Protein AF-A0A857DF16-F1 (afdb_monomer_lite)

Sequence (1228 aa):
MKNLKQKALFLIAANVLSGSLILSSCANNYQITNDLSKDKKNNTITNDQIKIGEIKNDIAKVLIDIQTTKKDLVTIKGEVINQQTKVAEAYKLFEPLQAQYNTLDSEKEKLVNDLKALLSKDSATQVETINQKIKNIEYDIQTINFKITQADNDIESNNNLIQRNKRTKTSNTTAIARLQTEINQLKQKIQTKEASTPLNSSEIIANNRRRINTLNTLIRDLQNQLRNLTSSDSNAITNARDNLAKAKQLKAQLESQITNITETITLNQELFTSIATVKTFIKNFINTTFTSNPEVSSLFDTYVLDWFDTSVNNSSIGVVYNESLNNFIEVVRYFILALFNENTRRQPISGAISSSIQRKRIRNALLTLTSNQQAIINQKTEEIRTFWTNLQTQIEPVKAALAKEIEKLKPIDDVIGSNNSNLGDFDSLLNSKLTEARDQLNQANNIIKQNTRVLDNNDQSDKSARIQALQDEIAQKQQELDQLNQSLQTDNELSSLKNDLAFKERQLESYNQQNTNLDQEIADAEQKITQLTTAKQDLTTQRTSLQQQRTELTNSLRNYNPSTDNTEITNLKNRIKLLNDRFDYQEYNDKNNAYKEVKRELVKLEHKQNIIQNSLNNLDNRLSNLKRQLTDIENQTDSSNSPVNKKNKDQKFPVFPNPIEKPKNDNGLGNGNQPGNTNPGGNNQGDNGNTRENSHPENGNQGGSSNMGSSNQGGGENNRGTNPPQPPVIPPFFNQNYTKQNSYPDYISRYNSKFVSAETIYQEIYDRTFSLQLPTRLNDPTLSNDILSNNQGTGWLLDYHRYTNTNKYKLFIATNLHVLGNFSNANSQQVLNELNYVDPTGNTPAGVALGKTEHTPTSFASIPNLSYSQFINQRGGSVKYYGSEQFFTTDRGFSSTYNSTTYTPNVYTSSPQIVFAAVDYISDKAYNQFKPMIDTLWNTYKQQYPDSEAVEGYNKLTNKKIPFYTDFGVIEFDVDLDHADETFRGWINKAVSAVDNYIARTKQSGLPNTLTGSNFMTLDYLSKGRDLSQTNPEYAFGLSNAKNIYIAGYPRNTDGTTLWMQNNPTERNGNTISYFRPPKNVDAFAYSTNDANSKIEVGNISIYTDVWNRPFVDFYGFNYNIRFSSLFFGASGSVAYNDFGEIVGIYNNTSQSTKFGDLLKSATFAPFLQTANISTPIGTIYAYNLIDGTDKNLFPEQTHSFRDNLRLIYKNGFSDGTRTTALFPQGY

Foldseek 3Di:
DVVVVVVVVVVVVVVVVVVVVVVVVVVVLVVVLVVLVPPPPDDDLSPLVNVLSVLVVVLSVLVVVLVVLVVVLVVLVVVLVVLVVVLVVLCVVQVVQVVVCVVLVVVLVVLVVVLCVFVCLPPPPVLVVLVVLLVVLVVLLVVLVVLLVVLVVLLVVLVVLLVVLVVLLVVLVVVLVVLVVVLVVLVVVLVVLCVVPDDDLVVVLVVLVVVLVVLVVVLVVLVVVLVPDDPPDPPSNVVSVVVSVVSVVLSVLSVVLSVLSVVQVVLVVVLVVLVVVLLVVVLVLQCVLCVVPVLLSVLCCVQLVVVLCVQVVPDDDLVSVLLSVVLSLVVVVLLLVLLQDPVSLPDDDDDDDPDPVSNVVSSVSSVPDDPVNSVSSNVCVVVVVVVNVVSVVVCVVVSVVSVVVVVVCVVVVVSVVVVVVSVVVVVVVVVVVVVVLVVVLVVLVVVLVVLVVVCVDDDHPVSVVVNVVSVVVSVVSVVVVVVVVVVVVSVVVSVVSVVVSVVSVVVSVVSVVSSVVSVVSSVVSVVSSVVSVVVSVVSVVVSVVSVVVSVVSVVVSVPDDHDDDNDVSVVSVVVSVVSVVVRPPVVSVVSVVSSVVSVVVSVVSVVVSVVSVVVSVVSVVVSVVSVVVSVVSVVVSVVVPDDDDDDDDDDDDDDDDDDDDDDDDDDDDDDDDDDDDDDDDDDDDDDDDDDDDDDDDDDDDDDDDDDDDDDDDDDDDDDDDDDDPDPPDDPPPPPPPQLQLLDWDPCCVLCPVLFDDLQRLVLLLQLFKWQKKWWKQFPDPVQHRAIHTDQFAMWGFQWKDDFPPALKIKTKIKFFLLSCQRAQFPDDPVLCLVQVSDQLRPMHTPWMKTKHACADQCGPAAAAFPCVVVCQVNQRHFIAIEICDPCLLDPSPNPPHSVRYDYQNQFWPDGKGWLDFQWPQFFPVQVVLCVVVVVVQVVVVCVVCVPALQNVRCVSDPDNDQTAGATMTIMITMGHCVSPDPVVNSSVVSSVVSLLVQQVLLCDPDDQQHDHRASAGQHALQCVLVVVPVVDVSNVRHHNFFQDKKWWTWAAAPVRTTGIDILRHPLLCPQPDLDPDDDGSNSGRQFTGNQKDDCVQVVNWHWDQSHSSHTHIYHQDIKTKGFSAPQHGRSGGIWIAGSSRGTFFTWHFFPPPDHHSRSGGMGIGDGQWDQQWDDHPSHIRGTAGQADRPPCVRGVRGNDHSQRSLCVSQVQHDPSRDQDMSSRNVGD

Secondary structure (DSSP, 8-state):
-HHHHHHHHHHHHHHHHHHHHHHHHHHHHHHHHHHHTT-----SHHHHHHHHHHHHHHHHHHHHHHHHHHHHHHHHHHHHHHHHHHHHHHHHHHHHHHHHHHHHHHHHHHHHHHHHHHHTTSHHHHHHHHHHHHHHHHHHHHHHHHHHHHHHHHHHHHHHHHHHHHHHHHHHHHHHHHHHHHHHHHHHHHHHHHHTS---HHHHHHHHHHHHHHHHHHHHHHHHHHHH--TT-HHHHHHHHHHHHHHHHHHHHHHHHHHHHHHHHHHHHHHHHHHHHHHHHHHHHHHHHTTT-HHHHHHHIIIIIHHHHHHHHT--SHHHHHHHHHHHHHHHHHHHHHHH-TTTTTSPP-SS---HHHHHHHHHHHTT--HHHHHHHHHTHHHHHHHHHHHHHHHHHHHHHHHHHHHHHHHHHHHHHTHHHHHHHHHHHHHHHHHHHHHHHHHHHHHHHHHHHHTTSS--HHHHHHHHHHHHHHHHHHHHHHHHHHHHHHHHHHHHHHHHHHHHHHHHHHHHHHHHHHHHHHHHHHHHHHHHHHHHHHHHHHHHHHHHHHHHHHHHHHT-------SHHHHHHHHHHHHHTTS-HHHHHHHHHHHHHHHHHHHHHHHHHHHHHHHHHHHHHHHHHHHHHHHHHHHHHHTT-PPPPP--------PPP-----------------------------------------------------------------PPPPPP---GGG---HHHHTS--GGGGGGGGGPPPHHHHHHHHHHHEEEEE--EE---TTSTT-EE-----EEEEEEEEEPTTSSEEEEEEEE-TTTTTT----S-HHHHHHTT---TT--EE---EEEEESS--S----B-TT-GGGTTTTTT-BEEEEESSGGGGS-SS-TTTGGGEEE-TTTB-S--EEEEEEES-B-HHHHHTTHHHHHHHHHHHHHH-TT-HHHHHHHH-SS----BEEEEEEEEEEEETTSS-HHHHHHHHHHHHHHHHHHHHHTSTT-TT--TT-SS--S-HHHHHTTTTTTSGGGTT--S-BS-EEEEE--B-TTS-BB-EES-BGGGGSSS--SSSSS-GGG--SB-TT-EE-TTTTT---EE-SSTTS-EESPSS-EEEESS----TT-TT-EEEETTS-EEEEEEEE-TTPPTT-TTS-EEEEESEE-S-EEETTEEE--EESS----TTT-TTB---HHHHHHHHTTT-STTS----SS-TT--

Radius of gyration: 44.24 Å; chains: 1; bounding box: 160×108×109 Å

pLDDT: mean 75.76, std 20.5, range [24.02, 98.81]

Structure (mmCIF, N/CA/C/O backbone):
data_AF-A0A857DF16-F1
#
_entry.id   AF-A0A857DF16-F1
#
loop_
_atom_site.group_PDB
_atom_site.id
_atom_site.type_symbol
_atom_site.label_atom_id
_atom_site.label_alt_id
_atom_site.label_comp_id
_atom_site.label_asym_id
_atom_site.label_entity_id
_atom_site.label_seq_id
_atom_site.pdbx_PDB_ins_code
_atom_site.Cartn_x
_atom_site.Cartn_y
_atom_site.Cartn_z
_atom_site.occupancy
_atom_site.B_iso_or_equiv
_atom_site.auth_seq_id
_atom_site.auth_comp_id
_atom_site.auth_asym_id
_atom_site.auth_atom_id
_atom_site.pdbx_PDB_model_num
ATOM 1 N N . MET A 1 1 ? 41.415 48.915 1.026 1.00 38.22 1 MET A N 1
ATOM 2 C CA . MET A 1 1 ? 41.036 48.194 2.269 1.00 38.22 1 MET A CA 1
ATOM 3 C C . MET A 1 1 ? 40.501 49.086 3.400 1.00 38.22 1 MET A C 1
ATOM 5 O O . MET A 1 1 ? 39.420 48.782 3.885 1.00 38.22 1 MET A O 1
ATOM 9 N N . LYS A 1 2 ? 41.160 50.189 3.811 1.00 32.41 2 LYS A N 1
ATOM 10 C CA . LYS A 1 2 ? 40.648 51.088 4.883 1.00 32.41 2 LYS A CA 1
ATOM 11 C C . LYS A 1 2 ? 39.230 51.644 4.621 1.00 32.41 2 LYS A C 1
ATOM 13 O O . LYS A 1 2 ? 38.386 51.573 5.505 1.00 32.41 2 LYS A O 1
ATOM 18 N N . ASN A 1 3 ? 38.933 52.059 3.384 1.00 37.88 3 ASN A N 1
ATOM 19 C CA . ASN A 1 3 ? 37.604 52.560 2.985 1.00 37.88 3 ASN A CA 1
ATOM 20 C C . ASN A 1 3 ? 36.489 51.487 2.973 1.00 37.88 3 ASN A C 1
ATOM 22 O O . ASN A 1 3 ? 35.320 51.805 3.172 1.00 37.88 3 ASN A O 1
ATOM 26 N N . LEU A 1 4 ? 36.839 50.209 2.777 1.00 43.16 4 LEU A N 1
ATOM 27 C CA . LEU A 1 4 ? 35.891 49.085 2.824 1.00 43.16 4 LEU A CA 1
ATOM 28 C C . LEU A 1 4 ? 35.567 48.682 4.270 1.00 43.16 4 LEU A C 1
ATOM 30 O O . LEU A 1 4 ? 34.411 48.410 4.579 1.00 43.16 4 LEU A O 1
ATOM 34 N N . LYS A 1 5 ? 36.555 48.742 5.177 1.00 47.47 5 LYS A N 1
ATOM 35 C CA . LYS A 1 5 ? 36.329 48.544 6.619 1.00 47.47 5 LYS A CA 1
ATOM 36 C C . LYS A 1 5 ? 35.466 49.655 7.231 1.00 47.47 5 LYS A C 1
ATOM 38 O O . LYS A 1 5 ? 34.604 49.350 8.045 1.00 47.47 5 LYS A O 1
ATOM 43 N N . GLN A 1 6 ? 35.633 50.911 6.805 1.00 45.00 6 GLN A N 1
ATOM 44 C CA . GLN A 1 6 ? 34.793 52.026 7.271 1.00 45.00 6 GLN A CA 1
ATOM 45 C C . GLN A 1 6 ? 33.335 51.913 6.800 1.00 45.00 6 GLN A C 1
ATOM 47 O O . GLN A 1 6 ? 32.428 52.109 7.604 1.00 45.00 6 GLN A O 1
ATOM 52 N N . LYS A 1 7 ? 33.090 51.520 5.540 1.00 48.16 7 LYS A N 1
ATOM 53 C CA . LYS A 1 7 ? 31.724 51.284 5.037 1.00 48.16 7 LYS A CA 1
ATOM 54 C C . LYS A 1 7 ? 31.054 50.065 5.683 1.00 48.16 7 LYS A C 1
ATOM 56 O O . LYS A 1 7 ? 29.864 50.127 5.970 1.00 48.16 7 LYS A O 1
ATOM 61 N N . ALA A 1 8 ? 31.807 49.001 5.973 1.00 44.47 8 ALA A N 1
ATOM 62 C CA . ALA A 1 8 ? 31.290 47.836 6.694 1.00 44.47 8 ALA A CA 1
ATOM 63 C C . ALA A 1 8 ? 30.936 48.164 8.156 1.00 44.47 8 ALA A C 1
ATOM 65 O O . ALA A 1 8 ? 29.876 47.760 8.622 1.00 44.47 8 ALA A O 1
ATOM 66 N N . LEU A 1 9 ? 31.757 48.960 8.860 1.00 40.78 9 LEU A N 1
ATOM 67 C CA . LEU A 1 9 ? 31.427 49.419 10.217 1.00 40.78 9 LEU A CA 1
ATOM 68 C C . LEU A 1 9 ? 30.179 50.315 10.247 1.00 40.78 9 LEU A C 1
ATOM 70 O O . LEU A 1 9 ? 29.370 50.186 11.161 1.00 40.78 9 LEU A O 1
ATOM 74 N N . PHE A 1 10 ? 29.989 51.177 9.242 1.00 39.53 10 PHE A N 1
ATOM 75 C CA . PHE A 1 10 ? 28.805 52.040 9.149 1.00 39.53 10 PHE A CA 1
ATOM 76 C C . PHE A 1 10 ? 27.520 51.236 8.877 1.00 39.53 10 PHE A C 1
ATOM 78 O O . PHE A 1 10 ? 26.473 51.522 9.453 1.00 39.53 10 PHE A O 1
ATOM 85 N N . LEU A 1 11 ? 27.610 50.178 8.059 1.00 38.75 11 LEU A N 1
ATOM 86 C CA . LEU A 1 11 ? 26.493 49.269 7.779 1.00 38.75 11 LEU A CA 1
ATOM 87 C C . LEU A 1 11 ? 26.144 48.382 8.988 1.00 38.75 11 LEU A C 1
ATOM 89 O O . LEU A 1 11 ? 24.978 48.072 9.215 1.00 38.75 11 LEU A O 1
ATOM 93 N N . ILE A 1 12 ? 27.141 47.991 9.788 1.00 42.69 12 ILE A N 1
ATOM 94 C CA . ILE A 1 12 ? 26.934 47.231 11.029 1.00 42.69 12 ILE A CA 1
ATOM 95 C C . ILE A 1 12 ? 26.307 48.129 12.107 1.00 42.69 12 ILE A C 1
ATOM 97 O O . ILE A 1 12 ? 25.353 47.709 12.754 1.00 42.69 12 ILE A O 1
ATOM 101 N N . ALA A 1 13 ? 26.756 49.381 12.245 1.00 36.25 13 ALA A N 1
ATOM 102 C CA . ALA A 1 13 ? 26.178 50.336 13.192 1.00 36.25 13 ALA A CA 1
ATOM 103 C C . ALA A 1 13 ? 24.712 50.689 12.864 1.00 36.25 13 ALA A C 1
ATOM 105 O O . ALA A 1 13 ? 23.877 50.729 13.766 1.00 36.25 13 ALA A O 1
ATOM 106 N N . ALA A 1 14 ? 24.367 50.860 11.581 1.00 38.97 14 ALA A N 1
ATOM 107 C CA . ALA A 1 14 ? 22.991 51.127 11.145 1.00 38.97 14 ALA A CA 1
ATOM 108 C C . ALA A 1 14 ? 22.039 49.925 11.349 1.00 38.97 14 ALA A C 1
ATOM 110 O O . ALA A 1 14 ? 20.861 50.111 11.661 1.00 38.97 14 ALA A O 1
ATOM 111 N N . ASN A 1 15 ? 22.548 48.691 11.235 1.00 40.06 15 ASN A N 1
ATOM 112 C CA . ASN A 1 15 ? 21.770 47.468 11.477 1.00 40.06 15 ASN A CA 1
ATOM 113 C C . ASN A 1 15 ? 21.594 47.153 12.976 1.00 40.06 15 ASN A C 1
ATOM 115 O O . ASN A 1 15 ? 20.564 46.619 13.378 1.00 40.06 15 ASN A O 1
ATOM 119 N N . VAL A 1 16 ? 22.553 47.532 13.827 1.00 38.84 16 VAL A N 1
ATOM 120 C CA . VAL A 1 16 ? 22.420 47.397 15.291 1.00 38.84 16 VAL A CA 1
ATOM 121 C C . VAL A 1 16 ? 21.419 48.417 15.860 1.00 38.84 16 VAL A C 1
ATOM 123 O O . VAL A 1 16 ? 20.649 48.075 16.753 1.00 38.84 16 VAL A O 1
ATOM 126 N N . LEU A 1 17 ? 21.353 49.630 15.294 1.00 35.06 17 LEU A N 1
ATOM 127 C CA . LEU A 1 17 ? 20.377 50.669 15.668 1.00 35.06 17 LEU A CA 1
ATOM 128 C C . LEU A 1 17 ? 18.935 50.374 15.213 1.00 35.06 17 LEU A C 1
ATOM 130 O O . LEU A 1 17 ? 17.990 50.839 15.841 1.00 35.06 17 LEU A O 1
ATOM 134 N N . SER A 1 18 ? 18.745 49.591 14.149 1.00 41.62 18 SER A N 1
ATOM 135 C CA . SER A 1 18 ? 17.413 49.145 13.703 1.00 41.62 18 SER A CA 1
ATOM 136 C C . SER A 1 18 ? 16.937 47.888 14.445 1.00 41.62 18 SER A C 1
ATOM 138 O O . SER A 1 18 ? 15.741 47.750 14.698 1.00 41.62 18 SER A O 1
ATOM 140 N N . GLY A 1 19 ? 17.856 47.023 14.892 1.00 36.09 19 GLY A N 1
ATOM 141 C CA . GLY A 1 19 ? 17.544 45.883 15.762 1.00 36.09 19 GLY A CA 1
ATOM 142 C C . GLY A 1 19 ? 17.086 46.284 17.172 1.00 36.09 19 GLY A C 1
ATOM 143 O O . GLY A 1 19 ? 16.179 45.658 17.720 1.00 36.09 19 GLY A O 1
ATOM 144 N N . SER A 1 20 ? 17.636 47.362 17.745 1.00 37.06 20 SER A N 1
ATOM 145 C CA . SER A 1 20 ? 17.216 47.866 19.062 1.00 37.06 20 SER A CA 1
ATOM 146 C C . SER A 1 20 ? 15.816 48.497 19.052 1.00 37.06 20 SER A C 1
ATOM 148 O O . SER A 1 20 ? 15.067 48.316 20.008 1.00 37.06 20 SER A O 1
ATOM 150 N N . LEU A 1 21 ? 15.409 49.146 17.953 1.00 37.72 21 LEU A N 1
ATOM 151 C CA . LEU A 1 21 ? 14.054 49.696 17.780 1.00 37.72 21 LEU A CA 1
ATOM 152 C C . LEU A 1 21 ? 12.976 48.609 17.599 1.00 37.72 21 LEU A C 1
ATOM 154 O O . LEU A 1 21 ? 11.844 48.786 18.048 1.00 37.72 21 LEU A O 1
ATOM 158 N N . ILE A 1 22 ? 13.323 47.462 17.005 1.00 43.31 22 ILE A N 1
ATOM 159 C CA . ILE A 1 22 ? 12.402 46.323 16.838 1.00 43.31 22 ILE A CA 1
ATOM 160 C C . ILE A 1 22 ? 12.253 45.544 18.154 1.00 43.31 22 ILE A C 1
ATOM 162 O O . ILE A 1 22 ? 11.130 45.201 18.529 1.00 43.31 22 ILE A O 1
ATOM 166 N N . LEU A 1 23 ? 13.340 45.354 18.914 1.00 38.19 23 LEU A N 1
ATOM 167 C CA . LEU A 1 23 ? 13.306 44.699 20.229 1.00 38.19 23 LEU A CA 1
ATOM 168 C C . LEU A 1 23 ? 12.464 45.474 21.259 1.00 38.19 23 LEU A C 1
ATOM 170 O O . LEU A 1 23 ? 11.748 44.852 22.044 1.00 38.19 23 LEU A O 1
ATOM 174 N N . SER A 1 24 ? 12.452 46.811 21.206 1.00 38.66 24 SER A N 1
ATOM 175 C CA . SER A 1 24 ? 11.552 47.631 22.033 1.00 38.66 24 SER A CA 1
ATOM 176 C C . SER A 1 24 ? 10.070 47.500 21.640 1.00 38.66 24 SER A C 1
ATOM 178 O O . SER A 1 24 ? 9.206 47.610 22.507 1.00 38.66 24 SER A O 1
ATOM 180 N N . SER A 1 25 ? 9.752 47.203 20.372 1.00 40.78 25 SER A N 1
ATOM 181 C CA . SER A 1 25 ? 8.367 46.946 19.933 1.00 40.78 25 SER A CA 1
ATOM 182 C C . SER A 1 25 ? 7.875 45.534 20.296 1.00 40.78 25 SER A C 1
ATOM 184 O O . SER A 1 25 ? 6.715 45.358 20.668 1.00 40.78 25 SER A O 1
ATOM 186 N N . CYS A 1 26 ? 8.771 44.538 20.289 1.00 39.84 26 CYS A N 1
ATOM 187 C CA . CYS A 1 26 ? 8.460 43.164 20.692 1.00 39.84 26 CYS A CA 1
ATOM 188 C C . CYS A 1 26 ? 8.270 43.027 22.213 1.00 39.84 26 CYS A C 1
ATOM 190 O O . CYS A 1 26 ? 7.403 42.271 22.649 1.00 39.84 26 CYS A O 1
ATOM 192 N N . ALA A 1 27 ? 9.015 43.794 23.021 1.00 41.12 27 ALA A N 1
ATOM 193 C CA . ALA A 1 27 ? 8.828 43.837 24.474 1.00 41.12 27 ALA A CA 1
ATOM 194 C C . ALA A 1 27 ? 7.448 44.402 24.869 1.00 41.12 27 ALA A C 1
ATOM 196 O O . ALA A 1 27 ? 6.797 43.856 25.757 1.00 41.12 27 ALA A O 1
ATOM 197 N N . ASN A 1 28 ? 6.951 45.417 24.149 1.00 41.59 28 ASN A N 1
ATOM 198 C CA . ASN A 1 28 ? 5.614 45.971 24.382 1.00 41.59 28 ASN A CA 1
ATOM 199 C C . ASN A 1 28 ? 4.483 45.008 23.967 1.00 41.59 28 ASN A C 1
ATOM 201 O O . ASN A 1 28 ? 3.480 44.920 24.672 1.00 41.59 28 ASN A O 1
ATOM 205 N N . ASN A 1 29 ? 4.640 44.227 22.890 1.00 43.91 29 ASN A N 1
ATOM 206 C CA . ASN A 1 29 ? 3.629 43.237 22.481 1.00 43.91 29 ASN A CA 1
ATOM 207 C C . ASN A 1 29 ? 3.581 41.998 23.395 1.00 43.91 29 ASN A C 1
ATOM 209 O O . ASN A 1 29 ? 2.505 41.439 23.625 1.00 43.91 29 ASN A O 1
ATOM 213 N N . TYR A 1 30 ? 4.714 41.592 23.978 1.00 42.78 30 TYR A N 1
ATOM 214 C CA . TYR A 1 30 ? 4.747 40.492 24.950 1.00 42.78 30 TYR A CA 1
ATOM 215 C C . TYR A 1 30 ? 4.031 40.862 26.263 1.00 42.78 30 TYR A C 1
ATOM 217 O O . TYR A 1 30 ? 3.349 40.030 26.861 1.00 42.78 30 TYR A O 1
ATOM 225 N N . GLN A 1 31 ? 4.117 42.132 26.678 1.00 44.72 31 GLN A N 1
ATOM 226 C CA . GLN A 1 31 ? 3.431 42.646 27.868 1.00 44.72 31 GLN A CA 1
ATOM 227 C C . GLN A 1 31 ? 1.905 42.730 27.662 1.00 44.72 31 GLN A C 1
ATOM 229 O O . GLN A 1 31 ? 1.148 42.280 28.519 1.00 44.72 31 GLN A O 1
ATOM 234 N N . ILE A 1 32 ? 1.456 43.164 26.477 1.00 47.94 32 ILE A N 1
ATOM 235 C CA . ILE A 1 32 ? 0.029 43.229 26.101 1.00 47.94 32 ILE A CA 1
ATOM 236 C C . ILE A 1 32 ? -0.621 41.833 26.060 1.00 47.94 32 ILE A C 1
ATOM 238 O O . ILE A 1 32 ? -1.763 41.665 26.484 1.00 47.94 32 ILE A O 1
ATOM 242 N N . THR A 1 33 ? 0.110 40.806 25.613 1.00 46.88 33 THR A N 1
ATOM 243 C CA . THR A 1 33 ? -0.416 39.428 25.535 1.00 46.88 33 THR A CA 1
ATOM 244 C C . THR A 1 33 ? -0.561 38.787 26.926 1.00 46.88 33 THR A C 1
ATOM 246 O O . THR A 1 33 ? -1.530 38.072 27.188 1.00 46.88 33 THR A O 1
ATOM 249 N N . ASN A 1 34 ? 0.352 39.092 27.856 1.00 48.47 34 ASN A N 1
ATOM 250 C CA . ASN A 1 34 ? 0.255 38.630 29.245 1.00 48.47 34 ASN A CA 1
ATOM 251 C C . ASN A 1 34 ? -0.883 39.313 30.017 1.00 48.47 34 ASN A C 1
ATOM 253 O O . ASN A 1 34 ? -1.552 38.648 30.814 1.00 48.47 34 ASN A O 1
ATOM 257 N N . ASP A 1 35 ? -1.146 40.592 29.749 1.00 48.34 35 ASP A N 1
ATOM 258 C CA . ASP A 1 35 ? -2.243 41.328 30.383 1.00 48.34 35 ASP A CA 1
ATOM 259 C C . ASP A 1 35 ? -3.625 40.892 29.853 1.00 48.34 35 ASP A C 1
ATOM 261 O O . ASP A 1 35 ? -4.578 40.813 30.627 1.00 48.34 35 ASP A O 1
ATOM 265 N N . LEU A 1 36 ? -3.726 40.463 28.586 1.00 46.50 36 LEU A N 1
ATOM 266 C CA . LEU A 1 36 ? -4.952 39.886 28.003 1.00 46.50 36 LEU A CA 1
ATOM 267 C C . LEU A 1 36 ? -5.294 38.476 28.528 1.00 46.50 36 LEU A C 1
ATOM 269 O O . LEU A 1 36 ? -6.457 38.076 28.514 1.00 46.50 36 LEU A O 1
ATOM 273 N N . SER A 1 37 ? -4.315 37.720 29.039 1.00 46.44 37 SER A N 1
ATOM 274 C CA . SER A 1 37 ? -4.538 36.358 29.560 1.00 46.44 37 SER A CA 1
ATOM 275 C C . SER A 1 37 ? -5.212 36.306 30.944 1.00 46.44 37 SER A C 1
ATOM 277 O O . SER A 1 37 ? -5.699 35.247 31.357 1.00 46.44 37 SER A O 1
ATOM 279 N N . LYS A 1 38 ? -5.263 37.437 31.667 1.00 48.53 38 LYS A N 1
ATOM 280 C CA . LYS A 1 38 ? -5.794 37.513 33.040 1.00 48.53 38 LYS A CA 1
ATOM 281 C C . LYS A 1 38 ? -7.306 37.752 33.132 1.00 48.53 38 LYS A C 1
ATOM 283 O O . LYS A 1 38 ? -7.877 37.451 34.177 1.00 48.53 38 LYS A O 1
ATOM 288 N N . ASP A 1 39 ? -7.979 38.160 32.055 1.00 47.16 39 ASP A N 1
ATOM 289 C CA . ASP A 1 39 ? -9.431 38.407 32.045 1.00 47.16 39 ASP A CA 1
ATOM 290 C C . ASP A 1 39 ? -10.224 37.273 31.364 1.00 47.16 39 ASP A C 1
ATOM 292 O O . ASP A 1 39 ? -10.756 37.380 30.261 1.00 47.16 39 ASP A O 1
ATOM 296 N N . LYS A 1 40 ? -10.351 36.141 32.068 1.00 45.66 40 LYS A N 1
ATOM 297 C CA . LYS A 1 40 ? -11.067 34.927 31.615 1.00 45.66 40 LYS A CA 1
ATOM 298 C C . LYS A 1 40 ? -12.602 34.977 31.765 1.00 45.66 40 LYS A C 1
ATOM 300 O O . LYS A 1 40 ? -13.219 33.989 32.164 1.00 45.66 40 LYS A O 1
ATOM 305 N N . LYS A 1 41 ? -13.260 36.099 31.445 1.00 46.78 41 LYS A N 1
ATOM 306 C CA . LYS A 1 41 ? -14.741 36.174 31.399 1.00 46.78 41 LYS A CA 1
ATOM 307 C C . LYS A 1 41 ? -15.273 37.082 30.283 1.00 46.78 41 LYS A C 1
ATOM 309 O O . LYS A 1 41 ? -15.802 38.148 30.567 1.00 46.78 41 LYS A O 1
ATOM 314 N N . ASN A 1 42 ? -15.173 36.631 29.032 1.00 40.78 42 ASN A N 1
ATOM 315 C CA . ASN A 1 42 ? -16.156 36.830 27.950 1.00 40.78 42 ASN A CA 1
ATOM 316 C C . ASN A 1 42 ? -15.675 36.047 26.718 1.00 40.78 42 ASN A C 1
ATOM 318 O O . ASN A 1 42 ? -14.539 36.224 26.294 1.00 40.78 42 ASN A O 1
ATOM 322 N N . ASN A 1 43 ? -16.511 35.150 26.192 1.00 57.12 43 ASN A N 1
ATOM 323 C CA . ASN A 1 43 ? -16.141 34.211 25.131 1.00 57.12 43 ASN A CA 1
ATOM 324 C C . ASN A 1 43 ? -16.503 34.743 23.735 1.00 57.12 43 ASN A C 1
ATOM 326 O O . ASN A 1 43 ? -17.522 35.411 23.562 1.00 57.12 43 ASN A O 1
ATOM 330 N N . THR A 1 44 ? -15.649 34.360 22.780 1.00 48.72 44 THR A N 1
ATOM 331 C CA . THR A 1 44 ? -15.723 34.455 21.308 1.00 48.72 44 THR A CA 1
ATOM 332 C C . THR A 1 44 ? -14.878 35.558 20.648 1.00 48.72 44 THR A C 1
ATOM 334 O O . THR A 1 44 ? -14.118 35.221 19.751 1.00 48.72 44 THR A O 1
ATOM 337 N N . ILE A 1 45 ? -14.849 36.810 21.131 1.00 50.78 45 ILE A N 1
ATOM 338 C CA . ILE A 1 45 ? -13.968 37.860 20.539 1.00 50.78 45 ILE A CA 1
ATOM 339 C C . ILE A 1 45 ? -12.475 37.634 20.883 1.00 50.78 45 ILE A C 1
ATOM 341 O O . ILE A 1 45 ? -11.574 38.067 20.169 1.00 50.78 45 ILE A O 1
ATOM 345 N N . THR A 1 46 ? -12.191 36.890 21.951 1.00 58.41 46 THR A N 1
ATOM 346 C CA . THR A 1 46 ? -10.838 36.680 22.485 1.00 58.41 46 THR A CA 1
ATOM 347 C C . THR A 1 46 ? -9.997 35.703 21.660 1.00 58.41 46 THR A C 1
ATOM 349 O O . THR A 1 46 ? -8.781 35.845 21.620 1.00 58.41 46 THR A O 1
ATOM 352 N N . ASN A 1 47 ? -10.604 34.730 20.972 1.00 64.12 47 ASN A N 1
ATOM 353 C CA . ASN A 1 47 ? -9.843 33.669 20.298 1.00 64.12 47 ASN A CA 1
ATOM 354 C C . ASN A 1 47 ? -9.192 34.133 18.989 1.00 64.12 47 ASN A C 1
ATOM 356 O O . ASN A 1 47 ? -8.051 33.761 18.723 1.00 64.12 47 ASN A O 1
ATOM 360 N N . ASP A 1 48 ? -9.867 34.972 18.203 1.00 70.00 48 ASP A N 1
ATOM 361 C CA . ASP A 1 48 ? -9.296 35.482 16.950 1.00 70.00 48 ASP A CA 1
ATOM 362 C C . ASP A 1 48 ? -8.250 36.568 17.219 1.00 70.00 48 ASP A C 1
ATOM 364 O O . ASP A 1 48 ? -7.211 36.596 16.566 1.00 70.00 48 ASP A O 1
ATOM 368 N N . GLN A 1 49 ? -8.431 37.381 18.267 1.00 76.19 49 GLN A N 1
ATOM 369 C CA . GLN A 1 49 ? -7.403 38.321 18.726 1.00 76.19 49 GLN A CA 1
ATOM 370 C C . GLN A 1 49 ? -6.148 37.607 19.252 1.00 76.19 49 GLN A C 1
ATOM 372 O O . GLN A 1 49 ? -5.034 38.050 18.963 1.00 76.19 49 GLN A O 1
ATOM 377 N N . ILE A 1 50 ? -6.308 36.484 19.966 1.00 77.12 50 ILE A N 1
ATOM 378 C CA . ILE A 1 50 ? -5.185 35.632 20.387 1.00 77.12 50 ILE A CA 1
ATOM 379 C C . ILE A 1 50 ? -4.471 35.051 19.159 1.00 77.12 50 ILE A C 1
ATOM 381 O O . ILE A 1 50 ? -3.257 35.206 19.048 1.00 77.12 50 ILE A O 1
ATOM 385 N N . LYS A 1 51 ? -5.206 34.494 18.186 1.00 77.50 51 LYS A N 1
ATOM 386 C CA . LYS A 1 51 ? -4.624 33.957 16.940 1.00 77.50 51 LYS A CA 1
ATOM 387 C C . LYS A 1 51 ? -3.914 35.019 16.097 1.00 77.50 51 LYS A C 1
ATOM 389 O O . LYS A 1 51 ? -2.839 34.760 15.562 1.00 77.50 51 LYS A O 1
ATOM 394 N N . ILE A 1 52 ? -4.472 36.228 15.995 1.00 84.00 52 ILE A N 1
ATOM 395 C CA . ILE A 1 52 ? -3.819 37.371 15.335 1.00 84.00 52 ILE A CA 1
ATOM 396 C C . ILE A 1 52 ? -2.508 37.714 16.052 1.00 84.00 52 ILE A C 1
ATOM 398 O O . ILE A 1 52 ? -1.495 37.960 15.394 1.00 84.00 52 ILE A O 1
ATOM 402 N N . GLY A 1 53 ? -2.505 37.713 17.389 1.00 82.50 53 GLY A N 1
ATOM 403 C CA . GLY A 1 53 ? -1.305 37.928 18.201 1.00 82.50 53 GLY A CA 1
ATOM 404 C C . GLY A 1 53 ? -0.237 36.850 17.986 1.00 82.50 53 GLY A C 1
ATOM 405 O O . GLY A 1 53 ? 0.936 37.173 17.795 1.00 82.50 53 GLY A O 1
ATOM 406 N N . GLU A 1 54 ? -0.638 35.580 17.945 1.00 82.31 54 GLU A N 1
ATOM 407 C CA . GLU A 1 54 ? 0.244 34.436 17.685 1.00 82.31 54 GLU A CA 1
ATOM 408 C C . GLU A 1 54 ? 0.877 34.511 16.289 1.00 82.31 54 GLU A C 1
ATOM 410 O O . GLU A 1 54 ? 2.100 34.442 16.162 1.00 82.31 54 GLU A O 1
ATOM 415 N N . ILE A 1 55 ? 0.081 34.777 15.248 1.00 83.56 55 ILE A N 1
ATOM 416 C CA . ILE A 1 55 ? 0.583 34.899 13.871 1.00 83.56 55 ILE A CA 1
ATOM 417 C C . ILE A 1 55 ? 1.498 36.119 13.716 1.00 83.56 55 ILE A C 1
ATOM 419 O O . ILE A 1 55 ? 2.528 36.032 13.045 1.00 83.56 55 ILE A O 1
ATOM 423 N N . LYS A 1 56 ? 1.188 37.253 14.361 1.00 87.38 56 LYS A N 1
ATOM 424 C CA . LYS A 1 56 ? 2.071 38.435 14.364 1.00 87.38 56 LYS A CA 1
ATOM 425 C C . LYS A 1 56 ? 3.410 38.141 15.048 1.00 87.38 56 LYS A C 1
ATOM 427 O O . LYS A 1 56 ? 4.452 38.564 14.541 1.00 87.38 56 LYS A O 1
ATOM 432 N N . ASN A 1 57 ? 3.405 37.370 16.135 1.00 87.50 57 ASN A N 1
ATOM 433 C CA . ASN A 1 57 ? 4.629 36.916 16.795 1.00 87.50 57 ASN A CA 1
ATOM 434 C C . ASN A 1 57 ? 5.443 35.957 15.914 1.00 87.50 57 ASN A C 1
ATOM 436 O O . ASN A 1 57 ? 6.667 36.081 15.844 1.00 87.50 57 ASN A O 1
ATOM 440 N N . ASP A 1 58 ? 4.793 35.047 15.197 1.00 82.62 58 ASP A N 1
ATOM 441 C CA . ASP A 1 58 ? 5.480 34.126 14.290 1.00 82.62 58 ASP A CA 1
ATOM 442 C C . ASP A 1 58 ? 6.040 34.829 13.049 1.00 82.62 58 ASP A C 1
ATOM 444 O O . ASP A 1 58 ? 7.157 34.528 12.624 1.00 82.62 58 ASP A O 1
ATOM 448 N N . ILE A 1 59 ? 5.340 35.835 12.518 1.00 88.19 59 ILE A N 1
ATOM 449 C CA . ILE A 1 59 ? 5.874 36.727 11.480 1.00 88.19 59 ILE A CA 1
ATOM 450 C C . ILE A 1 59 ? 7.129 37.445 11.989 1.00 88.19 59 ILE A C 1
ATOM 452 O O . ILE A 1 59 ? 8.130 37.499 11.274 1.00 88.19 59 ILE A O 1
ATOM 456 N N . ALA A 1 60 ? 7.109 37.972 13.218 1.00 87.06 60 ALA A N 1
ATOM 457 C CA . ALA A 1 60 ? 8.264 38.650 13.804 1.00 87.06 60 ALA A CA 1
ATOM 458 C C . ALA A 1 60 ? 9.471 37.707 13.963 1.00 87.06 60 ALA A C 1
ATOM 460 O O . ALA A 1 60 ? 10.585 38.086 13.601 1.00 87.06 60 ALA A O 1
ATOM 461 N N . LYS A 1 61 ? 9.255 36.466 14.422 1.00 86.25 61 LYS A N 1
ATOM 462 C CA . LYS A 1 61 ? 10.309 35.438 14.508 1.00 86.25 61 LYS A CA 1
ATOM 463 C C . LYS A 1 61 ? 10.895 35.108 13.134 1.00 86.25 61 LYS A C 1
ATOM 465 O O . LYS A 1 61 ? 12.105 35.187 12.958 1.00 86.25 61 LYS A O 1
ATOM 470 N N . VAL A 1 62 ? 10.049 34.848 12.134 1.00 81.56 62 VAL A N 1
ATOM 471 C CA . VAL A 1 62 ? 10.506 34.548 10.765 1.00 81.56 62 VAL A CA 1
ATOM 472 C C . VAL A 1 62 ? 11.279 35.726 10.160 1.00 81.56 62 VAL A C 1
ATOM 474 O O . VAL A 1 62 ? 12.265 35.521 9.458 1.00 81.56 62 VAL A O 1
ATOM 477 N N . LEU A 1 63 ? 10.893 36.972 10.450 1.00 85.19 63 LEU A N 1
ATOM 478 C CA . LEU A 1 63 ? 11.639 38.154 10.006 1.00 85.19 63 LEU A CA 1
ATOM 479 C C . LEU A 1 63 ? 13.030 38.257 10.654 1.00 85.19 63 LEU A C 1
ATOM 481 O O . LEU A 1 63 ? 13.984 38.633 9.968 1.00 85.19 63 LEU A O 1
ATOM 485 N N . ILE A 1 64 ? 13.162 37.899 11.935 1.00 88.88 64 ILE A N 1
ATOM 486 C CA . ILE A 1 64 ? 14.457 37.817 12.632 1.00 88.88 64 ILE A CA 1
ATOM 487 C C . ILE A 1 64 ? 15.329 36.718 12.008 1.00 88.88 64 ILE A C 1
ATOM 489 O O . ILE A 1 64 ? 16.511 36.950 11.730 1.00 88.88 64 ILE A O 1
ATOM 493 N N . ASP A 1 65 ? 14.745 35.561 11.702 1.00 81.00 65 ASP A N 1
ATOM 494 C CA . ASP A 1 65 ? 15.447 34.448 11.059 1.00 81.00 65 ASP A CA 1
ATOM 495 C C . ASP A 1 65 ? 15.920 34.821 9.646 1.00 81.00 65 ASP A C 1
ATOM 497 O O . ASP A 1 65 ? 17.055 34.528 9.267 1.00 81.00 65 ASP A O 1
ATOM 501 N N . ILE A 1 66 ? 15.102 35.549 8.875 1.00 85.00 66 ILE A N 1
ATOM 502 C CA . ILE A 1 66 ? 15.474 36.079 7.553 1.00 85.00 66 ILE A CA 1
ATOM 503 C C . ILE A 1 66 ? 16.651 37.050 7.663 1.00 85.00 66 ILE A C 1
ATOM 505 O O . ILE A 1 66 ? 17.587 36.981 6.863 1.00 85.00 66 ILE A O 1
ATOM 509 N N . GLN A 1 67 ? 16.629 37.970 8.632 1.00 89.00 67 GLN A N 1
ATOM 510 C CA . GLN A 1 67 ? 17.725 38.922 8.839 1.00 89.00 67 GLN A CA 1
ATOM 511 C C . GLN A 1 67 ? 19.024 38.213 9.234 1.00 89.00 67 GLN A C 1
ATOM 513 O O . GLN A 1 67 ? 20.088 38.534 8.697 1.00 89.00 67 GLN A O 1
ATOM 518 N N . THR A 1 68 ? 18.926 37.218 10.114 1.00 88.12 68 THR A N 1
ATOM 519 C CA . THR A 1 68 ? 20.060 36.401 10.560 1.00 88.12 68 THR A CA 1
ATOM 520 C C . THR A 1 68 ? 20.642 35.607 9.389 1.00 88.12 68 THR A C 1
ATOM 522 O O . THR A 1 68 ? 21.822 35.742 9.073 1.00 88.12 68 THR A O 1
ATOM 525 N N . THR A 1 69 ? 19.792 34.923 8.623 1.00 79.25 69 THR A N 1
ATOM 526 C CA . THR A 1 69 ? 20.191 34.140 7.442 1.00 79.25 69 THR A CA 1
ATOM 527 C C . THR A 1 69 ? 20.816 35.021 6.350 1.00 79.25 69 THR A C 1
ATOM 529 O O . THR A 1 69 ? 21.804 34.640 5.723 1.00 79.25 69 THR A O 1
ATOM 532 N N . LYS A 1 70 ? 20.307 36.245 6.133 1.00 87.75 70 LYS A N 1
ATOM 533 C CA . LYS A 1 70 ? 20.916 37.216 5.201 1.00 87.75 70 LYS A CA 1
ATOM 534 C C . LYS A 1 70 ? 22.308 37.658 5.652 1.00 87.75 70 LYS A C 1
ATOM 536 O O . LYS A 1 70 ? 23.192 37.821 4.810 1.00 87.75 70 LYS A O 1
ATOM 541 N N . LYS A 1 71 ? 22.518 37.852 6.955 1.00 91.69 71 LYS A N 1
ATOM 542 C CA . LYS A 1 71 ? 23.833 38.188 7.520 1.00 91.69 71 LYS A CA 1
ATOM 543 C C . LYS A 1 71 ? 24.826 37.038 7.328 1.00 91.69 71 LYS A C 1
ATOM 545 O O . LYS A 1 71 ? 25.964 37.283 6.918 1.00 91.69 71 LYS A O 1
ATOM 550 N N . ASP A 1 72 ? 24.390 35.804 7.543 1.00 83.25 72 ASP A N 1
ATOM 551 C CA . ASP A 1 72 ? 25.219 34.614 7.335 1.00 83.25 72 ASP A CA 1
ATOM 552 C C . ASP A 1 72 ? 25.569 34.431 5.854 1.00 83.25 72 ASP A C 1
ATOM 554 O O . ASP A 1 72 ? 26.719 34.151 5.514 1.00 83.25 72 ASP A O 1
ATOM 558 N N . LEU A 1 73 ? 24.624 34.723 4.952 1.00 88.94 73 LEU A N 1
ATOM 559 C CA . LEU A 1 73 ? 24.851 34.694 3.506 1.00 88.94 73 LEU A CA 1
ATOM 560 C C . LEU A 1 73 ? 25.897 35.722 3.049 1.00 88.94 73 LEU A C 1
ATOM 562 O O . LEU A 1 73 ? 26.687 35.458 2.142 1.00 88.94 73 LEU A O 1
ATOM 566 N N . VAL A 1 74 ? 25.908 36.914 3.646 1.00 88.38 74 VAL A N 1
ATOM 567 C CA . VAL A 1 74 ? 26.930 37.930 3.352 1.00 88.38 74 VAL A CA 1
ATOM 568 C C . VAL A 1 74 ? 28.296 37.484 3.874 1.00 88.38 74 VAL A C 1
ATOM 570 O O . VAL A 1 74 ? 29.291 37.620 3.162 1.00 88.38 74 VAL A O 1
ATOM 573 N N . THR A 1 75 ? 28.339 36.912 5.079 1.00 89.94 75 THR A N 1
ATOM 574 C CA . THR A 1 75 ? 29.570 36.390 5.689 1.00 89.94 75 THR A CA 1
ATOM 575 C C . THR A 1 75 ? 30.182 35.277 4.835 1.00 89.94 75 THR A C 1
ATOM 577 O O . THR A 1 75 ? 31.336 35.395 4.422 1.00 89.94 75 THR A O 1
ATOM 580 N N . ILE A 1 76 ? 29.396 34.260 4.461 1.00 88.12 76 ILE A N 1
ATOM 581 C CA . ILE A 1 76 ? 29.886 33.122 3.669 1.00 88.12 76 ILE A CA 1
ATOM 582 C C . ILE A 1 76 ? 30.323 33.544 2.260 1.00 88.12 76 ILE A C 1
ATOM 584 O O . ILE A 1 76 ? 31.340 33.066 1.767 1.00 88.12 76 ILE A O 1
ATOM 588 N N . LYS A 1 77 ? 29.634 34.507 1.625 1.00 86.69 77 LYS A N 1
ATOM 589 C CA . LYS A 1 77 ? 30.067 35.073 0.333 1.00 86.69 77 LYS A CA 1
ATOM 590 C C . LYS A 1 77 ? 31.428 35.761 0.445 1.00 86.69 77 LYS A C 1
ATOM 592 O O . LYS A 1 77 ? 32.250 35.642 -0.460 1.00 86.69 77 LYS A O 1
ATOM 597 N N . GLY A 1 78 ? 31.686 36.453 1.556 1.00 88.69 78 GLY A N 1
ATOM 598 C CA . GLY A 1 78 ? 32.999 37.028 1.850 1.00 88.69 78 GLY A CA 1
ATOM 599 C C . GLY A 1 78 ? 34.092 35.963 2.001 1.00 88.69 78 GLY A C 1
ATOM 600 O O . GLY A 1 78 ? 35.193 36.135 1.476 1.00 88.69 78 GLY A O 1
ATOM 601 N N . GLU A 1 79 ? 33.783 34.849 2.666 1.00 89.38 79 GLU A N 1
ATOM 602 C CA . GLU A 1 79 ? 34.700 33.713 2.831 1.00 89.38 79 GLU A CA 1
ATOM 603 C C . GLU A 1 79 ? 34.992 32.998 1.507 1.00 89.38 79 GLU A C 1
ATOM 605 O O . GLU A 1 79 ? 36.157 32.721 1.220 1.00 89.38 79 GLU A O 1
ATOM 610 N N . VAL A 1 80 ? 33.975 32.777 0.668 1.00 85.56 80 VAL A N 1
ATOM 611 C CA . VAL A 1 80 ? 34.126 32.202 -0.680 1.00 85.56 80 VAL A CA 1
ATOM 612 C C . VAL A 1 80 ? 35.068 33.056 -1.526 1.00 85.56 80 VAL A C 1
ATOM 614 O O . VAL A 1 80 ? 36.033 32.532 -2.074 1.00 85.56 80 VAL A O 1
ATOM 617 N N . ILE A 1 81 ? 34.865 34.377 -1.573 1.00 87.19 81 ILE A N 1
ATOM 618 C CA . ILE A 1 81 ? 35.724 35.295 -2.345 1.00 87.19 81 ILE A CA 1
ATOM 619 C C . ILE A 1 81 ? 37.177 35.264 -1.840 1.00 87.19 81 ILE A C 1
ATOM 621 O O . ILE A 1 81 ? 38.129 35.228 -2.627 1.00 87.19 81 ILE A O 1
ATOM 625 N N . ASN A 1 82 ? 37.372 35.255 -0.520 1.00 87.81 82 ASN A N 1
ATOM 626 C CA . ASN A 1 82 ? 38.701 35.140 0.076 1.00 87.81 82 ASN A CA 1
ATOM 627 C C . ASN A 1 82 ? 39.368 33.800 -0.290 1.00 87.81 82 ASN A C 1
ATOM 629 O O . ASN A 1 82 ? 40.543 33.757 -0.649 1.00 87.81 82 ASN A O 1
ATOM 633 N N . GLN A 1 83 ? 38.613 32.701 -0.261 1.00 89.69 83 GLN A N 1
ATOM 634 C CA . GLN A 1 83 ? 39.137 31.379 -0.583 1.00 89.69 83 GLN A CA 1
ATOM 635 C C . GLN A 1 83 ? 39.428 31.219 -2.084 1.00 89.69 83 GLN A C 1
ATOM 637 O O . GLN A 1 83 ? 40.458 30.653 -2.437 1.00 89.69 83 GLN A O 1
ATOM 642 N N . GLN A 1 84 ? 38.604 31.793 -2.967 1.00 84.38 84 GLN A N 1
ATOM 643 C CA . GLN A 1 84 ? 38.876 31.890 -4.410 1.00 84.38 84 GLN A CA 1
ATOM 644 C C . GLN A 1 84 ? 40.191 32.630 -4.688 1.00 84.38 84 GLN A C 1
ATOM 646 O O . GLN A 1 84 ? 40.972 32.211 -5.543 1.00 84.38 84 GLN A O 1
ATOM 651 N N . THR A 1 85 ? 40.481 33.677 -3.912 1.00 88.06 85 THR A N 1
ATOM 652 C CA . THR A 1 85 ? 41.743 34.426 -4.009 1.00 88.06 85 THR A CA 1
ATOM 653 C C . THR A 1 85 ? 42.935 33.549 -3.610 1.00 88.06 85 THR A C 1
ATOM 655 O O . THR A 1 85 ? 43.916 33.476 -4.346 1.00 88.06 85 THR A O 1
ATOM 658 N N . LYS A 1 86 ? 42.822 32.778 -2.519 1.00 86.94 86 LYS A N 1
ATOM 659 C CA . LYS A 1 86 ? 43.854 31.807 -2.108 1.00 86.94 86 LYS A CA 1
ATOM 660 C C . LYS A 1 86 ? 44.053 30.675 -3.117 1.00 86.94 86 LYS A C 1
ATOM 662 O O . LYS A 1 86 ? 45.182 30.232 -3.301 1.00 86.94 86 LYS A O 1
ATOM 667 N N . VAL A 1 87 ? 42.990 30.197 -3.777 1.00 84.12 87 VAL A N 1
ATOM 668 C CA . VAL A 1 87 ? 43.107 29.200 -4.861 1.00 84.12 87 VAL A CA 1
ATOM 669 C C . VAL A 1 87 ? 43.928 29.776 -6.012 1.00 84.12 87 VAL A C 1
ATOM 671 O O . VAL A 1 87 ? 44.824 29.097 -6.510 1.00 84.12 87 VAL A O 1
ATOM 674 N N . ALA A 1 88 ? 43.660 31.023 -6.410 1.00 80.38 88 ALA A N 1
ATOM 675 C CA . ALA A 1 88 ? 44.407 31.690 -7.472 1.00 80.38 88 ALA A CA 1
ATOM 676 C C . ALA A 1 88 ? 45.888 31.897 -7.099 1.00 80.38 88 ALA A C 1
ATOM 678 O O . ALA A 1 88 ? 46.770 31.648 -7.919 1.00 80.38 88 ALA A O 1
ATOM 679 N N . GLU A 1 89 ? 46.180 32.286 -5.856 1.00 84.25 89 GLU A N 1
ATOM 680 C CA . GLU A 1 89 ? 47.552 32.444 -5.352 1.00 84.25 89 GLU A CA 1
ATOM 681 C C . GLU A 1 89 ? 48.303 31.107 -5.255 1.00 84.25 89 GLU A C 1
ATOM 683 O O . GLU A 1 89 ? 49.444 31.007 -5.707 1.00 84.25 89 GLU A O 1
ATOM 688 N N . ALA A 1 90 ? 47.659 30.059 -4.731 1.00 79.69 90 ALA A N 1
ATOM 689 C CA . ALA A 1 90 ? 48.237 28.718 -4.652 1.00 79.69 90 ALA A CA 1
ATOM 690 C C . ALA A 1 90 ? 48.500 28.135 -6.047 1.00 79.69 90 ALA A C 1
ATOM 692 O O . ALA A 1 90 ? 49.543 27.524 -6.276 1.00 79.69 90 ALA A O 1
ATOM 693 N N . TYR A 1 91 ? 47.589 28.370 -6.995 1.00 79.50 91 TYR A N 1
ATOM 694 C CA . TYR A 1 91 ? 47.767 27.945 -8.380 1.00 79.50 91 TYR A CA 1
ATOM 695 C C . TYR A 1 91 ? 48.950 28.653 -9.045 1.00 79.50 91 TYR A C 1
ATOM 697 O O . TYR A 1 91 ? 49.759 27.997 -9.691 1.00 79.50 91 TYR A O 1
ATOM 705 N N . LYS A 1 92 ? 49.123 29.960 -8.815 1.00 83.88 92 LYS A N 1
ATOM 706 C CA . LYS A 1 92 ? 50.244 30.742 -9.362 1.00 83.88 92 LYS A CA 1
ATOM 707 C C . LYS A 1 92 ? 51.619 30.252 -8.883 1.00 83.88 92 LYS A C 1
ATOM 709 O O . LYS A 1 92 ? 52.605 30.405 -9.595 1.00 83.88 92 LYS A O 1
ATOM 714 N N . LEU A 1 93 ? 51.690 29.673 -7.683 1.00 78.25 93 LEU A N 1
ATOM 715 C CA . LEU A 1 93 ? 52.909 29.055 -7.143 1.00 78.25 93 LEU A CA 1
ATOM 716 C C . LEU A 1 93 ? 53.121 27.622 -7.649 1.00 78.25 93 LEU A C 1
ATOM 718 O O . LEU A 1 93 ? 54.254 27.162 -7.739 1.00 78.25 93 LEU A O 1
ATOM 722 N N . PHE A 1 94 ? 52.039 26.916 -7.963 1.00 81.50 94 PHE A N 1
ATOM 723 C CA . PHE A 1 94 ? 52.064 25.533 -8.425 1.00 81.50 94 PHE A CA 1
ATOM 724 C C . PHE A 1 94 ? 52.327 25.406 -9.934 1.00 81.50 94 PHE A C 1
ATOM 726 O O . PHE A 1 94 ? 53.047 24.508 -10.364 1.00 81.50 94 PHE A O 1
ATOM 733 N N . GLU A 1 95 ? 51.776 26.315 -10.736 1.00 80.06 95 GLU A N 1
ATOM 734 C CA . GLU A 1 95 ? 51.830 26.292 -12.202 1.00 80.06 95 GLU A CA 1
ATOM 735 C C . GLU A 1 95 ? 53.263 26.195 -12.775 1.00 80.06 95 GLU A C 1
ATOM 737 O O . GLU A 1 95 ? 53.488 25.333 -13.630 1.00 80.06 95 GLU A O 1
ATOM 742 N N . PRO A 1 96 ? 54.270 26.956 -12.293 1.00 76.94 96 PRO A N 1
ATOM 743 C CA . PRO A 1 96 ? 55.641 26.839 -12.796 1.00 76.94 96 PRO A CA 1
ATOM 744 C C . PRO A 1 96 ? 56.282 25.482 -12.475 1.00 76.94 96 PRO A C 1
ATOM 746 O O . PRO A 1 96 ? 57.004 24.930 -13.304 1.00 76.94 96 PRO A O 1
ATOM 749 N N . LEU A 1 97 ? 55.989 24.918 -11.297 1.00 75.44 97 LEU A N 1
ATOM 750 C CA . LEU A 1 97 ? 56.500 23.613 -10.865 1.00 75.44 97 LEU A CA 1
ATOM 751 C C . LEU A 1 97 ? 55.839 22.470 -11.638 1.00 75.44 97 LEU A C 1
ATOM 753 O O . LEU A 1 97 ? 56.510 21.511 -11.998 1.00 75.44 97 LEU A O 1
ATOM 757 N N . GLN A 1 98 ? 54.546 22.586 -11.951 1.00 77.06 98 GLN A N 1
ATOM 758 C CA . GLN A 1 98 ? 53.842 21.652 -12.831 1.00 77.06 98 GLN A CA 1
ATOM 759 C C . GLN A 1 98 ? 54.423 21.681 -14.249 1.00 77.06 98 GLN A C 1
ATOM 761 O O . GLN A 1 98 ? 54.624 20.627 -14.846 1.00 77.06 98 GLN A O 1
ATOM 766 N N . ALA A 1 99 ? 54.729 22.864 -14.785 1.00 74.50 99 ALA A N 1
ATOM 767 C CA . ALA A 1 99 ? 55.351 22.991 -16.101 1.00 74.50 99 ALA A CA 1
ATOM 768 C C . ALA A 1 99 ? 56.772 22.394 -16.131 1.00 74.50 99 ALA A C 1
ATOM 770 O O . ALA A 1 99 ? 57.122 21.676 -17.071 1.00 74.50 99 ALA A O 1
ATOM 771 N N . GLN A 1 100 ? 57.573 22.633 -15.086 1.00 74.56 100 GLN A N 1
ATOM 772 C CA . GLN A 1 100 ? 58.899 22.024 -14.937 1.00 74.56 100 GLN A CA 1
ATOM 773 C C . GLN A 1 100 ? 58.818 20.505 -14.767 1.00 74.56 100 GLN A C 1
ATOM 775 O O . GLN A 1 100 ? 59.544 19.789 -15.455 1.00 74.56 100 GLN A O 1
ATOM 780 N N . TYR A 1 101 ? 57.901 20.014 -13.928 1.00 75.56 101 TYR A N 1
ATOM 781 C CA . TYR A 1 101 ? 57.644 18.588 -13.747 1.00 75.56 101 TYR A CA 1
ATOM 782 C C . TYR A 1 101 ? 57.286 17.925 -15.074 1.00 75.56 101 TYR A C 1
ATOM 784 O O . TYR A 1 101 ? 57.939 16.969 -15.462 1.00 75.56 101 TYR A O 1
ATOM 792 N N . ASN A 1 102 ? 56.324 18.476 -15.817 1.00 71.81 102 ASN A N 1
ATOM 793 C CA . ASN A 1 102 ? 55.892 17.918 -17.098 1.00 71.81 102 ASN A CA 1
ATOM 794 C C . ASN A 1 102 ? 57.031 17.899 -18.138 1.00 71.81 102 ASN A C 1
ATOM 796 O O . ASN A 1 102 ? 57.119 16.976 -18.943 1.00 71.81 102 ASN A O 1
ATOM 800 N N . THR A 1 103 ? 57.920 18.898 -18.115 1.00 76.31 103 THR A N 1
ATOM 801 C CA . THR A 1 103 ? 59.089 18.956 -19.010 1.00 76.31 103 THR A CA 1
ATOM 802 C C . THR A 1 103 ? 60.116 17.877 -18.652 1.00 76.31 103 THR A C 1
ATOM 804 O O . THR A 1 103 ? 60.598 17.159 -19.527 1.00 76.31 103 THR A O 1
ATOM 807 N N . LEU A 1 104 ? 60.415 17.722 -17.360 1.00 68.88 104 LEU A N 1
ATOM 808 C CA . LEU A 1 104 ? 61.340 16.711 -16.840 1.00 68.88 104 LEU A CA 1
ATOM 809 C C . LEU A 1 104 ? 60.793 15.290 -16.962 1.00 68.88 104 LEU A C 1
ATOM 811 O O . LEU A 1 104 ? 61.554 14.369 -17.250 1.00 68.88 104 LEU A O 1
ATOM 815 N N . ASP A 1 105 ? 59.492 15.108 -16.764 1.00 71.31 105 ASP A N 1
ATOM 816 C CA . ASP A 1 105 ? 58.809 13.830 -16.924 1.00 71.31 105 ASP A CA 1
ATOM 817 C C . ASP A 1 105 ? 58.796 13.424 -18.399 1.00 71.31 105 ASP A C 1
ATOM 819 O O . ASP A 1 105 ? 59.122 12.287 -18.708 1.00 71.31 105 ASP A O 1
ATOM 823 N N . SER A 1 106 ? 58.595 14.371 -19.322 1.00 70.44 106 SER A N 1
ATOM 824 C CA . SER A 1 106 ? 58.733 14.124 -20.762 1.00 70.44 106 SER A CA 1
ATOM 825 C C . SER A 1 106 ? 60.175 13.769 -21.171 1.00 70.44 106 SER A C 1
ATOM 827 O O . SER A 1 106 ? 60.384 12.834 -21.947 1.00 70.44 106 SER A O 1
ATOM 829 N N . GLU A 1 107 ? 61.199 14.437 -20.620 1.00 73.44 107 GLU A N 1
ATOM 830 C CA . GLU A 1 107 ? 62.610 14.075 -20.855 1.00 73.44 107 GLU A CA 1
ATOM 831 C C . GLU A 1 107 ? 62.985 12.717 -20.248 1.00 73.44 107 GLU A C 1
ATOM 833 O O . GLU A 1 107 ? 63.722 11.934 -20.856 1.00 73.44 107 GLU A O 1
ATOM 838 N N . LYS A 1 108 ? 62.471 12.416 -19.053 1.00 69.00 108 LYS A N 1
ATOM 839 C CA . LYS A 1 108 ? 62.664 11.135 -18.373 1.00 69.00 108 LYS A CA 1
ATOM 840 C C . LYS A 1 108 ? 61.956 10.018 -19.118 1.00 69.00 108 LYS A C 1
ATOM 842 O O . LYS A 1 108 ? 62.551 8.965 -19.314 1.00 69.00 108 LYS A O 1
ATOM 847 N N . GLU A 1 109 ? 60.728 10.242 -19.558 1.00 68.06 109 GLU A N 1
ATOM 848 C CA . GLU A 1 109 ? 59.958 9.310 -20.368 1.00 68.06 109 GLU A CA 1
ATOM 849 C C . GLU A 1 109 ? 60.681 9.043 -21.689 1.00 68.06 109 GLU A C 1
ATOM 851 O O . GLU A 1 109 ? 60.846 7.884 -22.059 1.00 68.06 109 GLU A O 1
ATOM 856 N N . LYS A 1 110 ? 61.236 10.076 -22.335 1.00 72.75 110 LYS A N 1
ATOM 857 C CA . LYS A 1 110 ? 62.080 9.922 -23.525 1.00 72.75 110 LYS A CA 1
ATOM 858 C C . LYS A 1 110 ? 63.315 9.055 -23.251 1.00 72.75 110 LYS A C 1
ATOM 860 O O . LYS A 1 110 ? 63.521 8.073 -23.952 1.00 72.75 110 LYS A O 1
ATOM 865 N N . LEU A 1 111 ? 64.080 9.325 -22.192 1.00 64.00 111 LEU A N 1
ATOM 866 C CA . LEU A 1 111 ? 65.278 8.541 -21.845 1.00 64.00 111 LEU A CA 1
ATOM 867 C C . LEU A 1 111 ? 64.970 7.119 -21.354 1.00 64.00 111 LEU A C 1
ATOM 869 O O . LEU A 1 111 ? 65.746 6.197 -21.598 1.00 64.00 111 LEU A O 1
ATOM 873 N N . VAL A 1 112 ? 63.845 6.921 -20.663 1.00 60.50 112 VAL A N 1
ATOM 874 C CA . VAL A 1 112 ? 63.337 5.600 -20.266 1.00 60.50 112 VAL A CA 1
ATOM 875 C C . VAL A 1 112 ? 62.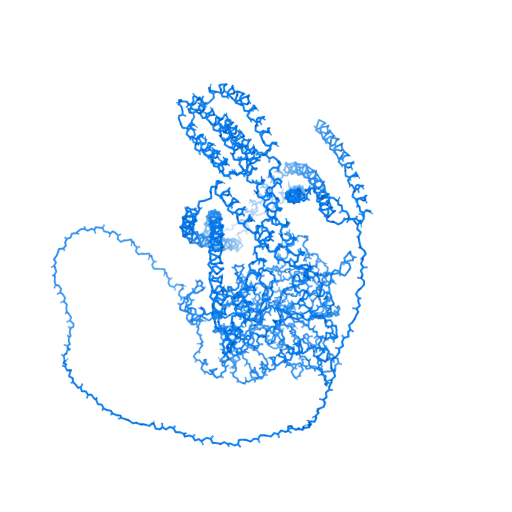864 4.829 -21.492 1.00 60.50 112 VAL A C 1
ATOM 877 O O . VAL A 1 112 ? 63.087 3.623 -21.556 1.00 60.50 112 VAL A O 1
ATOM 880 N N . ASN A 1 113 ? 62.254 5.496 -22.469 1.00 61.84 113 ASN A N 1
ATOM 881 C CA . ASN A 1 113 ? 61.869 4.894 -23.740 1.00 61.84 113 ASN A CA 1
ATOM 882 C C . ASN A 1 113 ? 63.100 4.546 -24.588 1.00 61.84 113 ASN A C 1
ATOM 884 O O . ASN A 1 113 ? 63.138 3.443 -25.125 1.00 61.84 113 ASN A O 1
ATOM 888 N N . ASP A 1 114 ? 64.139 5.385 -24.604 1.00 63.47 114 ASP A N 1
ATOM 889 C CA . ASP A 1 114 ? 65.427 5.095 -25.252 1.00 63.47 114 ASP A CA 1
ATOM 890 C C . ASP A 1 114 ? 66.145 3.909 -24.566 1.00 63.47 114 ASP A C 1
ATOM 892 O O . ASP A 1 114 ? 66.638 2.991 -25.225 1.00 63.47 114 ASP A O 1
ATOM 896 N N . LEU A 1 115 ? 66.135 3.850 -23.225 1.00 57.25 115 LEU A N 1
ATOM 897 C CA . LEU A 1 115 ? 66.696 2.733 -22.452 1.00 57.25 115 LEU A CA 1
ATOM 898 C C . LEU A 1 115 ? 65.889 1.436 -22.642 1.00 57.25 115 LEU A C 1
ATOM 900 O O . LEU A 1 115 ? 66.478 0.361 -22.746 1.00 57.25 115 LEU A O 1
ATOM 904 N N . LYS A 1 116 ? 64.553 1.519 -22.701 1.00 56.47 116 LYS A N 1
ATOM 905 C CA . LYS A 1 116 ? 63.661 0.385 -23.003 1.00 56.47 116 LYS A CA 1
ATOM 906 C C . LYS A 1 116 ? 63.839 -0.100 -24.439 1.00 56.47 116 LYS A C 1
ATOM 908 O O . LYS A 1 116 ? 63.828 -1.306 -24.653 1.00 56.47 116 LYS A O 1
ATOM 913 N N . ALA A 1 117 ? 64.044 0.800 -25.398 1.00 58.62 117 ALA A N 1
ATOM 914 C CA . ALA A 1 117 ? 64.335 0.452 -26.785 1.00 58.62 117 ALA A CA 1
ATOM 915 C C . ALA A 1 117 ? 65.664 -0.312 -26.908 1.00 58.62 117 ALA A C 1
ATOM 917 O O . ALA A 1 117 ? 65.741 -1.295 -27.638 1.00 58.62 117 ALA A O 1
ATOM 918 N N . LEU A 1 118 ? 66.682 0.039 -26.123 1.00 53.47 118 LEU A N 1
ATOM 919 C CA . LEU A 1 118 ? 67.952 -0.690 -26.112 1.00 53.47 118 LEU A CA 1
ATOM 920 C C . LEU A 1 118 ? 67.918 -2.002 -25.305 1.00 53.47 118 LEU A C 1
ATOM 922 O O . LEU A 1 118 ? 68.454 -3.008 -25.763 1.00 53.47 118 LEU A O 1
ATOM 926 N N . LEU A 1 119 ? 67.241 -2.036 -24.149 1.00 48.44 119 LEU A N 1
ATOM 927 C CA . LEU A 1 119 ? 67.025 -3.264 -23.357 1.00 48.44 119 LEU A CA 1
ATOM 928 C C . LEU A 1 119 ? 66.122 -4.284 -24.066 1.00 48.44 119 LEU A C 1
ATOM 930 O O . LEU A 1 119 ? 66.147 -5.464 -23.735 1.00 48.44 119 LEU A O 1
ATOM 934 N N . SER A 1 120 ? 65.342 -3.844 -25.053 1.00 47.78 120 SER A N 1
ATOM 935 C CA . SER A 1 120 ? 64.465 -4.706 -25.845 1.00 47.78 120 SER A CA 1
ATOM 936 C C . SER A 1 120 ? 65.156 -5.528 -26.935 1.00 47.78 120 SER A C 1
ATOM 938 O O . SER A 1 120 ? 64.486 -6.257 -27.658 1.00 47.78 120 SER A O 1
ATOM 940 N N . LYS A 1 121 ? 66.494 -5.519 -26.995 1.00 49.19 121 LYS A N 1
ATOM 941 C CA . LYS A 1 121 ? 67.253 -6.600 -27.650 1.00 49.19 121 LYS A CA 1
ATOM 942 C C . LYS A 1 121 ? 67.218 -7.924 -26.867 1.00 49.19 121 LYS A C 1
ATOM 944 O O . LYS A 1 121 ? 67.986 -8.824 -27.185 1.00 49.19 121 LYS A O 1
ATOM 949 N N . ASP A 1 122 ? 66.295 -8.070 -25.913 1.00 52.91 122 ASP A N 1
ATOM 950 C CA . ASP A 1 122 ? 65.689 -9.361 -25.604 1.00 52.91 122 ASP A CA 1
ATOM 951 C C . ASP A 1 122 ? 64.190 -9.352 -25.963 1.00 52.91 122 ASP A C 1
ATOM 953 O O . ASP A 1 122 ? 63.370 -8.611 -25.406 1.00 52.91 122 ASP A O 1
ATOM 957 N N . SER A 1 123 ? 63.860 -10.160 -26.967 1.00 55.47 123 SER A N 1
ATOM 958 C CA . SER A 1 123 ? 62.656 -10.065 -27.807 1.00 55.47 123 SER A CA 1
ATOM 959 C C . SER A 1 123 ? 61.313 -10.312 -27.093 1.00 55.47 123 SER A C 1
ATOM 961 O O . SER A 1 123 ? 60.260 -9.963 -27.627 1.00 55.47 123 SER A O 1
ATOM 963 N N . ALA A 1 124 ? 61.315 -10.855 -25.870 1.00 55.56 124 ALA A N 1
ATOM 964 C CA . ALA A 1 124 ? 60.096 -11.252 -25.158 1.00 55.56 124 ALA A CA 1
ATOM 965 C C . ALA A 1 124 ? 59.360 -10.089 -24.455 1.00 55.56 124 ALA A C 1
ATOM 967 O O . ALA A 1 124 ? 58.131 -10.070 -24.390 1.00 55.56 124 ALA A O 1
ATOM 968 N N . THR A 1 125 ? 60.081 -9.076 -23.960 1.00 60.38 125 THR A N 1
ATOM 969 C CA . THR A 1 125 ? 59.484 -8.025 -23.103 1.00 60.38 125 THR A CA 1
ATOM 970 C C . THR A 1 125 ? 58.745 -6.944 -23.908 1.00 60.38 125 THR A C 1
ATOM 972 O O . THR A 1 125 ? 57.767 -6.353 -23.437 1.00 60.38 125 THR A O 1
ATOM 975 N N . GLN A 1 126 ? 59.177 -6.683 -25.147 1.00 61.06 126 GLN A N 1
ATOM 976 C CA . GLN A 1 126 ? 58.541 -5.697 -26.029 1.00 61.06 126 GLN A CA 1
ATOM 977 C C . GLN A 1 126 ? 57.216 -6.207 -26.605 1.00 61.06 126 GLN A C 1
ATOM 979 O O . GLN A 1 126 ? 56.240 -5.457 -26.644 1.00 61.06 126 GLN A O 1
ATOM 984 N N . VAL A 1 127 ? 57.163 -7.494 -26.960 1.00 69.38 127 VAL A N 1
ATOM 985 C CA . VAL A 1 127 ? 55.930 -8.181 -27.365 1.00 69.38 127 VAL A CA 1
ATOM 986 C C . VAL A 1 127 ? 54.904 -8.147 -26.230 1.00 69.38 127 VAL A C 1
ATOM 988 O O . VAL A 1 127 ? 53.767 -7.737 -26.455 1.00 69.38 127 VAL A O 1
ATOM 991 N N . GLU A 1 128 ? 55.311 -8.461 -24.995 1.00 74.81 128 GLU A N 1
ATOM 992 C CA . GLU A 1 128 ? 54.398 -8.440 -23.844 1.00 74.81 128 GLU A CA 1
ATOM 993 C C . GLU A 1 128 ? 53.881 -7.028 -23.525 1.00 74.81 128 GLU A C 1
ATOM 995 O O . GLU A 1 128 ? 52.701 -6.834 -23.237 1.00 74.81 128 GLU A O 1
ATOM 1000 N N . THR A 1 129 ? 54.726 -6.004 -23.668 1.00 76.12 129 THR A N 1
ATOM 1001 C CA . THR A 1 129 ? 54.312 -4.608 -23.454 1.00 76.12 129 THR A CA 1
ATOM 1002 C C . THR A 1 129 ? 53.311 -4.132 -24.513 1.00 76.12 129 THR A C 1
ATOM 1004 O O . THR A 1 129 ? 52.341 -3.448 -24.177 1.00 76.12 129 THR A O 1
ATOM 1007 N N . ILE A 1 130 ? 53.519 -4.481 -25.790 1.00 76.56 130 ILE A N 1
ATOM 1008 C CA . ILE A 1 130 ? 52.569 -4.156 -26.867 1.00 76.56 130 ILE A CA 1
ATOM 1009 C C . ILE A 1 130 ? 51.248 -4.907 -26.643 1.00 76.56 130 ILE A C 1
ATOM 1011 O O . ILE A 1 130 ? 50.182 -4.295 -26.729 1.00 76.56 130 ILE A O 1
ATOM 1015 N N . ASN A 1 131 ? 51.304 -6.184 -26.251 1.00 77.56 131 ASN A N 1
ATOM 1016 C CA . ASN A 1 131 ? 50.122 -6.982 -25.918 1.00 77.56 131 ASN A CA 1
ATOM 1017 C C . ASN A 1 131 ? 49.327 -6.394 -24.742 1.00 77.56 131 ASN A C 1
ATOM 1019 O O . ASN A 1 131 ? 48.099 -6.318 -24.808 1.00 77.56 131 ASN A O 1
ATOM 1023 N N . GLN A 1 132 ? 49.994 -5.922 -23.685 1.00 83.25 132 GLN A N 1
ATOM 1024 C CA . GLN A 1 132 ? 49.310 -5.308 -22.546 1.00 83.25 132 GLN A CA 1
ATOM 1025 C C . GLN A 1 132 ? 48.640 -3.973 -22.915 1.00 83.25 132 GLN A C 1
ATOM 1027 O O . GLN A 1 132 ? 47.532 -3.694 -22.457 1.00 83.25 132 GLN A O 1
ATOM 1032 N N . LYS A 1 133 ? 49.262 -3.160 -23.783 1.00 84.75 133 LYS A N 1
ATOM 1033 C CA . LYS A 1 133 ? 48.639 -1.929 -24.304 1.00 84.75 133 LYS A CA 1
ATOM 1034 C C . LYS A 1 133 ? 47.405 -2.228 -25.156 1.00 84.75 133 LYS A C 1
ATOM 1036 O O . LYS A 1 133 ? 46.396 -1.544 -25.006 1.00 84.75 133 LYS A O 1
ATOM 1041 N N . ILE A 1 134 ? 47.459 -3.267 -25.994 1.00 84.06 134 ILE A N 1
ATOM 1042 C CA . ILE A 1 134 ? 46.302 -3.732 -26.773 1.00 84.06 134 ILE A CA 1
ATOM 1043 C C . ILE A 1 134 ? 45.160 -4.157 -25.837 1.00 84.06 134 ILE A C 1
ATOM 1045 O O . ILE A 1 134 ? 44.037 -3.698 -26.031 1.00 84.06 134 ILE A O 1
ATOM 1049 N N . LYS A 1 135 ? 45.441 -4.935 -24.779 1.00 84.31 135 LYS A N 1
ATOM 1050 C CA . LYS A 1 135 ? 44.430 -5.349 -23.783 1.00 84.31 135 LYS A CA 1
ATOM 1051 C C . LYS A 1 135 ? 43.769 -4.166 -23.069 1.00 84.31 135 LYS A C 1
ATOM 1053 O O . LYS A 1 135 ? 42.552 -4.156 -22.908 1.00 84.31 135 LYS A O 1
ATOM 1058 N N . ASN A 1 136 ? 44.544 -3.161 -22.658 1.00 86.06 136 ASN A N 1
ATOM 1059 C CA . ASN A 1 136 ? 43.994 -1.971 -21.998 1.00 86.06 136 ASN A CA 1
ATOM 1060 C C . ASN A 1 136 ? 43.083 -1.170 -22.949 1.00 86.06 136 ASN A C 1
ATOM 1062 O O . ASN A 1 136 ? 41.984 -0.784 -22.564 1.00 86.06 136 ASN A O 1
ATOM 1066 N N . ILE A 1 137 ? 43.493 -0.994 -24.211 1.00 86.31 137 ILE A N 1
ATOM 1067 C CA . ILE A 1 137 ? 42.666 -0.331 -25.233 1.00 86.31 137 ILE A CA 1
ATOM 1068 C C . ILE A 1 137 ? 41.379 -1.125 -25.508 1.00 86.31 137 ILE A C 1
ATOM 1070 O O . ILE A 1 137 ? 40.314 -0.537 -25.691 1.00 86.31 137 ILE A O 1
ATOM 1074 N N . GLU A 1 138 ? 41.441 -2.459 -25.519 1.00 83.25 138 GLU A N 1
ATOM 1075 C CA . GLU A 1 138 ? 40.255 -3.312 -25.663 1.00 83.25 138 GLU A CA 1
ATOM 1076 C C . GLU A 1 138 ? 39.276 -3.146 -24.493 1.00 83.25 138 GLU A C 1
ATOM 1078 O O . GLU A 1 138 ? 38.068 -3.048 -24.724 1.00 83.25 138 GLU A O 1
ATOM 1083 N N . TYR A 1 139 ? 39.780 -3.035 -23.261 1.00 86.19 139 TYR A N 1
ATOM 1084 C CA . TYR A 1 139 ? 38.969 -2.745 -22.076 1.00 86.19 139 TYR A CA 1
ATOM 1085 C C . TYR A 1 139 ? 38.295 -1.361 -22.147 1.00 86.19 139 TYR A C 1
ATOM 1087 O O . TYR A 1 139 ? 37.097 -1.228 -21.871 1.00 86.19 139 TYR A O 1
ATOM 1095 N N . ASP A 1 140 ? 39.022 -0.333 -22.588 1.00 84.69 140 ASP A N 1
ATOM 1096 C CA . ASP A 1 140 ? 38.471 1.016 -22.758 1.00 84.69 140 ASP A CA 1
ATOM 1097 C C . ASP A 1 140 ? 37.397 1.056 -23.858 1.00 84.69 140 ASP A C 1
ATOM 1099 O O . ASP A 1 140 ? 36.334 1.658 -23.676 1.00 84.69 140 ASP A O 1
ATOM 1103 N N . ILE A 1 141 ? 37.609 0.342 -24.971 1.00 88.44 141 ILE A N 1
ATOM 1104 C CA . ILE A 1 141 ? 36.606 0.176 -26.035 1.00 88.44 141 ILE A CA 1
ATOM 1105 C C . ILE A 1 141 ? 35.344 -0.520 -25.498 1.00 88.44 141 ILE A C 1
ATOM 1107 O O . ILE A 1 141 ? 34.234 -0.087 -25.817 1.00 88.44 141 ILE A O 1
ATOM 1111 N N . GLN A 1 142 ? 35.479 -1.571 -24.680 1.00 81.94 142 GLN A N 1
ATOM 1112 C CA . GLN A 1 142 ? 34.335 -2.251 -24.054 1.00 81.94 142 GLN A CA 1
ATOM 1113 C C . GLN A 1 142 ? 33.559 -1.312 -23.122 1.00 81.94 142 GLN A C 1
ATOM 1115 O O . GLN A 1 142 ? 32.332 -1.229 -23.212 1.00 81.94 142 GLN A O 1
ATOM 1120 N N . THR A 1 143 ? 34.267 -0.542 -22.295 1.00 82.56 143 THR A N 1
ATOM 1121 C CA . THR A 1 143 ? 33.668 0.451 -21.391 1.00 82.56 143 THR A CA 1
ATOM 1122 C C . THR A 1 143 ? 32.918 1.543 -22.162 1.00 82.56 143 THR A C 1
ATOM 1124 O O . THR A 1 143 ? 31.808 1.927 -21.788 1.00 82.56 143 THR A O 1
ATOM 1127 N N . ILE A 1 144 ? 33.483 2.037 -23.267 1.00 87.56 144 ILE A N 1
ATOM 1128 C CA . ILE A 1 144 ? 32.825 3.029 -24.128 1.00 87.56 144 ILE A CA 1
ATOM 1129 C C . ILE A 1 144 ? 31.594 2.434 -24.823 1.00 87.56 144 ILE A C 1
ATOM 1131 O O . ILE A 1 144 ? 30.555 3.089 -24.872 1.00 87.56 144 ILE A O 1
ATOM 1135 N N . ASN A 1 145 ? 31.659 1.190 -25.309 1.00 86.56 145 ASN A N 1
ATOM 1136 C CA . ASN A 1 145 ? 30.502 0.516 -25.907 1.00 86.56 145 ASN A CA 1
ATOM 1137 C C . ASN A 1 145 ? 29.350 0.345 -24.904 1.00 86.56 145 ASN A C 1
ATOM 1139 O O . ASN A 1 145 ? 28.191 0.544 -25.272 1.00 86.56 145 ASN A O 1
ATOM 1143 N N . PHE A 1 146 ? 29.654 0.042 -23.638 1.00 82.94 146 PHE A N 1
ATOM 1144 C CA . PHE A 1 146 ? 28.652 0.010 -22.572 1.00 82.94 146 PHE A CA 1
ATOM 1145 C C . PHE A 1 146 ? 27.977 1.379 -22.392 1.00 82.94 146 PHE A C 1
ATOM 1147 O O . PHE A 1 146 ? 26.751 1.467 -22.401 1.00 82.94 146 PHE A O 1
ATOM 1154 N N . LYS A 1 147 ? 28.760 2.466 -22.327 1.00 85.25 147 LYS A N 1
ATOM 1155 C CA . LYS A 1 147 ? 28.227 3.837 -22.206 1.00 85.25 147 LYS A CA 1
ATOM 1156 C C . LYS A 1 147 ? 27.391 4.268 -23.416 1.00 85.25 147 LYS A C 1
ATOM 1158 O O . LYS A 1 147 ? 26.375 4.931 -23.239 1.00 85.25 147 LYS A O 1
ATOM 1163 N N . ILE A 1 148 ? 27.787 3.883 -24.632 1.00 91.75 148 ILE A N 1
ATOM 1164 C CA . ILE A 1 148 ? 26.995 4.124 -25.851 1.00 91.75 148 ILE A CA 1
ATOM 1165 C C . ILE A 1 148 ? 25.658 3.379 -25.772 1.00 91.75 148 ILE A C 1
ATOM 1167 O O . ILE A 1 148 ? 24.620 3.974 -26.042 1.00 91.75 148 ILE A O 1
ATOM 1171 N N . THR A 1 149 ? 25.676 2.114 -25.344 1.00 85.94 149 THR A N 1
ATOM 1172 C CA . THR A 1 149 ? 24.460 1.300 -25.173 1.00 85.94 149 THR A CA 1
ATOM 1173 C C . THR A 1 149 ? 23.520 1.917 -24.136 1.00 85.94 149 THR A C 1
ATOM 1175 O O . THR A 1 149 ? 22.316 1.995 -24.353 1.00 85.94 149 THR A O 1
ATOM 1178 N N . GLN A 1 150 ? 24.067 2.413 -23.024 1.00 78.69 150 GLN A N 1
ATOM 1179 C CA . GLN A 1 150 ? 23.290 3.116 -22.006 1.00 78.69 150 GLN A CA 1
ATOM 1180 C C . GLN A 1 150 ? 22.655 4.401 -22.560 1.00 78.69 150 GLN A C 1
ATOM 1182 O O . GLN A 1 150 ? 21.460 4.614 -22.372 1.00 78.69 150 GLN A O 1
ATOM 1187 N N . ALA A 1 151 ? 23.421 5.218 -23.291 1.00 85.12 151 ALA A N 1
ATOM 1188 C CA . ALA A 1 151 ? 22.897 6.425 -23.927 1.00 85.12 151 ALA A CA 1
ATOM 1189 C C . ALA A 1 151 ? 21.782 6.111 -24.941 1.00 85.12 151 ALA A C 1
ATOM 1191 O O . ALA A 1 151 ? 20.808 6.856 -25.015 1.00 85.12 151 ALA A O 1
ATOM 1192 N N . ASP A 1 152 ? 21.887 5.004 -25.684 1.00 89.12 152 ASP A N 1
ATOM 1193 C CA . ASP A 1 152 ? 20.842 4.549 -26.608 1.00 89.12 152 ASP A CA 1
ATOM 1194 C C . ASP A 1 152 ? 19.552 4.150 -25.890 1.00 89.12 152 ASP A C 1
ATOM 1196 O O . ASP A 1 152 ? 18.473 4.609 -26.272 1.00 89.12 152 ASP A O 1
ATOM 1200 N N . ASN A 1 153 ? 19.661 3.384 -24.803 1.00 82.81 153 ASN A N 1
ATOM 1201 C CA . ASN A 1 153 ? 18.510 3.019 -23.977 1.00 82.81 153 ASN A CA 1
ATOM 1202 C C . ASN A 1 153 ? 17.829 4.262 -23.375 1.00 82.81 153 ASN A C 1
ATOM 1204 O O . ASN A 1 153 ? 16.599 4.356 -23.354 1.00 82.81 153 ASN A O 1
ATOM 1208 N N . ASP A 1 154 ? 18.612 5.245 -22.923 1.00 79.31 154 ASP A N 1
ATOM 1209 C CA . ASP A 1 154 ? 18.086 6.492 -22.363 1.00 79.31 154 ASP A CA 1
ATOM 1210 C C . ASP A 1 154 ? 17.403 7.359 -23.434 1.00 79.31 154 ASP A C 1
ATOM 1212 O O . ASP A 1 154 ? 16.344 7.943 -23.177 1.00 79.31 154 ASP A O 1
ATOM 1216 N N . ILE A 1 155 ? 17.961 7.429 -24.648 1.00 92.62 155 ILE A N 1
ATOM 1217 C CA . ILE A 1 155 ? 17.337 8.113 -25.792 1.00 92.62 155 ILE A CA 1
ATOM 1218 C C . ILE A 1 155 ? 16.010 7.439 -26.156 1.00 92.62 155 ILE A C 1
ATOM 1220 O O . ILE A 1 155 ? 15.005 8.125 -26.354 1.00 92.62 155 ILE A O 1
ATOM 1224 N N . GLU A 1 156 ? 15.969 6.108 -26.223 1.00 89.75 156 GLU A N 1
ATOM 1225 C CA . GLU A 1 156 ? 14.744 5.355 -26.504 1.00 89.75 156 GLU A CA 1
ATOM 1226 C C . GLU A 1 156 ? 13.678 5.581 -25.420 1.00 89.75 156 GLU A C 1
ATOM 1228 O O . GLU A 1 156 ? 12.515 5.856 -25.727 1.00 89.75 156 GLU A O 1
ATOM 1233 N N . SER A 1 157 ? 14.074 5.550 -24.146 1.00 80.06 157 SER A N 1
ATOM 1234 C CA . SER A 1 157 ? 13.189 5.817 -23.010 1.00 80.06 157 SER A CA 1
ATOM 1235 C C . SER A 1 157 ? 12.563 7.218 -23.078 1.00 80.06 157 SER A C 1
ATOM 1237 O O . SER A 1 157 ? 11.341 7.363 -22.966 1.00 80.06 157 SER A O 1
ATOM 1239 N N . ASN A 1 158 ? 13.366 8.252 -23.356 1.00 87.25 158 ASN A N 1
ATOM 1240 C CA . ASN A 1 158 ? 12.870 9.625 -23.502 1.00 87.25 158 ASN A CA 1
ATOM 1241 C C . ASN A 1 158 ? 11.983 9.797 -24.749 1.00 87.25 158 ASN A C 1
ATOM 1243 O O . ASN A 1 158 ? 10.967 10.489 -24.688 1.00 87.25 158 ASN A O 1
ATOM 1247 N N . ASN A 1 159 ? 12.285 9.116 -25.859 1.00 92.00 159 ASN A N 1
ATOM 1248 C CA . ASN A 1 159 ? 11.407 9.099 -27.035 1.00 92.00 159 ASN A CA 1
ATOM 1249 C C . ASN A 1 159 ? 10.039 8.481 -26.713 1.00 92.00 159 ASN A C 1
ATOM 1251 O O . ASN A 1 159 ? 8.997 9.021 -27.094 1.00 92.00 159 ASN A O 1
ATOM 1255 N N . ASN A 1 160 ? 10.025 7.377 -25.965 1.00 83.19 160 ASN A N 1
ATOM 1256 C CA . ASN A 1 160 ? 8.793 6.739 -25.510 1.00 83.19 160 ASN A CA 1
ATOM 1257 C C . ASN A 1 160 ? 7.982 7.650 -24.572 1.00 83.19 160 ASN A C 1
ATOM 1259 O O . ASN A 1 160 ? 6.750 7.680 -24.664 1.00 83.19 160 ASN A O 1
ATOM 1263 N N . LEU A 1 161 ? 8.652 8.422 -23.707 1.00 80.12 161 LEU A N 1
ATOM 1264 C CA . LEU A 1 161 ? 8.020 9.437 -22.860 1.00 80.12 161 LEU A CA 1
ATOM 1265 C C . LEU A 1 161 ? 7.367 10.546 -23.699 1.00 80.12 161 LEU A C 1
ATOM 1267 O O . LEU A 1 161 ? 6.182 10.825 -23.515 1.00 80.12 161 LEU A O 1
ATOM 1271 N N . ILE A 1 162 ? 8.082 11.101 -24.683 1.00 90.06 162 ILE A N 1
ATOM 1272 C CA . ILE A 1 162 ? 7.551 12.126 -25.598 1.00 90.06 162 ILE A CA 1
ATOM 1273 C C . ILE A 1 162 ? 6.304 11.616 -26.328 1.00 90.06 162 ILE A C 1
ATOM 1275 O O . ILE A 1 162 ? 5.287 12.309 -26.379 1.00 90.06 162 ILE A O 1
ATOM 1279 N N . GLN A 1 163 ? 6.344 10.398 -26.877 1.00 89.75 163 GLN A N 1
ATOM 1280 C CA . GLN A 1 163 ? 5.202 9.827 -27.599 1.00 89.75 163 GLN A CA 1
ATOM 1281 C C . GLN A 1 163 ? 3.989 9.614 -26.690 1.00 89.75 163 GLN A C 1
ATOM 1283 O O . GLN A 1 163 ? 2.855 9.891 -27.089 1.00 89.75 163 GLN A O 1
ATOM 1288 N N . ARG A 1 164 ? 4.212 9.156 -25.454 1.00 85.06 164 ARG A N 1
ATOM 1289 C CA . ARG A 1 164 ? 3.152 9.012 -24.452 1.00 85.06 164 ARG A CA 1
ATOM 1290 C C . ARG A 1 164 ? 2.527 10.364 -24.116 1.00 85.06 164 ARG A C 1
ATOM 1292 O O . ARG A 1 164 ? 1.307 10.493 -24.195 1.00 85.06 164 ARG A O 1
ATOM 1299 N N . ASN A 1 165 ? 3.348 11.368 -23.821 1.00 83.44 165 ASN A N 1
ATOM 1300 C CA . ASN A 1 165 ? 2.881 12.702 -23.451 1.00 83.44 165 ASN A CA 1
ATOM 1301 C C . ASN A 1 165 ? 2.138 13.386 -24.606 1.00 83.44 165 ASN A C 1
ATOM 1303 O O . ASN A 1 165 ? 1.080 13.974 -24.380 1.00 83.44 165 ASN A O 1
ATOM 1307 N N . LYS A 1 166 ? 2.593 13.214 -25.858 1.00 91.56 166 LYS A N 1
ATOM 1308 C CA . LYS A 1 166 ? 1.874 13.685 -27.056 1.00 91.56 166 LYS A CA 1
ATOM 1309 C C . LYS A 1 166 ? 0.481 13.053 -27.176 1.00 91.56 166 LYS A C 1
ATOM 1311 O O . LYS A 1 166 ? -0.488 13.775 -27.399 1.00 91.56 166 LYS A O 1
ATOM 1316 N N . ARG A 1 167 ? 0.341 11.739 -26.950 1.00 85.00 167 ARG A N 1
ATOM 1317 C CA . ARG A 1 167 ? -0.974 11.060 -26.958 1.00 85.00 167 ARG A CA 1
ATOM 1318 C C . ARG A 1 167 ? -1.896 11.567 -25.849 1.00 85.00 167 ARG A C 1
ATOM 1320 O O . ARG A 1 167 ? -3.067 11.842 -26.115 1.00 85.00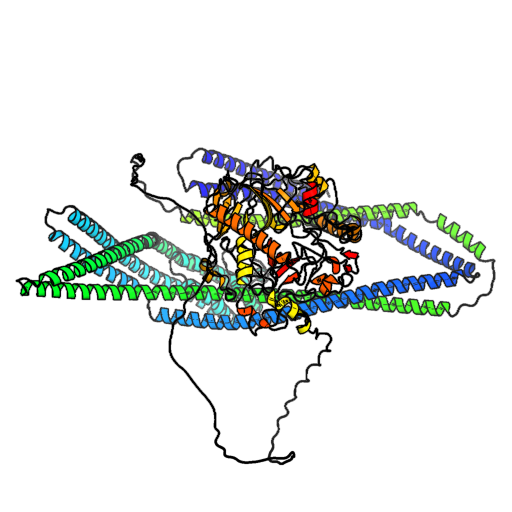 167 ARG A O 1
ATOM 1327 N N . THR A 1 168 ? -1.378 11.727 -24.630 1.00 77.25 168 THR A N 1
ATOM 1328 C CA . THR A 1 168 ? -2.143 12.286 -23.502 1.00 77.25 168 THR A CA 1
ATOM 1329 C C . THR A 1 168 ? -2.619 13.702 -23.818 1.00 77.25 168 THR A C 1
ATOM 1331 O O . THR A 1 168 ? -3.799 14.004 -23.643 1.00 77.25 168 THR A O 1
ATOM 1334 N N . LYS A 1 169 ? -1.746 14.544 -24.385 1.00 90.44 169 LYS A N 1
ATOM 1335 C CA . LYS A 1 169 ? -2.093 15.903 -24.810 1.00 90.44 169 LYS A CA 1
ATOM 1336 C C . LYS A 1 169 ? -3.207 15.911 -25.862 1.00 90.44 169 LYS A C 1
ATOM 1338 O O . LYS A 1 169 ? -4.143 16.705 -25.759 1.00 90.44 169 LYS A O 1
ATOM 1343 N N . THR A 1 170 ? -3.166 15.016 -26.852 1.00 87.44 170 THR A N 1
ATOM 1344 C CA . THR A 1 170 ? -4.244 14.873 -27.850 1.00 87.44 170 THR A CA 1
ATOM 1345 C C . THR A 1 170 ? -5.575 14.475 -27.203 1.00 87.44 170 THR A C 1
ATOM 1347 O O . THR A 1 170 ? -6.615 15.060 -27.518 1.00 87.44 170 THR A O 1
ATOM 1350 N N . SER A 1 171 ? -5.552 13.529 -26.259 1.00 81.06 171 SER A N 1
ATOM 1351 C CA . SER A 1 171 ? -6.746 13.124 -25.505 1.00 81.06 171 SER A CA 1
ATOM 1352 C C . SER A 1 171 ? -7.332 14.291 -24.704 1.00 81.06 171 SER A C 1
ATOM 1354 O O . SER A 1 171 ? -8.528 14.566 -24.792 1.00 81.06 171 SER A O 1
ATOM 1356 N N . ASN A 1 172 ? -6.488 15.032 -23.983 1.00 84.38 172 ASN A N 1
ATOM 1357 C CA . ASN A 1 172 ? -6.895 16.216 -23.227 1.00 84.38 172 ASN A CA 1
ATOM 1358 C C . ASN A 1 172 ? -7.459 17.312 -24.135 1.00 84.38 172 ASN A C 1
ATOM 1360 O O . ASN A 1 172 ? -8.479 17.908 -23.813 1.00 84.38 172 ASN A O 1
ATOM 1364 N N . THR A 1 173 ? -6.848 17.542 -25.299 1.00 86.94 173 THR A N 1
ATOM 1365 C CA . THR A 1 173 ? -7.343 18.510 -26.295 1.00 86.94 173 THR A CA 1
ATOM 1366 C C . THR A 1 173 ? -8.752 18.146 -26.774 1.00 86.94 173 THR A C 1
ATOM 1368 O O . THR A 1 173 ? -9.615 19.013 -26.896 1.00 86.94 173 THR A O 1
ATOM 1371 N N . THR A 1 174 ? -9.021 16.853 -26.968 1.00 87.06 174 THR A N 1
ATOM 1372 C CA . THR A 1 174 ? -10.359 16.358 -27.330 1.00 87.06 174 THR A CA 1
ATOM 1373 C C . THR A 1 174 ? -11.364 16.568 -26.190 1.00 87.06 174 THR A C 1
ATOM 1375 O O . THR A 1 174 ? -12.489 17.011 -26.424 1.00 87.06 174 THR A O 1
ATOM 1378 N N . ALA A 1 175 ? -10.958 16.302 -24.943 1.00 76.44 175 ALA A N 1
ATOM 1379 C CA . ALA A 1 175 ? -11.790 16.535 -23.761 1.00 76.44 175 ALA A CA 1
ATOM 1380 C C . ALA A 1 175 ? -12.109 18.026 -23.555 1.00 76.44 175 ALA A C 1
ATOM 1382 O O . ALA A 1 175 ? -13.253 18.371 -23.267 1.00 76.44 175 ALA A O 1
ATOM 1383 N N . ILE A 1 176 ? -11.128 18.908 -23.771 1.00 86.44 176 ILE A N 1
ATOM 1384 C CA . ILE A 1 176 ? -11.284 20.368 -23.740 1.00 86.44 176 ILE A CA 1
ATOM 1385 C C . ILE A 1 176 ? -12.343 20.820 -24.750 1.00 86.44 176 ILE A C 1
ATOM 1387 O O . ILE A 1 176 ? -13.274 21.525 -24.368 1.00 86.44 176 ILE A O 1
ATOM 1391 N N . ALA A 1 177 ? -12.259 20.369 -26.007 1.00 88.31 177 ALA A N 1
ATOM 1392 C CA . ALA A 1 177 ? -13.229 20.733 -27.044 1.00 88.31 177 ALA A CA 1
ATOM 1393 C C . ALA A 1 177 ? -14.663 20.287 -26.691 1.00 88.31 177 ALA A C 1
ATOM 1395 O O . ALA A 1 177 ? -15.633 21.031 -26.878 1.00 88.31 177 ALA A O 1
ATOM 1396 N N . ARG A 1 178 ? -14.806 19.085 -26.116 1.00 88.00 178 ARG A N 1
ATOM 1397 C CA . ARG A 1 178 ? -16.095 18.588 -25.622 1.00 88.00 178 ARG A CA 1
ATOM 1398 C C . ARG A 1 178 ? -16.623 19.431 -24.458 1.00 88.00 178 ARG A C 1
ATOM 1400 O O . ARG A 1 178 ? -17.778 19.846 -24.497 1.00 88.00 178 ARG A O 1
ATOM 1407 N N . LEU A 1 179 ? -15.792 19.719 -23.456 1.00 82.19 179 LEU A N 1
ATOM 1408 C CA . LEU A 1 179 ? -16.178 20.535 -22.299 1.00 82.19 179 LEU A CA 1
ATOM 1409 C C . LEU A 1 179 ? -16.580 21.952 -22.704 1.00 82.19 179 LEU A C 1
ATOM 1411 O O . LEU A 1 179 ? -17.565 22.468 -22.191 1.00 82.19 179 LEU A O 1
ATOM 1415 N N . GLN A 1 180 ? -15.874 22.564 -23.654 1.00 90.12 180 GLN A N 1
ATOM 1416 C CA . GLN A 1 180 ? -16.248 23.869 -24.205 1.00 90.12 180 GLN A CA 1
ATOM 1417 C C . GLN A 1 180 ? -17.644 23.835 -24.840 1.00 90.12 180 GLN A C 1
ATOM 1419 O O . GLN A 1 180 ? -18.434 24.756 -24.643 1.00 90.12 180 GLN A O 1
ATOM 1424 N N . THR A 1 181 ? -17.980 22.751 -25.542 1.00 91.38 181 THR A N 1
ATOM 1425 C CA . THR A 1 181 ? -19.322 22.555 -26.108 1.00 91.38 181 THR A CA 1
ATOM 1426 C C . THR A 1 181 ? -20.381 22.422 -25.008 1.00 91.38 181 THR A C 1
ATOM 1428 O O . THR A 1 181 ? -21.404 23.101 -25.063 1.00 91.38 181 THR A O 1
ATOM 1431 N N . GLU A 1 182 ? -20.126 21.601 -23.983 1.00 86.06 182 GLU A N 1
ATOM 1432 C CA . GLU A 1 182 ? -21.033 21.411 -22.837 1.00 86.06 182 GLU A CA 1
ATOM 1433 C C . GLU A 1 182 ? -21.250 22.720 -22.051 1.00 86.06 182 GLU A C 1
ATOM 1435 O O . GLU A 1 182 ? -22.384 23.074 -21.732 1.00 86.06 182 GLU A O 1
ATOM 1440 N N . ILE A 1 183 ? -20.184 23.489 -21.806 1.00 91.31 183 ILE A N 1
ATOM 1441 C CA . ILE A 1 183 ? -20.236 24.808 -21.154 1.00 91.31 183 ILE A CA 1
ATOM 1442 C C . ILE A 1 183 ? -21.096 25.782 -21.961 1.00 91.31 183 ILE A C 1
ATOM 1444 O O . ILE A 1 183 ? -21.946 26.463 -21.390 1.00 91.31 183 ILE A O 1
ATOM 1448 N N . ASN A 1 184 ? -20.922 25.836 -23.284 1.00 90.69 184 ASN A N 1
ATOM 1449 C CA . ASN A 1 184 ? -21.717 26.718 -24.138 1.00 90.69 184 ASN A CA 1
ATOM 1450 C C . ASN A 1 184 ? -23.208 26.345 -24.108 1.00 90.69 184 ASN A C 1
ATOM 1452 O O . ASN A 1 184 ? -24.060 27.229 -24.022 1.00 90.69 184 ASN A O 1
ATOM 1456 N N . GLN A 1 185 ? -23.532 25.048 -24.097 1.00 90.00 185 GLN A N 1
ATOM 1457 C CA . GLN A 1 185 ? -24.911 24.573 -23.953 1.00 90.00 185 GLN A CA 1
ATOM 1458 C C . GLN A 1 185 ? -25.510 24.935 -22.587 1.00 90.00 185 GLN A C 1
ATOM 1460 O O . GLN A 1 185 ? -26.665 25.355 -22.516 1.00 90.00 185 GLN A O 1
ATOM 1465 N N . LEU A 1 186 ? -24.743 24.801 -21.499 1.00 87.12 186 LEU A N 1
ATOM 1466 C CA . LEU A 1 186 ? -25.181 25.198 -20.157 1.00 87.12 186 LEU A CA 1
ATOM 1467 C C . LEU A 1 186 ? -25.415 26.707 -20.062 1.00 87.12 186 LEU A C 1
ATOM 1469 O O . LEU A 1 186 ? -26.457 27.121 -19.561 1.00 87.12 186 LEU A O 1
ATOM 1473 N N . LYS A 1 187 ? -24.508 27.526 -20.611 1.00 89.69 187 LYS A N 1
ATOM 1474 C CA . LYS A 1 187 ? -24.679 28.985 -20.687 1.00 89.69 187 LYS A CA 1
ATOM 1475 C C . LYS A 1 187 ? -25.946 29.363 -21.447 1.00 89.69 187 LYS A C 1
ATOM 1477 O O . LYS A 1 187 ? -26.712 30.187 -20.962 1.00 89.69 187 LYS A O 1
ATOM 1482 N N . GLN A 1 188 ? -26.224 28.707 -22.574 1.00 87.06 188 GLN A N 1
ATOM 1483 C CA . GLN A 1 188 ? -27.453 28.934 -23.337 1.00 87.06 188 GLN A CA 1
ATOM 1484 C C . GLN A 1 188 ? -28.716 28.529 -22.554 1.00 87.06 188 GLN A C 1
ATOM 1486 O O . GLN A 1 188 ? -29.714 29.251 -22.583 1.00 87.06 188 GLN A O 1
ATOM 1491 N N . LYS A 1 189 ? -28.689 27.403 -21.825 1.00 83.56 189 LYS A N 1
ATOM 1492 C CA . LYS A 1 189 ? -29.808 26.966 -20.967 1.00 83.56 189 LYS A CA 1
ATOM 1493 C C . LYS A 1 189 ? -30.061 27.934 -19.815 1.00 83.56 189 LYS A C 1
ATOM 1495 O O . LYS A 1 189 ? -31.214 28.282 -19.575 1.00 83.56 189 LYS A O 1
ATOM 1500 N N . ILE A 1 190 ? -28.999 28.380 -19.143 1.00 82.94 190 ILE A N 1
ATOM 1501 C CA . ILE A 1 190 ? -29.065 29.389 -18.079 1.00 82.94 190 ILE A CA 1
ATOM 1502 C C . ILE A 1 190 ? -29.649 30.681 -18.646 1.00 82.94 190 ILE A C 1
ATOM 1504 O O . ILE A 1 190 ? -30.654 31.149 -18.133 1.00 82.94 190 ILE A O 1
ATOM 1508 N N . GLN A 1 191 ? -29.125 31.176 -19.770 1.00 81.44 191 GLN A N 1
ATOM 1509 C CA . GLN A 1 191 ? -29.623 32.385 -20.426 1.00 81.44 191 GLN A CA 1
ATOM 1510 C C . GLN A 1 191 ? -31.098 32.266 -20.838 1.00 81.44 191 GLN A C 1
ATOM 1512 O O . GLN A 1 191 ? -31.851 33.220 -20.693 1.00 81.44 191 GLN A O 1
ATOM 1517 N N . THR A 1 192 ? -31.539 31.099 -21.319 1.00 77.75 192 THR A N 1
ATOM 1518 C CA . THR A 1 192 ? -32.946 30.864 -21.690 1.00 77.75 192 THR A CA 1
ATOM 1519 C C . THR A 1 192 ? -33.860 30.862 -20.461 1.00 77.75 192 THR A C 1
ATOM 1521 O O . THR A 1 192 ? -34.938 31.447 -20.505 1.00 77.75 192 THR A O 1
ATOM 1524 N N . LYS A 1 193 ? -33.425 30.245 -19.352 1.00 75.69 193 LYS A N 1
ATOM 1525 C CA . LYS A 1 193 ? -34.166 30.212 -18.076 1.00 75.69 193 LYS A CA 1
ATOM 1526 C C . LYS A 1 193 ? -34.177 31.572 -17.368 1.00 75.69 193 LYS A C 1
ATOM 1528 O O . LYS A 1 193 ? -35.187 31.950 -16.776 1.00 75.69 193 LYS A O 1
ATOM 1533 N N . GLU A 1 194 ? -33.089 32.329 -17.470 1.00 66.94 194 GLU A N 1
ATOM 1534 C CA . GLU A 1 194 ? -33.005 33.714 -16.999 1.00 66.94 194 GLU A CA 1
ATOM 1535 C C . GLU A 1 194 ? -33.864 34.645 -17.871 1.00 66.94 194 GLU A C 1
ATOM 1537 O O . GLU A 1 194 ? -34.560 35.504 -17.343 1.00 66.94 194 GLU A O 1
ATOM 1542 N N . ALA A 1 195 ? -33.926 34.433 -19.190 1.00 59.25 195 ALA A N 1
ATOM 1543 C CA . ALA A 1 195 ? -34.793 35.200 -20.089 1.00 59.25 195 ALA A CA 1
ATOM 1544 C C . ALA A 1 195 ? -36.294 34.905 -19.899 1.00 59.25 195 ALA A C 1
ATOM 1546 O O . ALA A 1 195 ? -37.121 35.772 -20.177 1.00 59.25 195 ALA A O 1
ATOM 1547 N N . SER A 1 196 ? -36.664 33.715 -19.408 1.00 51.72 196 SER A N 1
ATOM 1548 C CA . SER A 1 196 ? -38.052 33.368 -19.060 1.00 51.72 196 SER A CA 1
ATOM 1549 C C . SER A 1 196 ? -38.495 33.848 -17.669 1.00 51.72 196 SER A C 1
ATOM 1551 O O . SER A 1 196 ? -39.648 33.635 -17.303 1.00 51.72 196 SER A O 1
ATOM 1553 N N . THR A 1 197 ? -37.608 34.494 -16.903 1.00 51.44 197 THR A N 1
ATOM 1554 C CA . THR A 1 197 ? -37.876 34.976 -15.538 1.00 51.44 197 THR A CA 1
ATOM 1555 C C . THR A 1 197 ? -37.257 36.372 -15.374 1.00 51.44 197 THR A C 1
ATOM 1557 O O . THR A 1 197 ? -36.102 36.481 -14.963 1.00 51.44 197 THR A O 1
ATOM 1560 N N . PRO A 1 198 ? -37.942 37.469 -15.749 1.00 40.25 198 PRO A N 1
ATOM 1561 C CA . PRO A 1 198 ? -37.299 38.777 -15.752 1.00 40.25 198 PRO A CA 1
ATOM 1562 C C . PRO A 1 198 ? -37.106 39.279 -14.313 1.00 40.25 198 PRO A C 1
ATOM 1564 O O . PRO A 1 198 ? -38.049 39.614 -13.620 1.00 40.25 198 PRO A O 1
ATOM 1567 N N . LEU A 1 199 ? -35.866 39.367 -13.834 1.00 47.19 199 LEU A N 1
ATOM 1568 C CA . LEU A 1 199 ? -35.542 40.077 -12.594 1.00 47.19 199 LEU A CA 1
ATOM 1569 C C . LEU A 1 199 ? -35.116 41.499 -12.951 1.00 47.19 199 LEU A C 1
ATOM 1571 O O . LEU A 1 199 ? -33.938 41.768 -13.173 1.00 47.19 199 LEU A O 1
ATOM 1575 N N . ASN A 1 200 ? -36.075 42.425 -13.005 1.00 49.69 200 ASN A N 1
ATOM 1576 C CA . ASN A 1 200 ? -35.764 43.848 -12.893 1.00 49.69 200 ASN A CA 1
ATOM 1577 C C . ASN A 1 200 ? -36.164 44.352 -11.492 1.00 49.69 200 ASN A C 1
ATOM 1579 O O . ASN A 1 200 ? -37.027 43.788 -10.819 1.00 49.69 200 ASN A O 1
ATOM 1583 N N . SER A 1 201 ? -35.529 45.421 -11.023 1.00 52.47 201 SER A N 1
ATOM 1584 C CA . SER A 1 201 ? -35.772 46.022 -9.706 1.00 52.47 201 SER A CA 1
ATOM 1585 C C . SER A 1 201 ? -37.218 46.517 -9.502 1.00 52.47 201 SER A C 1
ATOM 1587 O O . SER A 1 201 ? -37.722 46.499 -8.377 1.00 52.47 201 SER A O 1
ATOM 1589 N N . SER A 1 202 ? -37.937 46.850 -10.578 1.00 50.12 202 SER A N 1
ATOM 1590 C CA . SER A 1 202 ? -39.394 47.075 -10.554 1.00 50.12 202 SER A CA 1
ATOM 1591 C C . SER A 1 202 ? -40.188 45.814 -10.199 1.00 50.12 202 SER A C 1
ATOM 1593 O O . SER A 1 202 ? -41.249 45.934 -9.593 1.00 50.12 202 SER A O 1
ATOM 1595 N N . GLU A 1 203 ? -39.686 44.615 -10.494 1.00 53.47 203 GLU A N 1
ATOM 1596 C CA . GLU A 1 203 ? -40.336 43.356 -10.133 1.00 53.47 203 GLU A CA 1
ATOM 1597 C C . GLU A 1 203 ? -40.038 42.924 -8.692 1.00 53.47 203 GLU A C 1
ATOM 1599 O O . GLU A 1 203 ? -40.927 42.381 -8.043 1.00 53.47 203 GLU A O 1
ATOM 1604 N N . ILE A 1 204 ? -38.874 43.276 -8.126 1.00 55.00 204 ILE A N 1
ATOM 1605 C CA . ILE A 1 204 ? -38.616 43.172 -6.672 1.00 55.00 204 ILE A CA 1
ATOM 1606 C C . ILE A 1 204 ? -39.564 44.100 -5.907 1.00 55.00 204 ILE A C 1
ATOM 1608 O O . ILE A 1 204 ? -40.206 43.677 -4.944 1.00 55.00 204 ILE A O 1
ATOM 1612 N N . ILE A 1 205 ? -39.727 45.343 -6.374 1.00 60.41 205 ILE A N 1
ATOM 1613 C CA . ILE A 1 205 ? -40.722 46.270 -5.823 1.00 60.41 205 ILE A CA 1
ATOM 1614 C C . ILE A 1 205 ? -42.134 45.698 -6.006 1.00 60.41 205 ILE A C 1
ATOM 1616 O O . ILE A 1 205 ? -42.918 45.714 -5.060 1.00 60.41 205 ILE A O 1
ATOM 1620 N N . ALA A 1 206 ? -42.472 45.140 -7.173 1.00 61.31 206 ALA A N 1
ATOM 1621 C CA . ALA A 1 206 ? -43.780 44.529 -7.412 1.00 61.31 206 ALA A CA 1
ATOM 1622 C C . ALA A 1 206 ? -44.016 43.276 -6.553 1.00 61.31 206 ALA A C 1
ATOM 1624 O O . ALA A 1 206 ? -45.140 43.040 -6.119 1.00 61.31 206 ALA A O 1
ATOM 1625 N N . ASN A 1 207 ? -42.986 42.476 -6.281 1.00 58.25 207 ASN A N 1
ATOM 1626 C CA . ASN A 1 207 ? -43.052 41.290 -5.432 1.00 58.25 207 ASN A CA 1
ATOM 1627 C C . ASN A 1 207 ? -43.205 41.692 -3.959 1.00 58.25 207 ASN A C 1
ATOM 1629 O O . ASN A 1 207 ? -44.122 41.224 -3.293 1.00 58.25 207 ASN A O 1
ATOM 1633 N N . ASN A 1 208 ? -42.429 42.664 -3.474 1.00 63.28 208 ASN A N 1
ATOM 1634 C CA . ASN A 1 208 ? -42.613 43.211 -2.128 1.00 63.28 208 ASN A CA 1
ATOM 1635 C C . ASN A 1 208 ? -43.982 43.895 -1.974 1.00 63.28 208 ASN A C 1
ATOM 1637 O O . ASN A 1 208 ? -44.634 43.715 -0.948 1.00 63.28 208 ASN A O 1
ATOM 1641 N N . ARG A 1 209 ? -44.495 44.583 -3.006 1.00 71.69 209 ARG A N 1
ATOM 1642 C CA . ARG A 1 209 ? -45.878 45.099 -3.025 1.00 71.69 209 ARG A CA 1
ATOM 1643 C C . ARG A 1 209 ? -46.912 43.973 -2.988 1.00 71.69 209 ARG A C 1
ATOM 1645 O O . ARG A 1 209 ? -47.879 44.075 -2.238 1.00 71.69 209 ARG A O 1
ATOM 1652 N N . ARG A 1 210 ? -46.709 42.885 -3.741 1.00 70.00 210 ARG A N 1
ATOM 1653 C CA . ARG A 1 210 ? -47.556 41.679 -3.677 1.00 70.00 210 ARG A CA 1
ATOM 1654 C C . ARG A 1 210 ? -47.545 41.078 -2.266 1.00 70.00 210 ARG A C 1
ATOM 1656 O O . ARG A 1 210 ? -48.615 40.859 -1.711 1.00 70.00 210 ARG A O 1
ATOM 1663 N N . ARG A 1 211 ? -46.374 40.929 -1.638 1.00 66.88 211 ARG A N 1
ATOM 1664 C CA . ARG A 1 211 ? -46.212 40.451 -0.250 1.00 66.88 211 ARG A CA 1
ATOM 1665 C C . ARG A 1 211 ? -46.894 41.364 0.770 1.00 66.88 211 ARG A C 1
ATOM 1667 O O . ARG A 1 211 ? -47.580 40.870 1.659 1.00 66.88 211 ARG A O 1
ATOM 1674 N N . ILE A 1 212 ? -46.786 42.685 0.616 1.00 70.44 212 ILE A N 1
ATOM 1675 C CA . ILE A 1 212 ? -47.512 43.662 1.445 1.00 70.44 212 ILE A CA 1
ATOM 1676 C C . ILE A 1 212 ? -49.025 43.512 1.272 1.00 70.44 212 ILE A C 1
ATOM 1678 O O . ILE A 1 212 ? -49.756 43.556 2.260 1.00 70.44 212 ILE A O 1
ATOM 1682 N N . ASN A 1 213 ? -49.517 43.295 0.051 1.00 70.94 213 ASN A N 1
ATOM 1683 C CA . ASN A 1 213 ? -50.941 43.057 -0.196 1.00 70.94 213 ASN A CA 1
ATOM 1684 C C . ASN A 1 213 ? -51.427 41.748 0.452 1.00 70.94 213 ASN A C 1
ATOM 1686 O O . ASN A 1 213 ? -52.497 41.731 1.068 1.00 70.94 213 ASN A O 1
ATOM 1690 N N . THR A 1 214 ? -50.621 40.685 0.400 1.00 70.62 214 THR A N 1
ATOM 1691 C CA . THR A 1 214 ? -50.890 39.428 1.113 1.00 70.62 214 THR A CA 1
ATOM 1692 C C . THR A 1 214 ? -50.910 39.641 2.629 1.00 70.62 214 THR A C 1
ATOM 1694 O O . THR A 1 214 ? -51.860 39.228 3.291 1.00 70.62 214 THR A O 1
ATOM 1697 N N . LEU A 1 215 ? -49.935 40.367 3.190 1.00 68.31 215 LEU A N 1
ATOM 1698 C CA . LEU A 1 215 ? -49.903 40.700 4.618 1.00 68.31 215 LEU A CA 1
ATOM 1699 C C . LEU A 1 215 ? -51.078 41.587 5.038 1.00 68.31 215 LEU A C 1
ATOM 1701 O O . LEU A 1 215 ? -51.632 41.380 6.110 1.00 68.31 215 LEU A O 1
ATOM 1705 N N . ASN A 1 216 ? -51.504 42.540 4.208 1.00 70.12 216 ASN A N 1
ATOM 1706 C CA . ASN A 1 216 ? -52.696 43.352 4.469 1.00 70.12 216 ASN A CA 1
ATOM 1707 C C . ASN A 1 216 ? -53.958 42.489 4.575 1.00 70.12 216 ASN A C 1
ATOM 1709 O O . ASN A 1 216 ? -54.809 42.748 5.426 1.00 70.12 216 ASN A O 1
ATOM 1713 N N . THR A 1 217 ? -54.067 41.468 3.726 1.00 75.31 217 THR A N 1
ATOM 1714 C CA . THR A 1 217 ? -55.172 40.503 3.765 1.00 75.31 217 THR A CA 1
ATOM 1715 C C . THR A 1 217 ? -55.099 39.670 5.045 1.00 75.31 217 THR A C 1
ATOM 1717 O O . THR A 1 217 ? -56.048 39.677 5.822 1.00 75.31 217 THR A O 1
ATOM 1720 N N . LEU A 1 218 ? -53.927 39.108 5.365 1.00 68.19 218 LEU A N 1
ATOM 1721 C CA . LEU A 1 218 ? -53.702 38.344 6.597 1.00 68.19 218 LEU A CA 1
ATOM 1722 C C . LEU A 1 218 ? -53.974 39.161 7.873 1.00 68.19 218 LEU A C 1
ATOM 1724 O O . LEU A 1 218 ? -54.597 38.671 8.809 1.00 68.19 218 LEU A O 1
ATOM 1728 N N . ILE A 1 219 ? -53.533 40.420 7.921 1.00 76.25 219 ILE A N 1
ATOM 1729 C CA . ILE A 1 219 ? -53.788 41.342 9.036 1.00 76.25 219 ILE A CA 1
ATOM 1730 C C . ILE A 1 219 ? -55.293 41.554 9.211 1.00 76.25 219 ILE A C 1
ATOM 1732 O O . ILE A 1 219 ? -55.782 41.519 10.341 1.00 76.25 219 ILE A O 1
ATOM 1736 N N . ARG A 1 220 ? -56.031 41.756 8.112 1.00 78.44 220 ARG A N 1
ATOM 1737 C CA . ARG A 1 220 ? -57.489 41.924 8.140 1.00 78.44 220 ARG A CA 1
ATOM 1738 C C . ARG A 1 220 ? -58.178 40.665 8.667 1.00 78.44 220 ARG A C 1
ATOM 1740 O O . ARG A 1 220 ? -59.060 40.774 9.517 1.00 78.44 220 ARG A O 1
ATOM 1747 N N . ASP A 1 221 ? -57.743 39.493 8.221 1.00 71.12 221 ASP A N 1
ATOM 1748 C CA . ASP A 1 221 ? -58.319 38.210 8.627 1.00 71.12 221 ASP A CA 1
ATOM 1749 C C . ASP A 1 221 ? -58.040 37.907 10.101 1.00 71.12 221 ASP A C 1
ATOM 1751 O O . ASP A 1 221 ? -58.962 37.579 10.845 1.00 71.12 221 ASP A O 1
ATOM 1755 N N . LEU A 1 222 ? -56.811 38.138 10.572 1.00 68.94 222 LEU A N 1
ATOM 1756 C CA . LEU A 1 222 ? -56.451 38.018 11.989 1.00 68.94 222 LEU A CA 1
ATOM 1757 C C . LEU A 1 222 ? -57.229 39.015 12.865 1.00 68.94 222 LEU A C 1
ATOM 1759 O O . LEU A 1 222 ? -57.644 38.677 13.972 1.00 68.94 222 LEU A O 1
ATOM 1763 N N . GLN A 1 223 ? -57.489 40.235 12.379 1.00 75.06 223 GLN A N 1
ATOM 1764 C CA . GLN A 1 223 ? -58.346 41.206 13.075 1.00 75.06 223 GLN A CA 1
ATOM 1765 C C . GLN A 1 223 ? -59.811 40.762 13.137 1.00 75.06 223 GLN A C 1
ATOM 1767 O O . GLN A 1 223 ? -60.488 41.028 14.130 1.00 75.06 223 GLN A O 1
ATOM 1772 N N . ASN A 1 224 ? -60.316 40.105 12.094 1.00 72.56 224 ASN A N 1
ATOM 1773 C CA . ASN A 1 224 ? -61.666 39.545 12.078 1.00 72.56 224 ASN A CA 1
ATOM 1774 C C . ASN A 1 224 ? -61.778 38.336 13.012 1.00 72.56 224 ASN A C 1
ATOM 1776 O O . ASN A 1 224 ? -62.711 38.281 13.809 1.00 72.56 224 ASN A O 1
ATOM 1780 N N . GLN A 1 225 ? -60.795 37.430 12.994 1.00 69.88 225 GLN A N 1
ATOM 1781 C CA . GLN A 1 225 ? -60.704 36.318 13.944 1.00 69.88 225 GLN A CA 1
ATOM 1782 C C . GLN A 1 225 ? -60.697 36.830 15.386 1.00 69.88 225 GLN A C 1
ATOM 1784 O O . GLN A 1 225 ? -61.491 36.374 16.201 1.00 69.88 225 GLN A O 1
ATOM 1789 N N . LEU A 1 226 ? -59.887 37.850 15.687 1.00 76.81 226 LEU A N 1
ATOM 1790 C CA . LEU A 1 226 ? -59.822 38.427 17.029 1.00 76.81 226 LEU A CA 1
ATOM 1791 C C . LEU A 1 226 ? -61.145 39.074 17.475 1.00 76.81 226 LEU A C 1
ATOM 1793 O O . LEU A 1 226 ? -61.450 39.061 18.663 1.00 76.81 226 LEU A O 1
ATOM 1797 N N . ARG A 1 227 ? -61.934 39.630 16.543 1.00 75.06 227 ARG A N 1
ATOM 1798 C CA . ARG A 1 227 ? -63.272 40.178 16.833 1.00 75.06 227 ARG A CA 1
ATOM 1799 C C . ARG A 1 227 ? -64.318 39.097 17.108 1.00 75.06 227 ARG A C 1
ATOM 1801 O O . ARG A 1 227 ? -65.249 39.355 17.861 1.00 75.06 227 ARG A O 1
ATOM 1808 N N . ASN A 1 228 ? -64.159 37.922 16.507 1.00 68.25 228 ASN A N 1
ATOM 1809 C CA . ASN A 1 228 ? -65.121 36.825 16.601 1.00 68.25 228 ASN A CA 1
ATOM 1810 C C . ASN A 1 228 ? -64.825 35.854 17.759 1.00 68.25 228 ASN A C 1
ATOM 1812 O O . ASN A 1 228 ? -65.684 35.048 18.108 1.00 68.25 228 ASN A O 1
ATOM 1816 N N . LEU A 1 229 ? -63.637 35.925 18.368 1.00 73.12 229 LEU A N 1
ATOM 1817 C CA . LEU A 1 229 ? -63.291 35.153 19.563 1.00 73.12 229 LEU A CA 1
ATOM 1818 C C . LEU A 1 229 ? -63.964 35.758 20.810 1.00 73.12 229 LEU A C 1
ATOM 1820 O O . LEU A 1 229 ? -63.710 36.906 21.175 1.00 73.12 229 LEU A O 1
ATOM 1824 N N . THR A 1 230 ? -64.816 34.982 21.486 1.00 58.09 230 THR A N 1
ATOM 1825 C CA . THR A 1 230 ? -65.443 35.367 22.762 1.00 58.09 230 THR A CA 1
ATOM 1826 C C . THR A 1 230 ? -64.466 35.219 23.933 1.00 58.09 230 THR A C 1
ATOM 1828 O O . THR A 1 230 ? -63.529 34.425 23.880 1.00 58.09 230 THR A O 1
ATOM 1831 N N . SER A 1 231 ? -64.692 35.958 25.025 1.00 55.81 231 SER A N 1
ATOM 1832 C CA . SER A 1 231 ? -63.772 36.124 26.171 1.00 55.81 231 SER A CA 1
ATOM 1833 C C . SER A 1 231 ? -63.389 34.853 26.953 1.00 55.81 231 SER A C 1
ATOM 1835 O O . SER A 1 231 ? -62.623 34.948 27.909 1.00 55.81 231 SER A O 1
ATOM 1837 N N . SER A 1 232 ? -63.890 33.677 26.577 1.00 46.41 232 SER A N 1
ATOM 1838 C CA . SER A 1 232 ? -63.650 32.408 27.267 1.00 46.41 232 SER A CA 1
ATOM 1839 C C . SER A 1 232 ? -62.372 31.670 26.842 1.00 46.41 232 SER A C 1
ATOM 1841 O O . SER A 1 232 ? -61.959 30.776 27.573 1.00 46.41 232 SER A O 1
ATOM 1843 N N . ASP A 1 233 ? -61.726 32.021 25.719 1.00 65.19 233 ASP A N 1
ATOM 1844 C CA . ASP A 1 233 ? -60.505 31.335 25.250 1.00 65.19 233 ASP A CA 1
ATOM 1845 C C . ASP A 1 233 ? -59.290 32.276 25.159 1.00 65.19 233 ASP A C 1
ATOM 1847 O O . ASP A 1 233 ? -58.913 32.807 24.109 1.00 65.19 233 ASP A O 1
ATOM 1851 N N . SER A 1 234 ? -58.681 32.505 26.323 1.00 63.50 234 SER A N 1
ATOM 1852 C CA . SER A 1 234 ? -57.563 33.438 26.513 1.00 63.50 234 SER A CA 1
ATOM 1853 C C . SER A 1 234 ? -56.327 33.089 25.669 1.00 63.50 234 SER A C 1
ATOM 1855 O O . SER A 1 234 ? -55.602 33.984 25.222 1.00 63.50 234 SER A O 1
ATOM 1857 N N . ASN A 1 235 ? -56.091 31.801 25.401 1.00 69.00 235 ASN A N 1
ATOM 1858 C CA . ASN A 1 235 ? -54.907 31.350 24.669 1.00 69.00 235 ASN A CA 1
ATOM 1859 C C . ASN A 1 235 ? -55.053 31.595 23.162 1.00 69.00 235 ASN A C 1
ATOM 1861 O O . ASN A 1 235 ? -54.126 32.112 22.536 1.00 69.00 235 ASN A O 1
ATOM 1865 N N . ALA A 1 236 ? -56.231 31.322 22.591 1.00 69.06 236 ALA A N 1
ATOM 1866 C CA . ALA A 1 236 ? -56.522 31.638 21.193 1.00 69.06 236 ALA A CA 1
ATOM 1867 C C . ALA A 1 236 ? -56.451 33.154 20.924 1.00 69.06 236 ALA A C 1
ATOM 1869 O O . ALA A 1 236 ? -55.875 33.589 19.924 1.00 69.06 236 ALA A O 1
ATOM 1870 N N . ILE A 1 237 ? -56.962 33.968 21.856 1.00 70.75 237 ILE A N 1
ATOM 1871 C CA . ILE A 1 237 ? -56.898 35.437 21.783 1.00 70.75 237 ILE A CA 1
ATOM 1872 C C . ILE A 1 237 ? -55.448 35.934 21.836 1.00 70.75 237 ILE A C 1
ATOM 1874 O O . ILE A 1 237 ? -55.082 36.837 21.080 1.00 70.75 237 ILE A O 1
ATOM 1878 N N . THR A 1 238 ? -54.619 35.354 22.707 1.00 75.75 238 THR A N 1
ATOM 1879 C CA . THR A 1 238 ? -53.202 35.730 22.841 1.00 75.75 238 THR A CA 1
ATOM 1880 C C . THR A 1 238 ? -52.427 35.392 21.568 1.00 75.75 238 THR A C 1
ATOM 1882 O O . THR A 1 238 ? -51.800 36.274 20.983 1.00 75.75 238 THR A O 1
ATOM 1885 N N . ASN A 1 239 ? -52.583 34.175 21.044 1.00 70.12 239 ASN A N 1
ATOM 1886 C CA . ASN A 1 239 ? -51.911 33.752 19.814 1.00 70.12 239 ASN A CA 1
ATOM 1887 C C . ASN A 1 239 ? -52.341 34.584 18.594 1.00 70.12 239 ASN A C 1
ATOM 1889 O O . ASN A 1 239 ? -51.507 34.972 17.772 1.00 70.12 239 ASN A O 1
ATOM 1893 N N . ALA A 1 240 ? -53.634 34.907 18.474 1.00 71.62 240 ALA A N 1
ATOM 1894 C CA . ALA A 1 240 ? -54.133 35.760 17.398 1.00 71.62 240 ALA A CA 1
ATOM 1895 C C . ALA A 1 240 ? -53.575 37.194 17.488 1.00 71.62 240 ALA A C 1
ATOM 1897 O O . ALA A 1 240 ? -53.243 37.786 16.459 1.00 71.62 240 ALA A O 1
ATOM 1898 N N . ARG A 1 241 ? -53.414 37.747 18.702 1.00 77.31 241 ARG A N 1
ATOM 1899 C CA . ARG A 1 241 ? -52.793 39.068 18.920 1.00 77.31 241 ARG A CA 1
ATOM 1900 C C . ARG A 1 241 ? -51.314 39.077 18.566 1.00 77.31 241 ARG A C 1
ATOM 1902 O O . ARG A 1 241 ? -50.882 39.998 17.874 1.00 77.31 241 ARG A O 1
ATOM 1909 N N . ASP A 1 242 ? -50.570 38.059 18.980 1.00 75.44 242 ASP A N 1
ATOM 1910 C CA . ASP A 1 242 ? -49.133 37.969 18.716 1.00 75.44 242 ASP A CA 1
ATOM 1911 C C . ASP A 1 242 ? -48.853 37.814 17.218 1.00 75.44 242 ASP A C 1
ATOM 1913 O O . ASP A 1 242 ? -48.000 38.507 16.659 1.00 75.44 242 ASP A O 1
ATOM 1917 N N . ASN A 1 243 ? -49.638 36.982 16.530 1.00 67.75 243 ASN A N 1
ATOM 1918 C CA . ASN A 1 243 ? -49.547 36.827 15.079 1.00 67.75 243 ASN A CA 1
ATOM 1919 C C . ASN A 1 243 ? -49.937 38.114 14.335 1.00 67.75 243 ASN A C 1
ATOM 1921 O O . ASN A 1 243 ? -49.273 38.496 13.370 1.00 67.75 243 ASN A O 1
ATOM 1925 N N . LEU A 1 244 ? -50.970 38.826 14.801 1.00 80.81 244 LEU A N 1
ATOM 1926 C CA . LEU A 1 244 ? -51.373 40.113 14.232 1.00 80.81 244 LEU A CA 1
ATOM 1927 C C . LEU A 1 244 ? -50.287 41.185 14.412 1.00 80.81 244 LEU A C 1
ATOM 1929 O O . LEU A 1 244 ? -50.046 41.977 13.498 1.00 80.81 244 LEU A O 1
ATOM 1933 N N . ALA A 1 245 ? -49.633 41.218 15.575 1.00 75.88 245 ALA A N 1
ATOM 1934 C CA . ALA A 1 245 ? -48.541 42.142 15.861 1.00 75.88 245 ALA A CA 1
ATOM 1935 C C . ALA A 1 245 ? -47.329 41.872 14.956 1.00 75.88 245 ALA A C 1
ATOM 1937 O O . ALA A 1 245 ? -46.838 42.798 14.308 1.00 75.88 245 ALA A O 1
ATOM 1938 N N . LYS A 1 246 ? -46.921 40.602 14.823 1.00 72.44 246 LYS A N 1
ATOM 1939 C CA . LYS A 1 246 ? -45.827 40.189 13.928 1.00 72.44 246 LYS A CA 1
ATOM 1940 C C . LYS A 1 246 ? -46.118 40.524 12.464 1.00 72.44 246 LYS A C 1
ATOM 1942 O O . LYS A 1 246 ? -45.270 41.106 11.792 1.00 72.44 246 LYS A O 1
ATOM 1947 N N . ALA A 1 247 ? -47.332 40.248 11.978 1.00 69.44 247 ALA A N 1
ATOM 1948 C CA . ALA A 1 247 ? -47.714 40.552 10.598 1.00 69.44 247 ALA A CA 1
ATOM 1949 C C . ALA A 1 247 ? -47.681 42.066 10.298 1.00 69.44 247 ALA A C 1
ATOM 1951 O O . ALA A 1 247 ? -47.211 42.479 9.236 1.00 69.44 247 ALA A O 1
ATOM 1952 N N . LYS A 1 248 ? -48.130 42.910 11.242 1.00 77.31 248 LYS A N 1
ATOM 1953 C CA . LYS A 1 248 ? -48.057 44.379 11.121 1.00 77.31 248 LYS A CA 1
ATOM 1954 C C . LYS A 1 248 ? -46.623 44.898 11.118 1.00 77.31 248 LYS A C 1
ATOM 1956 O O . LYS A 1 248 ? -46.308 45.778 10.319 1.00 77.31 248 LYS A O 1
ATOM 1961 N N . GLN A 1 249 ? -45.771 44.355 11.984 1.00 78.25 249 GLN A N 1
ATOM 1962 C CA . GLN A 1 249 ? -44.355 44.710 12.038 1.00 78.25 249 GLN A CA 1
ATOM 1963 C C . GLN A 1 249 ? -43.653 44.372 10.717 1.00 78.25 249 GLN A C 1
ATOM 1965 O O . GLN A 1 249 ? -42.981 45.230 10.147 1.00 78.25 249 GLN A O 1
ATOM 1970 N N . LEU A 1 250 ? -43.888 43.170 10.187 1.00 68.81 250 LEU A N 1
ATOM 1971 C CA . LEU A 1 250 ? -43.281 42.722 8.936 1.00 68.81 250 LEU A CA 1
ATOM 1972 C C . LEU A 1 250 ? -43.742 43.556 7.733 1.00 68.81 250 LEU A C 1
ATOM 1974 O O . LEU A 1 250 ? -42.943 43.906 6.867 1.00 68.81 250 LEU A O 1
ATOM 1978 N N . LYS A 1 251 ? -45.023 43.945 7.701 1.00 81.81 251 LYS A N 1
ATOM 1979 C CA . LYS A 1 251 ? -45.548 44.852 6.675 1.00 81.81 251 LYS A CA 1
ATOM 1980 C C . LYS A 1 251 ? -44.816 46.201 6.686 1.00 81.81 251 LYS A C 1
ATOM 1982 O O . LYS A 1 251 ? -44.376 46.652 5.633 1.00 81.81 251 LYS A O 1
ATOM 1987 N N . ALA A 1 252 ? -44.673 46.824 7.858 1.00 73.94 252 ALA A N 1
ATOM 1988 C CA . ALA A 1 252 ? -44.001 48.118 7.987 1.00 73.94 252 ALA A CA 1
ATOM 1989 C C . ALA A 1 252 ? -42.522 48.045 7.560 1.00 73.94 252 ALA A C 1
ATOM 1991 O O . ALA A 1 252 ? -42.013 48.963 6.918 1.00 73.94 252 ALA A O 1
ATOM 1992 N N . GLN A 1 253 ? -41.849 46.927 7.854 1.00 71.31 253 GLN A N 1
ATOM 1993 C CA . GLN A 1 253 ? -40.481 46.671 7.398 1.00 71.31 253 GLN A CA 1
ATOM 1994 C C . GLN A 1 253 ? -40.401 46.560 5.866 1.00 71.31 253 GLN A C 1
ATOM 1996 O O . GLN A 1 253 ? -39.558 47.217 5.257 1.00 71.31 253 GLN A O 1
ATOM 2001 N N . LEU A 1 254 ? -41.306 45.809 5.226 1.00 67.19 254 LEU A N 1
ATOM 2002 C CA . LEU A 1 254 ? -41.355 45.687 3.762 1.00 67.19 254 LEU A CA 1
ATOM 2003 C C . LEU A 1 254 ? -41.686 47.021 3.066 1.00 67.19 254 LEU A C 1
ATOM 2005 O O . LEU A 1 254 ? -41.125 47.320 2.013 1.00 67.19 254 LEU A O 1
ATOM 2009 N N . GLU A 1 255 ? -42.575 47.841 3.638 1.00 73.19 255 GLU A N 1
ATOM 2010 C CA . GLU A 1 255 ? -42.892 49.180 3.113 1.00 73.19 255 GLU A CA 1
ATOM 2011 C C . GLU A 1 255 ? -41.668 50.106 3.171 1.00 73.19 255 GLU A C 1
ATOM 2013 O O . GLU A 1 255 ? -41.349 50.764 2.180 1.00 73.19 255 GLU A O 1
ATOM 2018 N N . SER A 1 256 ? -40.922 50.091 4.281 1.00 73.50 256 SER A N 1
ATOM 2019 C CA . SER A 1 256 ? -39.667 50.841 4.409 1.00 73.50 256 SER A CA 1
ATOM 2020 C C . SER A 1 256 ? -38.597 50.361 3.423 1.00 73.50 256 SER A C 1
ATOM 2022 O O . SER A 1 256 ? -37.881 51.181 2.852 1.00 73.50 256 SER A O 1
ATOM 2024 N N . GLN A 1 257 ? -38.507 49.052 3.171 1.00 64.56 257 GLN A N 1
ATOM 2025 C CA . GLN A 1 257 ? -37.572 48.497 2.190 1.00 64.56 257 GLN A CA 1
ATOM 2026 C C . GLN A 1 257 ? -37.891 48.951 0.763 1.00 64.56 257 GLN A C 1
ATOM 2028 O O . GLN A 1 257 ? -36.973 49.271 0.014 1.00 64.56 257 GLN A O 1
ATOM 2033 N N . ILE A 1 258 ? -39.170 49.009 0.371 1.00 70.38 258 ILE A N 1
ATOM 2034 C CA . ILE A 1 258 ? -39.560 49.500 -0.961 1.00 70.38 258 ILE A CA 1
ATOM 2035 C C . ILE A 1 258 ? -39.113 50.948 -1.160 1.00 70.38 258 ILE A C 1
ATOM 2037 O O . ILE A 1 258 ? -38.589 51.272 -2.228 1.00 70.38 258 ILE A O 1
ATOM 2041 N N . THR A 1 259 ? -39.297 51.802 -0.153 1.00 72.69 259 THR A N 1
ATOM 2042 C CA . THR A 1 259 ? -38.854 53.200 -0.209 1.00 72.69 259 THR A CA 1
ATOM 2043 C C . THR A 1 259 ? -37.336 53.281 -0.384 1.00 72.69 259 THR A C 1
ATOM 2045 O O . THR A 1 259 ? -36.875 53.883 -1.352 1.00 72.69 259 THR A O 1
ATOM 2048 N N . ASN A 1 260 ? -36.566 52.563 0.441 1.00 67.12 260 ASN A N 1
ATOM 2049 C CA . ASN A 1 260 ? -35.098 52.571 0.377 1.00 67.12 260 ASN A CA 1
ATOM 2050 C C . ASN A 1 260 ? -34.559 52.023 -0.959 1.00 67.12 260 ASN A C 1
ATOM 2052 O O . ASN A 1 260 ? -33.607 52.562 -1.524 1.00 67.12 260 ASN A O 1
ATOM 2056 N N . ILE A 1 261 ? -35.181 50.969 -1.500 1.00 62.66 261 ILE A N 1
ATOM 2057 C CA . ILE A 1 261 ? -34.824 50.408 -2.812 1.00 62.66 261 ILE A CA 1
ATOM 2058 C C . ILE A 1 261 ? -35.121 51.423 -3.925 1.00 62.66 261 ILE A C 1
ATOM 2060 O O . ILE A 1 261 ? -34.308 51.594 -4.830 1.00 62.66 261 ILE A O 1
ATOM 2064 N N . THR A 1 262 ? -36.252 52.130 -3.854 1.00 67.62 262 THR A N 1
ATOM 2065 C CA . THR A 1 262 ? -36.638 53.142 -4.855 1.00 67.62 262 THR A CA 1
ATOM 2066 C C . THR A 1 262 ? -35.679 54.340 -4.854 1.00 67.62 262 THR A C 1
ATOM 2068 O O . THR A 1 262 ? -35.270 54.808 -5.920 1.00 67.62 262 THR A O 1
ATOM 2071 N N . GLU A 1 263 ? -35.257 54.798 -3.675 1.00 65.75 263 GLU A N 1
ATOM 2072 C CA . GLU A 1 263 ? -34.254 55.861 -3.529 1.00 65.75 263 GLU A CA 1
ATOM 2073 C C . GLU A 1 263 ? -32.874 55.414 -4.039 1.00 65.75 263 GLU A C 1
ATOM 2075 O O . GLU A 1 263 ? -32.225 56.143 -4.789 1.00 65.75 263 GLU A O 1
ATOM 2080 N N . THR A 1 264 ? -32.468 54.174 -3.748 1.00 61.00 264 THR A N 1
ATOM 2081 C CA . THR A 1 264 ? -31.199 53.593 -4.231 1.00 61.00 264 THR A CA 1
ATOM 2082 C C . THR A 1 264 ? -31.157 53.471 -5.755 1.00 61.00 264 THR A C 1
ATOM 2084 O O . THR A 1 264 ? -30.133 53.753 -6.374 1.00 61.00 264 THR A O 1
ATOM 2087 N N . ILE A 1 265 ? -32.268 53.079 -6.387 1.00 61.56 265 ILE A N 1
ATOM 2088 C CA . ILE A 1 265 ? -32.370 53.008 -7.854 1.00 61.56 265 ILE A CA 1
ATOM 2089 C C . ILE A 1 265 ? -32.171 54.392 -8.476 1.00 61.56 265 ILE A C 1
ATOM 2091 O O . ILE A 1 265 ? -31.448 54.515 -9.464 1.00 61.56 265 ILE A O 1
ATOM 2095 N N . THR A 1 266 ? -32.778 55.421 -7.884 1.00 65.62 266 THR A N 1
ATOM 2096 C CA . THR A 1 266 ? -32.669 56.806 -8.364 1.00 65.62 266 THR A CA 1
ATOM 2097 C C . THR A 1 266 ? -31.221 57.302 -8.263 1.00 65.62 266 THR A C 1
ATOM 2099 O O . THR A 1 266 ? -30.668 57.798 -9.243 1.00 65.62 266 THR A O 1
ATOM 2102 N N . LEU A 1 267 ? -30.555 57.055 -7.130 1.00 61.12 267 LEU A N 1
ATOM 2103 C CA . LEU A 1 267 ? -29.143 57.407 -6.920 1.00 61.12 267 LEU A CA 1
ATOM 2104 C C . LEU A 1 267 ? -28.189 56.650 -7.859 1.00 61.12 267 LEU A C 1
ATOM 2106 O O . LEU A 1 267 ? -27.250 57.234 -8.402 1.00 61.12 267 LEU A O 1
ATOM 2110 N N . ASN A 1 268 ? -28.444 55.364 -8.117 1.00 59.25 268 ASN A N 1
ATOM 2111 C CA . ASN A 1 268 ? -27.642 54.585 -9.061 1.00 59.25 268 ASN A CA 1
ATOM 2112 C C . ASN A 1 268 ? -27.774 55.117 -10.499 1.00 59.25 268 ASN A C 1
ATOM 2114 O O . ASN A 1 268 ? -26.784 55.152 -11.227 1.00 59.25 268 ASN A O 1
ATOM 2118 N N . GLN A 1 269 ? -28.958 55.579 -10.916 1.00 63.44 269 GLN A N 1
ATOM 2119 C CA . GLN A 1 269 ? -29.156 56.175 -12.246 1.00 63.44 269 GLN A CA 1
ATOM 2120 C C . GLN A 1 269 ? -28.370 57.487 -12.427 1.00 63.44 269 GLN A C 1
ATOM 2122 O O . GLN A 1 269 ? -27.755 57.705 -13.479 1.00 63.44 269 GLN A O 1
ATOM 2127 N N . GLU A 1 270 ? -28.322 58.336 -11.400 1.00 63.69 270 GLU A N 1
ATOM 2128 C CA . GLU A 1 270 ? -27.507 59.561 -11.400 1.00 63.69 270 GLU A CA 1
ATOM 2129 C C . GLU A 1 270 ? -26.000 59.247 -11.446 1.00 63.69 270 GLU A C 1
ATOM 2131 O O . GLU A 1 270 ? -25.231 59.885 -12.179 1.00 63.69 270 GLU A O 1
ATOM 2136 N N . LEU A 1 271 ? -25.578 58.196 -10.737 1.00 62.25 271 LEU A N 1
ATOM 2137 C CA . LEU A 1 271 ? -24.202 57.712 -10.748 1.00 62.25 271 LEU A CA 1
ATOM 2138 C C . LEU A 1 271 ? -23.777 57.179 -12.128 1.00 62.25 271 LEU A C 1
ATOM 2140 O O . LEU A 1 271 ? -22.726 57.570 -12.644 1.00 62.25 271 LEU A O 1
ATOM 2144 N N . PHE A 1 272 ? -24.596 56.343 -12.769 1.00 62.41 272 PHE A N 1
ATOM 2145 C CA . PHE A 1 272 ? -24.306 55.839 -14.117 1.00 62.41 272 PHE A CA 1
ATOM 2146 C C . PHE A 1 272 ? -24.189 56.965 -15.147 1.00 62.41 272 PHE A C 1
ATOM 2148 O O . PHE A 1 272 ? -23.316 56.919 -16.016 1.00 62.41 272 PHE A O 1
ATOM 2155 N N . THR A 1 273 ? -25.005 58.012 -15.013 1.00 69.38 273 THR A N 1
ATOM 2156 C CA . THR A 1 273 ? -24.929 59.206 -15.868 1.00 69.38 273 THR A CA 1
ATOM 2157 C C . THR A 1 273 ? -23.587 59.934 -15.692 1.00 69.38 273 THR A C 1
ATOM 2159 O O . THR A 1 273 ? -22.945 60.337 -16.669 1.00 69.38 273 THR A O 1
ATOM 2162 N N . SER A 1 274 ? -23.099 60.032 -14.453 1.00 64.56 274 SER A N 1
ATOM 2163 C CA . SER A 1 274 ? -21.799 60.640 -14.135 1.00 64.56 274 SER A CA 1
ATOM 2164 C C . SER A 1 274 ? -20.619 59.806 -14.659 1.00 64.56 274 SER A C 1
ATOM 2166 O O . SER A 1 274 ? -19.683 60.351 -15.248 1.00 64.56 274 SER A O 1
ATOM 2168 N N . ILE A 1 275 ? -20.684 58.475 -14.537 1.00 64.81 275 ILE A N 1
ATOM 2169 C CA . ILE A 1 275 ? -19.664 57.551 -15.063 1.00 64.81 275 ILE A CA 1
ATOM 2170 C C . ILE A 1 275 ? -19.613 57.595 -16.598 1.00 64.81 275 ILE A C 1
ATOM 2172 O O . ILE A 1 275 ? -18.527 57.673 -17.180 1.00 64.81 275 ILE A O 1
ATOM 2176 N N . ALA A 1 276 ? -20.769 57.612 -17.269 1.00 69.62 276 ALA A N 1
ATOM 2177 C CA . ALA A 1 276 ? -20.849 57.730 -18.726 1.00 69.62 276 ALA A CA 1
ATOM 2178 C C . ALA A 1 276 ? -20.225 59.042 -19.239 1.00 69.62 276 ALA A C 1
ATOM 2180 O O . ALA A 1 276 ? -19.576 59.059 -20.291 1.00 69.62 276 ALA A O 1
ATOM 2181 N N . THR A 1 277 ? -20.352 60.126 -18.468 1.00 72.44 277 THR A N 1
ATOM 2182 C CA . THR A 1 277 ? -19.735 61.424 -18.777 1.00 72.44 277 THR A CA 1
ATOM 2183 C C . THR A 1 277 ? -18.205 61.346 -18.720 1.00 72.44 277 THR A C 1
ATOM 2185 O O . THR A 1 277 ? -17.536 61.747 -19.674 1.00 72.44 277 THR A O 1
ATOM 2188 N N . VAL A 1 278 ? -17.634 60.748 -17.665 1.00 67.94 278 VAL A N 1
ATOM 2189 C CA . VAL A 1 278 ? -16.174 60.549 -17.530 1.00 67.94 278 VAL A CA 1
ATOM 2190 C C . VAL A 1 278 ? -15.629 59.636 -18.631 1.00 67.94 278 VAL A C 1
ATOM 2192 O O . VAL A 1 278 ? -14.597 59.936 -19.236 1.00 67.94 278 VAL A O 1
ATOM 2195 N N . LYS A 1 279 ? -16.348 58.555 -18.954 1.00 72.69 279 LYS A N 1
ATOM 2196 C CA . LYS A 1 279 ? -15.993 57.646 -20.052 1.00 72.69 279 LYS A CA 1
ATOM 2197 C C . LYS A 1 279 ? -15.941 58.378 -21.394 1.00 72.69 279 LYS A C 1
ATOM 2199 O O . LYS A 1 279 ? -14.978 58.225 -22.145 1.00 72.69 279 LYS A O 1
ATOM 2204 N N . THR A 1 280 ? -16.953 59.196 -21.682 1.00 78.25 280 THR A N 1
ATOM 2205 C CA . THR A 1 280 ? -17.031 59.981 -22.923 1.00 78.25 280 THR A CA 1
ATOM 2206 C C . THR A 1 280 ? -15.895 60.998 -23.007 1.00 78.25 280 THR A C 1
ATOM 2208 O O . THR A 1 280 ? -15.262 61.123 -24.054 1.00 78.25 280 THR A O 1
ATOM 2211 N N . PHE A 1 281 ? -15.574 61.671 -21.899 1.00 76.12 281 PHE A N 1
ATOM 2212 C CA . PHE A 1 281 ? -14.453 62.607 -21.830 1.00 76.12 281 PHE A CA 1
ATOM 2213 C C . PHE A 1 281 ? -13.109 61.932 -22.159 1.00 76.12 281 PHE A C 1
ATOM 2215 O O . PHE A 1 281 ? -12.380 62.402 -23.035 1.00 76.12 281 PHE A O 1
ATOM 2222 N N . ILE A 1 282 ? -12.808 60.795 -21.522 1.00 71.31 282 ILE A N 1
ATOM 2223 C CA . ILE A 1 282 ? -11.555 60.053 -21.741 1.00 71.31 282 ILE A CA 1
ATOM 2224 C C . ILE A 1 282 ? -11.479 59.520 -23.177 1.00 71.31 282 ILE A C 1
ATOM 2226 O O . ILE A 1 282 ? -10.440 59.648 -23.826 1.00 71.31 282 ILE A O 1
ATOM 2230 N N . LYS A 1 283 ? -12.583 58.976 -23.703 1.00 77.06 283 LYS A N 1
ATOM 2231 C CA . LYS A 1 283 ? -12.646 58.476 -25.080 1.00 77.06 283 LYS A CA 1
ATOM 2232 C C . LYS A 1 283 ? -12.399 59.587 -26.103 1.00 77.06 283 LYS A C 1
ATOM 2234 O O . LYS A 1 283 ? -11.590 59.418 -27.014 1.00 77.06 283 LYS A O 1
ATOM 2239 N N . ASN A 1 284 ? -13.048 60.739 -25.934 1.00 79.31 284 ASN A N 1
ATOM 2240 C CA . ASN A 1 284 ? -12.868 61.884 -26.825 1.00 79.31 284 ASN A CA 1
ATOM 2241 C C . ASN A 1 284 ? -11.429 62.399 -26.799 1.00 79.31 284 ASN A C 1
ATOM 2243 O O . ASN A 1 284 ? -10.878 62.717 -27.853 1.00 79.31 284 ASN A O 1
ATOM 2247 N N . PHE A 1 285 ? -10.799 62.428 -25.623 1.00 77.00 285 PHE A N 1
ATOM 2248 C CA . PHE A 1 285 ? -9.395 62.799 -25.519 1.00 77.00 285 PHE A CA 1
ATOM 2249 C C . PHE A 1 285 ? -8.486 61.833 -26.287 1.00 77.00 285 PHE A C 1
ATOM 2251 O O . PHE A 1 285 ? -7.742 62.272 -27.160 1.00 77.00 285 PHE A O 1
ATOM 2258 N N . ILE A 1 286 ? -8.575 60.523 -26.023 1.00 73.31 286 ILE A N 1
ATOM 2259 C CA . ILE A 1 286 ? -7.722 59.521 -26.683 1.00 73.31 286 ILE A CA 1
ATOM 2260 C C . ILE A 1 286 ? -7.893 59.578 -28.206 1.00 73.31 286 ILE A C 1
ATOM 2262 O O . ILE A 1 286 ? -6.904 59.575 -28.941 1.00 73.31 286 ILE A O 1
ATOM 2266 N N . ASN A 1 287 ? -9.128 59.731 -28.685 1.00 76.44 287 ASN A N 1
ATOM 2267 C CA . ASN A 1 287 ? -9.413 59.848 -30.114 1.00 76.44 287 ASN A CA 1
ATOM 2268 C C . ASN A 1 287 ? -8.848 61.130 -30.740 1.00 76.44 287 ASN A C 1
ATOM 2270 O O . ASN A 1 287 ? -8.406 61.094 -31.887 1.00 76.44 287 ASN A O 1
ATOM 2274 N N . THR A 1 288 ? -8.825 62.243 -30.002 1.00 75.69 288 THR A N 1
ATOM 2275 C CA . THR A 1 288 ? -8.285 63.531 -30.478 1.00 75.69 288 THR A CA 1
ATOM 2276 C C . THR A 1 288 ? -6.753 63.565 -30.429 1.00 75.69 288 THR A C 1
ATOM 2278 O O . THR A 1 288 ? -6.102 64.127 -31.303 1.00 75.69 288 THR A O 1
ATOM 2281 N N . THR A 1 289 ? -6.139 62.945 -29.422 1.00 71.75 289 THR A N 1
ATOM 2282 C CA . THR A 1 289 ? -4.678 62.951 -29.248 1.00 71.75 289 THR A CA 1
ATOM 2283 C C . THR A 1 289 ? -3.977 61.963 -30.171 1.00 71.75 289 THR A C 1
ATOM 2285 O O . THR A 1 289 ? -2.876 62.238 -30.647 1.00 71.75 289 THR A O 1
ATOM 2288 N N . PHE A 1 290 ? -4.626 60.838 -30.473 1.00 73.00 290 PHE A N 1
ATOM 2289 C CA . PHE A 1 290 ? -4.101 59.804 -31.363 1.00 73.00 290 PHE A CA 1
ATOM 2290 C C . PHE A 1 290 ? -4.862 59.728 -32.692 1.00 73.00 290 PHE A C 1
ATOM 2292 O O . PHE A 1 290 ? -4.897 58.673 -33.318 1.00 73.00 290 PHE A O 1
ATOM 2299 N N . THR A 1 291 ? -5.449 60.834 -33.169 1.00 75.25 291 THR A N 1
ATOM 2300 C CA . THR A 1 291 ? -6.219 60.849 -34.431 1.00 75.25 291 THR A CA 1
ATOM 2301 C C . THR A 1 291 ? -5.389 60.396 -35.636 1.00 75.25 291 THR A C 1
ATOM 2303 O O . THR A 1 291 ? -5.912 59.778 -36.556 1.00 75.25 291 THR A O 1
ATOM 2306 N N . SER A 1 292 ? -4.076 60.645 -35.623 1.00 66.12 292 SER A N 1
ATOM 2307 C CA . SER A 1 292 ? -3.138 60.176 -36.651 1.00 66.12 292 SER A CA 1
ATOM 2308 C C . SER A 1 292 ? -2.689 58.717 -36.476 1.00 66.12 292 SER A C 1
ATOM 2310 O O . SER A 1 292 ? -1.888 58.234 -37.273 1.00 66.12 292 SER A O 1
ATOM 2312 N N . ASN A 1 293 ? -3.171 58.009 -35.447 1.00 69.75 293 ASN A N 1
ATOM 2313 C CA . ASN A 1 293 ? -2.769 56.641 -35.120 1.00 69.75 293 ASN A CA 1
ATOM 2314 C C . ASN A 1 293 ? -3.957 55.811 -34.573 1.00 69.75 293 ASN A C 1
ATOM 2316 O O . ASN A 1 293 ? -4.031 55.521 -33.373 1.00 69.75 293 ASN A O 1
ATOM 2320 N N . PRO A 1 294 ? -4.906 55.430 -35.450 1.00 75.31 294 PRO A N 1
ATOM 2321 C CA . PRO A 1 294 ? -6.167 54.794 -35.059 1.00 75.31 294 PRO A CA 1
ATOM 2322 C C . PRO A 1 294 ? -5.983 53.445 -34.349 1.00 75.31 294 PRO A C 1
ATOM 2324 O O . PRO A 1 294 ? -6.841 53.040 -33.570 1.00 75.31 294 PRO A O 1
ATOM 2327 N N . GLU A 1 295 ? -4.847 52.772 -34.547 1.00 73.62 295 GLU A N 1
ATOM 2328 C CA . GLU A 1 295 ? -4.519 51.514 -33.868 1.00 73.62 295 GLU A CA 1
ATOM 2329 C C . GLU A 1 295 ? -4.368 51.693 -32.349 1.00 73.62 295 GLU A C 1
ATOM 2331 O O . GLU A 1 295 ? -4.845 50.861 -31.583 1.00 73.62 295 GLU A O 1
ATOM 2336 N N . VAL A 1 296 ? -3.779 52.804 -31.885 1.00 72.31 296 VAL A N 1
ATOM 2337 C CA . VAL A 1 296 ? -3.616 53.081 -30.443 1.00 72.31 296 VAL A CA 1
ATOM 2338 C C . VAL A 1 296 ? -4.968 53.359 -29.784 1.00 72.31 296 VAL A C 1
ATOM 2340 O O . VAL A 1 296 ? -5.237 52.857 -28.692 1.00 72.31 296 VAL A O 1
ATOM 2343 N N . SER A 1 297 ? -5.838 54.107 -30.468 1.00 76.31 297 SER A N 1
ATOM 2344 C CA . SER A 1 297 ? -7.224 54.337 -30.038 1.00 76.31 297 SER A CA 1
ATOM 2345 C C . SER A 1 297 ? -8.014 53.020 -29.991 1.00 76.31 297 SER A C 1
ATOM 2347 O O . SER A 1 297 ? -8.629 52.709 -28.972 1.00 76.31 297 SER A O 1
ATOM 2349 N N . SER A 1 298 ? -7.894 52.174 -31.021 1.00 77.62 298 SER A N 1
ATOM 2350 C CA . SER A 1 298 ? -8.541 50.857 -31.051 1.00 77.62 298 SER A CA 1
ATOM 2351 C C . SER A 1 298 ? -8.066 49.944 -29.918 1.00 77.62 298 SER A C 1
ATOM 2353 O O . SER A 1 298 ? -8.878 49.213 -29.349 1.00 77.62 298 SER A O 1
ATOM 2355 N N . LEU A 1 299 ? -6.775 49.968 -29.570 1.00 75.38 299 LEU A N 1
ATOM 2356 C CA . LEU A 1 299 ? -6.236 49.202 -28.443 1.00 75.38 299 LEU A CA 1
ATOM 2357 C C . LEU A 1 299 ? -6.779 49.705 -27.102 1.00 75.38 299 LEU A C 1
ATOM 2359 O O . LEU A 1 299 ? -7.113 48.896 -26.237 1.00 75.38 299 LEU A O 1
ATOM 2363 N N . PHE A 1 300 ? -6.892 51.022 -26.928 1.00 80.81 300 PHE A N 1
ATOM 2364 C CA . PHE A 1 300 ? -7.478 51.603 -25.724 1.00 80.81 300 PHE A CA 1
ATOM 2365 C C . PHE A 1 300 ? -8.957 51.220 -25.576 1.00 80.81 300 PHE A C 1
ATOM 2367 O O . PHE A 1 300 ? -9.366 50.743 -24.517 1.00 80.81 300 PHE A O 1
ATOM 2374 N N . ASP A 1 301 ? -9.738 51.336 -26.650 1.00 78.81 301 ASP A N 1
ATOM 2375 C CA . ASP A 1 301 ? -11.145 50.931 -26.668 1.00 78.81 301 ASP A CA 1
ATOM 2376 C C . ASP A 1 301 ? -11.298 49.433 -26.336 1.00 78.81 301 ASP A C 1
ATOM 2378 O O . ASP A 1 301 ? -12.078 49.068 -25.458 1.00 78.81 301 ASP A O 1
ATOM 2382 N N . THR A 1 302 ? -10.498 48.574 -26.977 1.00 77.50 302 THR A N 1
ATOM 2383 C CA . THR A 1 302 ? -10.605 47.107 -26.853 1.00 77.50 302 THR A CA 1
ATOM 2384 C C . THR A 1 302 ? -10.174 46.580 -25.489 1.00 77.50 302 THR A C 1
ATOM 2386 O O . THR A 1 302 ? -10.715 45.586 -25.022 1.00 77.50 302 THR A O 1
ATOM 2389 N N . TYR A 1 303 ? -9.160 47.180 -24.863 1.00 73.88 303 TYR A N 1
ATOM 2390 C CA . TYR A 1 303 ? -8.557 46.596 -23.661 1.00 73.88 303 TYR A CA 1
ATOM 2391 C C . TYR A 1 303 ? -8.808 47.398 -22.392 1.00 73.88 303 TYR A C 1
ATOM 2393 O O . TYR A 1 303 ? -8.813 46.812 -21.314 1.00 73.88 303 TYR A O 1
ATOM 2401 N N . VAL A 1 304 ? -9.007 48.712 -22.496 1.00 76.62 304 VAL A N 1
ATOM 2402 C CA . VAL A 1 304 ? -9.183 49.585 -21.330 1.00 76.62 304 VAL A CA 1
ATOM 2403 C C . VAL A 1 304 ? -10.653 49.951 -21.143 1.00 76.62 304 VAL A C 1
ATOM 2405 O O . VAL A 1 304 ? -11.165 49.800 -20.035 1.00 76.62 304 VAL A O 1
ATOM 2408 N N . LEU A 1 305 ? -11.359 50.367 -22.203 1.00 78.50 305 LEU A N 1
ATOM 2409 C CA . LEU A 1 305 ? -12.788 50.691 -22.094 1.00 78.50 305 LEU A CA 1
ATOM 2410 C C . LEU A 1 305 ? -13.676 49.449 -21.981 1.00 78.50 305 LEU A C 1
ATOM 2412 O O . LEU A 1 305 ? -14.572 49.451 -21.145 1.00 78.50 305 LEU A O 1
ATOM 2416 N N . ASP A 1 306 ? -13.410 48.386 -22.745 1.00 76.50 306 ASP A N 1
ATOM 2417 C CA . ASP A 1 306 ? -14.157 47.120 -22.631 1.00 76.50 306 ASP A CA 1
ATOM 2418 C C . ASP A 1 306 ? -14.016 46.488 -21.237 1.00 76.50 306 ASP A C 1
ATOM 2420 O O . ASP A 1 306 ? -14.989 46.030 -20.635 1.00 76.50 306 ASP A O 1
ATOM 2424 N N . TRP A 1 307 ? -12.805 46.536 -20.668 1.00 78.75 307 TRP A N 1
ATOM 2425 C CA . TRP A 1 307 ? -12.577 46.108 -19.290 1.00 78.75 307 TRP A CA 1
ATOM 2426 C C . TRP A 1 307 ? -13.366 46.968 -18.303 1.00 78.75 307 TRP A C 1
ATOM 2428 O O . TRP A 1 307 ? -14.006 46.420 -17.409 1.00 78.75 307 TRP A O 1
ATOM 2438 N N . PHE A 1 308 ? -13.362 48.293 -18.478 1.00 75.12 308 PHE A N 1
ATOM 2439 C CA . PHE A 1 308 ? -14.123 49.190 -17.613 1.00 75.12 308 PHE A CA 1
ATOM 2440 C C . PHE A 1 308 ? -15.621 48.918 -17.685 1.00 75.12 308 PHE A C 1
ATOM 2442 O O . PHE A 1 308 ? -16.256 48.783 -16.645 1.00 75.12 308 PHE A O 1
ATOM 2449 N N . ASP A 1 309 ? -16.168 48.761 -18.889 1.00 71.75 309 ASP A N 1
ATOM 2450 C CA . ASP A 1 309 ? -17.575 48.425 -19.092 1.00 71.75 309 ASP A CA 1
ATOM 2451 C C . ASP A 1 309 ? -17.917 47.091 -18.442 1.00 71.75 309 ASP A C 1
ATOM 2453 O O . ASP A 1 309 ? -18.913 46.980 -17.735 1.00 71.75 309 ASP A O 1
ATOM 2457 N N . THR A 1 310 ? -17.055 46.091 -18.603 1.00 69.88 310 THR A N 1
ATOM 2458 C CA . THR A 1 310 ? -17.235 44.782 -17.974 1.00 69.88 310 THR A CA 1
ATOM 2459 C C . THR A 1 310 ? -17.192 44.883 -16.447 1.00 69.88 310 THR A C 1
ATOM 2461 O O . THR A 1 310 ? -18.030 44.299 -15.766 1.00 69.88 310 THR A O 1
ATOM 2464 N N . SER A 1 311 ? -16.255 45.643 -15.879 1.00 64.81 311 SER A N 1
ATOM 2465 C CA . SER A 1 311 ? -16.129 45.817 -14.427 1.00 64.81 311 SER A CA 1
ATOM 2466 C C . SER A 1 311 ? -17.282 46.624 -13.824 1.00 64.81 311 SER A C 1
ATOM 2468 O O . SER A 1 311 ? -17.811 46.243 -12.782 1.00 64.81 311 SER A O 1
ATOM 2470 N N . VAL A 1 312 ? -17.718 47.696 -14.487 1.00 65.19 312 VAL A N 1
ATOM 2471 C CA . VAL A 1 312 ? -18.825 48.562 -14.047 1.00 65.19 312 VAL A CA 1
ATOM 2472 C C . VAL A 1 312 ? -20.176 47.853 -14.195 1.00 65.19 312 VAL A C 1
ATOM 2474 O O . VAL A 1 312 ? -21.006 47.953 -13.294 1.00 65.19 312 VAL A O 1
ATOM 2477 N N . ASN A 1 313 ? -20.389 47.090 -15.273 1.00 60.94 313 ASN A N 1
ATOM 2478 C CA . ASN A 1 313 ? -21.642 46.358 -15.504 1.00 60.94 313 ASN A CA 1
ATOM 2479 C C . ASN A 1 313 ? -21.786 45.110 -14.620 1.00 60.94 313 ASN A C 1
ATOM 2481 O O . ASN A 1 313 ? -22.906 44.698 -14.333 1.00 60.94 313 ASN A O 1
ATOM 2485 N N . ASN A 1 314 ? -20.676 44.521 -14.165 1.00 58.56 314 ASN A N 1
ATOM 2486 C CA . ASN A 1 314 ? -20.692 43.368 -13.255 1.00 58.56 314 ASN A CA 1
ATOM 2487 C C . ASN A 1 314 ? -20.761 43.760 -11.769 1.00 58.56 314 ASN A C 1
ATOM 2489 O O . ASN A 1 314 ? -20.832 42.887 -10.906 1.00 58.56 314 ASN A O 1
ATOM 2493 N N . SER A 1 315 ? -20.723 45.055 -11.458 1.00 56.19 315 SER A N 1
ATOM 2494 C CA . SER A 1 315 ? -20.786 45.569 -10.092 1.00 56.19 315 SER A CA 1
ATOM 2495 C C . SER A 1 315 ? -22.229 45.928 -9.747 1.00 56.19 315 SER A C 1
ATOM 2497 O O . SER A 1 315 ? -22.843 46.703 -10.464 1.00 56.19 315 SER A O 1
ATOM 2499 N N . SER A 1 316 ? -22.793 45.378 -8.669 1.00 47.53 316 SER A N 1
ATOM 2500 C CA . SER A 1 316 ? -24.210 45.581 -8.319 1.00 47.53 316 SER A CA 1
ATOM 2501 C C . SER A 1 316 ? -24.461 46.596 -7.192 1.00 47.53 316 SER A C 1
ATOM 2503 O O . SER A 1 316 ? -25.620 46.839 -6.864 1.00 47.53 316 SER A O 1
ATOM 2505 N N . ILE A 1 317 ? -23.418 47.177 -6.568 1.00 55.97 317 ILE A N 1
ATOM 2506 C CA . ILE A 1 317 ? -23.545 48.025 -5.360 1.00 55.97 317 ILE A CA 1
ATOM 2507 C C . ILE A 1 317 ? -22.489 49.154 -5.335 1.00 55.97 317 ILE A C 1
ATOM 2509 O O . ILE A 1 317 ? -21.345 48.961 -5.751 1.00 55.97 317 ILE A O 1
ATOM 2513 N N . GLY A 1 318 ? -22.871 50.324 -4.801 1.00 54.00 318 GLY A N 1
ATOM 2514 C CA . GLY A 1 318 ? -22.113 51.589 -4.723 1.00 54.00 318 GLY A CA 1
ATOM 2515 C C . GLY A 1 318 ? -20.635 51.501 -4.309 1.00 54.00 318 GLY A C 1
ATOM 2516 O O . GLY A 1 318 ? -19.800 52.211 -4.869 1.00 54.00 318 GLY A O 1
ATOM 2517 N N . VAL A 1 319 ? -20.283 50.611 -3.374 1.00 53.06 319 VAL A N 1
ATOM 2518 C CA . VAL A 1 319 ? -18.901 50.458 -2.869 1.00 53.06 319 VAL A CA 1
ATOM 2519 C C . VAL A 1 319 ? -17.958 49.922 -3.954 1.00 53.06 319 VAL A C 1
ATOM 2521 O O . VAL A 1 319 ? -16.830 50.401 -4.094 1.00 53.06 319 VAL A O 1
ATOM 2524 N N . VAL A 1 320 ? -18.448 49.011 -4.800 1.00 57.66 320 VAL A N 1
ATOM 2525 C CA . VAL A 1 320 ? -17.663 48.400 -5.884 1.00 57.66 320 VAL A CA 1
ATOM 2526 C C . VAL A 1 320 ? -17.414 49.399 -7.023 1.00 57.66 320 VAL A C 1
ATOM 2528 O O . VAL A 1 320 ? -16.402 49.306 -7.719 1.00 57.66 320 VAL A O 1
ATOM 2531 N N . TYR A 1 321 ? -18.267 50.420 -7.183 1.00 61.75 321 TYR A N 1
ATOM 2532 C CA . TYR A 1 321 ? -18.065 51.465 -8.192 1.00 61.75 321 TYR A CA 1
ATOM 2533 C C . TYR A 1 321 ? -16.885 52.380 -7.879 1.00 61.75 321 TYR A C 1
ATOM 2535 O O . TYR A 1 321 ? -16.150 52.743 -8.796 1.00 61.75 321 TYR A O 1
ATOM 2543 N N . ASN A 1 322 ? -16.660 52.730 -6.610 1.00 62.97 322 ASN A N 1
ATOM 2544 C CA . ASN A 1 322 ? -15.521 53.570 -6.233 1.00 62.97 322 ASN A CA 1
ATOM 2545 C C . ASN A 1 322 ? -14.193 52.834 -6.448 1.00 62.97 322 ASN A C 1
ATOM 2547 O O . ASN A 1 322 ? -13.243 53.385 -7.005 1.00 62.97 322 ASN A O 1
ATOM 2551 N N . GLU A 1 323 ? -14.141 51.557 -6.073 1.00 65.50 323 GLU A N 1
ATOM 2552 C CA . GLU A 1 323 ? -12.961 50.727 -6.304 1.00 65.50 323 GLU A CA 1
ATOM 2553 C C . GLU A 1 323 ? -12.736 50.472 -7.801 1.00 65.50 323 GLU A C 1
ATOM 2555 O O . GLU A 1 323 ? -11.618 50.619 -8.291 1.00 65.50 323 GLU A O 1
ATOM 2560 N N . SER A 1 324 ? -13.800 50.208 -8.565 1.00 65.94 324 SER A N 1
ATOM 2561 C CA . SER A 1 324 ? -13.725 50.037 -10.022 1.00 65.94 324 SER A CA 1
ATOM 2562 C C . SER A 1 324 ? -13.288 51.313 -10.741 1.00 65.94 324 SER A C 1
ATOM 2564 O O . SER A 1 324 ? -12.488 51.238 -11.672 1.00 65.94 324 SER A O 1
ATOM 2566 N N . LEU A 1 325 ? -13.745 52.489 -10.298 1.00 69.44 325 LEU A N 1
ATOM 2567 C CA . LEU A 1 325 ? -13.321 53.773 -10.856 1.00 69.44 325 LEU A CA 1
ATOM 2568 C C . LEU A 1 325 ? -11.849 54.063 -10.535 1.00 69.44 325 LEU A C 1
ATOM 2570 O O . LEU A 1 325 ? -11.103 54.471 -11.422 1.00 69.44 325 LEU A O 1
ATOM 2574 N N . ASN A 1 326 ? -11.398 53.804 -9.306 1.00 70.81 326 ASN A N 1
ATOM 2575 C CA . ASN A 1 326 ? -9.988 53.969 -8.941 1.00 70.81 326 ASN A CA 1
ATOM 2576 C C . ASN A 1 326 ? -9.088 52.982 -9.695 1.00 70.81 326 ASN A C 1
ATOM 2578 O O . ASN A 1 326 ? -8.047 53.376 -10.225 1.00 70.81 326 ASN A O 1
ATOM 2582 N N . ASN A 1 327 ? -9.524 51.731 -9.838 1.00 70.94 327 ASN A N 1
ATOM 2583 C CA . ASN A 1 327 ? -8.822 50.732 -10.634 1.00 70.94 327 ASN A CA 1
ATOM 2584 C C . ASN A 1 327 ? -8.787 51.120 -12.115 1.00 70.94 327 ASN A C 1
ATOM 2586 O O . ASN A 1 327 ? -7.757 50.957 -12.761 1.00 70.94 327 ASN A O 1
ATOM 2590 N N . PHE A 1 328 ? -9.861 51.697 -12.653 1.00 75.25 328 PHE A N 1
ATOM 2591 C CA . PHE A 1 328 ? -9.883 52.210 -14.018 1.00 75.25 328 PHE A CA 1
ATOM 2592 C C . PHE A 1 328 ? -8.904 53.349 -14.241 1.00 75.25 328 PHE A C 1
ATOM 2594 O O . PHE A 1 328 ? -8.153 53.317 -15.213 1.00 75.25 328 PHE A O 1
ATOM 2601 N N . ILE A 1 329 ? -8.847 54.310 -13.321 1.00 72.88 329 ILE A N 1
ATOM 2602 C CA . ILE A 1 329 ? -7.870 55.399 -13.383 1.00 72.88 329 ILE A CA 1
ATOM 2603 C C . ILE A 1 329 ? -6.447 54.832 -13.392 1.00 72.88 329 ILE A C 1
ATOM 2605 O O . ILE A 1 329 ? -5.622 55.267 -14.196 1.00 72.88 329 ILE A O 1
ATOM 2609 N N . GLU A 1 330 ? -6.160 53.829 -12.563 1.00 73.06 330 GLU A N 1
ATOM 2610 C CA . GLU A 1 330 ? -4.844 53.184 -12.523 1.00 73.06 330 GLU A CA 1
ATOM 2611 C C . GLU A 1 330 ? -4.551 52.329 -13.770 1.00 73.06 330 GLU A C 1
ATOM 2613 O O . GLU A 1 330 ? -3.413 52.306 -14.243 1.00 73.06 330 GLU A O 1
ATOM 2618 N N . VAL A 1 331 ? -5.553 51.691 -14.381 1.00 71.25 331 VAL A N 1
ATOM 2619 C CA . VAL A 1 331 ? -5.398 50.981 -15.665 1.00 71.25 331 VAL A CA 1
ATOM 2620 C C . VAL A 1 331 ? -5.128 51.965 -16.807 1.00 71.25 331 VAL A C 1
ATOM 2622 O O . VAL A 1 331 ? -4.213 51.736 -17.599 1.00 71.25 331 VAL A O 1
ATOM 2625 N N . VAL A 1 332 ? -5.852 53.088 -16.869 1.00 75.44 332 VAL A N 1
ATOM 2626 C CA . VAL A 1 332 ? -5.606 54.171 -17.838 1.00 75.44 332 VAL A CA 1
ATOM 2627 C C . VAL A 1 332 ? -4.203 54.743 -17.638 1.00 75.44 332 VAL A C 1
ATOM 2629 O O . VAL A 1 332 ? -3.448 54.887 -18.600 1.00 75.44 332 VAL A O 1
ATOM 2632 N N . ARG A 1 333 ? -3.803 54.990 -16.385 1.00 76.31 333 ARG A N 1
ATOM 2633 C CA . ARG A 1 333 ? -2.450 55.435 -16.033 1.00 76.31 333 ARG A CA 1
ATOM 2634 C C . ARG A 1 333 ? -1.394 54.450 -16.512 1.00 76.31 333 ARG A C 1
ATOM 2636 O O . ARG A 1 333 ? -0.402 54.861 -17.108 1.00 76.31 333 ARG A O 1
ATOM 2643 N N . TYR A 1 334 ? -1.597 53.158 -16.269 1.00 72.50 334 TYR A N 1
ATOM 2644 C CA . TYR A 1 334 ? -0.664 52.118 -16.684 1.00 72.50 334 TYR A CA 1
ATOM 2645 C C . TYR A 1 334 ? -0.551 52.033 -18.204 1.00 72.50 334 TYR A C 1
ATOM 2647 O O . TYR A 1 334 ? 0.562 51.968 -18.722 1.00 72.50 334 TYR A O 1
ATOM 2655 N N . PHE A 1 335 ? -1.676 52.082 -18.920 1.00 77.44 335 PHE A N 1
ATOM 2656 C CA . PHE A 1 335 ? -1.692 52.101 -20.380 1.00 77.44 335 PHE A CA 1
ATOM 2657 C C . PHE A 1 335 ? -0.878 53.284 -20.923 1.00 77.44 335 PHE A C 1
ATOM 2659 O O . PHE A 1 335 ? 0.003 53.095 -21.761 1.00 77.44 335 PHE A O 1
ATOM 2666 N N . ILE A 1 336 ? -1.088 54.480 -20.365 1.00 72.62 336 ILE A N 1
ATOM 2667 C CA . ILE A 1 336 ? -0.338 55.688 -20.724 1.00 72.62 336 ILE A CA 1
ATOM 2668 C C . ILE A 1 336 ? 1.159 55.518 -20.408 1.00 72.62 336 ILE A C 1
ATOM 2670 O O . ILE A 1 336 ? 2.001 55.752 -21.270 1.00 72.62 336 ILE A O 1
ATOM 2674 N N . LEU A 1 337 ? 1.525 55.049 -19.212 1.00 69.00 337 LEU A N 1
ATOM 2675 C CA . LEU A 1 337 ? 2.930 54.846 -18.824 1.00 69.00 337 LEU A CA 1
ATOM 2676 C C . LEU A 1 337 ? 3.640 53.765 -19.659 1.00 69.00 337 LEU A C 1
ATOM 2678 O O . LEU A 1 337 ? 4.842 53.868 -19.919 1.00 69.00 337 LEU A O 1
ATOM 2682 N N . ALA A 1 338 ? 2.914 52.734 -20.094 1.00 67.19 338 ALA A N 1
ATOM 2683 C CA . ALA A 1 338 ? 3.438 51.658 -20.930 1.00 67.19 338 ALA A CA 1
ATOM 2684 C C . ALA A 1 338 ? 3.696 52.096 -22.385 1.00 67.19 338 ALA A C 1
ATOM 2686 O O . ALA A 1 338 ? 4.550 51.501 -23.055 1.00 67.19 338 ALA A O 1
ATOM 2687 N N . LEU A 1 339 ? 3.019 53.152 -22.857 1.00 67.94 339 LEU A N 1
ATOM 2688 C CA . LEU A 1 339 ? 3.299 53.780 -24.152 1.00 67.94 339 LEU A CA 1
ATOM 2689 C C . LEU A 1 339 ? 4.657 54.508 -24.158 1.00 67.94 339 LEU A C 1
ATOM 2691 O O . LEU A 1 339 ? 5.358 54.458 -25.168 1.00 67.94 339 LEU A O 1
ATOM 2695 N N . PHE A 1 340 ? 5.071 55.122 -23.042 1.00 62.41 340 PHE A N 1
ATOM 2696 C CA . PHE A 1 340 ? 6.247 56.009 -23.009 1.00 62.41 340 PHE A CA 1
ATOM 2697 C C . PHE A 1 340 ? 7.591 55.360 -22.694 1.00 62.41 340 PHE A C 1
ATOM 2699 O O . PHE A 1 340 ? 8.626 55.928 -23.033 1.00 62.41 340 PHE A O 1
ATOM 2706 N N . ASN A 1 341 ? 7.621 54.231 -21.987 1.00 61.84 341 ASN A N 1
ATOM 2707 C CA . ASN A 1 341 ? 8.877 53.756 -21.408 1.00 61.84 341 ASN A CA 1
ATOM 2708 C C . ASN A 1 341 ? 9.015 52.227 -21.500 1.00 61.84 341 ASN A C 1
ATOM 2710 O O . ASN A 1 341 ? 8.263 51.464 -20.890 1.00 61.84 341 ASN A O 1
ATOM 2714 N N . GLU A 1 342 ? 10.013 51.778 -22.271 1.00 55.25 342 GLU A N 1
ATOM 2715 C CA . GLU A 1 342 ? 10.340 50.358 -22.461 1.00 55.25 342 GLU A CA 1
ATOM 2716 C C . GLU A 1 342 ? 10.690 49.650 -21.147 1.00 55.25 342 GLU A C 1
ATOM 2718 O O . GLU A 1 342 ? 10.395 48.463 -20.988 1.00 55.25 342 GLU A O 1
ATOM 2723 N N . ASN A 1 343 ? 11.258 50.360 -20.168 1.00 51.69 343 ASN A N 1
ATOM 2724 C CA . ASN A 1 343 ? 11.622 49.762 -18.885 1.00 51.69 343 ASN A CA 1
ATOM 2725 C C . ASN A 1 343 ? 10.395 49.499 -18.000 1.00 51.69 343 ASN A C 1
ATOM 2727 O O . ASN A 1 343 ? 10.358 48.490 -17.294 1.00 51.69 343 ASN A O 1
ATOM 2731 N N . THR A 1 344 ? 9.336 50.309 -18.096 1.00 54.81 344 THR A N 1
ATOM 2732 C CA . THR A 1 344 ? 8.045 50.024 -17.437 1.00 54.81 344 THR A CA 1
ATOM 2733 C C . THR A 1 344 ? 7.317 48.836 -18.066 1.00 54.81 344 THR A C 1
ATOM 2735 O O . THR A 1 344 ? 6.529 48.184 -17.382 1.00 54.81 344 THR A O 1
ATOM 2738 N N . ARG A 1 345 ? 7.630 48.457 -19.320 1.00 56.19 345 ARG A N 1
ATOM 2739 C CA . ARG A 1 345 ? 7.148 47.187 -19.903 1.00 56.19 345 ARG A CA 1
ATOM 2740 C C . ARG A 1 345 ? 7.747 45.965 -19.192 1.00 56.19 345 ARG A C 1
ATOM 2742 O O . ARG A 1 345 ? 7.150 44.890 -19.250 1.00 56.19 345 ARG A O 1
ATOM 2749 N N . ARG A 1 346 ? 8.889 46.120 -18.504 1.00 47.06 346 ARG A N 1
ATOM 2750 C CA . ARG A 1 346 ? 9.660 45.028 -17.876 1.00 47.06 346 ARG A CA 1
ATOM 2751 C C . ARG A 1 346 ? 9.612 44.993 -16.343 1.00 47.06 346 ARG A C 1
ATOM 2753 O O . ARG A 1 346 ? 9.920 43.953 -15.772 1.00 47.06 346 ARG A O 1
ATOM 2760 N N . GLN A 1 347 ? 9.203 46.069 -15.673 1.00 46.09 347 GLN A N 1
ATOM 2761 C CA . GLN A 1 347 ? 9.112 46.116 -14.206 1.00 46.09 347 GLN A CA 1
ATOM 2762 C C . GLN A 1 347 ? 7.785 45.507 -13.687 1.00 46.09 347 GLN A C 1
ATOM 2764 O O . GLN A 1 347 ? 6.725 45.778 -14.263 1.00 46.09 347 GLN A O 1
ATOM 2769 N N . PRO A 1 348 ? 7.796 44.698 -12.609 1.00 46.12 348 PRO A N 1
ATOM 2770 C CA . PRO A 1 348 ? 6.589 44.309 -11.888 1.00 46.12 348 PRO A CA 1
ATOM 2771 C C . PRO A 1 348 ? 6.149 45.453 -10.967 1.00 46.12 348 PRO A C 1
ATOM 2773 O O . PRO A 1 348 ? 6.921 45.915 -10.133 1.00 46.12 348 PRO A O 1
ATOM 2776 N N . ILE A 1 349 ? 4.904 45.906 -11.107 1.00 46.47 349 ILE A N 1
ATOM 2777 C CA . ILE A 1 349 ? 4.314 46.909 -10.213 1.00 46.47 349 ILE A CA 1
ATOM 2778 C C . ILE A 1 349 ? 3.522 46.170 -9.133 1.00 46.47 349 ILE A C 1
ATOM 2780 O O . ILE A 1 349 ? 2.645 45.364 -9.450 1.00 46.47 349 ILE A O 1
ATOM 2784 N N . SER A 1 350 ? 3.829 46.435 -7.864 1.00 46.22 350 SER A N 1
ATOM 2785 C CA . SER A 1 350 ? 3.054 45.952 -6.720 1.00 46.22 350 SER A CA 1
ATOM 2786 C C . SER A 1 350 ? 1.906 46.920 -6.424 1.00 46.22 350 SER A C 1
ATOM 2788 O O . SER A 1 350 ? 2.158 48.043 -5.990 1.00 46.22 350 SER A O 1
ATOM 2790 N N . GLY A 1 351 ? 0.663 46.483 -6.642 1.00 48.94 351 GLY A N 1
ATOM 2791 C CA . GLY A 1 351 ? -0.542 47.198 -6.208 1.00 48.94 351 GLY A CA 1
ATOM 2792 C C . GLY A 1 351 ? -1.743 47.069 -7.158 1.00 48.94 351 GLY A C 1
ATOM 2793 O O . GLY A 1 351 ? -1.623 47.304 -8.356 1.00 48.94 351 GLY A O 1
ATOM 2794 N N . ALA A 1 352 ? -2.886 46.688 -6.584 1.00 47.50 352 ALA A N 1
ATOM 2795 C CA . ALA A 1 352 ? -4.284 46.842 -7.026 1.00 47.50 352 ALA A CA 1
ATOM 2796 C C . ALA A 1 352 ? -4.813 46.243 -8.352 1.00 47.50 352 ALA A C 1
ATOM 2798 O O . ALA A 1 352 ? -6.019 46.049 -8.451 1.00 47.50 352 ALA A O 1
ATOM 2799 N N . ILE A 1 353 ? -4.008 45.847 -9.345 1.00 46.69 353 ILE A N 1
ATOM 2800 C CA . ILE A 1 353 ? -4.565 45.137 -10.525 1.00 46.69 353 ILE A CA 1
ATOM 2801 C C . ILE A 1 353 ? -4.437 43.621 -10.299 1.00 46.69 353 ILE A C 1
ATOM 2803 O O . ILE A 1 353 ? -3.349 43.058 -10.424 1.00 46.69 353 ILE A O 1
ATOM 2807 N N . SER A 1 354 ? -5.512 42.923 -9.926 1.00 44.84 354 SER A N 1
ATOM 2808 C CA . SER A 1 354 ? -5.434 41.505 -9.522 1.00 44.84 354 SER A CA 1
ATOM 2809 C C . SER A 1 354 ? -5.289 40.511 -10.686 1.00 44.84 354 SER A C 1
ATOM 2811 O O . SER A 1 354 ? -4.770 39.417 -10.476 1.00 44.84 354 SER A O 1
ATOM 2813 N N . SER A 1 355 ? -5.614 40.860 -11.940 1.00 52.16 355 SER A N 1
ATOM 2814 C CA . SER A 1 355 ? -5.455 39.910 -13.056 1.00 52.16 355 SER A CA 1
ATOM 2815 C C . SER A 1 355 ? -4.109 40.080 -13.785 1.00 52.16 355 SER A C 1
ATOM 2817 O O . SER A 1 355 ? -3.842 41.037 -14.514 1.00 52.16 355 SER A O 1
ATOM 2819 N N . SER A 1 356 ? -3.198 39.120 -13.599 1.00 56.50 356 SER A N 1
ATOM 2820 C CA . SER A 1 356 ? -1.952 38.974 -14.382 1.00 56.50 356 SER A CA 1
ATOM 2821 C C . SER A 1 356 ? -2.202 38.890 -15.899 1.00 56.50 356 SER A C 1
ATOM 2823 O O . SER A 1 356 ? -1.341 39.267 -16.696 1.00 56.50 356 SER A O 1
ATOM 2825 N N . ILE A 1 357 ? -3.404 38.458 -16.289 1.00 59.38 357 ILE A N 1
ATOM 2826 C CA . ILE A 1 357 ? -3.823 38.197 -17.667 1.00 59.38 357 ILE A CA 1
ATOM 2827 C C . ILE A 1 357 ? -4.009 39.495 -18.468 1.00 59.38 357 ILE A C 1
ATOM 2829 O O . ILE A 1 357 ? -3.475 39.602 -19.571 1.00 59.38 357 ILE A O 1
ATOM 2833 N N . GLN A 1 358 ? -4.696 40.506 -17.926 1.00 60.31 358 GLN A N 1
ATOM 2834 C CA . GLN A 1 358 ? -4.940 41.775 -18.632 1.00 60.31 358 GLN A CA 1
ATOM 2835 C C . GLN A 1 358 ? -3.644 42.559 -18.872 1.00 60.31 358 GLN A C 1
ATOM 2837 O O . GLN A 1 358 ? -3.381 43.012 -19.985 1.00 60.31 358 GLN A O 1
ATOM 2842 N N . ARG A 1 359 ? -2.755 42.599 -17.870 1.00 62.97 359 ARG A N 1
ATOM 2843 C CA . ARG A 1 359 ? -1.411 43.188 -18.006 1.00 62.97 359 ARG A CA 1
ATOM 2844 C C . ARG A 1 359 ? -0.600 42.530 -19.114 1.00 62.97 359 ARG A C 1
ATOM 2846 O O . ARG A 1 359 ? 0.068 43.220 -19.878 1.00 62.97 359 ARG A O 1
ATOM 2853 N N . LYS A 1 360 ? -0.665 41.198 -19.210 1.00 66.12 360 LYS A N 1
ATOM 2854 C CA . LYS A 1 360 ? 0.027 40.432 -20.252 1.00 66.12 360 LYS A CA 1
ATOM 2855 C C . LYS A 1 360 ? -0.557 40.730 -21.637 1.00 66.12 360 LYS A C 1
ATOM 2857 O O . LYS A 1 360 ? 0.210 40.860 -22.582 1.00 66.12 360 LYS A O 1
ATOM 2862 N N . ARG A 1 361 ? -1.878 40.917 -21.749 1.00 64.44 361 ARG A N 1
ATOM 2863 C CA . ARG A 1 361 ? -2.553 41.294 -23.004 1.00 64.44 361 ARG A CA 1
ATOM 2864 C C . ARG A 1 361 ? -2.188 42.708 -23.466 1.00 64.44 361 ARG A C 1
ATOM 2866 O O . ARG A 1 361 ? -1.723 42.843 -24.592 1.00 64.44 361 ARG A O 1
ATOM 2873 N N . ILE A 1 362 ? -2.283 43.718 -22.593 1.00 61.84 362 ILE A N 1
ATOM 2874 C CA . ILE A 1 362 ? -1.880 45.104 -22.914 1.00 61.84 362 ILE A CA 1
ATOM 2875 C C . ILE A 1 362 ? -0.388 45.157 -23.266 1.00 61.84 362 ILE A C 1
ATOM 2877 O O . ILE A 1 362 ? -0.010 45.751 -24.270 1.00 61.84 362 ILE A O 1
ATOM 2881 N N . ARG A 1 363 ? 0.471 44.470 -22.498 1.00 66.50 363 ARG A N 1
ATOM 2882 C CA . ARG A 1 363 ? 1.910 44.376 -22.792 1.00 66.50 363 ARG A CA 1
ATOM 2883 C C . ARG A 1 363 ? 2.170 43.762 -24.167 1.00 66.50 363 ARG A C 1
ATOM 2885 O O . ARG A 1 363 ? 2.946 44.322 -24.929 1.00 66.50 363 ARG A O 1
ATOM 2892 N N . ASN A 1 364 ? 1.541 42.632 -24.478 1.00 65.81 364 ASN A N 1
ATOM 2893 C CA . ASN A 1 364 ? 1.750 41.943 -25.749 1.00 65.81 364 ASN A CA 1
ATOM 2894 C C . ASN A 1 364 ? 1.242 42.767 -26.937 1.00 65.81 364 ASN A C 1
ATOM 2896 O O . ASN A 1 364 ? 1.908 42.796 -27.963 1.00 65.81 364 ASN A O 1
ATOM 2900 N N . ALA A 1 365 ? 0.126 43.480 -26.781 1.00 64.56 365 ALA A N 1
ATOM 2901 C CA . ALA A 1 365 ? -0.394 44.376 -27.809 1.00 64.56 365 ALA A CA 1
ATOM 2902 C C . ALA A 1 365 ? 0.480 45.630 -28.006 1.00 64.56 365 ALA A C 1
ATOM 2904 O O . ALA A 1 365 ? 0.667 46.091 -29.122 1.00 64.56 365 ALA A O 1
ATOM 2905 N N . LEU A 1 366 ? 1.085 46.176 -26.947 1.00 64.12 366 LEU A N 1
ATOM 2906 C CA . LEU A 1 366 ? 2.004 47.317 -27.071 1.00 64.12 366 LEU A CA 1
ATOM 2907 C C . LEU A 1 366 ? 3.379 46.926 -27.640 1.00 64.12 366 LEU A C 1
ATOM 2909 O O . LEU A 1 366 ? 4.094 47.779 -28.164 1.00 64.12 366 LEU A O 1
ATOM 2913 N N . LEU A 1 367 ? 3.756 45.644 -27.559 1.00 66.31 367 LEU A N 1
ATOM 2914 C CA . LEU A 1 367 ? 4.970 45.106 -28.184 1.00 66.31 367 LEU A CA 1
ATOM 2915 C C . LEU A 1 367 ? 4.857 44.981 -29.713 1.00 66.31 367 LEU A C 1
ATOM 2917 O O . LEU A 1 367 ? 5.885 44.808 -30.360 1.00 66.31 367 LEU A O 1
ATOM 2921 N N . THR A 1 368 ? 3.654 45.092 -30.291 1.00 64.38 368 THR A N 1
ATOM 2922 C CA . THR A 1 368 ? 3.455 45.060 -31.751 1.00 64.38 368 THR A CA 1
ATOM 2923 C C . THR A 1 368 ? 3.511 46.440 -32.410 1.00 64.38 368 THR A C 1
ATOM 2925 O O . THR A 1 368 ? 3.418 46.521 -33.631 1.00 64.38 368 THR A O 1
ATOM 2928 N N . LEU A 1 369 ? 3.675 47.524 -31.639 1.00 68.62 369 LEU A N 1
ATOM 2929 C CA . LEU A 1 369 ? 3.826 48.873 -32.191 1.00 68.62 369 LEU A CA 1
ATOM 2930 C C . LEU A 1 369 ? 5.195 49.033 -32.871 1.00 68.62 369 LEU A C 1
ATOM 2932 O O . LEU A 1 369 ? 6.239 48.718 -32.298 1.00 68.62 369 LEU A O 1
ATOM 2936 N N . THR A 1 370 ? 5.190 49.547 -34.097 1.00 69.62 370 THR A N 1
ATOM 2937 C CA . THR A 1 370 ? 6.389 49.761 -34.917 1.00 69.62 370 THR A CA 1
ATOM 2938 C C . THR A 1 370 ? 7.230 50.943 -34.420 1.00 69.62 370 THR A C 1
ATOM 2940 O O . THR A 1 370 ? 6.740 51.864 -33.761 1.00 69.62 370 THR A O 1
ATOM 2943 N N . SER A 1 371 ? 8.515 50.973 -34.784 1.00 65.38 371 SER A N 1
ATOM 2944 C CA . SER A 1 371 ? 9.460 52.021 -34.367 1.00 65.38 371 SER A CA 1
ATOM 2945 C C . SER A 1 371 ? 9.025 53.444 -34.766 1.00 65.38 371 SER A C 1
ATOM 2947 O O . SER A 1 371 ? 9.277 54.390 -34.020 1.00 65.38 371 SER A O 1
ATOM 2949 N N . ASN A 1 372 ? 8.304 53.603 -35.885 1.00 64.12 372 ASN A N 1
ATOM 2950 C CA . ASN A 1 372 ? 7.739 54.894 -36.309 1.00 64.12 372 ASN A CA 1
ATOM 2951 C C . ASN A 1 372 ? 6.588 55.361 -35.404 1.00 64.12 372 ASN A C 1
ATOM 2953 O O . ASN A 1 372 ? 6.460 56.553 -35.131 1.00 64.12 372 ASN A O 1
ATOM 2957 N N . GLN A 1 373 ? 5.777 54.436 -34.888 1.00 66.69 373 GLN A N 1
ATOM 2958 C CA . GLN A 1 373 ? 4.690 54.761 -33.959 1.00 66.69 373 GLN A CA 1
ATOM 2959 C C . GLN A 1 373 ? 5.253 55.190 -32.594 1.00 66.69 373 GLN A C 1
ATOM 2961 O O . GLN A 1 373 ? 4.733 56.121 -31.979 1.00 66.69 373 GLN A O 1
ATOM 2966 N N . GLN A 1 374 ? 6.376 54.601 -32.167 1.00 66.56 374 GLN A N 1
ATOM 2967 C CA . GLN A 1 374 ? 7.075 54.991 -30.938 1.00 66.56 374 GLN A CA 1
ATOM 2968 C C . GLN A 1 374 ? 7.666 56.413 -31.013 1.00 66.56 374 GLN A C 1
ATOM 2970 O O . GLN A 1 374 ? 7.641 57.143 -30.022 1.00 66.56 374 GLN A O 1
ATOM 2975 N N . ALA A 1 375 ? 8.146 56.847 -32.184 1.00 66.12 375 ALA A N 1
ATOM 2976 C CA . ALA A 1 375 ? 8.666 58.203 -32.381 1.00 66.12 375 ALA A CA 1
ATOM 2977 C C . ALA A 1 375 ? 7.572 59.283 -32.251 1.00 66.12 375 ALA A C 1
ATOM 2979 O O . ALA A 1 375 ? 7.794 60.317 -31.619 1.00 66.12 375 ALA A O 1
ATOM 2980 N N . ILE A 1 376 ? 6.371 59.017 -32.776 1.00 65.56 376 ILE A N 1
ATOM 2981 C CA . ILE A 1 376 ? 5.209 59.917 -32.670 1.00 65.56 376 ILE A CA 1
ATOM 2982 C C . ILE A 1 376 ? 4.716 60.010 -31.218 1.00 65.56 376 ILE A C 1
ATOM 2984 O O . ILE A 1 376 ? 4.412 61.103 -30.739 1.00 65.56 376 ILE A O 1
ATOM 2988 N N . ILE A 1 377 ? 4.697 58.885 -30.492 1.00 63.81 377 ILE A N 1
ATOM 2989 C CA . ILE A 1 377 ? 4.358 58.856 -29.058 1.00 63.81 377 ILE A CA 1
ATOM 2990 C C . ILE A 1 377 ? 5.324 59.746 -28.266 1.00 63.81 377 ILE A C 1
ATOM 2992 O O . ILE A 1 377 ? 4.885 60.568 -27.464 1.00 63.81 377 ILE A O 1
ATOM 2996 N N . ASN A 1 378 ? 6.626 59.661 -28.552 1.00 68.75 378 ASN A N 1
ATOM 2997 C CA . ASN A 1 378 ? 7.630 60.491 -27.891 1.00 68.75 378 ASN A CA 1
ATOM 2998 C C . ASN A 1 378 ? 7.449 61.991 -28.203 1.00 68.75 378 ASN A C 1
ATOM 3000 O O . ASN A 1 378 ? 7.628 62.822 -27.311 1.00 68.75 378 ASN A O 1
ATOM 3004 N N . GLN A 1 379 ? 7.031 62.351 -29.423 1.00 73.12 379 GLN A N 1
ATOM 3005 C CA . GLN A 1 379 ? 6.757 63.741 -29.816 1.00 73.12 379 GLN A CA 1
ATOM 3006 C C . GLN A 1 379 ? 5.527 64.339 -29.102 1.00 73.12 379 GLN A C 1
ATOM 3008 O O . GLN A 1 379 ? 5.478 65.543 -28.864 1.00 73.12 379 GLN A O 1
ATOM 3013 N N . LYS A 1 380 ? 4.553 63.504 -28.718 1.00 71.25 380 LYS A N 1
ATOM 3014 C CA . LYS A 1 380 ? 3.292 63.905 -28.064 1.00 71.25 380 LYS A CA 1
ATOM 3015 C C . LYS A 1 380 ? 3.322 63.841 -26.531 1.00 71.25 380 LYS A C 1
ATOM 3017 O O . LYS A 1 380 ? 2.305 64.078 -25.880 1.00 71.25 380 LYS A O 1
ATOM 3022 N N . THR A 1 381 ? 4.487 63.563 -25.944 1.00 72.88 381 THR A N 1
ATOM 3023 C CA . THR A 1 381 ? 4.666 63.366 -24.495 1.00 72.88 381 THR A CA 1
ATOM 3024 C C . THR A 1 381 ? 4.135 64.523 -23.650 1.00 72.88 381 THR A C 1
ATOM 3026 O O . THR A 1 381 ? 3.497 64.280 -22.625 1.00 72.88 381 THR A O 1
ATOM 3029 N N . GLU A 1 382 ? 4.351 65.772 -24.071 1.00 70.06 382 GLU A N 1
ATOM 3030 C CA . GLU A 1 382 ? 3.924 66.925 -23.272 1.00 70.06 382 GLU A CA 1
ATOM 3031 C C . GLU A 1 382 ? 2.404 67.131 -23.317 1.00 70.06 382 GLU A C 1
ATOM 3033 O O . GLU A 1 382 ? 1.796 67.361 -22.277 1.00 70.06 382 GLU A O 1
ATOM 3038 N N . GLU A 1 383 ? 1.762 66.923 -24.474 1.00 70.62 383 GLU A N 1
ATOM 3039 C CA . GLU A 1 383 ? 0.294 66.973 -24.608 1.00 70.62 383 GLU A CA 1
ATOM 3040 C C . GLU A 1 383 ? -0.386 65.915 -23.723 1.00 70.62 383 GLU A C 1
ATOM 3042 O O . GLU A 1 383 ? -1.393 66.183 -23.066 1.00 70.62 383 GLU A O 1
ATOM 3047 N N . ILE A 1 384 ? 0.204 64.721 -23.645 1.00 67.62 384 ILE A N 1
ATOM 3048 C CA . ILE A 1 38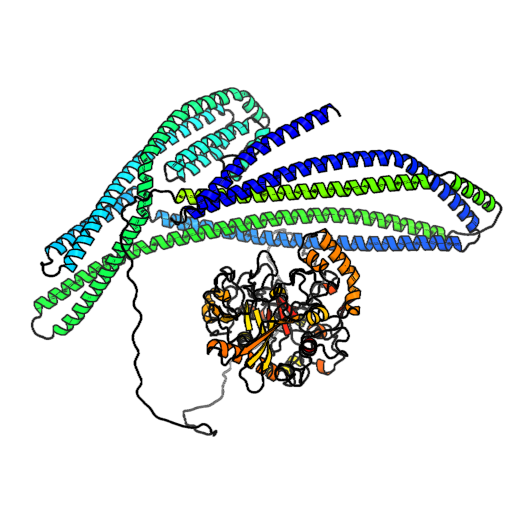4 ? -0.309 63.619 -22.825 1.00 67.62 384 ILE A CA 1
ATOM 3049 C C . ILE A 1 384 ? -0.063 63.873 -21.328 1.00 67.62 384 ILE A C 1
ATOM 3051 O O . ILE A 1 384 ? -0.912 63.530 -20.502 1.00 67.62 384 ILE A O 1
ATOM 3055 N N . ARG A 1 385 ? 1.049 64.526 -20.956 1.00 70.06 385 ARG A N 1
ATOM 3056 C CA . ARG A 1 385 ? 1.291 64.955 -19.570 1.00 70.06 385 ARG A CA 1
ATOM 3057 C C . ARG A 1 385 ? 0.293 66.032 -19.144 1.00 70.06 385 ARG A C 1
ATOM 3059 O O . ARG A 1 385 ? -0.298 65.908 -18.074 1.00 70.06 385 ARG A O 1
ATOM 3066 N N . THR A 1 386 ? 0.066 67.048 -19.979 1.00 72.31 386 THR A N 1
ATOM 3067 C CA . THR A 1 386 ? -0.941 68.090 -19.725 1.00 72.31 386 THR A CA 1
ATOM 3068 C C . THR A 1 386 ? -2.334 67.486 -19.582 1.00 72.31 386 THR A C 1
ATOM 3070 O O . THR A 1 386 ? -3.075 67.857 -18.673 1.00 72.31 386 THR A O 1
ATOM 3073 N N . PHE A 1 387 ? -2.682 66.505 -20.414 1.00 72.81 387 PHE A N 1
ATOM 3074 C CA . PHE A 1 387 ? -3.936 65.780 -20.261 1.00 72.81 387 PHE A CA 1
ATOM 3075 C C . PHE A 1 387 ? -4.045 65.018 -18.954 1.00 72.81 387 PHE A C 1
ATOM 3077 O O . PHE A 1 387 ? -5.086 65.102 -18.316 1.00 72.81 387 PHE A O 1
ATOM 3084 N N . TRP A 1 388 ? -3.007 64.286 -18.547 1.00 73.19 388 TRP A N 1
ATOM 3085 C CA . TRP A 1 388 ? -3.051 63.539 -17.294 1.00 73.19 388 TRP A CA 1
ATOM 3086 C C . TRP A 1 388 ? -3.340 64.468 -16.112 1.00 73.19 388 TRP A C 1
ATOM 3088 O O . TRP A 1 388 ? -4.216 64.181 -15.298 1.00 73.19 388 TRP A O 1
ATOM 3098 N N . THR A 1 389 ? -2.678 65.625 -16.075 1.00 72.75 389 THR A N 1
ATOM 3099 C CA . THR A 1 389 ? -2.942 66.659 -15.071 1.00 72.75 389 THR A CA 1
ATOM 3100 C C . THR A 1 389 ? -4.388 67.162 -15.147 1.00 72.75 389 THR A C 1
ATOM 3102 O O . THR A 1 389 ? -5.067 67.218 -14.125 1.00 72.75 389 THR A O 1
ATOM 3105 N N . ASN A 1 390 ? -4.903 67.450 -16.347 1.00 68.75 390 ASN A N 1
ATOM 3106 C CA . ASN A 1 390 ? -6.287 67.903 -16.530 1.00 68.75 390 ASN A CA 1
ATOM 3107 C C . ASN A 1 390 ? -7.321 66.831 -16.152 1.00 68.75 390 ASN A C 1
ATOM 3109 O O . ASN A 1 390 ? -8.339 67.153 -15.545 1.00 68.75 390 ASN A O 1
ATOM 3113 N N . LEU A 1 391 ? -7.063 65.562 -16.470 1.00 69.19 391 LEU A N 1
ATOM 3114 C CA . LEU A 1 391 ? -7.905 64.429 -16.099 1.00 69.19 391 LEU A CA 1
ATOM 3115 C C . LEU A 1 391 ? -7.952 64.277 -14.578 1.00 69.19 391 LEU A C 1
ATOM 3117 O O . LEU A 1 391 ? -9.032 64.108 -14.021 1.00 69.19 391 LEU A O 1
ATOM 3121 N N . GLN A 1 392 ? -6.806 64.401 -13.899 1.00 68.31 392 GLN A N 1
ATOM 3122 C CA . GLN A 1 392 ? -6.759 64.415 -12.439 1.00 68.31 392 GLN A CA 1
ATOM 3123 C C . GLN A 1 392 ? -7.587 65.573 -11.872 1.00 68.31 392 GLN A C 1
ATOM 3125 O O . GLN A 1 392 ? -8.406 65.358 -10.989 1.00 68.31 392 GLN A O 1
ATOM 3130 N N . THR A 1 393 ? -7.469 66.786 -12.415 1.00 71.75 393 THR A N 1
ATOM 3131 C CA . THR A 1 393 ? -8.275 67.924 -11.945 1.00 71.75 393 THR A CA 1
ATOM 3132 C C . THR A 1 393 ? -9.777 67.738 -12.192 1.00 71.75 393 THR A C 1
ATOM 3134 O O . THR A 1 393 ? -10.580 68.127 -11.349 1.00 71.75 393 THR A O 1
ATOM 3137 N N . GLN A 1 394 ? -10.180 67.128 -13.311 1.00 66.38 394 GLN A N 1
ATOM 3138 C CA . GLN A 1 394 ? -11.595 66.923 -13.645 1.00 66.38 394 GLN A CA 1
ATOM 3139 C C . GLN A 1 394 ? -12.240 65.727 -12.935 1.00 66.38 394 GLN A C 1
ATOM 3141 O O . GLN A 1 394 ? -13.459 65.712 -12.767 1.00 66.38 394 GLN A O 1
ATOM 3146 N N . ILE A 1 395 ? -11.456 64.736 -12.500 1.00 64.75 395 ILE A N 1
ATOM 3147 C CA . ILE A 1 395 ? -11.992 63.533 -11.850 1.00 64.75 395 ILE A CA 1
ATOM 3148 C C . ILE A 1 395 ? -12.194 63.707 -10.342 1.00 64.75 395 ILE A C 1
ATOM 3150 O O . ILE A 1 395 ? -13.056 63.048 -9.767 1.00 64.75 395 ILE A O 1
ATOM 3154 N N . GLU A 1 396 ? -11.455 64.612 -9.695 1.00 71.00 396 GLU A N 1
ATOM 3155 C CA . GLU A 1 396 ? -11.596 64.866 -8.255 1.00 71.00 396 GLU A CA 1
ATOM 3156 C C . GLU A 1 396 ? -12.996 65.376 -7.845 1.00 71.00 396 GLU A C 1
ATOM 3158 O O . GLU A 1 396 ? -13.540 64.855 -6.870 1.00 71.00 396 GLU A O 1
ATOM 3163 N N . PRO A 1 397 ? -13.671 66.281 -8.589 1.00 63.31 397 PRO A N 1
ATOM 3164 C CA . PRO A 1 397 ? -15.070 66.628 -8.321 1.00 63.31 397 PRO A CA 1
ATOM 3165 C C . PRO A 1 397 ? -16.022 65.426 -8.407 1.00 63.31 397 PRO A C 1
ATOM 3167 O O . PRO A 1 397 ? -16.954 65.324 -7.611 1.00 63.31 397 PRO A O 1
ATOM 3170 N N . VAL A 1 398 ? -15.774 64.495 -9.336 1.00 62.47 398 VAL A N 1
ATOM 3171 C CA . VAL A 1 398 ? -16.585 63.277 -9.507 1.00 62.47 398 VAL A CA 1
ATOM 3172 C C . VAL A 1 398 ? -16.353 62.308 -8.351 1.00 62.47 398 VAL A C 1
ATOM 3174 O O . VAL A 1 398 ? -17.316 61.768 -7.816 1.00 62.47 398 VAL A O 1
ATOM 3177 N N . LYS A 1 399 ? -15.105 62.138 -7.898 1.00 63.88 399 LYS A N 1
ATOM 3178 C CA . LYS A 1 399 ? -14.790 61.354 -6.693 1.00 63.88 399 LYS A CA 1
ATOM 3179 C C . LYS A 1 399 ? -15.423 61.951 -5.439 1.00 63.88 399 LYS A C 1
ATOM 3181 O O . LYS A 1 399 ? -15.954 61.209 -4.619 1.00 63.88 399 LYS A O 1
ATOM 3186 N N . ALA A 1 400 ? -15.403 63.276 -5.301 1.00 66.94 400 ALA A N 1
ATOM 3187 C CA . ALA A 1 400 ? -16.023 63.964 -4.173 1.00 66.94 400 ALA A CA 1
ATOM 3188 C C . ALA A 1 400 ? -17.556 63.813 -4.176 1.00 66.94 400 ALA A C 1
ATOM 3190 O O . ALA A 1 400 ? -18.149 63.557 -3.128 1.00 66.94 400 ALA A O 1
ATOM 3191 N N . ALA A 1 401 ? -18.198 63.912 -5.346 1.00 60.88 401 ALA A N 1
ATOM 3192 C CA . ALA A 1 401 ? -19.629 63.650 -5.497 1.00 60.88 401 ALA A CA 1
ATOM 3193 C C . ALA A 1 401 ? -19.971 62.179 -5.198 1.00 60.88 401 ALA A C 1
ATOM 3195 O O . ALA A 1 401 ? -20.905 61.906 -4.448 1.00 60.88 401 ALA A O 1
ATOM 3196 N N . LEU A 1 402 ? -19.163 61.241 -5.701 1.00 58.25 402 LEU A N 1
ATOM 3197 C CA . LEU A 1 402 ? -19.322 59.807 -5.466 1.00 58.25 402 LEU A CA 1
ATOM 3198 C C . LEU A 1 402 ? -19.201 59.446 -3.983 1.00 58.25 402 LEU A C 1
ATOM 3200 O O . LEU A 1 402 ? -20.032 58.712 -3.462 1.00 58.25 402 LEU A O 1
ATOM 3204 N N . ALA A 1 403 ? -18.199 59.989 -3.290 1.00 63.38 403 ALA A N 1
ATOM 3205 C CA . ALA A 1 403 ? -18.014 59.772 -1.859 1.00 63.38 403 ALA A CA 1
ATOM 3206 C C . ALA A 1 403 ? -19.218 60.285 -1.053 1.00 63.38 403 ALA A C 1
ATOM 3208 O O . ALA A 1 403 ? -19.694 59.599 -0.152 1.00 63.38 403 ALA A O 1
ATOM 3209 N N . LYS A 1 404 ? -19.762 61.451 -1.428 1.00 63.88 404 LYS A N 1
ATOM 3210 C CA . LYS A 1 404 ? -20.947 62.029 -0.785 1.00 63.88 404 LYS A CA 1
ATOM 3211 C C . LYS A 1 404 ? -22.207 61.183 -0.996 1.00 63.88 404 LYS A C 1
ATOM 3213 O O . LYS A 1 404 ? -23.012 61.088 -0.076 1.00 63.88 404 LYS A O 1
ATOM 3218 N N . GLU A 1 405 ? -22.384 60.571 -2.167 1.00 58.62 405 GLU A N 1
ATOM 3219 C CA . GLU A 1 405 ? -23.520 59.672 -2.423 1.00 58.62 405 GLU A CA 1
ATOM 3220 C C . GLU A 1 405 ? -23.338 58.285 -1.791 1.00 58.62 405 GLU A C 1
ATOM 3222 O O . GLU A 1 405 ? -24.297 57.724 -1.266 1.00 58.62 405 GLU A O 1
ATOM 3227 N N . ILE A 1 406 ? -22.111 57.758 -1.727 1.00 58.69 406 ILE A N 1
ATOM 3228 C CA . ILE A 1 406 ? -21.801 56.528 -0.977 1.00 58.69 406 ILE A CA 1
ATOM 3229 C C . ILE A 1 406 ? -22.129 56.702 0.513 1.00 58.69 406 ILE A C 1
ATOM 3231 O O . ILE A 1 406 ? -22.692 55.795 1.125 1.00 58.69 406 ILE A O 1
ATOM 3235 N N . GLU A 1 407 ? -21.862 57.878 1.086 1.00 62.66 407 GLU A N 1
ATOM 3236 C CA . GLU A 1 407 ? -22.236 58.203 2.469 1.00 62.66 407 GLU A CA 1
ATOM 3237 C C . GLU A 1 407 ? -23.761 58.122 2.691 1.00 62.66 407 GLU A C 1
ATOM 3239 O O . GLU A 1 407 ? -24.205 57.684 3.752 1.00 62.66 407 GLU A O 1
ATOM 3244 N N . LYS A 1 408 ? -24.575 58.478 1.682 1.00 58.06 408 LYS A N 1
ATOM 3245 C CA . LYS A 1 408 ? -26.045 58.366 1.744 1.00 58.06 408 LYS A CA 1
ATOM 3246 C C . LYS A 1 408 ? -26.557 56.937 1.566 1.00 58.06 408 LYS A C 1
ATOM 3248 O O . LYS A 1 408 ? -27.630 56.623 2.069 1.00 58.06 408 LYS A O 1
ATOM 3253 N N . LEU A 1 409 ? -25.810 56.080 0.869 1.00 53.81 409 LEU A N 1
ATOM 3254 C CA . LEU A 1 409 ? -26.156 54.668 0.653 1.00 53.81 409 LEU A CA 1
ATOM 3255 C C . LEU A 1 409 ? -25.743 53.763 1.825 1.00 53.81 409 LEU A C 1
ATOM 3257 O O . LEU A 1 409 ? -26.285 52.673 1.984 1.00 53.81 409 LEU A O 1
ATOM 3261 N N . LYS A 1 410 ? -24.825 54.221 2.681 1.00 56.97 410 LYS A N 1
ATOM 3262 C CA . LYS A 1 410 ? -24.299 53.467 3.829 1.00 56.97 410 LYS A CA 1
ATOM 3263 C C . LYS A 1 410 ? -25.369 52.941 4.809 1.00 56.97 410 LYS A C 1
ATOM 3265 O O . LYS A 1 410 ? -25.251 51.792 5.218 1.00 56.97 410 LYS A O 1
ATOM 3270 N N . PRO A 1 411 ? -26.447 53.684 5.142 1.00 53.59 411 PRO A N 1
ATOM 3271 C CA . PRO A 1 411 ? -27.527 53.163 5.988 1.00 53.59 411 PRO A CA 1
ATOM 3272 C C . PRO A 1 411 ? -28.358 52.051 5.324 1.00 53.59 411 PRO A C 1
ATOM 3274 O O . PRO A 1 411 ? -29.090 51.345 6.009 1.00 53.59 411 PRO A O 1
ATOM 3277 N N . ILE A 1 412 ? -28.291 51.907 3.995 1.00 51.34 412 ILE A N 1
ATOM 3278 C CA . ILE A 1 412 ? -29.104 50.957 3.222 1.00 51.34 412 ILE A CA 1
ATOM 3279 C C . ILE A 1 412 ? -28.440 49.572 3.174 1.00 51.34 412 ILE A C 1
ATOM 3281 O O . ILE A 1 412 ? -29.153 48.569 3.211 1.00 51.34 412 ILE A O 1
ATOM 3285 N N . ASP A 1 413 ? -27.106 49.494 3.188 1.00 46.34 413 ASP A N 1
ATOM 3286 C CA . ASP A 1 413 ? -26.369 48.219 3.278 1.00 46.34 413 ASP A CA 1
ATOM 3287 C C . ASP A 1 413 ? -26.642 47.496 4.612 1.00 46.34 413 ASP A C 1
ATOM 3289 O O . ASP A 1 413 ? -26.872 46.284 4.630 1.00 46.34 413 ASP A O 1
ATOM 3293 N N . ASP A 1 414 ? -26.762 48.247 5.712 1.00 47.81 414 ASP A N 1
ATOM 3294 C CA . ASP A 1 414 ? -27.167 47.710 7.021 1.00 47.81 414 ASP A CA 1
ATOM 3295 C C . ASP A 1 414 ? -28.612 47.167 7.001 1.00 47.81 414 ASP A C 1
ATOM 3297 O O . ASP A 1 414 ? -28.934 46.170 7.656 1.00 47.81 414 ASP A O 1
ATOM 3301 N N . VAL A 1 415 ? -29.493 47.774 6.195 1.00 49.03 415 VAL A N 1
ATOM 3302 C CA . VAL A 1 415 ? -30.876 47.306 6.007 1.00 49.03 415 VAL A CA 1
ATOM 3303 C C . VAL A 1 415 ? -30.915 46.046 5.138 1.00 49.03 415 VAL A C 1
ATOM 3305 O O . VAL A 1 415 ? -31.665 45.123 5.455 1.00 49.03 415 VAL A O 1
ATOM 3308 N N . ILE A 1 416 ? -30.087 45.940 4.094 1.00 49.62 416 ILE A N 1
ATOM 3309 C CA . ILE A 1 416 ? -30.018 44.746 3.233 1.00 49.62 416 ILE A CA 1
ATOM 3310 C C . ILE A 1 416 ? -29.420 43.545 3.985 1.00 49.62 416 ILE A C 1
ATOM 3312 O O . ILE A 1 416 ? -29.937 42.436 3.850 1.00 49.62 416 ILE A O 1
ATOM 3316 N N . GLY A 1 417 ? -28.427 43.751 4.857 1.00 45.50 417 GLY A N 1
ATOM 3317 C CA . GLY A 1 417 ? -27.900 42.704 5.745 1.00 45.50 417 GLY A CA 1
ATOM 3318 C C . GLY A 1 417 ? -28.947 42.138 6.715 1.00 45.50 417 GLY A C 1
ATOM 3319 O O . GLY A 1 417 ? -28.973 40.935 6.977 1.00 45.50 417 GLY A O 1
ATOM 3320 N N . SER A 1 418 ? -29.889 42.974 7.169 1.00 44.47 418 SER A N 1
ATOM 3321 C CA . SER A 1 418 ? -31.028 42.547 7.996 1.00 44.47 418 SER A CA 1
ATOM 3322 C C . SER A 1 418 ? -32.139 41.810 7.217 1.00 44.47 418 SER A C 1
ATOM 3324 O O . SER A 1 418 ? -33.042 41.223 7.817 1.00 44.47 418 SER A O 1
ATOM 3326 N N . ASN A 1 419 ? -32.090 41.792 5.876 1.00 45.94 419 ASN A N 1
ATOM 3327 C CA . ASN A 1 419 ? -33.138 41.187 5.044 1.00 45.94 419 ASN A CA 1
ATOM 3328 C C . ASN A 1 419 ? -33.067 39.658 4.977 1.00 45.94 419 ASN A C 1
ATOM 3330 O O . ASN A 1 419 ? -34.113 39.028 4.830 1.00 45.94 419 ASN A O 1
ATOM 3334 N N . ASN A 1 420 ? -31.890 39.044 5.134 1.00 44.41 420 ASN A N 1
ATOM 3335 C CA . ASN A 1 420 ? -31.775 37.579 5.113 1.00 44.41 420 ASN A CA 1
ATOM 3336 C C . ASN A 1 420 ? -32.338 36.919 6.383 1.00 44.41 420 ASN A C 1
ATOM 3338 O O . ASN A 1 420 ? -32.876 35.818 6.300 1.00 44.41 420 ASN A O 1
ATOM 3342 N N . SER A 1 421 ? -32.304 37.597 7.536 1.00 43.56 421 SER A N 1
ATOM 3343 C CA . SER A 1 421 ? -32.978 37.112 8.749 1.00 43.56 421 SER A CA 1
ATOM 3344 C C . SER A 1 421 ? -34.498 37.295 8.674 1.00 43.56 421 SER A C 1
ATOM 3346 O O . SER A 1 421 ? -35.238 36.393 9.049 1.00 43.56 421 SER A O 1
ATOM 3348 N N . ASN A 1 422 ? -34.977 38.407 8.101 1.00 46.75 422 ASN A N 1
ATOM 3349 C CA . ASN A 1 422 ? -36.416 38.675 7.963 1.00 46.75 422 ASN A CA 1
ATOM 3350 C C . ASN A 1 422 ? -37.092 37.810 6.876 1.00 46.75 422 ASN A C 1
ATOM 3352 O O . ASN A 1 422 ? -38.280 37.511 6.986 1.00 46.75 422 ASN A O 1
ATOM 3356 N N . LEU A 1 423 ? -36.353 37.386 5.840 1.00 48.72 423 LEU A N 1
ATOM 3357 C CA . LEU A 1 423 ? -36.800 36.365 4.879 1.00 48.72 423 LEU A CA 1
ATOM 3358 C C . LEU A 1 423 ? -36.937 34.998 5.550 1.00 48.72 423 LEU A C 1
ATOM 3360 O O . LEU A 1 423 ? -37.944 34.337 5.337 1.00 48.72 423 LEU A O 1
ATOM 3364 N N . GLY A 1 424 ? -35.995 34.627 6.425 1.00 51.81 424 GLY A N 1
ATOM 3365 C CA . GLY A 1 424 ? -36.106 33.427 7.256 1.00 51.81 424 GLY A CA 1
ATOM 3366 C C . GLY A 1 424 ? -37.321 33.462 8.188 1.00 51.81 424 GLY A C 1
ATOM 3367 O O . GLY A 1 424 ? -38.003 32.452 8.337 1.00 51.81 424 GLY A O 1
ATOM 3368 N N . ASP A 1 425 ? -37.654 34.627 8.750 1.00 51.56 425 ASP A N 1
ATOM 3369 C CA . ASP A 1 425 ? -38.853 34.803 9.577 1.00 51.56 425 ASP A CA 1
ATOM 3370 C C . ASP A 1 425 ? -40.151 34.792 8.753 1.00 51.56 425 ASP A C 1
ATOM 3372 O O . ASP A 1 425 ? -41.158 34.252 9.214 1.00 51.56 425 ASP A O 1
ATOM 3376 N N . PHE A 1 426 ? -40.145 35.328 7.525 1.00 49.88 426 PHE A N 1
ATOM 3377 C CA . PHE A 1 426 ? -41.278 35.208 6.602 1.00 49.88 426 PHE A CA 1
ATOM 3378 C C . PHE A 1 426 ? -41.458 33.769 6.119 1.00 49.88 426 PHE A C 1
ATOM 3380 O O . PHE A 1 426 ? -42.580 33.281 6.156 1.00 49.88 426 PHE A O 1
ATOM 3387 N N . ASP A 1 427 ? -40.387 33.069 5.742 1.00 51.31 427 ASP A N 1
ATOM 3388 C CA . ASP A 1 427 ? -40.422 31.662 5.331 1.00 51.31 427 ASP A CA 1
ATOM 3389 C C . ASP A 1 427 ? -40.806 30.757 6.504 1.00 51.31 427 ASP A C 1
ATOM 3391 O O . ASP A 1 427 ? -41.561 29.808 6.329 1.00 51.31 427 ASP A O 1
ATOM 3395 N N . SER A 1 428 ? -40.368 31.071 7.725 1.00 53.91 428 SER A N 1
ATOM 3396 C CA . SER A 1 428 ? -40.787 30.382 8.951 1.00 53.91 428 SER A CA 1
ATOM 3397 C C . SER A 1 428 ? -42.265 30.630 9.262 1.00 53.91 428 SER A C 1
ATOM 3399 O O . SER A 1 428 ? -43.003 29.686 9.545 1.00 53.91 428 SER A O 1
ATOM 3401 N N . LEU A 1 429 ? -42.746 31.872 9.134 1.00 58.50 429 LEU A N 1
ATOM 3402 C CA . LEU A 1 429 ? -44.162 32.207 9.300 1.00 58.50 429 LEU A CA 1
ATOM 3403 C C . LEU A 1 429 ? -45.026 31.579 8.197 1.00 58.50 429 LEU A C 1
ATOM 3405 O O . LEU A 1 429 ? -46.117 31.092 8.486 1.00 58.50 429 LEU A O 1
ATOM 3409 N N . LEU A 1 430 ? -44.537 31.553 6.956 1.00 54.47 430 LEU A N 1
ATOM 3410 C CA . LEU A 1 430 ? -45.207 30.958 5.805 1.00 54.47 430 LEU A CA 1
ATOM 3411 C C . LEU A 1 430 ? -45.252 29.438 5.945 1.00 54.47 430 LEU A C 1
ATOM 3413 O O . LEU A 1 430 ? -46.325 28.876 5.794 1.00 54.47 430 LEU A O 1
ATOM 3417 N N . ASN A 1 431 ? -44.152 28.783 6.325 1.00 54.53 431 ASN A N 1
ATOM 3418 C CA . ASN A 1 431 ? -44.098 27.343 6.594 1.00 54.53 431 ASN A CA 1
ATOM 3419 C C . ASN A 1 431 ? -44.937 26.952 7.817 1.00 54.53 431 ASN A C 1
ATOM 3421 O O . ASN A 1 431 ? -45.602 25.916 7.801 1.00 54.53 431 ASN A O 1
ATOM 3425 N N . SER A 1 432 ? -44.964 27.791 8.854 1.00 59.84 432 SER A N 1
ATOM 3426 C CA . SER A 1 432 ? -45.838 27.619 10.016 1.00 59.84 432 SER A CA 1
ATOM 3427 C C . SER A 1 432 ? -47.309 27.712 9.610 1.00 59.84 432 SER A C 1
ATOM 3429 O O . SER A 1 432 ? -48.080 26.804 9.904 1.00 59.84 432 SER A O 1
ATOM 3431 N N . LYS A 1 433 ? -47.693 28.724 8.820 1.00 58.00 433 LYS A N 1
ATOM 3432 C CA . LYS A 1 433 ? -49.053 28.851 8.275 1.00 58.00 433 LYS A CA 1
ATOM 3433 C C . LYS A 1 433 ? -49.397 27.769 7.254 1.00 58.00 433 LYS A C 1
ATOM 3435 O O . LYS A 1 433 ? -50.546 27.353 7.208 1.00 58.00 433 LYS A O 1
ATOM 3440 N N . LEU A 1 434 ? -48.430 27.275 6.480 1.00 53.03 434 LEU A N 1
ATOM 3441 C CA . LEU A 1 434 ? -48.590 26.141 5.565 1.00 53.03 434 LEU A CA 1
ATOM 3442 C C . LEU A 1 434 ? -48.901 24.862 6.344 1.00 53.03 434 LEU A C 1
ATOM 3444 O O . LEU A 1 434 ? -49.739 24.065 5.933 1.00 53.03 434 LEU A O 1
ATOM 3448 N N . THR A 1 435 ? -48.225 24.682 7.477 1.00 60.38 435 THR A N 1
ATOM 3449 C CA . THR A 1 435 ? -48.433 23.555 8.389 1.00 60.38 435 THR A CA 1
ATOM 3450 C C . THR A 1 435 ? -49.786 23.679 9.079 1.00 60.38 435 THR A C 1
ATOM 3452 O O . THR A 1 435 ? -50.583 22.753 9.017 1.00 60.38 435 THR A O 1
ATOM 3455 N N . GLU A 1 436 ? -50.112 24.857 9.612 1.00 60.75 436 GLU A N 1
ATOM 3456 C CA . GLU A 1 436 ? -51.393 25.131 10.268 1.00 60.75 436 GLU A CA 1
ATOM 3457 C C . GLU A 1 436 ? -52.574 24.998 9.288 1.00 60.75 436 GLU A C 1
ATOM 3459 O O . GLU A 1 436 ? -53.599 24.418 9.632 1.00 60.75 436 GLU A O 1
ATOM 3464 N N . ALA A 1 437 ? -52.417 25.446 8.037 1.00 52.12 437 ALA A N 1
ATOM 3465 C CA . ALA A 1 437 ? -53.407 25.258 6.980 1.00 52.12 437 ALA A CA 1
ATOM 3466 C C . ALA A 1 437 ? -53.554 23.782 6.585 1.00 52.12 437 ALA A C 1
ATOM 3468 O O . ALA A 1 437 ? -54.677 23.323 6.404 1.00 52.12 437 ALA A O 1
ATOM 3469 N N . ARG A 1 438 ? -52.456 23.012 6.496 1.00 54.00 438 ARG A N 1
ATOM 3470 C CA . ARG A 1 438 ? -52.509 21.552 6.278 1.00 54.00 438 ARG A CA 1
ATOM 3471 C C . ARG A 1 438 ? -53.212 20.838 7.429 1.00 54.00 438 ARG A C 1
ATOM 3473 O O . ARG A 1 438 ? -54.020 19.947 7.185 1.00 54.00 438 ARG A O 1
ATOM 3480 N N . ASP A 1 439 ? -52.962 21.253 8.664 1.00 61.47 439 ASP A N 1
ATOM 3481 C CA . ASP A 1 439 ? -53.587 20.675 9.852 1.00 61.47 439 ASP A CA 1
ATOM 3482 C C . ASP A 1 439 ? -55.078 21.020 9.933 1.00 61.47 439 ASP A C 1
ATOM 3484 O O . ASP A 1 439 ? -55.897 20.146 10.223 1.00 61.47 439 ASP A O 1
ATOM 3488 N N . GLN A 1 440 ? -55.457 22.254 9.590 1.00 60.56 440 GLN A N 1
ATOM 3489 C CA . GLN A 1 440 ? -56.854 22.671 9.460 1.00 60.56 440 GLN A CA 1
ATOM 3490 C C . GLN A 1 440 ? -57.564 21.937 8.318 1.00 60.56 440 GLN A C 1
ATOM 3492 O O . GLN A 1 440 ? -58.688 21.480 8.507 1.00 60.56 440 GLN A O 1
ATOM 3497 N N . LEU A 1 441 ? -56.903 21.740 7.171 1.00 55.84 441 LEU A N 1
ATOM 3498 C CA . LEU A 1 441 ? -57.419 20.939 6.056 1.00 55.84 441 LEU A CA 1
ATOM 3499 C C . LEU A 1 441 ? -57.661 19.488 6.494 1.00 55.84 441 LEU A C 1
ATOM 3501 O O . LEU A 1 441 ? -58.702 18.901 6.200 1.00 55.84 441 LEU A O 1
ATOM 3505 N N . ASN A 1 442 ? -56.724 18.912 7.248 1.00 60.88 442 ASN A N 1
ATOM 3506 C CA . ASN A 1 442 ? -56.838 17.564 7.797 1.00 60.88 442 ASN A CA 1
ATOM 3507 C C . ASN A 1 442 ? -57.972 17.464 8.829 1.00 60.88 442 ASN A C 1
ATOM 3509 O O . ASN A 1 442 ? -58.738 16.499 8.808 1.00 60.88 442 ASN A O 1
ATOM 3513 N N . GLN A 1 443 ? -58.136 18.465 9.698 1.00 63.41 443 GLN A N 1
ATOM 3514 C CA . GLN A 1 443 ? -59.249 18.531 10.647 1.00 63.41 443 GLN A CA 1
ATOM 3515 C C . GLN A 1 443 ? -60.599 18.708 9.948 1.00 63.41 443 GLN A C 1
ATOM 3517 O O . GLN A 1 443 ? -61.533 17.979 10.269 1.00 63.41 443 GLN A O 1
ATOM 3522 N N . ALA A 1 444 ? -60.706 19.600 8.962 1.00 54.38 444 ALA A N 1
ATOM 3523 C CA . ALA A 1 444 ? -61.919 19.795 8.173 1.00 54.38 444 ALA A CA 1
ATOM 3524 C C . ALA A 1 444 ? -62.305 18.512 7.420 1.00 54.38 444 ALA A C 1
ATOM 3526 O O . ALA A 1 444 ? -63.454 18.082 7.493 1.00 54.38 444 ALA A O 1
ATOM 3527 N N . ASN A 1 445 ? -61.337 17.825 6.804 1.00 57.06 445 ASN A N 1
ATOM 3528 C CA . ASN A 1 445 ? -61.550 16.518 6.173 1.00 57.06 445 ASN A CA 1
ATOM 3529 C C . ASN A 1 445 ? -62.031 15.450 7.171 1.00 57.06 445 ASN A C 1
ATOM 3531 O O . ASN A 1 445 ? -62.878 14.616 6.838 1.00 57.06 445 ASN A O 1
ATOM 3535 N N . ASN A 1 446 ? -61.534 15.481 8.409 1.00 62.47 446 ASN A N 1
ATOM 3536 C CA . ASN A 1 446 ? -61.984 14.584 9.473 1.00 62.47 446 ASN A CA 1
ATOM 3537 C C . ASN A 1 446 ? -63.397 14.929 9.975 1.00 62.47 446 ASN A C 1
ATOM 3539 O O . ASN A 1 446 ? -64.194 14.017 10.195 1.00 62.47 446 ASN A O 1
ATOM 3543 N N . ILE A 1 447 ? -63.738 16.216 10.093 1.00 60.88 447 ILE A N 1
ATOM 3544 C CA . ILE A 1 447 ? -65.082 16.690 10.462 1.00 60.88 447 ILE A CA 1
ATOM 3545 C C . ILE A 1 447 ? -66.090 16.355 9.362 1.00 60.88 447 ILE A C 1
ATOM 3547 O O . ILE A 1 447 ? -67.182 15.889 9.674 1.00 60.88 447 ILE A O 1
ATOM 3551 N N . ILE A 1 448 ? -65.731 16.510 8.083 1.00 59.44 448 ILE A N 1
ATOM 3552 C CA . ILE A 1 448 ? -66.561 16.058 6.958 1.00 59.44 448 ILE A CA 1
ATOM 3553 C C . ILE A 1 448 ? -66.778 14.547 7.072 1.00 59.44 448 ILE A C 1
ATOM 3555 O O . ILE A 1 448 ? -67.921 14.110 7.092 1.00 59.44 448 ILE A O 1
ATOM 3559 N N . LYS A 1 449 ? -65.727 13.738 7.275 1.00 61.09 449 LYS A N 1
ATOM 3560 C CA . LYS A 1 449 ? -65.874 12.283 7.491 1.00 61.09 449 LYS A CA 1
ATOM 3561 C C . LYS A 1 449 ? -66.777 11.926 8.678 1.00 61.09 449 LYS A C 1
ATOM 3563 O O . LYS A 1 449 ? -67.494 10.930 8.604 1.00 61.09 449 LYS A O 1
ATOM 3568 N N . GLN A 1 450 ? -66.743 12.696 9.765 1.00 59.12 450 GLN A N 1
ATOM 3569 C CA . GLN A 1 450 ? -67.610 12.489 10.929 1.00 59.12 450 GLN A CA 1
ATOM 3570 C C . GLN A 1 450 ? -69.056 12.922 10.658 1.00 59.12 450 GLN A C 1
ATOM 3572 O O . GLN A 1 450 ? -69.977 12.171 10.962 1.00 59.12 450 GLN A O 1
ATOM 3577 N N . ASN A 1 451 ? -69.276 14.073 10.025 1.00 57.72 451 ASN A N 1
ATOM 3578 C CA . ASN A 1 451 ? -70.612 14.580 9.714 1.00 57.72 451 ASN A CA 1
ATOM 3579 C C . ASN A 1 451 ? -71.301 13.775 8.605 1.00 57.72 451 ASN A C 1
ATOM 3581 O O . ASN A 1 451 ? -72.502 13.533 8.700 1.00 57.72 451 ASN A O 1
ATOM 3585 N N . THR A 1 452 ? -70.553 13.259 7.625 1.00 57.44 452 THR A N 1
ATOM 3586 C CA . THR A 1 452 ? -71.066 12.309 6.624 1.00 57.44 452 THR A CA 1
ATOM 3587 C C . THR A 1 452 ? -71.549 11.005 7.269 1.00 57.44 452 THR A C 1
ATOM 3589 O O . THR A 1 452 ? -72.467 10.388 6.748 1.00 57.44 452 THR A O 1
ATOM 3592 N N . ARG A 1 453 ? -71.018 10.614 8.441 1.00 56.41 453 ARG A N 1
ATOM 3593 C CA . ARG A 1 453 ? -71.539 9.484 9.240 1.00 56.41 453 ARG A CA 1
ATOM 3594 C C . ARG A 1 453 ? -72.770 9.835 10.090 1.00 56.41 453 ARG A C 1
ATOM 3596 O O . ARG A 1 453 ? -73.469 8.931 10.526 1.00 56.41 453 ARG A O 1
ATOM 3603 N N . VAL A 1 454 ? -73.031 11.118 10.356 1.00 54.72 454 VAL A N 1
ATOM 3604 C CA . VAL A 1 454 ? -74.165 11.599 11.179 1.00 54.72 454 VAL A CA 1
ATOM 3605 C C . VAL A 1 454 ? -75.379 11.991 10.319 1.00 54.72 454 VAL A C 1
ATOM 3607 O O . VAL A 1 454 ? -76.495 12.078 10.828 1.00 54.72 454 VAL A O 1
ATOM 3610 N N . LEU A 1 455 ? -75.196 12.182 9.008 1.00 49.91 455 LEU A N 1
ATOM 3611 C CA . LEU A 1 455 ? -76.261 12.507 8.048 1.00 49.91 455 LEU A CA 1
ATOM 3612 C C . LEU A 1 455 ? -77.328 11.410 7.852 1.00 49.91 455 LEU A C 1
ATOM 3614 O O . LEU A 1 455 ? -78.350 11.688 7.222 1.00 49.91 455 LEU A O 1
ATOM 3618 N N . ASP A 1 456 ? -77.147 10.230 8.451 1.00 54.03 456 ASP A N 1
ATOM 3619 C CA . ASP A 1 456 ? -78.163 9.169 8.508 1.00 54.03 456 ASP A CA 1
ATOM 3620 C C . ASP A 1 456 ? -79.291 9.443 9.522 1.00 54.03 456 ASP A C 1
ATOM 3622 O O . ASP A 1 456 ? -80.283 8.722 9.526 1.00 54.03 456 ASP A O 1
ATOM 3626 N N . ASN A 1 457 ? -79.203 10.491 10.356 1.00 53.69 457 ASN A N 1
ATOM 3627 C CA . ASN A 1 457 ? -80.261 10.825 11.317 1.00 53.69 457 ASN A CA 1
ATOM 3628 C C . ASN A 1 457 ? -80.628 12.325 11.301 1.00 53.69 457 ASN A C 1
ATOM 3630 O O . ASN A 1 457 ? -79.900 13.174 11.818 1.00 53.69 457 ASN A O 1
ATOM 3634 N N . ASN A 1 458 ? -81.784 12.605 10.681 1.00 52.50 458 ASN A N 1
ATOM 3635 C CA . ASN A 1 458 ? -82.667 13.779 10.784 1.00 52.50 458 ASN A CA 1
ATOM 3636 C C . ASN A 1 458 ? -82.012 15.131 11.132 1.00 52.50 458 ASN A C 1
ATOM 3638 O O . ASN A 1 458 ? -82.055 15.554 12.282 1.00 52.50 458 ASN A O 1
ATOM 3642 N N . ASP A 1 459 ? -81.418 15.791 10.130 1.00 58.41 459 ASP A N 1
ATOM 3643 C CA . ASP A 1 459 ? -81.692 17.189 9.716 1.00 58.41 459 ASP A CA 1
ATOM 3644 C C . ASP A 1 459 ? -80.716 17.529 8.566 1.00 58.41 459 ASP A C 1
ATOM 3646 O O . ASP A 1 459 ? -79.517 17.717 8.803 1.00 58.41 459 ASP A O 1
ATOM 3650 N N . GLN A 1 460 ? -81.172 17.438 7.307 1.00 56.91 460 GLN A N 1
ATOM 3651 C CA . GLN A 1 460 ? -80.280 17.288 6.140 1.00 56.91 460 GLN A CA 1
ATOM 3652 C C . GLN A 1 460 ? -79.933 18.588 5.393 1.00 56.91 460 GLN A C 1
ATOM 3654 O O . GLN A 1 460 ? -78.851 18.647 4.808 1.00 56.91 460 GLN A O 1
ATOM 3659 N N . SER A 1 461 ? -80.759 19.645 5.403 1.00 56.59 461 SER A N 1
ATOM 3660 C CA . SER A 1 461 ? -80.490 20.803 4.522 1.00 56.59 461 SER A CA 1
ATOM 3661 C C . SER A 1 461 ? -79.329 21.678 5.006 1.00 56.59 461 SER A C 1
ATOM 3663 O O . SER A 1 461 ? -78.459 22.033 4.210 1.00 56.59 461 SER A O 1
ATOM 3665 N N . ASP A 1 462 ? -79.250 21.964 6.308 1.00 56.12 462 ASP A N 1
ATOM 3666 C CA . ASP A 1 462 ? -78.194 22.823 6.868 1.00 56.12 462 ASP A CA 1
ATOM 3667 C C . ASP A 1 462 ? -76.826 22.131 6.900 1.00 56.12 462 ASP A C 1
ATOM 3669 O O . ASP A 1 462 ? -75.783 22.761 6.705 1.00 56.12 462 ASP A O 1
ATOM 3673 N N . LYS A 1 463 ? -76.810 20.807 7.088 1.00 58.78 463 LYS A N 1
ATOM 3674 C CA . LYS A 1 463 ? -75.574 20.014 7.116 1.00 58.78 463 LYS A CA 1
ATOM 3675 C C . LYS A 1 463 ? -74.979 19.833 5.718 1.00 58.78 463 LYS A C 1
ATOM 3677 O O . LYS A 1 463 ? -73.762 19.943 5.580 1.00 58.78 463 LYS A O 1
ATOM 3682 N N . SER A 1 464 ? -75.802 19.638 4.683 1.00 57.38 464 SER A N 1
ATOM 3683 C CA . SER A 1 464 ? -75.321 19.589 3.293 1.00 57.38 464 SER A CA 1
ATOM 3684 C C . SER A 1 464 ? -74.770 20.933 2.819 1.00 57.38 464 SER A C 1
ATOM 3686 O O . SER A 1 464 ? -73.702 20.959 2.211 1.00 57.38 464 SER A O 1
ATOM 3688 N N . ALA A 1 465 ? -75.420 22.053 3.158 1.00 61.00 465 ALA A N 1
ATOM 3689 C CA . ALA A 1 465 ? -74.897 23.384 2.839 1.00 61.00 465 ALA A CA 1
ATOM 3690 C C . ALA A 1 465 ? -73.548 23.656 3.534 1.00 61.00 465 ALA A C 1
ATOM 3692 O O . ALA A 1 465 ? -72.627 24.202 2.928 1.00 61.00 465 ALA A O 1
ATOM 3693 N N . ARG A 1 466 ? -73.396 23.210 4.789 1.00 60.34 466 ARG A N 1
ATOM 3694 C CA . ARG A 1 466 ? -72.140 23.325 5.545 1.00 60.34 466 ARG A CA 1
ATOM 3695 C C . ARG A 1 466 ? -71.019 22.454 4.972 1.00 60.34 466 ARG A C 1
ATOM 3697 O O . ARG A 1 466 ? -69.871 22.886 4.960 1.00 60.34 466 ARG A O 1
ATOM 3704 N N . ILE A 1 467 ? -71.334 21.246 4.505 1.00 61.12 467 ILE A N 1
ATOM 3705 C CA . ILE A 1 467 ? -70.356 20.359 3.857 1.00 61.12 467 ILE A CA 1
ATOM 3706 C C . ILE A 1 467 ? -69.904 20.946 2.521 1.00 61.12 467 ILE A C 1
ATOM 3708 O O . ILE A 1 467 ? -68.704 20.965 2.266 1.00 61.12 467 ILE A O 1
ATOM 3712 N N . GLN A 1 468 ? -70.827 21.484 1.718 1.00 66.62 468 GLN A N 1
ATOM 3713 C CA . GLN A 1 468 ? -70.479 22.121 0.448 1.00 66.62 468 GLN A CA 1
ATOM 3714 C C . GLN A 1 468 ? -69.584 23.351 0.663 1.00 66.62 468 GLN A C 1
ATOM 3716 O O . GLN A 1 468 ? -68.547 23.467 0.022 1.00 66.62 468 GLN A O 1
ATOM 3721 N N . ALA A 1 469 ? -69.909 24.208 1.637 1.00 64.25 469 ALA A N 1
ATOM 3722 C CA . ALA A 1 469 ? -69.078 25.367 1.969 1.00 64.25 469 ALA A CA 1
ATOM 3723 C C . ALA A 1 469 ? -67.654 24.971 2.412 1.00 64.25 469 ALA A C 1
ATOM 3725 O O . ALA A 1 469 ? -66.685 25.613 2.014 1.00 64.25 469 ALA A O 1
ATOM 3726 N N . LEU A 1 470 ? -67.513 23.889 3.190 1.00 58.53 470 LEU A N 1
ATOM 3727 C CA . LEU A 1 470 ? -66.201 23.367 3.593 1.00 58.53 470 LEU A CA 1
ATOM 3728 C C . LEU A 1 470 ? -65.432 22.742 2.419 1.00 58.53 470 LEU A C 1
ATOM 3730 O O . LEU A 1 470 ? -64.209 22.840 2.371 1.00 58.53 470 LEU A O 1
ATOM 3734 N N . GLN A 1 471 ? -66.122 22.106 1.470 1.00 62.19 471 GLN A N 1
ATOM 3735 C CA . GLN A 1 471 ? -65.500 21.557 0.261 1.00 62.19 471 GLN A CA 1
ATOM 3736 C C . GLN A 1 471 ? -64.984 22.662 -0.666 1.00 62.19 471 GLN A C 1
ATOM 3738 O O . GLN A 1 471 ? -63.873 22.547 -1.185 1.00 62.19 471 GLN A O 1
ATOM 3743 N N . ASP A 1 472 ? -65.743 23.746 -0.816 1.00 64.75 472 ASP A N 1
ATOM 3744 C CA . ASP A 1 472 ? -65.341 24.898 -1.623 1.00 64.75 472 ASP A CA 1
ATOM 3745 C C . ASP A 1 472 ? -64.133 25.623 -0.989 1.00 64.75 472 ASP A C 1
ATOM 3747 O O . ASP A 1 472 ? -63.182 25.984 -1.687 1.00 64.75 472 ASP A O 1
ATOM 3751 N N . GLU A 1 473 ? -64.101 25.748 0.345 1.00 61.22 473 GLU A N 1
ATOM 3752 C CA . GLU A 1 473 ? -62.966 26.313 1.093 1.00 61.22 473 GLU A CA 1
ATOM 3753 C C . GLU A 1 473 ? -61.692 25.452 0.962 1.00 61.22 473 GLU A C 1
ATOM 3755 O O . GLU A 1 473 ? -60.595 25.978 0.754 1.00 61.22 473 GLU A O 1
ATOM 3760 N N . ILE A 1 474 ? -61.830 24.121 1.001 1.00 60.69 474 ILE A N 1
ATOM 3761 C CA . ILE A 1 474 ? -60.732 23.165 0.772 1.00 60.69 474 ILE A CA 1
ATOM 3762 C C . ILE A 1 474 ? -60.173 23.298 -0.650 1.00 60.69 474 ILE A C 1
ATOM 3764 O O . ILE A 1 474 ? -58.953 23.339 -0.827 1.00 60.69 474 ILE A O 1
ATOM 3768 N N . ALA A 1 475 ? -61.040 23.392 -1.661 1.00 63.12 475 ALA A N 1
ATOM 3769 C CA . ALA A 1 475 ? -60.621 23.521 -3.054 1.00 63.12 475 ALA A CA 1
ATOM 3770 C C . ALA A 1 475 ? -59.837 24.822 -3.292 1.00 63.12 475 ALA A C 1
ATOM 3772 O O . ALA A 1 475 ? -58.788 24.809 -3.941 1.00 63.12 475 ALA A O 1
ATOM 3773 N N . GLN A 1 476 ? -60.292 25.929 -2.699 1.00 68.06 476 GLN A N 1
ATOM 3774 C CA . GLN A 1 476 ? -59.603 27.213 -2.788 1.00 68.06 476 GLN A CA 1
ATOM 3775 C C . GLN A 1 476 ? -58.224 27.173 -2.105 1.00 68.06 476 GLN A C 1
ATOM 3777 O O . GLN A 1 476 ? -57.238 27.650 -2.670 1.00 68.06 476 GLN A O 1
ATOM 3782 N N . LYS A 1 477 ? -58.119 26.541 -0.927 1.00 58.41 477 LYS A N 1
ATOM 3783 C CA . LYS A 1 477 ? -56.844 26.389 -0.201 1.00 58.41 477 LYS A CA 1
ATOM 3784 C C . LYS A 1 477 ? -55.849 25.475 -0.917 1.00 58.41 477 LYS A C 1
ATOM 3786 O O . LYS A 1 477 ? -54.647 25.731 -0.865 1.00 58.41 477 LYS A O 1
ATOM 3791 N N . GLN A 1 478 ? -56.329 24.448 -1.617 1.00 58.66 478 GLN A N 1
ATOM 3792 C CA . GLN A 1 478 ? -55.476 23.569 -2.418 1.00 58.66 478 GLN A CA 1
ATOM 3793 C C . GLN A 1 478 ? -54.901 24.296 -3.643 1.00 58.66 478 GLN A C 1
ATOM 3795 O O . GLN A 1 478 ? -53.714 24.164 -3.934 1.00 58.66 478 GLN A O 1
ATOM 3800 N N . GLN A 1 479 ? -55.699 25.133 -4.312 1.00 65.44 479 GLN A N 1
ATOM 3801 C CA . GLN A 1 479 ? -55.231 25.924 -5.453 1.00 65.44 479 GLN A CA 1
ATOM 3802 C C . GLN A 1 479 ? -54.154 26.952 -5.053 1.00 65.44 479 GLN A C 1
ATOM 3804 O O . GLN A 1 479 ? -53.179 27.139 -5.782 1.00 65.44 479 GLN A O 1
ATOM 3809 N N . GLU A 1 480 ? -54.294 27.586 -3.883 1.00 57.88 480 GLU A N 1
ATOM 3810 C CA . GLU A 1 480 ? -53.273 28.484 -3.314 1.00 57.88 480 GLU A CA 1
ATOM 3811 C C . GLU A 1 480 ? -51.959 27.738 -3.000 1.00 57.88 480 GLU A C 1
ATOM 3813 O O . GLU A 1 480 ? -50.869 28.266 -3.236 1.00 57.88 480 GLU A O 1
ATOM 3818 N N . LEU A 1 481 ? -52.047 26.494 -2.513 1.00 56.94 481 LEU A N 1
ATOM 3819 C CA . LEU A 1 481 ? -50.891 25.647 -2.199 1.00 56.94 481 LEU A CA 1
ATOM 3820 C C . LEU A 1 481 ? -50.122 25.214 -3.459 1.00 56.94 481 LEU A C 1
ATOM 3822 O O . LEU A 1 481 ? -48.888 25.227 -3.470 1.00 56.94 481 LEU A O 1
ATOM 3826 N N . ASP A 1 482 ? -50.838 24.860 -4.524 1.00 56.44 482 ASP A N 1
ATOM 3827 C CA . ASP A 1 482 ? -50.234 24.387 -5.772 1.00 56.44 482 ASP A CA 1
ATOM 3828 C C . ASP A 1 482 ? -49.489 25.514 -6.507 1.00 56.44 482 ASP A C 1
ATOM 3830 O O . ASP A 1 482 ? -48.379 25.307 -7.006 1.00 56.44 482 ASP A O 1
ATOM 3834 N N . GLN A 1 483 ? -50.029 26.738 -6.486 1.00 58.53 483 GLN A N 1
ATOM 3835 C CA . GLN A 1 483 ? -49.352 27.923 -7.031 1.00 58.53 483 GLN A CA 1
ATOM 3836 C C . GLN A 1 483 ? -48.062 28.264 -6.267 1.00 58.53 483 GLN A C 1
ATOM 3838 O O . GLN A 1 483 ? -47.068 28.669 -6.874 1.00 58.53 483 GLN A O 1
ATOM 3843 N N . LEU A 1 484 ? -48.048 28.064 -4.944 1.00 52.75 484 LEU A N 1
ATOM 3844 C CA . LEU A 1 484 ? -46.878 28.325 -4.105 1.00 52.75 484 LEU A CA 1
ATOM 3845 C C . LEU A 1 484 ? -45.751 27.300 -4.345 1.00 52.75 484 LEU A C 1
ATOM 3847 O O . LEU A 1 484 ? -44.582 27.677 -4.438 1.00 52.75 484 LEU A O 1
ATOM 3851 N N . ASN A 1 485 ? -46.095 26.020 -4.521 1.00 50.94 485 ASN A N 1
ATOM 3852 C CA . ASN A 1 485 ? -45.127 24.955 -4.815 1.00 50.94 485 ASN A CA 1
ATOM 3853 C C . ASN A 1 485 ? -44.456 25.126 -6.189 1.00 50.94 485 ASN A C 1
ATOM 3855 O O . ASN A 1 485 ? -43.262 24.859 -6.333 1.00 50.94 485 ASN A O 1
ATOM 3859 N N . GLN A 1 486 ? -45.194 25.613 -7.190 1.00 51.62 486 GLN A N 1
ATOM 3860 C CA . GLN A 1 486 ? -44.675 25.809 -8.547 1.00 51.62 486 GLN A CA 1
ATOM 3861 C C . GLN A 1 486 ? -43.602 26.917 -8.616 1.00 51.62 486 GLN A C 1
ATOM 3863 O O . GLN A 1 486 ? -42.654 26.821 -9.399 1.00 51.62 486 GLN A O 1
ATOM 3868 N N . SER A 1 487 ? -43.695 27.935 -7.751 1.00 51.31 487 SER A N 1
ATOM 3869 C CA . SER A 1 487 ? -42.689 29.004 -7.651 1.00 51.31 487 SER A CA 1
ATOM 3870 C C . SER A 1 487 ? -41.368 28.518 -7.036 1.00 51.31 487 SER A C 1
ATOM 3872 O O . SER A 1 487 ? -40.305 28.907 -7.508 1.00 51.31 487 SER A O 1
ATOM 3874 N N . LEU A 1 488 ? -41.414 27.637 -6.029 1.00 54.09 488 LEU A N 1
ATOM 3875 C CA . LEU A 1 488 ? -40.228 27.089 -5.345 1.00 54.09 488 LEU A CA 1
ATOM 3876 C C . LEU A 1 488 ? -39.403 26.125 -6.219 1.00 54.09 488 LEU A C 1
ATOM 3878 O O . LEU A 1 488 ? -38.202 25.953 -6.009 1.00 54.09 488 LEU A O 1
ATOM 3882 N N . GLN A 1 489 ? -40.028 25.482 -7.206 1.00 56.03 489 GLN A N 1
ATOM 3883 C CA . GLN A 1 489 ? -39.372 24.478 -8.047 1.00 56.03 489 GLN A CA 1
ATOM 3884 C C . GLN A 1 489 ? -38.441 25.097 -9.109 1.00 56.03 489 GLN A C 1
ATOM 3886 O O . GLN A 1 489 ? -37.431 24.496 -9.470 1.00 56.03 489 GLN A O 1
ATOM 3891 N N . THR A 1 490 ? -38.730 26.321 -9.558 1.00 57.72 490 THR A N 1
ATOM 3892 C CA . THR A 1 490 ? -37.983 26.993 -10.640 1.00 57.72 490 THR A CA 1
ATOM 3893 C C . THR A 1 490 ? -36.622 27.536 -10.170 1.00 57.72 490 THR A C 1
ATOM 3895 O O . THR A 1 490 ? -35.636 27.449 -10.906 1.00 57.72 490 THR A O 1
ATOM 3898 N N . ASP A 1 491 ? -36.525 28.003 -8.921 1.00 58.16 491 ASP A N 1
ATOM 3899 C CA . ASP A 1 491 ? -35.283 28.555 -8.349 1.00 58.16 491 ASP A CA 1
ATOM 3900 C C . ASP A 1 491 ? -34.228 27.471 -8.061 1.00 58.16 491 ASP A C 1
ATOM 3902 O O . ASP A 1 491 ? -33.025 27.672 -8.265 1.00 58.16 491 ASP A O 1
ATOM 3906 N N . ASN A 1 492 ? -34.678 26.276 -7.668 1.00 65.06 492 ASN A N 1
ATOM 3907 C CA . ASN A 1 492 ? -33.801 25.130 -7.420 1.00 65.06 492 ASN A CA 1
ATOM 3908 C C . ASN A 1 492 ? -33.148 24.602 -8.712 1.00 65.06 492 ASN A C 1
ATOM 3910 O O . ASN A 1 492 ? -31.970 24.231 -8.704 1.00 65.06 492 ASN A O 1
ATOM 3914 N N . GLU A 1 493 ? -33.868 24.620 -9.839 1.00 72.69 493 GLU A N 1
ATOM 3915 C CA . GLU A 1 493 ? -33.319 24.230 -11.146 1.00 72.69 493 GLU A CA 1
ATOM 3916 C C . GLU A 1 493 ? -32.230 25.197 -11.630 1.00 72.69 493 GLU A C 1
ATOM 3918 O O . GLU A 1 493 ? -31.184 24.761 -12.118 1.00 72.69 493 GLU A O 1
ATOM 3923 N N . LEU A 1 494 ? -32.436 26.510 -11.472 1.00 75.00 494 LEU A N 1
ATOM 3924 C CA . LEU A 1 494 ? -31.463 27.517 -11.904 1.00 75.00 494 LEU A CA 1
ATOM 3925 C C . LEU A 1 494 ? -30.171 27.457 -11.073 1.00 75.00 494 LEU A C 1
ATOM 3927 O O . LEU A 1 494 ? -29.074 27.543 -11.630 1.00 75.00 494 LEU A O 1
ATOM 3931 N N . SER A 1 495 ? -30.290 27.251 -9.757 1.00 72.94 495 SER A N 1
ATOM 3932 C CA . SER A 1 495 ? -29.142 27.055 -8.862 1.00 72.94 495 SER A CA 1
ATOM 3933 C C . SER A 1 495 ? -28.334 25.803 -9.235 1.00 72.94 495 SER A C 1
ATOM 3935 O O . SER A 1 495 ? -27.105 25.851 -9.339 1.00 72.94 495 SER A O 1
ATOM 3937 N N . SER A 1 496 ? -29.016 24.695 -9.546 1.00 72.56 496 SER A N 1
ATOM 3938 C CA . SER A 1 496 ? -28.374 23.457 -10.007 1.00 72.56 496 SER A CA 1
ATOM 3939 C C . SER A 1 496 ? -27.587 23.653 -11.313 1.00 72.56 496 SER A C 1
ATOM 3941 O O . SER A 1 496 ? -26.422 23.257 -11.391 1.00 72.56 496 SER A O 1
ATOM 3943 N N . LEU A 1 497 ? -28.167 24.342 -12.306 1.00 81.31 497 LEU A N 1
ATOM 3944 C CA . LEU A 1 497 ? -27.501 24.625 -13.585 1.00 81.31 497 LEU A CA 1
ATOM 3945 C C . LEU A 1 497 ? -26.253 25.510 -13.426 1.00 81.31 497 LEU A C 1
ATOM 3947 O O . LEU A 1 497 ? -25.238 25.258 -14.078 1.00 81.31 497 LEU A O 1
ATOM 3951 N N . LYS A 1 498 ? -26.296 26.522 -12.547 1.00 78.75 498 LYS A N 1
ATOM 3952 C CA . LYS A 1 498 ? -25.140 27.395 -12.262 1.00 78.75 498 LYS A CA 1
ATOM 3953 C C . LYS A 1 498 ? -24.001 26.638 -11.574 1.00 78.75 498 LYS A C 1
ATOM 3955 O O . LYS A 1 498 ? -22.835 26.850 -11.908 1.00 78.75 498 LYS A O 1
ATOM 3960 N N . ASN A 1 499 ? -24.330 25.716 -10.671 1.00 75.38 499 ASN A N 1
ATOM 3961 C CA . ASN A 1 499 ? -23.338 24.866 -10.014 1.00 75.38 499 ASN A CA 1
ATOM 3962 C C . ASN A 1 499 ? -22.670 23.887 -10.992 1.00 75.38 499 ASN A C 1
ATOM 3964 O O . ASN A 1 499 ? -21.448 23.723 -10.942 1.00 75.38 499 ASN A O 1
ATOM 3968 N N . ASP A 1 500 ? -23.434 23.284 -11.911 1.00 79.69 500 ASP A N 1
ATOM 3969 C CA . ASP A 1 500 ? -22.876 22.411 -12.953 1.00 79.69 500 ASP A CA 1
ATOM 3970 C C . ASP A 1 500 ? -21.967 23.199 -13.914 1.00 79.69 500 ASP A C 1
ATOM 3972 O O . ASP A 1 500 ? -20.853 22.766 -14.216 1.00 79.69 500 ASP A O 1
ATOM 3976 N N . LEU A 1 501 ? -22.359 24.422 -14.299 1.00 89.44 501 LEU A N 1
ATOM 3977 C CA . LEU A 1 501 ? -21.512 25.316 -15.097 1.00 89.44 501 LEU A CA 1
ATOM 3978 C C . LEU A 1 501 ? -20.167 25.604 -14.403 1.00 89.44 501 LEU A C 1
ATOM 3980 O O . LEU A 1 501 ? -19.110 25.396 -15.002 1.00 89.44 501 LEU A O 1
ATOM 3984 N N . ALA A 1 502 ? -20.191 26.011 -13.129 1.00 76.12 502 ALA A N 1
ATOM 3985 C CA . ALA A 1 502 ? -18.979 26.302 -12.359 1.00 76.12 502 ALA A CA 1
ATOM 3986 C C . ALA A 1 502 ? -18.086 25.061 -12.161 1.00 76.12 502 ALA A C 1
ATOM 3988 O O . ALA A 1 502 ? -16.858 25.154 -12.066 1.00 76.12 502 ALA A O 1
ATOM 3989 N N . PHE A 1 503 ? -18.680 23.869 -12.085 1.00 82.12 503 PHE A N 1
ATOM 3990 C CA . PHE A 1 503 ? -17.935 22.616 -12.040 1.00 82.12 503 PHE A CA 1
ATOM 3991 C C . PHE A 1 503 ? -17.232 22.322 -13.373 1.00 82.12 503 PHE A C 1
ATOM 3993 O O . PHE A 1 503 ? -16.033 22.033 -13.385 1.00 82.12 503 PHE A O 1
ATOM 4000 N N . LYS A 1 504 ? -17.940 22.453 -14.499 1.00 85.19 504 LYS A N 1
ATOM 4001 C CA . LYS A 1 504 ? -17.392 22.211 -15.842 1.00 85.19 504 LYS A CA 1
ATOM 4002 C C . LYS A 1 504 ? -16.306 23.218 -16.226 1.00 85.19 504 LYS A C 1
ATOM 4004 O O . LYS A 1 504 ? -15.295 22.818 -16.800 1.00 85.19 504 LYS A O 1
ATOM 4009 N N . GLU A 1 505 ? -16.451 24.489 -15.853 1.00 83.25 505 GLU A N 1
ATOM 4010 C CA . GLU A 1 505 ? -15.415 25.512 -16.070 1.00 83.25 505 GLU A CA 1
ATOM 4011 C C . GLU A 1 505 ? -14.128 25.204 -15.283 1.00 83.25 505 GLU A C 1
ATOM 4013 O O . GLU A 1 505 ? -13.029 25.328 -15.826 1.00 83.25 505 GLU A O 1
ATOM 4018 N N . ARG A 1 506 ? -14.235 24.683 -14.051 1.00 82.12 506 ARG A N 1
ATOM 4019 C CA . ARG A 1 506 ? -13.068 24.194 -13.291 1.00 82.12 506 ARG A CA 1
ATOM 4020 C C . ARG A 1 506 ? -12.413 22.967 -13.932 1.00 82.12 506 ARG A C 1
ATOM 4022 O O . ARG A 1 506 ? -11.186 22.864 -13.930 1.00 82.12 506 ARG A O 1
ATOM 4029 N N . GLN A 1 507 ? -13.199 22.046 -14.497 1.00 77.00 507 GLN A N 1
ATOM 4030 C CA . GLN A 1 507 ? -12.654 20.905 -15.247 1.00 77.00 507 GLN A CA 1
ATOM 4031 C C . GLN A 1 507 ? -11.887 21.358 -16.496 1.00 77.00 507 GLN A C 1
ATOM 4033 O O . GLN A 1 507 ? -10.805 20.837 -16.769 1.00 77.00 507 GLN A O 1
ATOM 4038 N N . LEU A 1 508 ? -12.418 22.343 -17.226 1.00 88.00 508 LEU A N 1
ATOM 4039 C CA . LEU A 1 508 ? -11.764 22.929 -18.395 1.00 88.00 508 LEU A CA 1
ATOM 4040 C C . LEU A 1 508 ? -10.405 23.550 -18.026 1.00 88.00 508 LEU A C 1
ATOM 4042 O O . LEU A 1 508 ? -9.407 23.268 -18.690 1.00 88.00 508 LEU A O 1
ATOM 4046 N N . GLU A 1 509 ? -10.350 24.332 -16.945 1.00 81.69 509 GLU A N 1
ATOM 4047 C CA . GLU A 1 509 ? -9.103 24.937 -16.456 1.00 81.69 509 GLU A CA 1
ATOM 4048 C C . GLU A 1 509 ? -8.066 23.873 -16.062 1.00 81.69 509 GLU A C 1
ATOM 4050 O O . GLU A 1 509 ? -6.894 23.962 -16.432 1.00 81.69 509 GLU A O 1
ATOM 4055 N N . SER A 1 510 ? -8.505 22.802 -15.393 1.00 81.94 510 SER A N 1
ATOM 4056 C CA . SER A 1 510 ? -7.629 21.691 -15.011 1.00 81.94 510 SER A CA 1
ATOM 4057 C C . SER A 1 510 ? -6.981 21.006 -16.222 1.00 81.94 510 SER A C 1
ATOM 4059 O O . SER A 1 510 ? -5.768 20.786 -16.223 1.00 81.94 510 SER A O 1
ATOM 4061 N N . TYR A 1 511 ? -7.747 20.714 -17.280 1.00 77.31 511 TYR A N 1
ATOM 4062 C CA . TYR A 1 511 ? -7.197 20.104 -18.497 1.00 77.31 511 TYR A CA 1
ATOM 4063 C C . TYR A 1 511 ? -6.245 21.040 -19.258 1.00 77.31 511 TYR A C 1
ATOM 4065 O O . TYR A 1 511 ? -5.237 20.575 -19.800 1.00 77.31 511 TYR A O 1
ATOM 4073 N N . ASN A 1 512 ? -6.510 22.350 -19.269 1.00 81.50 512 ASN A N 1
ATOM 4074 C CA . ASN A 1 512 ? -5.601 23.338 -19.860 1.00 81.50 512 ASN A CA 1
ATOM 4075 C C . ASN A 1 512 ? -4.255 23.392 -19.118 1.00 81.50 512 ASN A C 1
ATOM 4077 O O . ASN A 1 512 ? -3.193 23.399 -19.752 1.00 81.50 512 ASN A O 1
ATOM 4081 N N . GLN A 1 513 ? -4.281 23.360 -17.782 1.00 82.06 513 GLN A N 1
ATOM 4082 C CA . GLN A 1 513 ? -3.061 23.317 -16.976 1.00 82.06 513 GLN A CA 1
ATOM 4083 C C . GLN A 1 513 ? -2.277 22.017 -17.206 1.00 82.06 513 GLN A C 1
ATOM 4085 O O . GLN A 1 513 ? -1.059 22.056 -17.372 1.00 82.06 513 GLN A O 1
ATOM 4090 N N . GLN A 1 514 ? -2.960 20.870 -17.284 1.00 78.81 514 GLN A N 1
ATOM 4091 C CA . GLN A 1 514 ? -2.314 19.591 -17.600 1.00 78.81 514 GLN A CA 1
ATOM 4092 C C . GLN A 1 514 ? -1.616 19.617 -18.964 1.00 78.81 514 GLN A C 1
ATOM 4094 O O . GLN A 1 514 ? -0.486 19.151 -19.074 1.00 78.81 514 GLN A O 1
ATOM 4099 N N . ASN A 1 515 ? -2.243 20.195 -19.994 1.00 90.38 515 ASN A N 1
ATOM 4100 C CA . ASN A 1 515 ? -1.609 20.342 -21.307 1.00 90.38 515 ASN A CA 1
ATOM 4101 C C . ASN A 1 515 ? -0.366 21.236 -21.270 1.00 90.38 515 ASN A C 1
ATOM 4103 O O . ASN A 1 515 ? 0.614 20.923 -21.939 1.00 90.38 515 ASN A O 1
ATOM 4107 N N . THR A 1 516 ? -0.387 22.300 -20.465 1.00 87.00 516 THR A N 1
ATOM 4108 C CA . THR A 1 516 ? 0.782 23.173 -20.269 1.00 87.00 516 THR A CA 1
ATOM 4109 C C . THR A 1 516 ? 1.941 22.414 -19.619 1.00 87.00 516 THR A C 1
ATOM 4111 O O . THR A 1 516 ? 3.082 22.536 -20.057 1.00 87.00 516 THR A O 1
ATOM 4114 N N . ASN A 1 517 ? 1.655 21.582 -18.614 1.00 81.06 517 ASN A N 1
ATOM 4115 C CA . ASN A 1 517 ? 2.677 20.762 -17.961 1.00 81.06 517 ASN A CA 1
ATOM 4116 C C . ASN A 1 517 ? 3.251 19.705 -18.920 1.00 81.06 517 ASN A C 1
ATOM 4118 O O . ASN A 1 517 ? 4.465 19.543 -18.994 1.00 81.06 517 ASN A O 1
ATOM 4122 N N . LEU A 1 518 ? 2.394 19.038 -19.705 1.00 82.25 518 LEU A N 1
ATOM 4123 C CA . LEU A 1 518 ? 2.824 18.065 -20.717 1.00 82.25 518 LEU A CA 1
ATOM 4124 C C . LEU A 1 518 ? 3.733 18.697 -21.778 1.00 82.25 518 LEU A C 1
ATOM 4126 O O . LEU A 1 518 ? 4.660 18.040 -22.244 1.00 82.25 518 LEU A O 1
ATOM 4130 N N . ASP A 1 519 ? 3.488 19.955 -22.149 1.00 87.88 519 ASP A N 1
ATOM 4131 C CA . ASP A 1 519 ? 4.348 20.687 -23.083 1.00 87.88 519 ASP A CA 1
ATOM 4132 C C . ASP A 1 519 ? 5.740 20.949 -22.514 1.00 87.88 519 ASP A C 1
ATOM 4134 O O . ASP A 1 519 ? 6.729 20.770 -23.226 1.00 87.88 519 ASP A O 1
ATOM 4138 N N . GLN A 1 520 ? 5.828 21.300 -21.230 1.00 87.25 520 GLN A N 1
ATOM 4139 C CA . GLN A 1 520 ? 7.116 21.453 -20.559 1.00 87.25 520 GLN A CA 1
ATOM 4140 C C . GLN A 1 520 ? 7.863 20.115 -20.477 1.00 87.25 520 GLN A C 1
ATOM 4142 O O . GLN A 1 520 ? 9.033 20.047 -20.839 1.00 87.25 520 GLN A O 1
ATOM 4147 N N . GLU A 1 521 ? 7.184 19.033 -20.083 1.00 80.12 521 GLU A N 1
ATOM 4148 C CA . GLU A 1 521 ? 7.796 17.700 -19.998 1.00 80.12 521 GLU A CA 1
ATOM 4149 C C . GLU A 1 521 ? 8.301 17.194 -21.359 1.00 80.12 521 GLU A C 1
ATOM 4151 O O . GLU A 1 521 ? 9.355 16.563 -21.437 1.00 80.12 521 GLU A O 1
ATOM 4156 N N . ILE A 1 522 ? 7.563 17.468 -22.443 1.00 89.19 522 ILE A N 1
ATOM 4157 C CA . ILE A 1 522 ? 8.008 17.148 -23.806 1.00 89.19 522 ILE A CA 1
ATOM 4158 C C . ILE A 1 522 ? 9.270 17.947 -24.148 1.00 89.19 522 ILE A C 1
ATOM 4160 O O . ILE A 1 522 ? 10.231 17.355 -24.637 1.00 89.19 522 ILE A O 1
ATOM 4164 N N . ALA A 1 523 ? 9.290 19.254 -23.870 1.00 89.38 523 ALA A N 1
ATOM 4165 C CA . ALA A 1 523 ? 10.444 20.108 -24.148 1.00 89.38 523 ALA A CA 1
ATOM 4166 C C . ALA A 1 523 ? 11.698 19.664 -23.371 1.00 89.38 523 ALA A C 1
ATOM 4168 O O . ALA A 1 523 ? 12.786 19.582 -23.945 1.00 89.38 523 ALA A O 1
ATOM 4169 N N . ASP A 1 524 ? 11.542 19.309 -22.095 1.00 87.62 524 ASP A N 1
ATOM 4170 C CA . ASP A 1 524 ? 12.638 18.832 -21.246 1.00 87.62 524 ASP A CA 1
ATOM 4171 C C . ASP A 1 524 ? 13.197 17.488 -21.751 1.00 87.62 524 ASP A C 1
ATOM 4173 O O . ASP A 1 524 ? 14.416 17.297 -21.829 1.00 87.62 524 ASP A O 1
ATOM 4177 N N . ALA A 1 525 ? 12.321 16.563 -22.162 1.00 82.12 525 ALA A N 1
ATOM 4178 C CA . ALA A 1 525 ? 12.727 15.286 -22.748 1.00 82.12 525 ALA A CA 1
ATOM 4179 C C . ALA A 1 525 ? 13.437 15.469 -24.106 1.00 82.12 525 ALA A C 1
ATOM 4181 O O . ALA A 1 525 ? 14.456 14.821 -24.362 1.00 82.12 525 ALA A O 1
ATOM 4182 N N . GLU A 1 526 ? 12.960 16.382 -24.960 1.00 94.50 526 GLU A N 1
ATOM 4183 C CA . GLU A 1 526 ? 13.604 16.733 -26.237 1.00 94.50 526 GLU A CA 1
ATOM 4184 C C . GLU A 1 526 ? 15.001 17.351 -26.011 1.00 94.50 526 GLU A C 1
ATOM 4186 O O . GLU A 1 526 ? 15.975 16.990 -26.690 1.00 94.50 526 GLU A O 1
ATOM 4191 N N . GLN A 1 527 ? 15.151 18.208 -24.995 1.00 93.88 527 GLN A N 1
ATOM 4192 C CA . GLN A 1 527 ? 16.452 18.737 -24.582 1.00 93.88 527 GLN A CA 1
ATOM 4193 C C . GLN A 1 527 ? 17.386 17.620 -24.089 1.00 93.88 527 GLN A C 1
ATOM 4195 O O . GLN A 1 527 ? 18.569 17.595 -24.447 1.00 93.88 527 GLN A O 1
ATOM 4200 N N . LYS A 1 528 ? 16.872 16.666 -23.302 1.00 91.44 528 LYS A N 1
ATOM 4201 C CA . LYS A 1 528 ? 17.669 15.549 -22.779 1.00 91.44 528 LYS A CA 1
ATOM 4202 C C . LYS A 1 528 ? 18.165 14.619 -23.884 1.00 91.44 528 LYS A C 1
ATOM 4204 O O . LYS A 1 528 ? 19.336 14.236 -23.868 1.00 91.44 528 LYS A O 1
ATOM 4209 N N . ILE A 1 529 ? 17.321 14.310 -24.870 1.00 94.19 529 ILE A N 1
ATOM 4210 C CA . ILE A 1 529 ? 17.711 13.532 -26.058 1.00 94.19 529 ILE A CA 1
ATOM 4211 C C . ILE A 1 529 ? 18.841 14.232 -26.813 1.00 94.19 529 ILE A C 1
ATOM 4213 O O . ILE A 1 529 ? 19.808 13.579 -27.204 1.00 94.19 529 ILE A O 1
ATOM 4217 N N . THR A 1 530 ? 18.759 15.554 -26.974 1.00 94.12 530 THR A N 1
ATOM 4218 C CA . THR A 1 530 ? 19.805 16.341 -27.643 1.00 94.12 530 THR A CA 1
ATOM 4219 C C . THR A 1 530 ? 21.149 16.195 -26.922 1.00 94.12 530 THR A C 1
ATOM 4221 O O . THR A 1 530 ? 22.158 15.889 -27.553 1.00 94.12 530 THR A O 1
ATOM 4224 N N . GLN A 1 531 ? 21.168 16.322 -25.589 1.00 91.38 531 GLN A N 1
ATOM 4225 C CA . GLN A 1 531 ? 22.384 16.149 -24.780 1.00 91.38 531 GLN A CA 1
ATOM 4226 C C . GLN A 1 531 ? 22.971 14.734 -24.887 1.00 91.38 531 GLN A C 1
ATOM 4228 O O . GLN A 1 531 ? 24.180 14.577 -25.058 1.00 91.38 531 GLN A O 1
ATOM 4233 N N . LEU A 1 532 ? 22.122 13.705 -24.800 1.00 93.38 532 LEU A N 1
ATOM 4234 C CA . LEU A 1 532 ? 22.541 12.303 -24.900 1.00 93.38 532 LEU A CA 1
ATOM 4235 C C . LEU A 1 532 ? 23.077 11.965 -26.295 1.00 93.38 532 LEU A C 1
ATOM 4237 O O . LEU A 1 532 ? 24.064 11.243 -26.413 1.00 93.38 532 LEU A O 1
ATOM 4241 N N . THR A 1 533 ? 22.473 12.530 -27.343 1.00 94.50 533 THR A N 1
ATOM 4242 C CA . THR A 1 533 ? 22.919 12.348 -28.731 1.00 94.50 533 THR A CA 1
ATOM 4243 C C . THR A 1 533 ? 24.314 12.938 -28.936 1.00 94.50 533 THR A C 1
ATOM 4245 O O . THR A 1 533 ? 25.180 12.270 -29.502 1.00 94.50 533 THR A O 1
ATOM 4248 N N . THR A 1 534 ? 24.574 14.140 -28.409 1.00 93.69 534 THR A N 1
ATOM 4249 C CA . THR A 1 534 ? 25.913 14.751 -28.429 1.00 93.69 534 THR A CA 1
ATOM 4250 C C . THR A 1 534 ? 26.928 13.895 -27.669 1.00 93.69 534 THR A C 1
ATOM 4252 O O . THR A 1 534 ? 27.971 13.548 -28.218 1.00 93.69 534 THR A O 1
ATOM 4255 N N . ALA A 1 535 ? 26.601 13.462 -26.447 1.00 88.94 535 ALA A N 1
ATOM 4256 C CA . ALA A 1 535 ? 27.492 12.615 -25.651 1.00 88.94 535 ALA A CA 1
ATOM 4257 C C . ALA A 1 535 ? 27.800 11.271 -26.340 1.00 88.94 535 ALA A C 1
ATOM 4259 O O . ALA A 1 535 ? 28.941 10.805 -26.329 1.00 88.94 535 ALA A O 1
ATOM 4260 N N . LYS A 1 536 ? 26.804 10.654 -26.988 1.00 95.88 536 LYS A N 1
ATOM 4261 C CA . LYS A 1 536 ? 26.985 9.436 -27.788 1.00 95.88 536 LYS A CA 1
ATOM 4262 C C . LYS A 1 536 ? 27.925 9.668 -28.976 1.00 95.88 536 LYS A C 1
ATOM 4264 O O . LYS A 1 536 ? 28.751 8.799 -29.271 1.00 95.88 536 LYS A O 1
ATOM 4269 N N . GLN A 1 537 ? 27.825 10.812 -29.652 1.00 95.06 537 GLN A N 1
ATOM 4270 C CA . GLN A 1 537 ? 28.709 11.162 -30.766 1.00 95.06 537 GLN A CA 1
ATOM 4271 C C . GLN A 1 537 ? 30.167 11.322 -30.303 1.00 95.06 537 GLN A C 1
ATOM 4273 O O . GLN A 1 537 ? 31.082 10.793 -30.946 1.00 95.06 537 GLN A O 1
ATOM 4278 N N . ASP A 1 538 ? 30.384 11.966 -29.156 1.00 92.56 538 ASP A N 1
ATOM 4279 C CA . ASP A 1 538 ? 31.714 12.126 -28.559 1.00 92.56 538 ASP A CA 1
ATOM 4280 C C . ASP A 1 538 ? 32.322 10.769 -28.181 1.00 92.56 538 ASP A C 1
ATOM 4282 O O . ASP A 1 538 ? 33.463 10.465 -28.538 1.00 92.56 538 ASP A O 1
ATOM 4286 N N . LEU A 1 539 ? 31.538 9.901 -27.533 1.00 93.38 539 LEU A N 1
ATOM 4287 C CA . LEU A 1 539 ? 31.948 8.534 -27.193 1.00 93.38 539 LEU A CA 1
ATOM 4288 C C . LEU A 1 539 ? 32.264 7.698 -28.440 1.00 93.38 539 LEU A C 1
ATOM 4290 O O . LEU A 1 539 ? 33.237 6.944 -28.457 1.00 93.38 539 LEU A O 1
ATOM 4294 N N . THR A 1 540 ? 31.480 7.851 -29.509 1.00 93.19 540 THR A N 1
ATOM 4295 C CA . THR A 1 540 ? 31.724 7.162 -30.784 1.00 93.19 540 THR A CA 1
ATOM 4296 C C . THR A 1 540 ? 33.043 7.615 -31.409 1.00 93.19 540 THR A C 1
ATOM 4298 O O . THR A 1 540 ? 33.813 6.783 -31.890 1.00 93.19 540 THR A O 1
ATOM 4301 N N . THR A 1 541 ? 33.350 8.911 -31.338 1.00 93.94 541 THR A N 1
ATOM 4302 C CA . THR A 1 541 ? 34.622 9.476 -31.812 1.00 93.94 541 THR A CA 1
ATOM 4303 C C . THR A 1 541 ? 35.807 8.944 -31.001 1.00 93.94 541 THR A C 1
ATOM 4305 O O . THR A 1 541 ? 36.806 8.510 -31.578 1.00 93.94 541 THR A O 1
ATOM 4308 N N . GLN A 1 542 ? 35.677 8.889 -29.669 1.00 92.69 542 GLN A N 1
ATOM 4309 C CA . GLN A 1 542 ? 36.695 8.305 -28.786 1.00 92.69 542 GLN A CA 1
ATOM 4310 C C . GLN A 1 542 ? 36.945 6.827 -29.106 1.00 92.69 542 GLN A C 1
ATOM 4312 O O . GLN A 1 542 ? 38.096 6.408 -29.232 1.00 92.69 542 GLN A O 1
ATOM 4317 N N . ARG A 1 543 ? 35.878 6.044 -29.314 1.00 95.50 543 ARG A N 1
ATOM 4318 C CA . ARG A 1 543 ? 35.982 4.633 -29.706 1.00 95.50 543 ARG A CA 1
ATOM 4319 C C . ARG A 1 543 ? 36.761 4.458 -31.009 1.00 95.50 543 ARG A C 1
ATOM 4321 O O . ARG A 1 543 ? 37.625 3.590 -31.076 1.00 95.50 543 ARG A O 1
ATOM 4328 N N . THR A 1 544 ? 36.471 5.266 -32.030 1.00 93.12 544 THR A N 1
ATOM 4329 C CA . THR A 1 544 ? 37.163 5.201 -33.330 1.00 93.12 544 THR A CA 1
ATOM 4330 C C . THR A 1 544 ? 38.656 5.505 -33.187 1.00 93.12 544 THR A C 1
ATOM 4332 O O . THR A 1 544 ? 39.479 4.775 -33.736 1.00 93.12 544 THR A O 1
ATOM 4335 N N . SER A 1 545 ? 39.020 6.518 -32.392 1.00 91.12 545 SER A N 1
ATOM 4336 C CA . SER A 1 545 ? 40.426 6.838 -32.095 1.00 91.12 545 SER A CA 1
ATOM 4337 C C . SER A 1 545 ? 41.151 5.666 -31.422 1.00 91.12 545 SER A C 1
ATOM 4339 O O . SER A 1 545 ? 42.238 5.272 -31.845 1.00 91.12 545 SER A O 1
ATOM 4341 N N . LEU A 1 546 ? 40.520 5.026 -30.433 1.00 90.88 546 LEU A N 1
ATOM 4342 C CA . LEU A 1 546 ? 41.078 3.845 -29.765 1.00 90.88 546 LEU A CA 1
ATOM 4343 C C . LEU A 1 546 ? 41.207 2.636 -30.706 1.00 90.88 546 LEU A C 1
ATOM 4345 O O . LEU A 1 546 ? 42.196 1.906 -30.650 1.00 90.88 546 LEU A O 1
ATOM 4349 N N . GLN A 1 547 ? 40.249 2.429 -31.613 1.00 89.69 547 GLN A N 1
ATOM 4350 C CA . GLN A 1 547 ? 40.327 1.374 -32.632 1.00 89.69 547 GLN A CA 1
ATOM 4351 C C . GLN A 1 547 ? 41.483 1.600 -33.615 1.00 89.69 547 GLN A C 1
ATOM 4353 O O . GLN A 1 547 ? 42.155 0.640 -34.009 1.00 89.69 547 GLN A O 1
ATOM 4358 N N . GLN A 1 548 ? 41.749 2.855 -33.977 1.00 90.81 548 GLN A N 1
ATOM 4359 C CA . GLN A 1 548 ? 42.900 3.217 -34.795 1.00 90.81 548 GLN A CA 1
ATOM 4360 C C . GLN A 1 548 ? 44.215 2.933 -34.052 1.00 90.81 548 GLN A C 1
ATOM 4362 O O . GLN A 1 548 ? 45.064 2.219 -34.587 1.00 90.81 548 GLN A O 1
ATOM 4367 N N . GLN A 1 549 ? 44.337 3.361 -32.790 1.00 89.75 549 GLN A N 1
ATOM 4368 C CA . GLN A 1 549 ? 45.514 3.080 -31.953 1.00 89.75 549 GLN A CA 1
ATOM 4369 C C . GLN A 1 549 ? 45.774 1.574 -31.794 1.00 89.75 549 GLN A C 1
ATOM 4371 O O . GLN A 1 549 ? 46.912 1.114 -31.897 1.00 89.75 549 GLN A O 1
ATOM 4376 N N . ARG A 1 550 ? 44.718 0.771 -31.604 1.00 90.06 550 ARG A N 1
ATOM 4377 C CA . ARG A 1 550 ? 44.818 -0.697 -31.563 1.00 90.06 550 ARG A CA 1
ATOM 4378 C C . ARG A 1 550 ? 45.367 -1.268 -32.872 1.00 90.06 550 ARG A C 1
ATOM 4380 O O . ARG A 1 550 ? 46.200 -2.174 -32.845 1.00 90.06 550 ARG A O 1
ATOM 4387 N N . THR A 1 551 ? 44.903 -0.756 -34.010 1.00 87.75 551 THR A N 1
ATOM 4388 C CA . THR A 1 551 ? 45.336 -1.202 -35.344 1.00 87.75 551 THR A CA 1
ATOM 4389 C C . THR A 1 551 ? 46.807 -0.870 -35.586 1.00 87.75 551 THR A C 1
ATOM 4391 O O . THR A 1 551 ? 47.563 -1.727 -36.043 1.00 87.75 551 THR A O 1
ATOM 4394 N N . GLU A 1 552 ? 47.235 0.336 -35.214 1.00 86.50 552 GLU A N 1
ATOM 4395 C CA . GLU A 1 552 ? 48.632 0.773 -35.291 1.00 86.50 552 GLU A CA 1
ATOM 4396 C C . GLU A 1 552 ? 49.542 -0.118 -34.433 1.00 86.50 552 GLU A C 1
ATOM 4398 O O . GLU A 1 552 ? 50.518 -0.661 -34.949 1.00 86.50 552 GLU A O 1
ATOM 4403 N N . LEU A 1 553 ? 49.167 -0.385 -33.174 1.00 84.56 553 LEU A N 1
ATOM 4404 C CA . LEU A 1 553 ? 49.913 -1.288 -32.284 1.00 84.56 553 LEU A CA 1
ATOM 4405 C C . LEU A 1 553 ? 49.986 -2.725 -32.818 1.00 84.56 553 LEU A C 1
ATOM 4407 O O . LEU A 1 553 ? 51.032 -3.369 -32.729 1.00 84.56 553 LEU A O 1
ATOM 4411 N N . THR A 1 554 ? 48.900 -3.222 -33.414 1.00 80.56 554 THR A N 1
ATOM 4412 C CA . THR A 1 554 ? 48.854 -4.562 -34.022 1.00 80.56 554 THR A CA 1
ATOM 4413 C C . THR A 1 554 ? 49.781 -4.658 -35.240 1.00 80.56 554 THR A C 1
ATOM 4415 O O . THR A 1 554 ? 50.459 -5.668 -35.431 1.00 80.56 554 THR A O 1
ATOM 4418 N N . ASN A 1 555 ? 49.858 -3.602 -36.055 1.00 80.38 555 ASN A N 1
ATOM 4419 C CA . ASN A 1 555 ? 50.772 -3.534 -37.196 1.00 80.38 555 ASN A CA 1
ATOM 4420 C C . ASN A 1 555 ? 52.237 -3.406 -36.752 1.00 80.38 555 ASN A C 1
ATOM 4422 O O . ASN A 1 555 ? 53.107 -4.044 -37.343 1.00 80.38 555 ASN A O 1
ATOM 4426 N N . SER A 1 556 ? 52.513 -2.648 -35.685 1.00 78.31 556 SER A N 1
ATOM 4427 C CA . SER A 1 556 ? 53.846 -2.575 -35.072 1.00 78.31 556 SER A CA 1
ATOM 4428 C C . SER A 1 556 ? 54.316 -3.933 -34.550 1.00 78.31 556 SER A C 1
ATOM 4430 O O . SER A 1 556 ? 55.481 -4.277 -34.731 1.00 78.31 556 SER A O 1
ATOM 4432 N N . LEU A 1 557 ? 53.413 -4.733 -33.973 1.00 76.81 557 LEU A N 1
ATOM 4433 C CA . LEU A 1 557 ? 53.719 -6.094 -33.525 1.00 76.81 557 LEU A CA 1
ATOM 4434 C C . LEU A 1 557 ? 54.088 -7.029 -34.692 1.00 76.81 557 LEU A C 1
ATOM 4436 O O . LEU A 1 557 ? 54.931 -7.908 -34.536 1.00 76.81 557 LEU A O 1
ATOM 4440 N N . ARG A 1 558 ? 53.484 -6.832 -35.871 1.00 76.25 558 ARG A N 1
ATOM 4441 C CA . ARG A 1 558 ? 53.682 -7.684 -37.058 1.00 76.25 558 ARG A CA 1
ATOM 4442 C C . ARG A 1 558 ? 55.032 -7.465 -37.765 1.00 76.25 558 ARG A C 1
ATOM 4444 O O . ARG A 1 558 ? 55.502 -8.376 -38.436 1.00 76.25 558 ARG A O 1
ATOM 4451 N N . ASN A 1 559 ? 55.656 -6.294 -37.617 1.00 70.12 559 ASN A N 1
ATOM 4452 C CA . ASN A 1 559 ? 56.832 -5.874 -38.401 1.00 70.12 559 ASN A CA 1
ATOM 4453 C C . ASN A 1 559 ? 58.181 -5.973 -37.648 1.00 70.12 559 ASN A C 1
ATOM 4455 O O . ASN A 1 559 ? 59.164 -5.359 -38.062 1.00 70.12 559 ASN A O 1
ATOM 4459 N N . TYR A 1 560 ? 58.249 -6.704 -36.533 1.00 55.88 560 TYR A N 1
ATOM 4460 C CA . TYR A 1 560 ? 59.410 -6.711 -35.632 1.00 55.88 560 TYR A CA 1
ATOM 4461 C C . TYR A 1 560 ? 60.450 -7.817 -35.963 1.00 55.88 560 TYR A C 1
ATOM 4463 O O . TYR A 1 560 ? 60.077 -8.984 -36.044 1.00 55.88 560 TYR A O 1
ATOM 4471 N N . ASN A 1 561 ? 61.749 -7.479 -36.127 1.00 48.94 561 ASN A N 1
ATOM 4472 C CA . ASN A 1 561 ? 62.874 -8.417 -36.389 1.00 48.94 561 ASN A CA 1
ATOM 4473 C C . ASN A 1 561 ? 64.183 -7.961 -35.668 1.00 48.94 561 ASN A C 1
ATOM 4475 O O . ASN A 1 561 ? 64.523 -6.782 -35.805 1.00 48.94 561 ASN A O 1
ATOM 4479 N N . PRO A 1 562 ? 64.934 -8.808 -34.915 1.00 49.03 562 PRO A N 1
ATOM 4480 C CA . PRO A 1 562 ? 65.982 -8.328 -33.998 1.00 49.03 562 PRO A CA 1
ATOM 4481 C C . PRO A 1 562 ? 67.434 -8.513 -34.506 1.00 49.03 562 PRO A C 1
ATOM 4483 O O . PRO A 1 562 ? 67.782 -9.546 -35.072 1.00 49.03 562 PRO A O 1
ATOM 4486 N N . SER A 1 563 ? 68.329 -7.557 -34.217 1.00 44.81 563 SER A N 1
ATOM 4487 C CA . SER A 1 563 ? 69.798 -7.756 -34.206 1.00 44.81 563 SER A CA 1
ATOM 4488 C C . SER A 1 563 ? 70.471 -6.859 -33.157 1.00 44.81 563 SER A C 1
ATOM 4490 O O . SER A 1 563 ? 69.968 -5.780 -32.873 1.00 44.81 563 SER A O 1
ATOM 4492 N N . THR A 1 564 ? 71.572 -7.312 -32.542 1.00 48.53 564 THR A N 1
ATOM 4493 C CA . THR A 1 564 ? 72.172 -6.875 -31.253 1.00 48.53 564 THR A CA 1
ATOM 4494 C C . THR A 1 564 ? 73.249 -5.777 -31.321 1.00 48.53 564 THR A C 1
ATOM 4496 O O . THR A 1 564 ? 73.950 -5.713 -32.315 1.00 48.53 564 THR A O 1
ATOM 4499 N N . ASP A 1 565 ? 73.372 -4.931 -30.274 1.00 42.84 565 ASP A N 1
ATOM 4500 C CA . ASP A 1 565 ? 74.648 -4.346 -29.789 1.00 42.84 565 ASP A CA 1
ATOM 4501 C C . ASP A 1 565 ? 74.468 -3.565 -28.461 1.00 42.84 565 ASP A C 1
ATOM 4503 O O . ASP A 1 565 ? 73.441 -2.913 -28.275 1.00 42.84 565 ASP A O 1
ATOM 4507 N N . ASN A 1 566 ? 75.422 -3.675 -27.522 1.00 54.59 566 ASN A N 1
ATOM 4508 C CA . ASN A 1 566 ? 75.178 -3.590 -26.061 1.00 54.59 566 ASN A CA 1
ATOM 4509 C C . ASN A 1 566 ? 75.919 -2.452 -25.305 1.00 54.59 566 ASN A C 1
ATOM 4511 O O . ASN A 1 566 ? 75.996 -2.459 -24.077 1.00 54.59 566 ASN A O 1
ATOM 4515 N N . THR A 1 567 ? 76.466 -1.450 -25.999 1.00 54.59 567 THR A N 1
ATOM 4516 C CA . THR A 1 567 ? 77.311 -0.403 -25.367 1.00 54.59 567 THR A CA 1
ATOM 4517 C C . THR A 1 567 ? 76.518 0.836 -24.906 1.00 54.59 567 THR A C 1
ATOM 4519 O O . THR A 1 567 ? 76.948 1.582 -24.027 1.00 54.59 567 THR A O 1
ATOM 4522 N N . GLU A 1 568 ? 75.311 1.044 -25.433 1.00 55.34 568 GLU A N 1
ATOM 4523 C CA . GLU A 1 568 ? 74.519 2.272 -25.245 1.00 55.34 568 GLU A CA 1
ATOM 4524 C C . GLU A 1 568 ? 73.628 2.246 -23.978 1.00 55.34 568 GLU A C 1
ATOM 4526 O O . GLU A 1 568 ? 73.336 3.285 -23.376 1.00 55.34 568 GLU A O 1
ATOM 4531 N N . ILE A 1 569 ? 73.303 1.045 -23.476 1.00 56.72 569 ILE A N 1
ATOM 4532 C CA . ILE A 1 569 ? 72.504 0.812 -22.253 1.00 56.72 569 ILE A CA 1
ATOM 4533 C C . ILE A 1 569 ? 73.195 1.375 -21.005 1.00 56.72 569 ILE A C 1
ATOM 4535 O O . ILE A 1 569 ? 72.543 1.936 -20.118 1.00 56.72 569 ILE A O 1
ATOM 4539 N N . THR A 1 570 ? 74.521 1.253 -20.932 1.00 62.34 570 THR A N 1
ATOM 4540 C CA . THR A 1 570 ? 75.307 1.697 -19.773 1.00 62.34 570 THR A CA 1
ATOM 4541 C C . THR A 1 570 ? 75.333 3.226 -19.656 1.00 62.34 570 THR A C 1
ATOM 4543 O O . THR A 1 570 ? 75.251 3.760 -18.550 1.00 62.34 570 THR A O 1
ATOM 4546 N N . ASN A 1 571 ? 75.334 3.953 -20.779 1.00 63.00 571 ASN A N 1
ATOM 4547 C CA . ASN A 1 571 ? 75.327 5.421 -20.786 1.00 63.00 571 ASN A CA 1
ATOM 4548 C C . ASN A 1 571 ? 73.954 6.025 -20.433 1.00 63.00 571 ASN A C 1
ATOM 4550 O O . ASN A 1 571 ? 73.887 7.051 -19.751 1.00 63.00 571 ASN A O 1
ATOM 4554 N N . LEU A 1 572 ? 72.852 5.381 -20.834 1.00 61.19 572 LEU A N 1
ATOM 4555 C CA . LEU A 1 572 ? 71.492 5.855 -20.540 1.00 61.19 572 LEU A CA 1
ATOM 4556 C C . LEU A 1 572 ? 71.101 5.675 -19.066 1.00 61.19 572 LEU A C 1
ATOM 4558 O O . LEU A 1 572 ? 70.494 6.574 -18.479 1.00 61.19 572 LEU A O 1
ATOM 4562 N N . LYS A 1 573 ? 71.526 4.575 -18.427 1.00 62.91 573 LYS A N 1
ATOM 4563 C CA . LYS A 1 573 ? 71.312 4.356 -16.982 1.00 62.91 573 LYS A CA 1
ATOM 4564 C C . LYS A 1 573 ? 71.953 5.458 -16.125 1.00 62.91 573 LYS A C 1
ATOM 4566 O O . LYS A 1 573 ? 71.344 5.906 -15.155 1.00 62.91 573 LYS A O 1
ATOM 4571 N N . ASN A 1 574 ? 73.126 5.961 -16.521 1.00 67.12 574 ASN A N 1
ATOM 4572 C CA . ASN A 1 574 ? 73.810 7.048 -15.812 1.00 67.12 574 ASN A CA 1
ATOM 4573 C C . ASN A 1 574 ? 73.127 8.421 -16.003 1.00 67.12 574 ASN A C 1
ATOM 4575 O O . ASN A 1 574 ? 73.080 9.209 -15.058 1.00 67.12 574 ASN A O 1
ATOM 4579 N N . ARG A 1 575 ? 72.524 8.702 -17.171 1.00 64.19 575 ARG A N 1
ATOM 4580 C CA . ARG A 1 575 ? 71.770 9.954 -17.426 1.00 64.19 575 ARG A CA 1
ATOM 4581 C C . ARG A 1 575 ? 70.416 10.009 -16.716 1.00 64.19 575 ARG A C 1
ATOM 4583 O O . ARG A 1 575 ? 70.048 11.079 -16.241 1.00 64.19 575 ARG A O 1
ATOM 4590 N N . ILE A 1 576 ? 69.712 8.880 -16.587 1.00 65.94 576 ILE A N 1
ATOM 4591 C CA . ILE A 1 576 ? 68.444 8.800 -15.833 1.00 65.94 576 ILE A CA 1
ATOM 4592 C C . ILE A 1 576 ? 68.679 9.052 -14.336 1.00 65.94 576 ILE A C 1
ATOM 4594 O O . ILE A 1 576 ? 67.887 9.746 -13.699 1.00 65.94 576 ILE A O 1
ATOM 4598 N N . LYS A 1 577 ? 69.797 8.559 -13.781 1.00 69.25 577 LYS A N 1
ATOM 4599 C CA . LYS A 1 577 ? 70.185 8.825 -12.386 1.00 69.25 577 LYS A CA 1
ATOM 4600 C C . LYS A 1 577 ? 70.395 10.329 -12.131 1.00 69.25 577 LYS A C 1
ATOM 4602 O O . LYS A 1 577 ? 69.777 10.878 -11.232 1.00 69.25 577 LYS A O 1
ATOM 4607 N N . LEU A 1 578 ? 71.134 11.009 -13.011 1.00 64.62 578 LEU A N 1
ATOM 4608 C CA . LEU A 1 578 ? 71.383 12.464 -12.975 1.00 64.62 578 LEU A CA 1
ATOM 4609 C C . LEU A 1 578 ? 70.143 13.354 -13.220 1.00 64.62 578 LEU A C 1
ATOM 4611 O O . LEU A 1 578 ? 70.209 14.565 -13.011 1.00 64.62 578 LEU A O 1
ATOM 4615 N N . LEU A 1 579 ? 69.039 12.806 -13.737 1.00 62.09 579 LEU A N 1
ATOM 4616 C CA . LEU A 1 579 ? 67.769 13.525 -13.927 1.00 62.09 579 LEU A CA 1
ATOM 4617 C C . LEU A 1 579 ? 66.853 13.427 -12.707 1.00 62.09 579 LEU A C 1
ATOM 4619 O O . LEU A 1 579 ? 66.166 14.394 -12.395 1.00 62.09 579 LEU A O 1
ATOM 4623 N N . ASN A 1 580 ? 66.881 12.300 -11.992 1.00 58.22 580 ASN A N 1
ATOM 4624 C CA . ASN A 1 580 ? 66.141 12.161 -10.737 1.00 58.22 580 ASN A CA 1
ATOM 4625 C C . ASN A 1 580 ? 66.696 13.084 -9.637 1.00 58.22 580 ASN A C 1
ATOM 4627 O O . ASN A 1 580 ? 65.920 13.556 -8.816 1.00 58.22 580 ASN A O 1
ATOM 4631 N N . ASP A 1 581 ? 67.992 13.410 -9.677 1.00 60.53 581 ASP A N 1
ATOM 4632 C CA . ASP A 1 581 ? 68.637 14.308 -8.706 1.00 60.53 581 ASP A CA 1
ATOM 4633 C C . ASP A 1 581 ? 68.401 15.812 -9.001 1.00 60.53 581 ASP A C 1
ATOM 4635 O O . ASP A 1 581 ? 68.836 16.666 -8.233 1.00 60.53 581 ASP A O 1
ATOM 4639 N N . ARG A 1 582 ? 67.737 16.165 -10.119 1.00 64.25 582 ARG A N 1
ATOM 4640 C CA . ARG A 1 582 ? 67.575 17.557 -10.598 1.00 64.25 582 ARG A CA 1
ATOM 4641 C C . ARG A 1 582 ? 66.212 18.201 -10.325 1.00 64.25 582 ARG A C 1
ATOM 4643 O O . ARG A 1 582 ? 66.074 19.396 -10.573 1.00 64.25 582 ARG A O 1
ATOM 4650 N N . PHE A 1 583 ? 65.223 17.449 -9.841 1.00 67.44 583 PHE A N 1
ATOM 4651 C CA . PHE A 1 583 ? 63.876 17.961 -9.570 1.00 67.44 583 PHE A CA 1
ATOM 4652 C C . PHE A 1 583 ? 63.505 17.748 -8.106 1.00 67.44 583 PHE A C 1
ATOM 4654 O O . PHE A 1 583 ? 63.535 16.616 -7.622 1.00 67.44 583 PHE A O 1
ATOM 4661 N N . ASP A 1 584 ? 63.132 18.820 -7.409 1.00 74.19 584 ASP A N 1
ATOM 4662 C CA . ASP A 1 584 ? 62.648 18.732 -6.034 1.00 74.19 584 ASP A CA 1
ATOM 4663 C C . ASP A 1 584 ? 61.192 18.234 -6.025 1.00 74.19 584 ASP A C 1
ATOM 4665 O O . ASP A 1 584 ? 60.216 18.987 -5.978 1.00 74.19 584 ASP A O 1
ATOM 4669 N N . TYR A 1 585 ? 61.051 16.911 -6.127 1.00 70.88 585 TYR A N 1
ATOM 4670 C CA . TYR A 1 585 ? 59.763 16.219 -6.072 1.00 70.88 585 TYR A CA 1
ATOM 4671 C C . TYR A 1 585 ? 59.008 16.486 -4.767 1.00 70.88 585 TYR A C 1
ATOM 4673 O O . TYR A 1 585 ? 57.777 16.391 -4.748 1.00 70.88 585 TYR A O 1
ATOM 4681 N N . GLN A 1 586 ? 59.724 16.806 -3.688 1.00 77.25 586 GLN A N 1
ATOM 4682 C CA . GLN A 1 586 ? 59.113 17.119 -2.408 1.00 77.25 586 GLN A CA 1
ATOM 4683 C C . GLN A 1 586 ? 58.420 18.483 -2.488 1.00 77.25 586 GLN A C 1
ATOM 4685 O O . GLN A 1 586 ? 57.230 18.574 -2.184 1.00 77.25 586 GLN A O 1
ATOM 4690 N N . GLU A 1 587 ? 59.099 19.503 -3.022 1.00 81.56 587 GLU A N 1
ATOM 4691 C CA . GLU A 1 587 ? 58.509 20.831 -3.215 1.00 81.56 587 GLU A CA 1
ATOM 4692 C C . GLU A 1 587 ? 57.286 20.796 -4.152 1.00 81.56 587 GLU A C 1
ATOM 4694 O O . GLU A 1 587 ? 56.246 21.382 -3.836 1.00 81.56 587 GLU A O 1
ATOM 4699 N N . TYR A 1 588 ? 57.346 20.056 -5.268 1.00 80.38 588 TYR A N 1
ATOM 4700 C CA . TYR A 1 588 ? 56.194 19.894 -6.169 1.00 80.38 588 TYR A CA 1
ATOM 4701 C C . TYR A 1 588 ? 54.980 19.276 -5.458 1.00 80.38 588 TYR A C 1
ATOM 4703 O O . TYR A 1 588 ? 53.862 19.796 -5.556 1.00 80.38 588 TYR A O 1
ATOM 4711 N N . ASN A 1 589 ? 55.189 18.182 -4.722 1.00 76.00 589 ASN A N 1
ATOM 4712 C CA . ASN A 1 589 ? 54.109 17.486 -4.026 1.00 76.00 589 ASN A CA 1
ATOM 4713 C C . ASN A 1 589 ? 53.502 18.348 -2.915 1.00 76.00 589 ASN A C 1
ATOM 4715 O O . ASN A 1 589 ? 52.276 18.409 -2.795 1.00 76.00 589 ASN A O 1
ATOM 4719 N N . ASP A 1 590 ? 54.328 19.071 -2.161 1.00 79.31 590 ASP A N 1
ATOM 4720 C CA . ASP A 1 590 ? 53.870 19.944 -1.083 1.00 79.31 590 ASP A CA 1
ATOM 4721 C C . ASP A 1 590 ? 53.016 21.104 -1.624 1.00 79.31 590 ASP A C 1
ATOM 4723 O O . ASP A 1 590 ? 51.941 21.396 -1.089 1.00 79.31 590 ASP A O 1
ATOM 4727 N N . LYS A 1 591 ? 53.413 21.719 -2.748 1.00 83.19 591 LYS A N 1
ATOM 4728 C CA . LYS A 1 591 ? 52.640 22.797 -3.393 1.00 83.19 591 LYS A CA 1
ATOM 4729 C C . LYS A 1 591 ? 51.366 22.286 -4.079 1.00 83.19 591 LYS A C 1
ATOM 4731 O O . LYS A 1 591 ? 50.331 22.949 -3.993 1.00 83.19 591 LYS A O 1
ATOM 4736 N N . ASN A 1 592 ? 51.396 21.098 -4.689 1.00 79.94 592 ASN A N 1
ATOM 4737 C CA . ASN A 1 592 ? 50.211 20.444 -5.263 1.00 79.94 592 ASN A CA 1
ATOM 4738 C C . ASN A 1 592 ? 49.170 20.122 -4.182 1.00 79.94 592 ASN A C 1
ATOM 4740 O O . ASN A 1 592 ? 47.976 20.387 -4.335 1.00 79.94 592 ASN A O 1
ATOM 4744 N N . ASN A 1 593 ? 49.631 19.572 -3.058 1.00 78.81 593 ASN A N 1
ATOM 4745 C CA . ASN A 1 593 ? 48.775 19.245 -1.928 1.00 78.81 593 ASN A CA 1
ATOM 4746 C C . ASN A 1 593 ? 48.187 20.512 -1.299 1.00 78.81 593 ASN A C 1
ATOM 4748 O O . ASN A 1 593 ? 46.982 20.546 -1.046 1.00 78.81 593 ASN A O 1
ATOM 4752 N N . ALA A 1 594 ? 48.981 21.580 -1.156 1.00 78.25 594 ALA A N 1
ATOM 4753 C CA . ALA A 1 594 ? 48.492 22.882 -0.706 1.00 78.25 594 ALA A CA 1
ATOM 4754 C C . ALA A 1 594 ? 47.408 23.454 -1.642 1.00 78.25 594 ALA A C 1
ATOM 4756 O O . ALA A 1 594 ? 46.353 23.878 -1.172 1.00 78.25 594 ALA A O 1
ATOM 4757 N N . TYR A 1 595 ? 47.602 23.399 -2.965 1.00 85.00 595 TYR A N 1
ATOM 4758 C CA . TYR A 1 595 ? 46.584 23.812 -3.939 1.00 85.00 595 TYR A CA 1
ATOM 4759 C C . TYR A 1 595 ? 45.293 22.980 -3.823 1.00 85.00 595 TYR A C 1
ATOM 4761 O O . TYR A 1 595 ? 44.190 23.535 -3.765 1.00 85.00 595 TYR A O 1
ATOM 4769 N N . LYS A 1 596 ? 45.411 21.648 -3.736 1.00 77.81 596 LYS A N 1
ATOM 4770 C CA . LYS A 1 596 ? 44.264 20.733 -3.593 1.00 77.81 596 LYS A CA 1
ATOM 4771 C C . LYS A 1 596 ? 43.493 20.952 -2.294 1.00 77.81 596 LYS A C 1
ATOM 4773 O O . LYS A 1 596 ? 42.271 20.817 -2.299 1.00 77.81 596 LYS A O 1
ATOM 4778 N N . GLU A 1 597 ? 44.179 21.258 -1.198 1.00 84.38 597 GLU A N 1
ATOM 4779 C CA . GLU A 1 597 ? 43.551 21.539 0.097 1.00 84.38 597 GLU A CA 1
ATOM 4780 C C . GLU A 1 597 ? 42.754 22.850 0.044 1.00 84.38 597 GLU A C 1
ATOM 4782 O O . GLU A 1 597 ? 41.563 22.872 0.350 1.00 84.38 597 GLU A O 1
ATOM 4787 N N . VAL A 1 598 ? 43.361 23.924 -0.471 1.00 80.25 598 VAL A N 1
ATOM 4788 C CA . VAL A 1 598 ? 42.708 25.236 -0.613 1.00 80.25 598 VAL A CA 1
ATOM 4789 C C . VAL A 1 598 ? 41.484 25.154 -1.540 1.00 80.25 598 VAL A C 1
ATOM 4791 O O . VAL A 1 598 ? 40.459 25.781 -1.258 1.00 80.25 598 VAL A O 1
ATOM 4794 N N . LYS A 1 599 ? 41.550 24.336 -2.600 1.00 79.50 599 LYS A N 1
ATOM 4795 C CA . LYS A 1 599 ? 40.429 24.076 -3.518 1.00 79.50 599 LYS A CA 1
ATOM 4796 C C . LYS A 1 599 ? 39.307 23.255 -2.874 1.00 79.50 599 LYS A C 1
ATOM 4798 O O . LYS A 1 599 ? 38.138 23.542 -3.119 1.00 79.50 599 LYS A O 1
ATOM 4803 N N . ARG A 1 600 ? 39.634 22.265 -2.035 1.00 80.31 600 ARG A N 1
ATOM 4804 C CA . ARG A 1 600 ? 38.632 21.497 -1.273 1.00 80.31 600 ARG A CA 1
ATOM 4805 C C . ARG A 1 600 ? 37.866 22.385 -0.294 1.00 80.31 600 ARG A C 1
ATOM 4807 O O . ARG A 1 600 ? 36.646 22.274 -0.210 1.00 80.31 600 ARG A O 1
ATOM 4814 N N . GLU A 1 601 ? 38.553 23.300 0.383 1.00 84.06 601 GLU A N 1
ATOM 4815 C CA . GLU A 1 601 ? 37.907 24.267 1.278 1.00 84.06 601 GLU A CA 1
ATOM 4816 C C . GLU A 1 601 ? 36.992 25.249 0.530 1.00 84.06 601 GLU A C 1
ATOM 4818 O O . GLU A 1 601 ? 35.909 25.564 1.020 1.00 84.06 601 GLU A O 1
ATOM 4823 N N . LEU A 1 602 ? 37.352 25.668 -0.690 1.00 84.12 602 LEU A N 1
ATOM 4824 C CA . LEU A 1 602 ? 36.473 26.503 -1.517 1.00 84.12 602 LEU A CA 1
ATOM 4825 C C . LEU A 1 602 ? 35.138 25.805 -1.820 1.00 84.12 602 LEU A C 1
ATOM 4827 O O . LEU A 1 602 ? 34.078 26.390 -1.611 1.00 84.12 602 LEU A O 1
ATOM 4831 N N . VAL A 1 603 ? 35.185 24.536 -2.236 1.00 78.50 603 VAL A N 1
ATOM 4832 C CA . VAL A 1 603 ? 33.980 23.750 -2.551 1.00 78.50 603 VAL A CA 1
ATOM 4833 C C . VAL A 1 603 ? 33.066 23.608 -1.326 1.00 78.50 603 VAL A C 1
ATOM 4835 O O . VAL A 1 603 ? 31.845 23.716 -1.448 1.00 78.50 603 VAL A O 1
ATOM 4838 N N . LYS A 1 604 ? 33.633 23.426 -0.124 1.00 82.94 604 LYS A N 1
ATOM 4839 C CA . LYS A 1 604 ? 32.854 23.382 1.128 1.00 82.94 604 LYS A CA 1
ATOM 4840 C C . LYS A 1 604 ? 32.133 24.706 1.403 1.00 82.94 604 LYS A C 1
ATOM 4842 O O . LYS A 1 604 ? 30.982 24.692 1.839 1.00 82.94 604 LYS A O 1
ATOM 4847 N N . LEU A 1 605 ? 32.791 25.841 1.162 1.00 82.69 605 LEU A N 1
ATOM 4848 C CA . LEU A 1 605 ? 32.208 27.169 1.377 1.00 82.69 605 LEU A CA 1
ATOM 4849 C C . LEU A 1 605 ? 31.119 27.498 0.342 1.00 82.69 605 LEU A C 1
ATOM 4851 O O . LEU A 1 605 ? 30.067 28.012 0.717 1.00 82.69 605 LEU A O 1
ATOM 4855 N N . GLU A 1 606 ? 31.315 27.138 -0.929 1.00 76.56 606 GLU A N 1
ATOM 4856 C CA . GLU A 1 606 ? 30.299 27.289 -1.985 1.00 76.56 606 GLU A CA 1
ATOM 4857 C C . GLU A 1 606 ? 29.051 26.439 -1.695 1.00 76.56 606 GLU A C 1
ATOM 4859 O O . GLU A 1 606 ? 27.918 26.893 -1.868 1.00 76.56 606 GLU A O 1
ATOM 4864 N N . HIS A 1 607 ? 29.239 25.229 -1.162 1.00 75.06 607 HIS A N 1
ATOM 4865 C CA . HIS A 1 607 ? 28.133 24.387 -0.715 1.00 75.06 607 HIS A CA 1
ATOM 4866 C C . HIS A 1 607 ? 27.361 25.012 0.461 1.00 75.06 607 HIS A C 1
ATOM 4868 O O . HIS A 1 607 ? 26.133 25.105 0.408 1.00 75.06 607 HIS A O 1
ATOM 4874 N N . LYS A 1 608 ? 28.062 25.526 1.485 1.00 81.50 608 LYS A N 1
ATOM 4875 C CA . LYS A 1 608 ? 27.438 26.263 2.602 1.00 81.50 608 LYS A CA 1
ATOM 4876 C C . LYS A 1 608 ? 26.659 27.490 2.122 1.00 81.50 608 LYS A C 1
ATOM 4878 O O . LYS A 1 608 ? 25.557 27.739 2.607 1.00 81.50 608 LYS A O 1
ATOM 4883 N N . GLN A 1 609 ? 27.190 28.229 1.147 1.00 87.44 609 GLN A N 1
ATOM 4884 C CA . GLN A 1 609 ? 26.498 29.367 0.542 1.00 87.44 609 GLN A CA 1
ATOM 4885 C C . GLN A 1 609 ? 25.161 28.951 -0.092 1.00 87.44 609 GLN A C 1
ATOM 4887 O O . GLN A 1 609 ? 24.160 29.642 0.100 1.00 87.44 609 GLN A O 1
ATOM 4892 N N . ASN A 1 610 ? 25.125 27.824 -0.809 1.00 78.44 610 ASN A N 1
ATOM 4893 C CA . ASN A 1 610 ? 23.899 27.314 -1.430 1.00 78.44 610 ASN A CA 1
ATOM 4894 C C . ASN A 1 610 ? 22.856 26.868 -0.395 1.00 78.44 610 ASN A C 1
ATOM 4896 O O . ASN A 1 610 ? 21.674 27.164 -0.564 1.00 78.44 610 ASN A O 1
ATOM 4900 N N . ILE A 1 611 ? 23.278 26.225 0.700 1.00 80.25 611 ILE A N 1
ATOM 4901 C CA . ILE A 1 611 ? 22.379 25.852 1.807 1.00 80.25 611 ILE A CA 1
ATOM 4902 C C . ILE A 1 611 ? 21.726 27.100 2.407 1.00 80.25 611 ILE A C 1
ATOM 4904 O O . ILE A 1 611 ? 20.502 27.173 2.494 1.00 80.25 611 ILE A O 1
ATOM 4908 N N . ILE A 1 612 ? 22.526 28.112 2.754 1.00 80.50 612 ILE A N 1
ATOM 4909 C CA . ILE A 1 612 ? 22.023 29.358 3.352 1.00 80.50 612 ILE A CA 1
ATOM 4910 C C . ILE A 1 612 ? 21.063 30.077 2.387 1.00 80.50 612 ILE A C 1
ATOM 4912 O O . ILE A 1 612 ? 20.035 30.609 2.810 1.00 80.50 612 ILE A O 1
ATOM 4916 N N . GLN A 1 613 ? 21.349 30.058 1.081 1.00 82.81 613 GLN A N 1
ATOM 4917 C CA . GLN A 1 613 ? 20.471 30.638 0.061 1.00 82.81 613 GLN A CA 1
ATOM 4918 C C . GLN A 1 613 ? 19.119 29.908 -0.039 1.00 82.81 613 GLN A C 1
ATOM 4920 O O . GLN A 1 613 ? 18.088 30.562 -0.192 1.00 82.81 613 GLN A O 1
ATOM 4925 N N . ASN A 1 614 ? 19.105 28.580 0.081 1.00 81.25 614 ASN A N 1
ATOM 4926 C CA . ASN A 1 614 ? 17.873 27.790 0.079 1.00 81.25 614 ASN A CA 1
ATOM 4927 C C . ASN A 1 614 ? 17.051 28.004 1.357 1.00 81.25 614 ASN A C 1
ATOM 4929 O O . ASN A 1 614 ? 15.835 28.180 1.274 1.00 81.25 614 ASN A O 1
ATOM 4933 N N . SER A 1 615 ? 17.703 28.071 2.523 1.00 81.12 615 SER A N 1
ATOM 4934 C CA . SER A 1 615 ? 17.045 28.415 3.790 1.00 81.12 615 SER A CA 1
ATOM 4935 C C . SER A 1 615 ? 16.363 29.779 3.715 1.00 81.12 615 SER A C 1
ATOM 4937 O O . SER A 1 615 ? 15.231 29.927 4.172 1.00 81.12 615 SER A O 1
ATOM 4939 N N . LEU A 1 616 ? 17.002 30.756 3.064 1.00 87.06 616 LEU A N 1
ATOM 4940 C CA . LEU A 1 616 ? 16.410 32.074 2.852 1.00 87.06 616 LEU A CA 1
ATOM 4941 C C . LEU A 1 616 ? 15.128 32.005 2.004 1.00 87.06 616 LEU A C 1
ATOM 4943 O O . LEU A 1 616 ? 14.115 32.584 2.391 1.00 87.06 616 LEU A 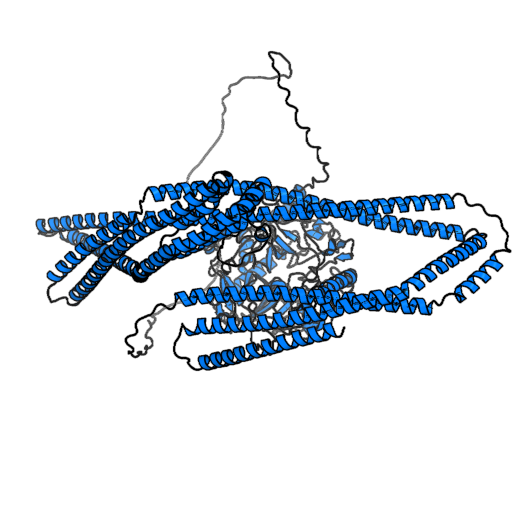O 1
ATOM 4947 N N . ASN A 1 617 ? 15.140 31.242 0.906 1.00 81.31 617 ASN A N 1
ATOM 4948 C CA . ASN A 1 617 ? 13.964 31.060 0.047 1.00 81.31 617 ASN A CA 1
ATOM 4949 C C . ASN A 1 617 ? 12.799 30.385 0.801 1.00 81.31 617 ASN A C 1
ATOM 4951 O O . ASN A 1 617 ? 11.639 30.765 0.638 1.00 81.31 617 ASN A O 1
ATOM 4955 N N . ASN A 1 618 ? 13.096 29.404 1.659 1.00 83.69 618 ASN A N 1
ATOM 4956 C CA . ASN A 1 618 ? 12.089 28.725 2.479 1.00 83.69 618 ASN A CA 1
ATOM 4957 C C . ASN A 1 618 ? 11.471 29.656 3.529 1.00 83.69 618 ASN A C 1
ATOM 4959 O O . ASN A 1 618 ? 10.254 29.644 3.726 1.00 83.69 618 ASN A O 1
ATOM 4963 N N . LEU A 1 619 ? 12.290 30.488 4.179 1.00 83.56 619 LEU A N 1
ATOM 4964 C CA . LEU A 1 619 ? 11.807 31.489 5.128 1.00 83.56 619 LEU A CA 1
ATOM 4965 C C . LEU A 1 619 ? 10.935 32.551 4.439 1.00 83.56 619 LEU A C 1
ATOM 4967 O O . LEU A 1 619 ? 9.894 32.917 4.984 1.00 83.56 619 LEU A O 1
ATOM 4971 N N . ASP A 1 620 ? 11.288 32.983 3.224 1.00 82.69 620 ASP A N 1
ATOM 4972 C CA . ASP A 1 620 ? 10.470 33.909 2.425 1.00 82.69 620 ASP A CA 1
ATOM 4973 C C . ASP A 1 620 ? 9.103 33.293 2.047 1.00 82.69 620 ASP A C 1
ATOM 4975 O O . ASP A 1 620 ? 8.063 33.962 2.122 1.00 82.69 620 ASP A O 1
ATOM 4979 N N . ASN A 1 621 ? 9.064 31.996 1.722 1.00 82.50 621 ASN A N 1
ATOM 4980 C CA . ASN A 1 621 ? 7.814 31.268 1.475 1.00 82.50 621 ASN A CA 1
ATOM 4981 C C . ASN A 1 621 ? 6.954 31.154 2.744 1.00 82.50 621 ASN A C 1
ATOM 4983 O O . ASN A 1 621 ? 5.747 31.410 2.708 1.00 82.50 621 ASN A O 1
ATOM 4987 N N . ARG A 1 622 ? 7.569 30.823 3.889 1.00 86.44 622 ARG A N 1
ATOM 4988 C CA . ARG A 1 622 ? 6.880 30.752 5.187 1.00 86.44 622 ARG A CA 1
ATOM 4989 C C . ARG A 1 622 ? 6.309 32.111 5.593 1.00 86.44 622 ARG A C 1
ATOM 4991 O O . ARG A 1 622 ? 5.155 32.179 6.011 1.00 86.44 622 ARG A O 1
ATOM 4998 N N . LEU A 1 623 ? 7.070 33.191 5.404 1.00 91.56 623 LEU A N 1
ATOM 4999 C CA . LEU A 1 623 ? 6.610 34.560 5.641 1.00 91.56 623 LEU A CA 1
ATOM 5000 C C . LEU A 1 623 ? 5.403 34.911 4.761 1.00 91.56 623 LEU A C 1
ATOM 5002 O O . LEU A 1 623 ? 4.452 35.529 5.238 1.00 91.56 623 LEU A O 1
ATOM 5006 N N . SER A 1 624 ? 5.424 34.507 3.490 1.00 84.31 624 SER A N 1
ATOM 5007 C CA . SER A 1 624 ? 4.322 34.748 2.552 1.00 84.31 624 SER A CA 1
ATOM 5008 C C . SER A 1 624 ? 3.039 34.020 2.974 1.00 84.31 624 SER A C 1
ATOM 5010 O O . SER A 1 624 ? 1.959 34.609 2.941 1.00 84.31 624 SER A O 1
ATOM 5012 N N . ASN A 1 625 ? 3.156 32.777 3.450 1.00 84.31 625 ASN A N 1
ATOM 5013 C CA . ASN A 1 625 ? 2.021 32.003 3.958 1.00 84.31 625 ASN A CA 1
ATOM 5014 C C . ASN A 1 625 ? 1.440 32.587 5.252 1.00 84.31 625 ASN A C 1
ATOM 5016 O O . ASN A 1 625 ? 0.223 32.723 5.355 1.00 84.31 625 ASN A O 1
ATOM 5020 N N . LEU A 1 626 ? 2.288 32.975 6.210 1.00 84.81 626 LEU A N 1
ATOM 5021 C CA . LEU A 1 626 ? 1.840 33.594 7.464 1.00 84.81 626 LEU A CA 1
ATOM 5022 C C . LEU A 1 626 ? 1.140 34.935 7.218 1.00 84.81 626 LEU A C 1
ATOM 5024 O O . LEU A 1 626 ? 0.115 35.214 7.831 1.00 84.81 626 LEU A O 1
ATOM 5028 N N . LYS A 1 627 ? 1.641 35.745 6.275 1.00 85.06 627 LYS A N 1
ATOM 5029 C CA . LYS A 1 627 ? 0.960 36.977 5.851 1.00 85.06 627 LYS A CA 1
ATOM 5030 C C . LYS A 1 627 ? -0.418 36.693 5.261 1.00 85.06 627 LYS A C 1
ATOM 5032 O O . LYS A 1 627 ? -1.355 37.409 5.586 1.00 85.06 627 LYS A O 1
ATOM 5037 N N . ARG A 1 628 ? -0.550 35.640 4.446 1.00 86.12 628 ARG A N 1
ATOM 5038 C CA . ARG A 1 628 ? -1.847 35.230 3.890 1.00 86.12 628 ARG A CA 1
ATOM 5039 C C . ARG A 1 628 ? -2.823 34.821 4.992 1.00 86.12 628 ARG A C 1
ATOM 5041 O O . ARG A 1 628 ? -3.937 35.317 5.010 1.00 86.12 628 ARG A O 1
ATOM 5048 N N . GLN A 1 629 ? -2.380 33.993 5.940 1.00 83.81 629 GLN A N 1
ATOM 5049 C CA . GLN A 1 629 ? -3.200 33.579 7.084 1.00 83.81 629 GLN A CA 1
ATOM 5050 C C . GLN A 1 629 ? -3.637 34.765 7.948 1.00 83.81 629 GLN A C 1
ATOM 5052 O O . GLN A 1 629 ? -4.786 34.813 8.375 1.00 83.81 629 GLN A O 1
ATOM 5057 N N . LEU A 1 630 ? -2.743 35.733 8.178 1.00 88.12 630 LEU A N 1
ATOM 5058 C CA . LEU A 1 630 ? -3.087 36.951 8.904 1.00 88.12 630 LEU A CA 1
ATOM 5059 C C . LEU A 1 630 ? -4.183 37.736 8.176 1.00 88.12 630 LEU A C 1
ATOM 5061 O O . LEU A 1 630 ? -5.164 38.112 8.802 1.00 88.12 630 LEU A O 1
ATOM 5065 N N . THR A 1 631 ? -4.044 37.926 6.861 1.00 82.56 631 THR A N 1
ATOM 5066 C CA . THR A 1 631 ? -5.061 38.589 6.036 1.00 82.56 631 THR A CA 1
ATOM 5067 C C . THR A 1 631 ? -6.389 37.832 6.049 1.00 82.56 631 THR A C 1
ATOM 5069 O O . THR A 1 631 ? -7.435 38.454 6.190 1.00 82.56 631 THR A O 1
ATOM 5072 N N . ASP A 1 632 ? -6.365 36.502 5.959 1.00 79.50 632 ASP A N 1
ATOM 5073 C CA . ASP A 1 632 ? -7.576 35.676 5.996 1.00 79.50 632 ASP A CA 1
ATOM 5074 C C . ASP A 1 632 ? -8.322 35.822 7.339 1.00 79.50 632 ASP A C 1
ATOM 5076 O O . ASP A 1 632 ? -9.549 35.909 7.351 1.00 79.50 632 ASP A O 1
ATOM 5080 N N . ILE A 1 633 ? -7.598 35.906 8.462 1.00 76.38 633 ILE A N 1
ATOM 5081 C CA . ILE A 1 633 ? -8.182 36.078 9.803 1.00 76.38 633 ILE A CA 1
ATOM 5082 C C . ILE A 1 633 ? -8.622 37.524 10.051 1.00 76.38 633 ILE A C 1
ATOM 5084 O O . ILE A 1 633 ? -9.685 37.739 10.629 1.00 76.38 633 ILE A O 1
ATOM 5088 N N . GLU A 1 634 ? -7.859 38.525 9.607 1.00 77.81 634 GLU A N 1
ATOM 5089 C CA . GLU A 1 634 ? -8.259 39.937 9.704 1.00 77.81 634 GLU A CA 1
ATOM 5090 C C . GLU A 1 634 ? -9.550 40.181 8.895 1.00 77.81 634 GLU A C 1
ATOM 5092 O O . GLU A 1 634 ? -10.498 40.755 9.427 1.00 77.81 634 GLU A O 1
ATOM 5097 N N . ASN A 1 635 ? -9.671 39.589 7.699 1.00 74.69 635 ASN A N 1
ATOM 5098 C CA . ASN A 1 635 ? -10.899 39.624 6.894 1.00 74.69 635 ASN A CA 1
ATOM 5099 C C . ASN A 1 635 ? -12.090 38.918 7.573 1.00 74.69 635 ASN A C 1
ATOM 5101 O O . ASN A 1 635 ? -13.232 39.356 7.435 1.00 74.69 635 ASN A O 1
ATOM 5105 N N . GLN A 1 636 ? -11.848 37.832 8.317 1.00 71.12 636 GLN A N 1
ATOM 5106 C CA . GLN A 1 636 ? -12.887 37.154 9.106 1.00 71.12 636 GLN A CA 1
ATOM 5107 C C . GLN A 1 636 ? -13.290 37.969 10.343 1.00 71.12 636 GLN A C 1
ATOM 5109 O O . GLN A 1 636 ? -14.474 38.054 10.668 1.00 71.12 636 GLN A O 1
ATOM 5114 N N . THR A 1 637 ? -12.335 38.626 11.001 1.00 65.06 637 THR A N 1
ATOM 5115 C CA . THR A 1 637 ? -12.584 39.421 12.213 1.00 65.06 637 THR A CA 1
ATOM 5116 C C . THR A 1 637 ? -13.367 40.693 11.887 1.00 65.06 637 THR A C 1
ATOM 5118 O O . THR A 1 637 ? -14.322 41.020 12.596 1.00 65.06 637 THR A O 1
ATOM 5121 N N . ASP A 1 638 ? -13.052 41.358 10.773 1.00 54.25 638 ASP A N 1
ATOM 5122 C CA . ASP A 1 638 ? -13.780 42.547 10.313 1.00 54.25 638 ASP A CA 1
ATOM 5123 C C . ASP A 1 638 ? -15.240 42.234 9.940 1.00 54.25 638 ASP A C 1
ATOM 5125 O O . ASP A 1 638 ? -16.118 43.076 10.123 1.00 54.25 638 ASP A O 1
ATOM 5129 N N . SER A 1 639 ? -15.542 40.991 9.544 1.00 48.69 639 SER A N 1
ATOM 5130 C CA . SER A 1 639 ? -16.919 40.532 9.299 1.00 48.69 639 SER A CA 1
ATOM 5131 C C . SER A 1 639 ? -17.740 40.251 10.575 1.00 48.69 639 SER A C 1
ATOM 5133 O O . SER A 1 639 ? -18.955 40.079 10.498 1.00 48.69 639 SER A O 1
ATOM 5135 N N . SER A 1 640 ? -17.105 40.247 11.757 1.00 41.56 640 SER A N 1
ATOM 5136 C CA . SER A 1 640 ? -17.725 39.884 13.047 1.00 41.56 640 SER A CA 1
ATOM 5137 C C . SER A 1 640 ? -17.982 41.061 14.009 1.00 41.56 640 SER A C 1
ATOM 5139 O O . SER A 1 640 ? -18.613 40.875 15.050 1.00 41.56 640 SER A O 1
ATOM 5141 N N . ASN A 1 641 ? -17.558 42.282 13.659 1.00 39.84 641 ASN A N 1
ATOM 5142 C CA . ASN A 1 641 ? -17.599 43.472 14.527 1.00 39.84 641 ASN A CA 1
ATOM 5143 C C . ASN A 1 641 ? -18.753 44.465 14.242 1.00 39.84 641 ASN A C 1
ATOM 5145 O O . ASN A 1 641 ? -18.623 45.658 14.523 1.00 39.84 641 ASN A O 1
ATOM 5149 N N . SER A 1 642 ? -19.914 44.006 13.758 1.00 34.72 642 SER A N 1
ATOM 5150 C CA . SER A 1 642 ? -21.131 44.844 13.760 1.00 34.72 642 SER A CA 1
ATOM 5151 C C . SER A 1 642 ? -21.798 44.867 15.153 1.00 34.72 642 SER A C 1
ATOM 5153 O O . SER A 1 642 ? -21.940 43.820 15.789 1.00 34.72 642 SER A O 1
ATOM 5155 N N . PRO A 1 643 ? -22.205 46.039 15.679 1.00 38.97 643 PRO A N 1
ATOM 5156 C CA . PRO A 1 643 ? -22.528 46.214 17.095 1.00 38.97 643 PRO A CA 1
ATOM 5157 C C . PRO A 1 643 ? -23.893 45.623 17.488 1.00 38.97 643 PRO A C 1
ATOM 5159 O O . PRO A 1 643 ? -24.938 46.060 17.013 1.00 38.97 643 PRO A O 1
ATOM 5162 N N . VAL A 1 644 ? -23.899 44.694 18.453 1.00 33.19 644 VAL A N 1
ATOM 5163 C CA . VAL A 1 644 ? -25.118 44.221 19.133 1.00 33.19 644 VAL A CA 1
ATOM 5164 C C . VAL A 1 644 ? -25.387 45.056 20.387 1.00 33.19 644 VAL A C 1
ATOM 5166 O O . VAL A 1 644 ? -24.569 45.158 21.305 1.00 33.19 644 VAL A O 1
ATOM 5169 N N . ASN A 1 645 ? -26.581 45.644 20.416 1.00 32.50 645 ASN A N 1
ATOM 5170 C CA . ASN A 1 645 ? -27.118 46.469 21.489 1.00 32.50 645 ASN A CA 1
ATOM 5171 C C . ASN A 1 645 ? -27.373 45.618 22.753 1.00 32.50 645 ASN A C 1
ATOM 5173 O O . ASN A 1 645 ? -28.173 44.683 22.746 1.00 32.50 645 ASN A O 1
ATOM 5177 N N . LYS A 1 646 ? -26.680 45.940 23.852 1.00 35.94 646 LYS A N 1
ATOM 5178 C CA . LYS A 1 646 ? -26.829 45.293 25.166 1.00 35.94 646 LYS A CA 1
ATOM 5179 C C . LYS A 1 646 ? -28.111 45.761 25.857 1.00 35.94 646 LYS A C 1
ATOM 5181 O O . LYS A 1 646 ? -28.201 46.939 26.195 1.00 35.94 646 LYS A O 1
ATOM 5186 N N . LYS A 1 647 ? -28.996 44.834 26.248 1.00 31.53 647 LYS A N 1
ATOM 5187 C CA . LYS A 1 647 ? -29.736 44.947 27.519 1.00 31.53 647 LYS A CA 1
ATOM 5188 C C . LYS A 1 647 ? -30.254 43.605 28.057 1.00 31.53 647 LYS A C 1
ATOM 5190 O O . LYS A 1 647 ? -30.854 42.823 27.335 1.00 31.53 647 LYS A O 1
ATOM 5195 N N . ASN A 1 648 ? -30.055 43.467 29.371 1.00 28.73 648 ASN A N 1
ATOM 5196 C CA . ASN A 1 648 ? -30.615 42.529 30.353 1.00 28.73 648 ASN A CA 1
ATOM 5197 C C . ASN A 1 648 ? -29.924 41.176 30.594 1.00 28.73 648 ASN A C 1
ATOM 5199 O O . ASN A 1 648 ? -30.237 40.144 30.011 1.00 28.73 648 ASN A O 1
ATOM 5203 N N . LYS A 1 649 ? -29.031 41.225 31.595 1.00 32.16 649 LYS A N 1
ATOM 5204 C CA . LYS A 1 649 ? -28.788 40.164 32.577 1.00 32.16 649 LYS A CA 1
ATOM 5205 C C . LYS A 1 649 ? -30.005 40.051 33.498 1.00 32.16 649 LYS A C 1
ATOM 5207 O O . LYS A 1 649 ? -30.433 41.074 34.019 1.00 32.16 649 LYS A O 1
ATOM 5212 N N . ASP A 1 650 ? -30.513 38.835 33.665 1.00 34.31 650 ASP A N 1
ATOM 5213 C CA . ASP A 1 650 ? -30.859 38.195 34.945 1.00 34.31 650 ASP A CA 1
ATOM 5214 C C . ASP A 1 650 ? -31.810 37.026 34.675 1.00 34.31 650 ASP A C 1
ATOM 5216 O O . ASP A 1 650 ? -32.956 37.253 34.307 1.00 34.31 650 ASP A O 1
ATOM 5220 N N . GLN A 1 651 ? -31.358 35.784 34.894 1.00 28.84 651 GLN A N 1
ATOM 5221 C CA . GLN A 1 651 ? -32.173 34.732 35.519 1.00 28.84 651 GLN A CA 1
ATOM 5222 C C . GLN A 1 651 ? -31.356 33.468 35.830 1.00 28.84 651 GLN A C 1
ATOM 5224 O O . GLN A 1 651 ? -30.493 33.033 35.072 1.00 28.84 651 GLN A O 1
ATOM 5229 N N . LYS A 1 652 ? -31.629 32.933 37.023 1.00 30.38 652 LYS A N 1
ATOM 5230 C CA . LYS A 1 652 ? -31.016 31.770 37.674 1.00 30.38 652 LYS A CA 1
ATOM 5231 C C . LYS A 1 652 ? -31.384 30.455 36.975 1.00 30.38 652 LYS A C 1
ATOM 5233 O O . LYS A 1 652 ? -32.522 30.272 36.559 1.00 30.38 652 LYS A O 1
ATOM 5238 N N . PHE A 1 653 ? -30.442 29.513 36.979 1.00 30.89 653 PHE A N 1
ATOM 5239 C CA . PHE A 1 653 ? -30.659 28.098 36.665 1.00 30.89 653 PHE A CA 1
ATOM 5240 C C . PHE A 1 653 ? -31.577 27.410 37.691 1.00 30.89 653 PHE A C 1
ATOM 5242 O O . PHE A 1 653 ? -31.376 27.618 38.893 1.00 30.89 653 PHE A O 1
ATOM 5249 N N . PRO A 1 654 ? -32.473 26.501 37.262 1.00 31.98 654 PRO A N 1
ATOM 5250 C CA . PRO A 1 654 ? -32.946 25.416 38.101 1.00 31.98 654 PRO A CA 1
ATOM 5251 C C . PRO A 1 654 ? -32.312 24.067 37.724 1.00 31.98 654 PRO A C 1
ATOM 5253 O O . PRO A 1 654 ? -31.954 23.78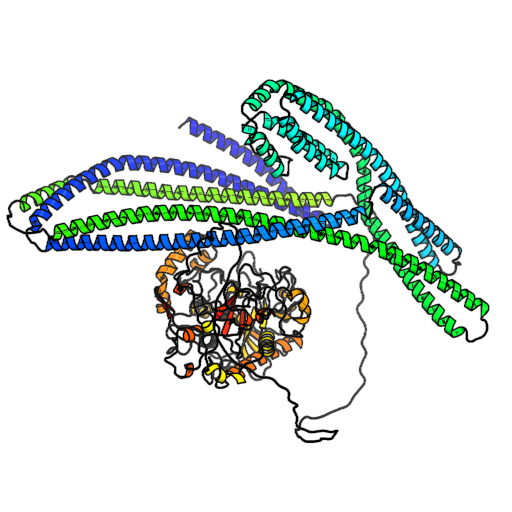4 36.582 1.00 31.98 654 PRO A O 1
ATOM 5256 N N . VAL A 1 655 ? -32.179 23.268 38.775 1.00 30.75 655 VAL A N 1
ATOM 5257 C CA . VAL A 1 655 ? -31.657 21.906 38.895 1.00 30.75 655 VAL A CA 1
ATOM 5258 C C . VAL A 1 655 ? -32.613 20.890 38.249 1.00 30.75 655 VAL A C 1
ATOM 5260 O O . VAL A 1 655 ? -33.825 20.995 38.428 1.00 30.75 655 VAL A O 1
ATOM 5263 N N . PHE A 1 656 ? -32.077 19.882 37.554 1.00 27.80 656 PHE A N 1
ATOM 5264 C CA . PHE A 1 656 ? -32.830 18.716 37.064 1.00 27.80 656 PHE A CA 1
ATOM 5265 C C . PHE A 1 656 ? -32.948 17.625 38.148 1.00 27.80 656 PHE A C 1
ATOM 5267 O O . PHE A 1 656 ? -31.933 17.311 38.776 1.00 27.80 656 PHE A O 1
ATOM 5274 N N . PRO A 1 657 ? -34.124 16.993 38.349 1.00 33.34 657 PRO A N 1
ATOM 5275 C CA . PRO A 1 657 ? -34.250 15.765 39.124 1.00 33.34 657 PRO A CA 1
ATOM 5276 C C . PRO A 1 657 ? -34.206 14.494 38.252 1.00 33.34 657 PRO A C 1
ATOM 5278 O O . PRO A 1 657 ? -34.520 14.504 37.064 1.00 33.34 657 PRO A O 1
ATOM 5281 N N . ASN A 1 658 ? -33.798 13.408 38.912 1.00 31.88 658 ASN A N 1
ATOM 5282 C CA . ASN A 1 658 ? -33.532 12.047 38.425 1.00 31.88 658 ASN A CA 1
ATOM 5283 C C . ASN A 1 658 ? -34.813 11.163 38.269 1.00 31.88 658 ASN A C 1
ATOM 5285 O O . ASN A 1 658 ? -35.901 11.623 38.615 1.00 31.88 658 ASN A O 1
ATOM 5289 N N . PRO A 1 659 ? -34.695 9.902 37.773 1.00 48.25 659 PRO A N 1
ATOM 5290 C CA . PRO A 1 659 ? -35.737 9.154 37.045 1.00 48.25 659 PRO A CA 1
ATOM 5291 C C . PRO A 1 659 ? -36.442 8.032 37.842 1.00 48.25 659 PRO A C 1
ATOM 5293 O O . PRO A 1 659 ? -35.870 7.482 38.780 1.00 48.25 659 PRO A O 1
ATOM 5296 N N . ILE A 1 660 ? -37.651 7.639 37.408 1.00 28.50 660 ILE A N 1
ATOM 5297 C CA . ILE A 1 660 ? -38.532 6.557 37.928 1.00 28.50 660 ILE A CA 1
ATOM 5298 C C . ILE A 1 660 ? -39.463 6.143 36.747 1.00 28.50 660 ILE A C 1
ATOM 5300 O O . ILE A 1 660 ? -39.889 7.040 36.029 1.00 28.50 660 ILE A O 1
ATOM 5304 N N . GLU A 1 661 ? -39.869 4.906 36.411 1.00 29.09 661 GLU A N 1
ATOM 5305 C CA . GLU A 1 661 ? -39.675 3.530 36.903 1.00 29.09 661 GLU A CA 1
ATOM 5306 C C . GLU A 1 661 ? -40.114 2.484 35.834 1.00 29.09 661 GLU A C 1
ATOM 5308 O O . GLU A 1 661 ? -40.738 2.805 34.827 1.00 29.09 661 GLU A O 1
ATOM 5313 N N . LYS A 1 662 ? -39.776 1.223 36.144 1.00 34.94 662 LYS A N 1
ATOM 5314 C CA . LYS A 1 662 ? -40.034 -0.112 35.549 1.00 34.94 662 LYS A CA 1
ATOM 5315 C C . LYS A 1 662 ? -41.450 -0.419 35.006 1.00 34.94 662 LYS A C 1
ATOM 5317 O O . LYS A 1 662 ? -42.431 0.154 35.467 1.00 34.94 662 LYS A O 1
ATOM 5322 N N . PRO A 1 663 ? -41.574 -1.564 34.302 1.00 30.53 663 PRO A N 1
ATOM 5323 C CA . PRO A 1 663 ? -42.555 -2.578 34.706 1.00 30.53 663 PRO A CA 1
ATOM 5324 C C . PRO A 1 663 ? -41.932 -3.957 34.996 1.00 30.53 663 PRO A C 1
ATOM 5326 O O . PRO A 1 663 ? -40.929 -4.359 34.410 1.00 30.53 663 PRO A O 1
ATOM 5329 N N . LYS A 1 664 ? -42.541 -4.656 35.962 1.00 29.20 664 LYS A N 1
ATOM 5330 C CA . LYS A 1 664 ? -42.208 -6.002 36.455 1.00 29.20 664 LYS A CA 1
ATOM 5331 C C . LYS A 1 664 ? -42.990 -7.097 35.708 1.00 29.20 664 LYS A C 1
ATOM 5333 O O . LYS A 1 664 ? -44.101 -6.861 35.251 1.00 29.20 664 LYS A O 1
ATOM 5338 N N . ASN A 1 665 ? -42.371 -8.279 35.701 1.00 31.20 665 ASN A N 1
ATOM 5339 C CA . ASN A 1 665 ? -42.825 -9.619 35.305 1.00 31.20 665 ASN A CA 1
ATOM 5340 C C . ASN A 1 665 ? -44.260 -10.020 35.681 1.00 31.20 665 ASN A C 1
ATOM 5342 O O . ASN A 1 665 ? -44.706 -9.700 36.781 1.00 31.20 665 ASN A O 1
ATOM 5346 N N . ASP A 1 666 ? -44.819 -10.945 34.886 1.00 26.20 666 ASP A N 1
ATOM 5347 C CA . ASP A 1 666 ? -45.403 -12.172 35.442 1.00 26.20 666 ASP A CA 1
ATOM 5348 C C . ASP A 1 666 ? -45.224 -13.416 34.525 1.00 26.20 666 ASP A C 1
ATOM 5350 O O . ASP A 1 666 ? -45.426 -13.357 33.316 1.00 26.20 666 ASP A O 1
ATOM 5354 N N . ASN A 1 667 ? -44.764 -14.489 35.183 1.00 29.89 667 ASN A N 1
ATOM 5355 C CA . ASN A 1 667 ? -44.680 -15.953 34.955 1.00 29.89 667 ASN A CA 1
ATOM 5356 C C . ASN A 1 667 ? -45.413 -16.622 33.756 1.00 29.89 667 ASN A C 1
ATOM 5358 O O . ASN A 1 667 ? -46.483 -16.188 33.361 1.00 29.89 667 ASN A O 1
ATOM 5362 N N . GLY A 1 668 ? -45.000 -17.774 33.195 1.00 25.55 668 GLY A N 1
ATOM 5363 C CA . GLY A 1 668 ? -43.970 -18.764 33.547 1.00 25.55 668 GLY A CA 1
ATOM 5364 C C . GLY A 1 668 ? -44.134 -20.095 32.760 1.00 25.55 668 GLY A C 1
ATOM 5365 O O . GLY A 1 668 ? -45.129 -20.271 32.064 1.00 25.55 668 GLY A O 1
ATOM 5366 N N . LEU A 1 669 ? -43.183 -21.031 32.976 1.00 27.00 669 LEU A N 1
ATOM 5367 C CA . LEU A 1 669 ? -43.177 -22.489 32.660 1.00 27.00 669 LEU A CA 1
ATOM 5368 C C . LEU A 1 669 ? -43.003 -22.886 31.166 1.00 27.00 669 LEU A C 1
ATOM 5370 O O . LEU A 1 669 ? -43.728 -22.403 30.315 1.00 27.00 669 LEU A O 1
ATOM 5374 N N . GLY A 1 670 ? -42.117 -23.796 30.733 1.00 24.47 670 GLY A N 1
ATOM 5375 C CA . GLY A 1 670 ? -41.148 -24.675 31.395 1.00 24.47 670 GLY A CA 1
ATOM 5376 C C . GLY A 1 670 ? -40.386 -25.563 30.374 1.00 24.47 670 GLY A C 1
ATOM 5377 O O . GLY A 1 670 ? -40.843 -25.754 29.255 1.00 24.47 670 GLY A O 1
ATOM 5378 N N . ASN A 1 671 ? -39.216 -26.060 30.801 1.00 26.98 671 ASN A N 1
ATOM 5379 C CA . ASN A 1 671 ? -38.447 -27.262 30.406 1.00 26.98 671 ASN A CA 1
ATOM 5380 C C . ASN A 1 671 ? -38.485 -27.864 28.975 1.00 26.98 671 ASN A C 1
ATOM 5382 O O . ASN A 1 671 ? -39.492 -28.425 28.560 1.00 26.98 671 ASN A O 1
ATOM 5386 N N . GLY A 1 672 ? -37.279 -28.068 28.411 1.00 25.25 672 GLY A N 1
ATOM 5387 C CA . GLY A 1 672 ? -36.759 -29.437 28.207 1.00 25.25 672 GLY A CA 1
ATOM 5388 C C . GLY A 1 672 ? -36.365 -29.899 26.788 1.00 25.25 672 GLY A C 1
ATOM 5389 O O . GLY A 1 672 ? -37.227 -30.171 25.967 1.00 25.25 672 GLY A O 1
ATOM 5390 N N . ASN A 1 673 ? -35.060 -30.170 26.623 1.00 27.09 673 ASN A N 1
ATOM 5391 C CA . ASN A 1 673 ? -34.417 -31.222 25.803 1.00 27.09 673 ASN A CA 1
ATOM 5392 C C . ASN A 1 673 ? -34.288 -31.119 24.258 1.00 27.09 673 ASN A C 1
ATOM 5394 O O . ASN A 1 673 ? -35.241 -31.231 23.497 1.00 27.09 673 ASN A O 1
ATOM 5398 N N . GLN A 1 674 ? -33.022 -31.094 23.811 1.00 29.28 674 GLN A N 1
ATOM 5399 C CA . GLN A 1 674 ? -32.491 -31.792 22.617 1.00 29.28 674 GLN A CA 1
ATOM 5400 C C . GLN A 1 674 ? -32.455 -33.332 22.840 1.00 29.28 674 GLN A C 1
ATOM 5402 O O . GLN A 1 674 ? -32.630 -33.736 23.992 1.00 29.28 674 GLN A O 1
ATOM 5407 N N . PRO A 1 675 ? -32.054 -34.212 21.880 1.00 47.81 675 PRO A N 1
ATOM 5408 C CA . PRO A 1 675 ? -31.917 -34.131 20.405 1.00 47.81 675 PRO A CA 1
ATOM 5409 C C . PRO A 1 675 ? -32.588 -35.338 19.673 1.00 47.81 675 PRO A C 1
ATOM 5411 O O . PRO A 1 675 ? -33.015 -36.292 20.316 1.00 47.81 675 PRO A O 1
ATOM 5414 N N . GLY A 1 676 ? -32.609 -35.386 18.328 1.00 24.72 676 GLY A N 1
ATOM 5415 C CA . GLY A 1 676 ? -32.863 -36.664 17.630 1.00 24.72 676 GLY A CA 1
ATOM 5416 C C . GLY A 1 676 ? -33.285 -36.616 16.158 1.00 24.72 676 GLY A C 1
ATOM 5417 O O . GLY A 1 676 ? -34.384 -36.204 15.821 1.00 24.72 676 GLY A O 1
ATOM 5418 N N . ASN A 1 677 ? -32.393 -37.119 15.311 1.00 31.28 677 ASN A N 1
ATOM 5419 C CA . ASN A 1 677 ? -32.501 -37.458 13.889 1.00 31.28 677 ASN A CA 1
ATOM 5420 C C . ASN A 1 677 ? -33.666 -38.428 13.547 1.00 31.28 677 ASN A C 1
ATOM 5422 O O . ASN A 1 677 ? -33.893 -39.357 14.315 1.00 31.28 677 ASN A O 1
ATOM 5426 N N . THR A 1 678 ? -34.334 -38.274 12.388 1.00 27.83 678 THR A N 1
ATOM 5427 C CA . THR A 1 678 ? -34.782 -39.356 11.462 1.00 27.83 678 THR A CA 1
ATOM 5428 C C . THR A 1 678 ? -35.552 -38.800 10.237 1.00 27.83 678 THR A C 1
ATOM 5430 O O . THR A 1 678 ? -36.521 -38.063 10.369 1.00 27.83 678 THR A O 1
ATOM 5433 N N . ASN A 1 679 ? -35.120 -39.193 9.030 1.00 32.12 679 ASN A N 1
ATOM 5434 C CA . ASN A 1 679 ? -35.904 -39.262 7.767 1.00 32.12 679 ASN A CA 1
ATOM 5435 C C . ASN A 1 679 ? -37.078 -40.280 7.928 1.00 32.12 679 ASN A C 1
ATOM 5437 O O . ASN A 1 679 ? -36.960 -41.049 8.885 1.00 32.12 679 ASN A O 1
ATOM 5441 N N . PRO A 1 680 ? -38.111 -40.461 7.045 1.00 42.12 680 PRO A N 1
ATOM 5442 C CA . PRO A 1 680 ? -38.270 -40.070 5.619 1.00 42.12 680 PRO A CA 1
ATOM 5443 C C . PRO A 1 680 ? -39.724 -39.706 5.130 1.00 42.12 680 PRO A C 1
ATOM 5445 O O . PRO A 1 680 ? -40.708 -39.943 5.818 1.00 42.12 680 PRO A O 1
ATOM 5448 N N . GLY A 1 681 ? -39.878 -39.285 3.860 1.00 24.28 681 GLY A N 1
ATOM 5449 C CA . GLY A 1 681 ? -40.981 -39.737 2.971 1.00 24.28 681 GLY A CA 1
ATOM 5450 C C . GLY A 1 681 ? -42.299 -38.931 2.835 1.00 24.28 681 GLY A C 1
ATOM 5451 O O . GLY A 1 681 ? -42.907 -38.523 3.815 1.00 24.28 681 GLY A O 1
ATOM 5452 N N . GLY A 1 682 ? -42.778 -38.827 1.578 1.00 25.47 682 GLY A N 1
ATOM 5453 C CA . GLY A 1 682 ? -44.123 -38.378 1.136 1.00 25.47 682 GLY A CA 1
ATOM 5454 C C . GLY A 1 682 ? -44.055 -37.111 0.266 1.00 25.47 682 GLY A C 1
ATOM 5455 O O . GLY A 1 682 ? -43.768 -36.048 0.793 1.00 25.47 682 GLY A O 1
ATOM 5456 N N . ASN A 1 683 ? -44.171 -37.087 -1.070 1.00 27.00 683 ASN A N 1
ATOM 5457 C CA . ASN A 1 683 ? -44.977 -37.810 -2.073 1.00 27.00 683 ASN A CA 1
ATOM 5458 C C . ASN A 1 683 ? -46.500 -37.576 -1.984 1.00 27.00 683 ASN A C 1
ATOM 5460 O O . ASN A 1 683 ? -47.163 -38.228 -1.185 1.00 27.00 683 ASN A O 1
ATOM 5464 N N . ASN A 1 684 ? -47.033 -36.679 -2.834 1.00 29.06 684 ASN A N 1
ATOM 5465 C CA . ASN A 1 684 ? -48.114 -36.931 -3.817 1.00 29.06 684 ASN A CA 1
ATOM 5466 C C . ASN A 1 684 ? -48.467 -35.638 -4.595 1.00 29.06 684 ASN A C 1
ATOM 5468 O O . ASN A 1 684 ? -48.658 -34.598 -3.977 1.00 29.06 684 ASN A O 1
ATOM 5472 N N . GLN A 1 685 ? -48.310 -35.638 -5.933 1.00 32.41 685 GLN A N 1
ATOM 5473 C CA . GLN A 1 685 ? -49.344 -35.834 -6.993 1.00 32.41 685 GLN A CA 1
ATOM 5474 C C . GLN A 1 685 ? -50.146 -34.555 -7.294 1.00 32.41 685 GLN A C 1
ATOM 5476 O O . GLN A 1 685 ? -50.546 -33.870 -6.367 1.00 32.41 685 GLN A O 1
ATOM 5481 N N . GLY A 1 686 ? -50.474 -34.155 -8.525 1.00 28.61 686 GLY A N 1
ATOM 5482 C CA . GLY A 1 686 ? -50.282 -34.615 -9.914 1.00 28.61 686 GLY A CA 1
ATOM 5483 C C . GLY A 1 686 ? -50.443 -33.356 -10.810 1.00 28.61 686 GLY A C 1
ATOM 5484 O O . GLY A 1 686 ? -50.706 -32.281 -10.284 1.00 28.61 686 GLY A O 1
ATOM 5485 N N . ASP A 1 687 ? -50.277 -33.339 -12.132 1.00 27.06 687 ASP A N 1
ATOM 5486 C CA . ASP A 1 687 ? -50.866 -34.253 -13.106 1.00 27.06 687 ASP A CA 1
ATOM 5487 C C . ASP A 1 687 ? -50.282 -34.001 -14.527 1.00 27.06 687 ASP A C 1
ATOM 5489 O O . ASP A 1 687 ? -50.001 -32.855 -14.875 1.00 27.06 687 ASP A O 1
ATOM 5493 N N . ASN A 1 688 ? -50.110 -35.102 -15.282 1.00 29.22 688 ASN A N 1
ATOM 5494 C CA . ASN A 1 688 ? -50.007 -35.349 -16.746 1.00 29.22 688 ASN A CA 1
ATOM 5495 C C . ASN A 1 688 ? -49.331 -34.335 -17.712 1.00 29.22 688 ASN A C 1
ATOM 5497 O O . ASN A 1 688 ? -49.692 -33.170 -17.758 1.00 29.22 688 ASN A O 1
ATOM 5501 N N . GLY A 1 689 ? -48.380 -34.688 -18.601 1.00 28.02 689 GLY A N 1
ATOM 5502 C CA . GLY A 1 689 ? -48.222 -35.886 -19.466 1.00 28.02 689 GLY A CA 1
ATOM 5503 C C . GLY A 1 689 ? -48.741 -35.572 -20.896 1.00 28.02 689 GLY A C 1
ATOM 5504 O O . GLY A 1 689 ? -49.777 -34.939 -21.003 1.00 28.02 689 GLY A O 1
ATOM 5505 N N . ASN A 1 690 ? -48.178 -35.945 -22.058 1.00 29.98 690 ASN A N 1
ATOM 5506 C CA . ASN A 1 690 ? -47.052 -36.790 -22.480 1.00 29.98 690 ASN A CA 1
ATOM 5507 C C . ASN A 1 690 ? -46.950 -36.761 -24.045 1.00 29.98 690 ASN A C 1
ATOM 5509 O O . ASN A 1 690 ? -47.951 -36.463 -24.692 1.00 29.98 690 ASN A O 1
ATOM 5513 N N . THR A 1 691 ? -45.818 -37.233 -24.618 1.00 29.70 691 THR A N 1
ATOM 5514 C CA . THR A 1 691 ? -45.628 -37.884 -25.966 1.00 29.70 691 THR A CA 1
ATOM 5515 C C . THR A 1 691 ? -45.899 -37.090 -27.267 1.00 29.70 691 THR A C 1
ATOM 5517 O O . THR A 1 691 ? -46.797 -36.270 -27.303 1.00 29.70 691 THR A O 1
ATOM 5520 N N . ARG A 1 692 ? -45.305 -37.335 -28.451 1.00 29.55 692 ARG A N 1
ATOM 5521 C CA . ARG A 1 692 ? -44.076 -37.948 -29.023 1.00 29.55 692 ARG A CA 1
ATOM 5522 C C . ARG A 1 692 ? -44.209 -37.759 -30.563 1.00 29.55 692 ARG A C 1
ATOM 5524 O O . ARG A 1 692 ? -45.320 -37.825 -31.065 1.00 29.55 692 ARG A O 1
ATOM 5531 N N . GLU A 1 693 ? -43.078 -37.629 -31.262 1.00 26.00 693 GLU A N 1
ATOM 5532 C CA . GLU A 1 693 ? -42.785 -38.024 -32.668 1.00 26.00 693 GLU A CA 1
ATOM 5533 C C . GLU A 1 693 ? -43.475 -37.413 -33.922 1.00 26.00 693 GLU A C 1
ATOM 5535 O O . GLU A 1 693 ? -44.686 -37.420 -34.089 1.00 26.00 693 GLU A O 1
ATOM 5540 N N . ASN A 1 694 ? -42.580 -37.076 -34.875 1.00 30.36 694 ASN A N 1
ATOM 5541 C CA . ASN A 1 694 ? -42.639 -37.146 -36.349 1.00 30.36 694 ASN A CA 1
ATOM 5542 C C . ASN A 1 694 ? -43.650 -36.308 -37.154 1.00 30.36 694 ASN A C 1
ATOM 5544 O O . ASN A 1 694 ? -44.839 -36.595 -37.183 1.00 30.36 694 ASN A O 1
ATOM 5548 N N . SER A 1 695 ? -43.140 -35.429 -38.032 1.00 27.70 695 SER A N 1
ATOM 5549 C CA . SER A 1 695 ? -42.959 -35.694 -39.483 1.00 27.70 695 SER A CA 1
ATOM 5550 C C . SER A 1 695 ? -42.725 -34.404 -40.299 1.00 27.70 695 SER A C 1
ATOM 5552 O O . SER A 1 695 ? -43.216 -33.328 -39.973 1.00 27.70 695 SER A O 1
ATOM 5554 N N . HIS A 1 696 ? -41.915 -34.542 -41.353 1.00 29.86 696 HIS A N 1
ATOM 5555 C CA . HIS A 1 696 ? -41.698 -33.603 -42.466 1.00 29.86 696 HIS A CA 1
ATOM 5556 C C . HIS A 1 696 ? -43.003 -33.275 -43.230 1.00 29.86 696 HIS A C 1
ATOM 5558 O O . HIS A 1 696 ? -43.957 -34.049 -43.166 1.00 29.86 696 HIS A O 1
ATOM 5564 N N . PRO A 1 697 ? -43.001 -32.217 -44.066 1.00 38.84 697 PRO A N 1
ATOM 5565 C CA . PRO A 1 697 ? -43.038 -32.504 -45.502 1.00 38.84 697 PRO A CA 1
ATOM 5566 C C . PRO A 1 697 ? -42.027 -31.711 -46.345 1.00 38.84 697 PRO A C 1
ATOM 5568 O O . PRO A 1 697 ? -41.618 -30.596 -46.028 1.00 38.84 697 PRO A O 1
ATOM 5571 N N . GLU A 1 698 ? -41.657 -32.364 -47.443 1.00 27.88 698 GLU A N 1
ATOM 5572 C CA . GLU A 1 698 ? -40.775 -31.954 -48.532 1.00 27.88 698 GLU A CA 1
ATOM 5573 C C . GLU A 1 698 ? -41.359 -30.858 -49.442 1.00 27.88 698 GLU A C 1
ATOM 5575 O O . GLU A 1 698 ? -42.563 -30.814 -49.691 1.00 27.88 698 GLU A O 1
ATOM 5580 N N . ASN A 1 699 ? -40.463 -30.041 -50.006 1.00 28.31 699 ASN A N 1
ATOM 5581 C CA . ASN A 1 699 ? -40.254 -29.763 -51.445 1.00 28.31 699 ASN A CA 1
ATOM 5582 C C . ASN A 1 699 ? -39.356 -28.512 -51.513 1.00 28.31 699 ASN A C 1
ATOM 5584 O O . ASN A 1 699 ? -39.703 -27.482 -50.952 1.00 28.31 699 ASN A O 1
ATOM 5588 N N . GLY A 1 700 ? -38.168 -28.469 -52.110 1.00 26.69 700 GLY A N 1
ATOM 5589 C CA . GLY A 1 700 ? -37.611 -29.229 -53.220 1.00 26.69 700 GLY A CA 1
ATOM 5590 C C . GLY A 1 700 ? -37.200 -28.212 -54.291 1.00 26.69 700 GLY A C 1
ATOM 5591 O O . GLY A 1 700 ? -38.079 -27.651 -54.928 1.00 26.69 700 GLY A O 1
ATOM 5592 N N . ASN A 1 701 ? -35.903 -27.923 -54.464 1.00 26.88 701 ASN A N 1
ATOM 5593 C CA . ASN A 1 701 ? -35.217 -28.189 -55.734 1.00 26.88 701 ASN A CA 1
ATOM 5594 C C . ASN A 1 701 ? -33.693 -27.959 -55.665 1.00 26.88 701 ASN A C 1
ATOM 5596 O O . ASN A 1 701 ? -33.193 -27.069 -54.983 1.00 26.88 701 ASN A O 1
ATOM 5600 N N . GLN A 1 702 ? -33.007 -28.811 -56.423 1.00 29.42 702 GLN A N 1
ATOM 5601 C CA . GLN A 1 702 ? -31.578 -28.913 -56.745 1.00 29.42 702 GLN A CA 1
ATOM 5602 C C . GLN A 1 702 ? -31.061 -27.612 -57.404 1.00 29.42 702 GLN A C 1
ATOM 5604 O O . GLN A 1 702 ? -31.857 -26.852 -57.940 1.00 29.42 702 GLN A O 1
ATOM 5609 N N . GLY A 1 703 ? -29.785 -27.217 -57.420 1.00 24.36 703 GLY A N 1
ATOM 5610 C CA . GLY A 1 703 ? -28.476 -27.869 -57.589 1.00 24.36 703 GLY A CA 1
ATOM 5611 C C . GLY A 1 703 ? -27.429 -26.723 -57.600 1.00 24.36 703 GLY A C 1
ATOM 5612 O O . GLY A 1 703 ? -27.790 -25.568 -57.781 1.00 24.36 703 GLY A O 1
ATOM 5613 N N . GLY A 1 704 ? -26.152 -26.881 -57.261 1.00 26.95 704 GLY A N 1
ATOM 5614 C CA . GLY A 1 704 ? -25.170 -27.683 -57.978 1.00 26.95 704 GLY A CA 1
ATOM 5615 C C . GLY A 1 704 ? -24.351 -26.817 -58.957 1.00 26.95 704 GLY A C 1
ATOM 5616 O O . GLY A 1 704 ? -24.841 -26.498 -60.030 1.00 26.95 704 GLY A O 1
ATOM 5617 N N . SER A 1 705 ? -23.078 -26.564 -58.610 1.00 26.59 705 SER A N 1
ATOM 5618 C CA . SER A 1 705 ? -21.920 -26.373 -59.516 1.00 26.59 705 SER A CA 1
ATOM 5619 C C . SER A 1 705 ? -21.348 -24.966 -59.834 1.00 26.59 705 SER A C 1
ATOM 5621 O O . SER A 1 705 ? -22.042 -24.039 -60.230 1.00 26.59 705 SER A O 1
ATOM 5623 N N . SER A 1 706 ? -20.001 -24.951 -59.783 1.00 28.25 706 SER A N 1
ATOM 5624 C CA . SER A 1 706 ? -18.989 -24.268 -60.629 1.00 28.25 706 SER A CA 1
ATOM 5625 C C . SER A 1 706 ? -18.753 -22.748 -60.569 1.00 28.25 706 SER A C 1
ATOM 5627 O O . SER A 1 706 ? -19.501 -21.954 -61.114 1.00 28.25 706 SER A O 1
ATOM 5629 N N . ASN A 1 707 ? -17.616 -22.386 -59.960 1.00 30.23 707 ASN A N 1
ATOM 5630 C CA . ASN A 1 707 ? -16.362 -21.891 -60.573 1.00 30.23 707 ASN A CA 1
ATOM 5631 C C . ASN A 1 707 ? -16.384 -21.109 -61.918 1.00 30.23 707 ASN A C 1
ATOM 5633 O O . ASN A 1 707 ? -16.995 -21.555 -62.882 1.00 30.23 707 ASN A O 1
ATOM 5637 N N . MET A 1 708 ? -15.502 -20.089 -61.993 1.00 25.19 708 MET A N 1
ATOM 5638 C CA . MET A 1 708 ? -15.159 -19.179 -63.121 1.00 25.19 708 MET A CA 1
ATOM 5639 C C . MET A 1 708 ? -16.260 -18.170 -63.509 1.00 25.19 708 MET A C 1
ATOM 5641 O O . MET A 1 708 ? -17.429 -18.501 -63.518 1.00 25.19 708 MET A O 1
ATOM 5645 N N . GLY A 1 709 ? -16.022 -16.906 -63.856 1.00 24.02 709 GLY A N 1
ATOM 5646 C CA . GLY A 1 709 ? -14.822 -16.169 -64.230 1.00 24.02 709 GLY A CA 1
ATOM 5647 C C . GLY A 1 709 ? -15.204 -15.139 -65.312 1.00 24.02 709 GLY A C 1
ATOM 5648 O O . GLY A 1 709 ? -15.888 -15.487 -66.263 1.00 24.02 709 GLY A O 1
ATOM 5649 N N . SER A 1 710 ? -14.688 -13.912 -65.177 1.00 25.23 710 SER A N 1
ATOM 5650 C CA . SER A 1 710 ? -14.407 -12.933 -66.249 1.00 25.23 710 SER A CA 1
ATOM 5651 C C . SER A 1 710 ? -15.509 -12.023 -66.847 1.00 25.23 710 SER A C 1
ATOM 5653 O O . SER A 1 710 ? -16.411 -12.479 -67.537 1.00 25.23 710 SER A O 1
ATOM 5655 N N . SER A 1 711 ? -15.209 -10.708 -66.763 1.00 27.91 711 SER A N 1
ATOM 5656 C CA . SER A 1 711 ? -15.329 -9.634 -67.793 1.00 27.91 711 SER A CA 1
ATOM 5657 C C . SER A 1 711 ? -16.734 -9.195 -68.272 1.00 27.91 711 SER A C 1
ATOM 5659 O O . SER A 1 711 ? -17.617 -10.019 -68.411 1.00 27.91 711 SER A O 1
ATOM 5661 N N . ASN A 1 712 ? -17.034 -7.934 -68.617 1.00 28.20 712 ASN A N 1
ATOM 5662 C CA . ASN A 1 712 ? -16.189 -6.820 -69.053 1.00 28.20 712 ASN A CA 1
ATOM 5663 C C . ASN A 1 712 ? -16.942 -5.462 -69.003 1.00 28.20 712 ASN A C 1
ATOM 5665 O O . ASN A 1 712 ? -18.131 -5.413 -69.292 1.00 28.20 712 ASN A O 1
ATOM 5669 N N . GLN A 1 713 ? -16.162 -4.395 -68.772 1.00 30.39 713 GLN A N 1
ATOM 5670 C CA . GLN A 1 713 ? -16.194 -3.053 -69.401 1.00 30.39 713 GLN A CA 1
ATOM 5671 C C . GLN A 1 713 ? -17.382 -2.071 -69.284 1.00 30.39 713 GLN A C 1
ATOM 5673 O O . GLN A 1 713 ? -18.470 -2.310 -69.794 1.00 30.39 713 GLN A O 1
ATOM 5678 N N . GLY A 1 714 ? -17.037 -0.837 -68.864 1.00 25.66 714 GLY A N 1
ATOM 5679 C CA . GLY A 1 714 ? -17.527 0.382 -69.530 1.00 25.66 714 GLY A CA 1
ATOM 5680 C C . GLY A 1 714 ? -17.450 1.713 -68.758 1.00 25.66 714 GLY A C 1
ATOM 5681 O O . GLY A 1 714 ? -18.459 2.123 -68.206 1.00 25.66 714 GLY A O 1
ATOM 5682 N N . GLY A 1 715 ? -16.303 2.418 -68.830 1.00 24.91 715 GLY A N 1
ATOM 5683 C CA . GLY A 1 715 ? -16.140 3.880 -68.616 1.00 24.91 715 GLY A CA 1
ATOM 5684 C C . GLY A 1 715 ? -15.896 4.329 -67.162 1.00 24.91 715 GLY A C 1
ATOM 5685 O O . GLY A 1 715 ? -16.684 4.015 -66.288 1.00 24.91 715 GLY A O 1
ATOM 5686 N N . GLY A 1 716 ? -14.838 5.039 -66.758 1.00 26.67 716 GLY A N 1
ATOM 5687 C CA . GLY A 1 716 ? -13.877 5.886 -67.461 1.00 26.67 716 GLY A CA 1
ATOM 5688 C C . GLY A 1 716 ? -13.994 7.319 -66.927 1.00 26.67 716 GLY A C 1
ATOM 5689 O O . GLY A 1 716 ? -14.886 8.014 -67.379 1.00 26.67 716 GLY A O 1
ATOM 5690 N N . GLU A 1 717 ? -13.147 7.720 -65.962 1.00 26.73 717 GLU A N 1
ATOM 5691 C CA . GLU A 1 717 ? -12.478 9.042 -65.878 1.00 26.73 717 GLU A CA 1
ATOM 5692 C C . GLU A 1 717 ? -11.715 9.262 -64.546 1.00 26.73 717 GLU A C 1
ATOM 5694 O O . GLU A 1 717 ? -12.270 9.309 -63.454 1.00 26.73 717 GLU A O 1
ATOM 5699 N N . ASN A 1 718 ? -10.389 9.367 -64.689 1.00 32.84 718 ASN A N 1
ATOM 5700 C CA . ASN A 1 718 ? -9.401 10.162 -63.949 1.00 32.84 718 ASN A CA 1
ATOM 5701 C C . ASN A 1 718 ? -9.702 10.652 -62.515 1.00 32.84 718 ASN A C 1
ATOM 5703 O O . ASN A 1 718 ? -10.293 11.710 -62.321 1.00 32.84 718 ASN A O 1
ATOM 5707 N N . ASN A 1 719 ? -9.039 10.040 -61.522 1.00 30.34 719 ASN A N 1
ATOM 5708 C CA . ASN A 1 719 ? -8.444 10.821 -60.432 1.00 30.34 719 ASN A CA 1
ATOM 5709 C C . ASN A 1 719 ? -7.210 10.132 -59.824 1.00 30.34 719 ASN A C 1
ATOM 5711 O O . ASN A 1 719 ? -7.278 9.033 -59.278 1.00 30.34 719 ASN A O 1
ATOM 5715 N N . ARG A 1 720 ? -6.054 10.797 -59.938 1.00 34.03 720 ARG A N 1
ATOM 5716 C CA . ARG A 1 720 ? -4.787 10.411 -59.302 1.00 34.03 720 ARG A CA 1
ATOM 5717 C C . ARG A 1 720 ? -4.882 10.681 -57.797 1.00 34.03 720 ARG A C 1
ATOM 5719 O O . ARG A 1 720 ? -4.642 11.801 -57.362 1.00 34.03 720 ARG A O 1
ATOM 5726 N N . GLY A 1 721 ? -5.195 9.654 -57.013 1.00 28.92 721 GLY A N 1
ATOM 5727 C CA . GLY A 1 721 ? -5.000 9.643 -55.563 1.00 28.92 721 GLY A CA 1
ATOM 5728 C C . GLY A 1 721 ? -3.777 8.802 -55.213 1.00 28.92 721 GLY A C 1
ATOM 5729 O O . GLY A 1 721 ? -3.808 7.580 -55.319 1.00 28.92 721 GLY A O 1
ATOM 5730 N N . THR A 1 722 ? -2.680 9.444 -54.824 1.00 32.88 722 THR A N 1
ATOM 5731 C CA . THR A 1 722 ? -1.516 8.776 -54.235 1.00 32.88 722 THR A CA 1
ATOM 5732 C C . THR A 1 722 ? -1.923 8.133 -52.910 1.00 32.88 722 THR A C 1
ATOM 5734 O O . THR A 1 722 ? -2.147 8.844 -51.930 1.00 32.88 722 THR A O 1
ATOM 5737 N N . ASN A 1 723 ? -2.018 6.800 -52.867 1.00 31.27 723 ASN A N 1
ATOM 5738 C CA . ASN A 1 723 ? -2.107 6.076 -51.602 1.00 31.27 723 ASN A CA 1
ATOM 5739 C C . ASN A 1 723 ? -0.850 6.389 -50.771 1.00 31.27 723 ASN A C 1
ATOM 5741 O O . ASN A 1 723 ? 0.260 6.226 -51.291 1.00 31.27 723 ASN A O 1
ATOM 5745 N N . PRO A 1 724 ? -0.985 6.838 -49.510 1.00 37.16 724 PRO A N 1
ATOM 5746 C CA . PRO A 1 724 ? 0.163 6.978 -48.627 1.00 37.16 724 PRO A CA 1
ATOM 5747 C C . PRO A 1 724 ? 0.844 5.607 -48.477 1.00 37.16 724 PRO A C 1
ATOM 5749 O O . PRO A 1 724 ? 0.146 4.587 -48.436 1.00 37.16 724 PRO A O 1
ATOM 5752 N N . PRO A 1 725 ? 2.187 5.550 -48.429 1.00 34.31 725 PRO A N 1
ATOM 5753 C CA . PRO A 1 725 ? 2.902 4.293 -48.260 1.00 34.31 725 PRO A CA 1
ATOM 5754 C C . PRO A 1 725 ? 2.393 3.611 -46.991 1.00 34.31 725 PRO A C 1
ATOM 5756 O O . PRO A 1 725 ? 2.306 4.246 -45.936 1.00 34.31 725 PRO A O 1
ATOM 5759 N N . GLN A 1 726 ? 2.016 2.333 -47.100 1.00 34.56 726 GLN A N 1
ATOM 5760 C CA . GLN A 1 726 ? 1.662 1.557 -45.919 1.00 34.56 726 GLN A CA 1
ATOM 5761 C C . GLN A 1 726 ? 2.833 1.630 -44.933 1.00 34.56 726 GLN A C 1
ATOM 5763 O O . GLN A 1 726 ? 3.982 1.431 -45.346 1.00 34.56 726 GLN A O 1
ATOM 5768 N N . PRO A 1 727 ? 2.571 1.960 -43.656 1.00 36.38 727 PRO A N 1
ATOM 5769 C CA . PRO A 1 727 ? 3.621 2.023 -42.659 1.00 36.38 727 PRO A CA 1
ATOM 5770 C C . PRO A 1 727 ? 4.346 0.672 -42.608 1.00 36.38 727 PRO A C 1
ATOM 5772 O O . PRO A 1 727 ? 3.702 -0.370 -42.768 1.00 36.38 727 PRO A O 1
ATOM 5775 N N . PRO A 1 728 ? 5.675 0.673 -42.412 1.00 34.66 728 PRO A N 1
ATOM 5776 C CA . PRO A 1 728 ? 6.450 -0.555 -42.351 1.00 34.66 728 PRO A CA 1
ATOM 5777 C C . PRO A 1 728 ? 5.847 -1.485 -41.297 1.00 34.66 728 PRO A C 1
ATOM 5779 O O . PRO A 1 728 ? 5.618 -1.084 -40.154 1.00 34.66 728 PRO A O 1
ATOM 5782 N N . VAL A 1 729 ? 5.566 -2.724 -41.703 1.00 36.88 729 VAL A N 1
ATOM 5783 C CA . VAL A 1 729 ? 5.114 -3.790 -40.807 1.00 36.88 729 VAL A CA 1
ATOM 5784 C C . VAL A 1 729 ? 6.182 -3.957 -39.727 1.00 36.88 729 VAL A C 1
ATOM 5786 O O . VAL A 1 729 ? 7.313 -4.348 -40.013 1.00 36.88 729 VAL A O 1
ATOM 5789 N N . ILE A 1 730 ? 5.833 -3.592 -38.493 1.00 32.88 730 ILE A N 1
ATOM 5790 C CA . ILE A 1 730 ? 6.720 -3.685 -37.332 1.00 32.88 730 ILE A CA 1
ATOM 5791 C C . ILE A 1 730 ? 7.099 -5.168 -37.140 1.00 32.88 730 ILE A C 1
ATOM 5793 O O . ILE A 1 730 ? 6.200 -6.014 -37.133 1.00 32.88 730 ILE A O 1
ATOM 5797 N N . PRO A 1 731 ? 8.392 -5.513 -36.988 1.00 32.03 731 PRO A N 1
ATOM 5798 C CA . PRO A 1 731 ? 8.829 -6.891 -36.781 1.00 32.03 731 PRO A CA 1
ATOM 5799 C C . PRO A 1 731 ? 8.127 -7.548 -35.572 1.00 32.03 731 PRO A C 1
ATOM 5801 O O . PRO A 1 731 ? 7.930 -6.887 -34.550 1.00 32.03 731 PRO A O 1
ATOM 5804 N N . PRO A 1 732 ? 7.789 -8.851 -35.625 1.00 32.91 732 PRO A N 1
ATOM 5805 C CA . PRO A 1 732 ? 6.940 -9.543 -34.646 1.00 32.91 732 PRO A CA 1
ATOM 5806 C C . PRO A 1 732 ? 7.609 -9.833 -33.285 1.00 32.91 732 PRO A C 1
ATOM 5808 O O . PRO A 1 732 ? 7.202 -10.757 -32.585 1.00 32.91 732 PRO A O 1
ATOM 5811 N N . PHE A 1 733 ? 8.589 -9.036 -32.851 1.00 39.44 733 PHE A N 1
ATOM 5812 C CA . PHE A 1 733 ? 9.222 -9.175 -31.530 1.00 39.44 733 PHE A CA 1
ATOM 5813 C C . PHE A 1 733 ? 8.317 -8.729 -30.360 1.00 39.44 733 PHE A C 1
ATOM 5815 O O . PHE A 1 733 ? 8.652 -8.973 -29.205 1.00 39.44 733 PHE A O 1
ATOM 5822 N N . PHE A 1 734 ? 7.143 -8.142 -30.639 1.00 44.16 734 PHE A N 1
ATOM 5823 C CA . PHE A 1 734 ? 6.159 -7.717 -29.628 1.00 44.16 734 PHE A CA 1
ATOM 5824 C C . PHE A 1 734 ? 4.920 -8.618 -29.505 1.00 44.16 734 PHE A C 1
ATOM 5826 O O . PHE A 1 734 ? 4.064 -8.350 -28.664 1.00 44.16 734 PHE A O 1
ATOM 5833 N N . ASN A 1 735 ? 4.813 -9.706 -30.277 1.00 41.41 735 ASN A N 1
ATOM 5834 C CA . ASN A 1 735 ? 3.722 -10.674 -30.111 1.00 41.41 735 ASN A CA 1
ATOM 5835 C C . ASN A 1 735 ? 4.053 -11.666 -28.984 1.00 41.41 735 ASN A C 1
ATOM 5837 O O . ASN A 1 735 ? 4.176 -12.873 -29.197 1.00 41.41 735 ASN A O 1
ATOM 5841 N N . GLN A 1 736 ? 4.197 -11.157 -27.754 1.00 60.25 736 GLN A N 1
ATOM 5842 C CA . GLN A 1 736 ? 4.057 -12.022 -26.587 1.00 60.25 736 GLN A CA 1
ATOM 5843 C C . GLN A 1 736 ? 2.662 -12.643 -26.645 1.00 60.25 736 GLN A C 1
ATOM 5845 O O . GLN A 1 736 ? 1.659 -11.943 -26.794 1.00 60.25 736 GLN A O 1
ATOM 5850 N N . ASN A 1 737 ? 2.594 -13.971 -26.575 1.00 68.06 737 ASN A N 1
ATOM 5851 C CA . ASN A 1 737 ? 1.321 -14.667 -26.585 1.00 68.06 737 ASN A CA 1
ATOM 5852 C C . ASN A 1 737 ? 0.631 -14.494 -25.222 1.00 68.06 737 ASN A C 1
ATOM 5854 O O . ASN A 1 737 ? 0.733 -15.350 -24.342 1.00 68.06 737 ASN A O 1
ATOM 5858 N N . TYR A 1 738 ? -0.058 -13.364 -25.059 1.00 79.50 738 TYR A N 1
ATOM 5859 C CA . TYR A 1 738 ? -0.783 -13.014 -23.841 1.00 79.50 738 TYR A CA 1
ATOM 5860 C C . TYR A 1 738 ? -1.858 -14.043 -23.480 1.00 79.50 738 TYR A C 1
ATOM 5862 O O . TYR A 1 738 ? -2.195 -14.156 -22.306 1.00 79.50 738 TYR A O 1
ATOM 5870 N N . THR A 1 739 ? -2.372 -14.831 -24.434 1.00 83.81 739 THR A N 1
ATOM 5871 C CA . THR A 1 739 ? -3.409 -15.824 -24.120 1.00 83.81 739 THR A CA 1
ATOM 5872 C C . THR A 1 739 ? -2.865 -16.937 -23.232 1.00 83.81 739 THR A C 1
ATOM 5874 O O . THR A 1 739 ? -3.503 -17.259 -22.239 1.00 83.81 739 THR A O 1
ATOM 5877 N N . LYS A 1 740 ? -1.646 -17.437 -23.488 1.00 87.56 740 LYS A N 1
ATOM 5878 C CA . LYS A 1 740 ? -1.020 -18.483 -22.655 1.00 87.56 740 LYS A CA 1
ATOM 5879 C C . LYS A 1 740 ? -0.772 -18.033 -21.213 1.00 87.56 740 LYS A C 1
ATOM 5881 O O . LYS A 1 740 ? -0.920 -18.819 -20.285 1.00 87.56 740 LYS A O 1
ATOM 5886 N N . GLN A 1 741 ? -0.398 -16.768 -21.020 1.00 91.38 741 GLN A N 1
ATOM 5887 C CA . GLN A 1 741 ? -0.166 -16.193 -19.687 1.00 91.38 741 GLN A CA 1
ATOM 5888 C C . GLN A 1 741 ? -1.469 -15.959 -18.904 1.00 91.38 741 GLN A C 1
ATOM 5890 O O . GLN A 1 741 ? -1.428 -15.810 -17.684 1.00 91.38 741 GLN A O 1
ATOM 5895 N N . ASN A 1 742 ? -2.603 -15.907 -19.610 1.00 94.12 742 ASN A N 1
ATOM 5896 C CA . ASN A 1 742 ? -3.947 -15.678 -19.083 1.00 94.12 742 ASN A CA 1
ATOM 5897 C C . ASN A 1 742 ? -4.840 -16.908 -19.323 1.00 94.12 742 ASN A C 1
ATOM 5899 O O . ASN A 1 742 ? -6.025 -16.789 -19.621 1.00 94.12 742 ASN A O 1
ATOM 5903 N N . SER A 1 743 ? -4.259 -18.101 -19.238 1.00 94.69 743 SER A N 1
ATOM 5904 C CA . SER A 1 743 ? -4.988 -19.359 -19.331 1.00 94.69 743 SER A CA 1
ATOM 5905 C C . SER A 1 743 ? -4.458 -20.327 -18.292 1.00 94.69 743 SER A C 1
ATOM 5907 O O . SER A 1 743 ? -3.245 -20.422 -18.083 1.00 94.69 743 SER A O 1
ATOM 5909 N N . TYR A 1 744 ? -5.363 -21.076 -17.673 1.00 95.75 744 TYR A N 1
ATOM 5910 C CA . TYR A 1 744 ? -4.966 -22.211 -16.860 1.00 95.75 744 TYR A CA 1
ATOM 5911 C C . TYR A 1 744 ? -4.420 -23.343 -17.751 1.00 95.75 744 TYR A C 1
ATOM 5913 O O . TYR A 1 744 ? -4.832 -23.456 -18.907 1.00 95.75 744 TYR A O 1
ATOM 5921 N N . PRO A 1 745 ? -3.507 -24.182 -17.235 1.00 93.88 745 PRO A N 1
ATOM 5922 C CA . PRO A 1 745 ? -3.044 -25.374 -17.941 1.00 93.88 745 PRO A CA 1
ATOM 5923 C C . PRO A 1 745 ? -4.166 -26.416 -18.092 1.00 93.88 745 PRO A C 1
ATOM 5925 O O . PRO A 1 745 ? -5.104 -26.441 -17.297 1.00 93.88 745 PRO A O 1
ATOM 5928 N N . ASP A 1 746 ? -4.036 -27.335 -19.054 1.00 94.00 746 ASP A N 1
ATOM 5929 C CA . ASP A 1 746 ? -5.073 -28.335 -19.387 1.00 94.00 746 ASP A CA 1
ATOM 5930 C C . ASP A 1 746 ? -5.503 -29.211 -18.196 1.00 94.00 746 ASP A C 1
ATOM 5932 O O . ASP A 1 746 ? -6.648 -29.660 -18.109 1.00 94.00 746 ASP A O 1
ATOM 5936 N N . TYR A 1 747 ? -4.603 -29.435 -17.235 1.00 94.38 747 TYR A N 1
ATOM 5937 C CA . TYR A 1 747 ? -4.892 -30.212 -16.030 1.00 94.38 747 TYR A CA 1
ATOM 5938 C C . TYR A 1 747 ? -5.721 -29.459 -14.977 1.00 94.38 747 TYR A C 1
ATOM 5940 O O . TYR A 1 747 ? -6.005 -30.034 -13.928 1.00 94.38 747 TYR A O 1
ATOM 5948 N N . ILE A 1 748 ? -6.148 -28.216 -15.231 1.00 95.19 748 ILE A N 1
ATOM 5949 C CA . ILE A 1 748 ? -7.034 -27.450 -14.336 1.00 95.19 748 ILE A CA 1
ATOM 5950 C C . ILE A 1 748 ? -8.339 -28.184 -14.024 1.00 95.19 748 ILE A C 1
ATOM 5952 O O . ILE A 1 748 ? -8.885 -28.042 -12.933 1.00 95.19 748 ILE A O 1
ATOM 5956 N N . SER A 1 749 ? -8.800 -29.034 -14.947 1.00 94.19 749 SER A N 1
ATOM 5957 C CA . SER A 1 749 ? -10.001 -29.858 -14.789 1.00 94.19 749 SER A CA 1
ATOM 5958 C C . SER A 1 749 ? -9.951 -30.778 -13.564 1.00 94.19 749 SER A C 1
ATOM 5960 O O . SER A 1 749 ? -11.001 -31.120 -13.020 1.00 94.19 749 SER A O 1
ATOM 5962 N N . ARG A 1 750 ? -8.747 -31.101 -13.064 1.00 93.81 750 ARG A N 1
ATOM 5963 C CA . ARG A 1 750 ? -8.527 -31.831 -11.802 1.00 93.81 750 ARG A CA 1
ATOM 5964 C C . ARG A 1 750 ? -9.060 -31.089 -10.576 1.00 93.81 750 ARG A C 1
ATOM 5966 O O . ARG A 1 750 ? -9.367 -31.726 -9.575 1.00 93.81 750 ARG A O 1
ATOM 5973 N N . TYR A 1 751 ? -9.184 -29.767 -10.662 1.00 94.50 751 TYR A N 1
ATOM 5974 C CA . TYR A 1 751 ? -9.571 -28.889 -9.560 1.00 94.50 751 TYR A CA 1
ATOM 5975 C C . TYR A 1 751 ? -10.986 -28.319 -9.714 1.00 94.50 751 TYR A C 1
ATOM 5977 O O . TYR A 1 751 ? -11.410 -27.512 -8.892 1.00 94.50 751 TYR A O 1
ATOM 5985 N N . ASN A 1 752 ? -11.756 -28.745 -10.723 1.00 91.94 752 ASN A N 1
ATOM 5986 C CA . ASN A 1 752 ? -13.090 -28.194 -11.000 1.00 91.94 752 ASN A CA 1
ATOM 5987 C C . ASN A 1 752 ? -14.054 -28.288 -9.802 1.00 91.94 752 ASN A C 1
ATOM 5989 O O . ASN A 1 752 ? -14.847 -27.380 -9.581 1.00 91.94 752 ASN A O 1
ATOM 5993 N N . SER A 1 753 ? -13.964 -29.346 -8.992 1.00 91.75 753 SER A N 1
ATOM 5994 C CA . SER A 1 753 ? -14.785 -29.513 -7.782 1.00 91.75 753 SER A CA 1
ATOM 5995 C C . SER A 1 753 ? -14.251 -28.761 -6.555 1.00 91.75 753 SER A C 1
ATOM 5997 O O . SER A 1 753 ? -14.796 -28.916 -5.466 1.00 91.75 753 SER A O 1
ATOM 5999 N N . LYS A 1 754 ? -13.137 -28.034 -6.696 1.00 94.38 754 LYS A N 1
ATOM 6000 C CA . LYS A 1 754 ? -12.434 -27.327 -5.615 1.00 94.38 754 LYS A CA 1
ATOM 6001 C C . LYS A 1 754 ? -12.525 -25.805 -5.739 1.00 94.38 754 LYS A C 1
ATOM 6003 O O . LYS A 1 754 ? -12.061 -25.109 -4.842 1.00 94.38 754 LYS A O 1
ATOM 6008 N N . PHE A 1 755 ? -13.123 -25.290 -6.814 1.00 94.81 755 PHE A N 1
ATOM 6009 C CA . PHE A 1 755 ? -13.417 -23.865 -6.929 1.00 94.81 755 PHE A CA 1
ATOM 6010 C C . PHE A 1 755 ? -14.352 -23.426 -5.804 1.00 94.81 755 PHE A C 1
ATOM 6012 O O . PHE A 1 755 ? -15.373 -24.064 -5.540 1.00 94.81 755 PHE A O 1
ATOM 6019 N N . VAL A 1 756 ? -14.009 -22.310 -5.170 1.00 95.88 756 VAL A N 1
ATOM 6020 C CA . VAL A 1 756 ? -14.835 -21.679 -4.144 1.00 95.88 756 VAL A CA 1
ATOM 6021 C C . VAL A 1 756 ? -15.529 -20.474 -4.771 1.00 95.88 756 VAL A C 1
ATOM 6023 O O . VAL A 1 756 ? -14.935 -19.733 -5.553 1.00 95.88 756 VAL A O 1
ATOM 6026 N N . SER A 1 757 ? -16.813 -20.286 -4.465 1.00 96.12 757 SER A N 1
ATOM 6027 C CA . SER A 1 757 ? -17.560 -19.156 -5.018 1.00 96.12 757 SER A CA 1
ATOM 6028 C C . SER A 1 757 ? -16.994 -17.820 -4.520 1.00 96.12 757 SER A C 1
ATOM 6030 O O . SER A 1 757 ? -16.556 -17.714 -3.372 1.00 96.12 757 SER A O 1
ATOM 6032 N N . ALA A 1 758 ? -17.057 -16.783 -5.360 1.00 96.25 758 ALA A N 1
ATOM 6033 C CA . ALA A 1 758 ? -16.624 -15.436 -4.988 1.00 96.25 758 ALA A CA 1
ATOM 6034 C C . ALA A 1 758 ? -17.345 -14.918 -3.729 1.00 96.25 758 ALA A C 1
ATOM 6036 O O . ALA A 1 758 ? -16.708 -14.317 -2.871 1.00 96.25 758 ALA A O 1
ATOM 6037 N N . GLU A 1 759 ? -18.649 -15.190 -3.598 1.00 96.31 759 GLU A N 1
ATOM 6038 C CA . GLU A 1 759 ? -19.454 -14.810 -2.428 1.00 96.31 759 GLU A CA 1
ATOM 6039 C C . GLU A 1 759 ? -18.899 -15.450 -1.149 1.00 96.31 759 GLU A C 1
ATOM 6041 O O . GLU A 1 759 ? -18.682 -14.767 -0.154 1.00 96.31 759 GLU A O 1
ATOM 6046 N N . THR A 1 760 ? -18.592 -16.752 -1.193 1.00 96.81 760 THR A N 1
ATOM 6047 C CA . THR A 1 760 ? -18.002 -17.481 -0.062 1.00 96.81 760 THR A CA 1
ATOM 6048 C C . THR A 1 760 ? -16.629 -16.926 0.309 1.00 96.81 760 THR A C 1
ATOM 6050 O O . THR A 1 760 ? -16.352 -16.741 1.491 1.00 96.81 760 THR A O 1
ATOM 6053 N N . ILE A 1 761 ? -15.780 -16.629 -0.681 1.00 98.25 761 ILE A N 1
ATOM 6054 C CA . ILE A 1 761 ? -14.451 -16.061 -0.429 1.00 98.25 761 ILE A CA 1
ATOM 6055 C C . ILE A 1 761 ? -14.577 -14.665 0.189 1.00 98.25 761 ILE A C 1
ATOM 6057 O O . ILE A 1 761 ? -13.955 -14.402 1.211 1.00 98.25 761 ILE A O 1
ATOM 6061 N N . TYR A 1 762 ? -15.392 -13.768 -0.375 1.00 98.38 762 TYR A N 1
ATOM 6062 C CA . TYR A 1 762 ? -15.553 -12.420 0.177 1.00 98.38 762 TYR A CA 1
ATOM 6063 C C . TYR A 1 762 ? -16.212 -12.414 1.558 1.00 98.38 762 TYR A C 1
ATOM 6065 O O . TYR A 1 762 ? -15.815 -11.601 2.392 1.00 98.38 762 TYR A O 1
ATOM 6073 N N . GLN A 1 763 ? -17.150 -13.327 1.825 1.00 98.00 763 GLN A N 1
ATOM 6074 C CA . GLN A 1 763 ? -17.703 -13.535 3.163 1.00 98.00 763 GLN A CA 1
ATOM 6075 C C . GLN A 1 763 ? -16.604 -13.961 4.146 1.00 98.00 763 GLN A C 1
ATOM 6077 O O . GLN A 1 763 ? -16.491 -13.375 5.218 1.00 98.00 763 GLN A O 1
ATOM 6082 N N . GLU A 1 764 ? -15.749 -14.919 3.775 1.00 98.31 764 GLU A N 1
ATOM 6083 C CA . GLU A 1 764 ? -14.638 -15.366 4.624 1.00 98.31 764 GLU A CA 1
ATOM 6084 C C . GLU A 1 764 ? -13.611 -14.245 4.868 1.00 98.31 764 GLU A C 1
ATOM 6086 O O . GLU A 1 764 ? -13.171 -14.049 6.004 1.00 98.31 764 GLU A O 1
ATOM 6091 N N . ILE A 1 765 ? -13.276 -13.458 3.833 1.00 98.56 765 ILE A N 1
ATOM 6092 C CA . ILE A 1 765 ? -12.429 -12.263 3.971 1.00 98.56 765 ILE A CA 1
ATOM 6093 C C . ILE A 1 765 ? -13.095 -11.278 4.936 1.00 98.56 765 ILE A C 1
ATOM 6095 O O . ILE A 1 765 ? -12.445 -10.836 5.881 1.00 98.56 765 ILE A O 1
ATOM 6099 N N . TYR A 1 766 ? -14.376 -10.950 4.748 1.00 98.62 766 TYR A N 1
ATOM 6100 C CA . TYR A 1 766 ? -15.106 -10.040 5.632 1.00 98.62 766 TYR A CA 1
ATOM 6101 C C . TYR A 1 766 ? -15.100 -10.532 7.075 1.00 98.62 766 TYR A C 1
ATOM 6103 O O . TYR A 1 766 ? -14.790 -9.762 7.983 1.00 98.62 766 TYR A O 1
ATOM 6111 N N . ASP A 1 767 ? -15.387 -11.811 7.305 1.00 98.50 767 ASP A N 1
ATOM 6112 C CA . ASP A 1 767 ? -15.508 -12.386 8.640 1.00 98.50 767 ASP A CA 1
ATOM 6113 C C . ASP A 1 767 ? -14.213 -12.283 9.442 1.00 98.50 767 ASP A C 1
ATOM 6115 O O . ASP A 1 767 ? -14.273 -11.924 10.620 1.00 98.50 767 ASP A O 1
ATOM 6119 N N . ARG A 1 768 ? -13.051 -12.470 8.804 1.00 98.12 768 ARG A N 1
ATOM 6120 C CA . ARG A 1 768 ? -11.747 -12.408 9.483 1.00 98.12 768 ARG A CA 1
ATOM 6121 C C . ARG A 1 768 ? -11.003 -11.077 9.390 1.00 98.12 768 ARG A C 1
ATOM 6123 O O . ARG A 1 768 ? -9.950 -10.962 10.012 1.00 98.12 768 ARG A O 1
ATOM 6130 N N . THR A 1 769 ? -11.507 -10.098 8.638 1.00 98.44 769 THR A N 1
ATOM 6131 C CA . THR A 1 769 ? -10.834 -8.805 8.408 1.00 98.44 769 THR A CA 1
ATOM 6132 C C . THR A 1 769 ? -11.449 -7.685 9.247 1.00 98.44 769 THR A C 1
ATOM 6134 O O . THR A 1 769 ? -12.667 -7.613 9.439 1.00 98.44 769 THR A O 1
ATOM 6137 N N . PHE A 1 770 ? -10.593 -6.777 9.706 1.00 98.25 770 PHE A N 1
ATOM 6138 C CA . PHE A 1 770 ? -10.899 -5.636 10.559 1.00 98.25 770 PHE A CA 1
ATOM 6139 C C . PHE A 1 770 ? -10.225 -4.367 10.029 1.00 98.25 770 PHE A C 1
ATOM 6141 O O . PHE A 1 770 ? -9.122 -4.409 9.476 1.00 98.25 770 PHE A O 1
ATOM 6148 N N . SER A 1 771 ? -10.866 -3.221 10.244 1.00 96.94 771 SER A N 1
ATOM 6149 C CA . SER A 1 771 ? -10.169 -1.937 10.222 1.00 96.94 771 SER A CA 1
ATOM 6150 C C . SER A 1 771 ? -9.345 -1.811 11.499 1.00 96.94 771 SER A C 1
ATOM 6152 O O . SER A 1 771 ? -9.840 -2.138 12.578 1.00 96.94 771 SER A O 1
ATOM 6154 N N . LEU A 1 772 ? -8.102 -1.348 11.391 1.00 95.94 772 LEU A N 1
ATOM 6155 C CA . LEU A 1 772 ? -7.203 -1.221 12.535 1.00 95.94 772 LEU A CA 1
ATOM 6156 C C . LEU A 1 772 ? -6.991 0.243 12.919 1.00 95.94 772 LEU A C 1
ATOM 6158 O O . LEU A 1 772 ? -6.799 1.097 12.054 1.00 95.94 772 LEU A O 1
ATOM 6162 N N . GLN A 1 773 ? -6.964 0.503 14.226 1.00 93.88 773 GLN A N 1
ATOM 6163 C CA . GLN A 1 773 ? -6.355 1.702 14.799 1.00 93.88 773 GLN A CA 1
ATOM 6164 C C . GLN A 1 773 ? -5.276 1.270 15.789 1.00 93.88 773 GLN A C 1
ATOM 6166 O O . GLN A 1 773 ? -5.556 0.575 16.768 1.00 93.88 773 GLN A O 1
ATOM 6171 N N . LEU A 1 774 ? -4.040 1.667 15.505 1.00 92.88 774 LEU A N 1
ATOM 6172 C CA . LEU A 1 774 ? -2.824 1.253 16.202 1.00 92.88 774 LEU A CA 1
ATOM 6173 C C . LEU A 1 774 ? -2.032 2.501 16.617 1.00 92.88 774 LEU A C 1
ATOM 6175 O O . LEU A 1 774 ? -1.023 2.841 16.000 1.00 92.88 774 LEU A O 1
ATOM 6179 N N . PRO A 1 775 ? -2.528 3.246 17.613 1.00 92.06 775 PRO A N 1
ATOM 6180 C CA . PRO A 1 775 ? -1.870 4.443 18.102 1.00 92.06 775 PRO A CA 1
ATOM 6181 C C . PRO A 1 775 ? -0.549 4.126 18.801 1.00 92.06 775 PRO A C 1
ATOM 6183 O O . PRO A 1 775 ? -0.403 3.099 19.472 1.00 92.06 775 PRO A O 1
ATOM 6186 N N . THR A 1 776 ? 0.370 5.079 18.723 1.00 91.62 776 THR A N 1
ATOM 6187 C CA . THR A 1 776 ? 1.709 4.983 19.305 1.00 91.62 776 THR A CA 1
ATOM 6188 C C . THR A 1 776 ? 1.890 6.034 20.382 1.00 91.62 776 THR A C 1
ATOM 6190 O O . THR A 1 776 ? 1.562 7.203 20.191 1.00 91.62 776 THR A O 1
ATOM 6193 N N . ARG A 1 777 ? 2.437 5.625 21.523 1.00 90.88 777 ARG A N 1
ATOM 6194 C CA . ARG A 1 777 ? 2.863 6.516 22.594 1.00 90.88 777 ARG A CA 1
ATOM 6195 C C . ARG A 1 777 ? 4.267 7.016 22.286 1.00 90.88 777 ARG A C 1
ATOM 6197 O O . ARG A 1 777 ? 5.188 6.210 22.127 1.00 90.88 777 ARG A O 1
ATOM 6204 N N . LEU A 1 778 ? 4.409 8.335 22.221 1.00 89.88 778 LEU A N 1
ATOM 6205 C CA . LEU A 1 778 ? 5.681 8.974 21.915 1.00 89.88 778 LEU A CA 1
ATOM 6206 C C . LEU A 1 778 ? 6.587 9.001 23.150 1.00 89.88 778 LEU A C 1
ATOM 6208 O O . LEU A 1 778 ? 6.148 9.338 24.252 1.00 89.88 778 LEU A O 1
ATOM 6212 N N . ASN A 1 779 ? 7.860 8.663 22.960 1.00 86.81 779 ASN A N 1
ATOM 6213 C CA . ASN A 1 779 ? 8.895 8.736 23.991 1.00 86.81 779 ASN A CA 1
ATOM 6214 C C . ASN A 1 779 ? 9.608 10.098 23.961 1.00 86.81 779 ASN A C 1
ATOM 6216 O O . ASN A 1 779 ? 10.829 10.187 23.835 1.00 86.81 779 ASN A O 1
ATOM 6220 N N . ASP A 1 780 ? 8.824 11.172 24.045 1.00 80.75 780 ASP A N 1
ATOM 6221 C CA . ASP A 1 780 ? 9.329 12.540 24.130 1.00 80.75 780 ASP A CA 1
ATOM 6222 C C . ASP A 1 780 ? 9.144 13.067 25.568 1.00 80.75 780 ASP A C 1
ATOM 6224 O O . ASP A 1 780 ? 8.007 13.195 26.040 1.00 80.75 780 ASP A O 1
ATOM 6228 N N . PRO A 1 781 ? 10.234 13.389 26.294 1.00 67.81 781 PRO A N 1
ATOM 6229 C CA . PRO A 1 781 ? 10.153 13.904 27.659 1.00 67.81 781 PRO A CA 1
ATOM 6230 C C . PRO A 1 781 ? 9.463 15.274 27.756 1.00 67.81 781 PRO A C 1
ATOM 6232 O O . PRO A 1 781 ? 9.020 15.651 28.839 1.00 67.81 781 PRO A O 1
ATOM 6235 N N . THR A 1 782 ? 9.356 16.019 26.653 1.00 71.69 782 THR A N 1
ATOM 6236 C CA . THR A 1 782 ? 8.660 17.313 26.581 1.00 71.69 782 THR A CA 1
ATOM 6237 C C . THR A 1 782 ? 7.163 17.178 26.286 1.00 71.69 782 THR A C 1
ATOM 6239 O O . THR A 1 782 ? 6.400 18.091 26.599 1.00 71.69 782 THR A O 1
ATOM 6242 N N . LEU A 1 783 ? 6.731 16.023 25.765 1.00 68.69 783 LEU A N 1
ATOM 6243 C CA . LEU A 1 783 ? 5.349 15.721 25.373 1.00 68.69 783 LEU A CA 1
ATOM 6244 C C . LEU A 1 783 ? 4.805 14.481 26.102 1.00 68.69 783 LEU A C 1
ATOM 6246 O O . LEU A 1 783 ? 4.017 13.721 25.547 1.00 68.69 783 LEU A O 1
ATOM 6250 N N . SER A 1 784 ? 5.235 14.235 27.346 1.00 53.88 784 SER A N 1
ATOM 6251 C CA . SER A 1 784 ? 4.914 13.003 28.082 1.00 53.88 784 SER A CA 1
ATOM 6252 C C . SER A 1 784 ? 3.419 12.631 27.994 1.00 53.88 784 SER A C 1
ATOM 6254 O O . SER A 1 784 ? 2.564 13.396 28.446 1.00 53.88 784 SER A O 1
ATOM 6256 N N . ASN A 1 785 ? 3.125 11.434 27.465 1.00 65.00 785 ASN A N 1
ATOM 6257 C CA . ASN A 1 785 ? 1.791 10.882 27.148 1.00 65.00 785 ASN A CA 1
ATOM 6258 C C . ASN A 1 785 ? 1.103 11.373 25.861 1.00 65.00 785 ASN A C 1
ATOM 6260 O O . ASN A 1 785 ? -0.101 11.132 25.709 1.00 65.00 785 ASN A O 1
ATOM 6264 N N . ASP A 1 786 ? 1.824 12.002 24.935 1.00 84.44 786 ASP A N 1
ATOM 6265 C CA . ASP A 1 786 ? 1.266 12.293 23.617 1.00 84.44 786 ASP A CA 1
ATOM 6266 C C . ASP A 1 786 ? 1.106 11.014 22.779 1.00 84.44 786 ASP A C 1
ATOM 6268 O O . ASP A 1 786 ? 1.899 10.065 22.866 1.00 84.44 786 ASP A O 1
ATOM 6272 N N . ILE A 1 787 ? 0.015 10.969 22.018 1.00 88.56 787 ILE A N 1
ATOM 6273 C CA . ILE A 1 787 ? -0.410 9.796 21.257 1.00 88.56 787 ILE A CA 1
ATOM 6274 C C . ILE A 1 787 ? -0.423 10.166 19.784 1.00 88.56 787 ILE A C 1
ATOM 6276 O O . ILE A 1 787 ? -1.234 10.978 19.341 1.00 88.56 787 ILE A O 1
ATOM 6280 N N . LEU A 1 788 ? 0.415 9.491 19.008 1.00 88.75 788 LEU A N 1
ATOM 6281 C CA . LEU A 1 788 ? 0.352 9.538 17.560 1.00 88.75 788 LEU A CA 1
ATOM 6282 C C . LEU A 1 788 ? -0.722 8.560 17.079 1.00 88.75 788 LEU A C 1
ATOM 6284 O O . LEU A 1 788 ? -0.536 7.343 17.096 1.00 88.75 788 LEU A O 1
ATOM 6288 N N . SER A 1 789 ? -1.870 9.098 16.674 1.00 83.06 789 SER A N 1
ATOM 6289 C CA . SER A 1 789 ? -2.960 8.308 16.103 1.00 83.06 789 SER A CA 1
ATOM 6290 C C . SER A 1 789 ? -2.611 7.853 14.683 1.00 83.06 789 SER A C 1
ATOM 6292 O O . SER A 1 789 ? -2.392 8.678 13.796 1.00 83.06 789 SER A O 1
ATOM 6294 N N . ASN A 1 790 ? -2.614 6.537 14.455 1.00 78.44 790 ASN A N 1
ATOM 6295 C CA . ASN A 1 790 ? -2.851 5.981 13.128 1.00 78.44 790 ASN A CA 1
ATOM 6296 C C . ASN A 1 790 ? -4.366 5.712 13.024 1.00 78.44 790 ASN A C 1
ATOM 6298 O O . ASN A 1 790 ? -4.976 5.134 13.924 1.00 78.44 790 ASN A O 1
ATOM 6302 N N . ASN A 1 791 ? -5.009 6.221 11.977 1.00 69.06 791 ASN A N 1
ATOM 6303 C CA . ASN A 1 791 ? -6.455 6.074 11.769 1.00 69.06 791 ASN A CA 1
ATOM 6304 C C . ASN A 1 791 ? -6.766 5.332 10.461 1.00 69.06 791 ASN A C 1
ATOM 6306 O O . ASN A 1 791 ? -7.869 5.443 9.926 1.00 69.06 791 ASN A O 1
ATOM 6310 N N . GLN A 1 792 ? -5.782 4.604 9.926 1.00 80.19 792 GLN A N 1
ATOM 6311 C CA . GLN A 1 792 ? -5.852 4.012 8.601 1.00 80.19 792 GLN A CA 1
ATOM 6312 C C . GLN A 1 792 ? -5.064 2.700 8.542 1.00 80.19 792 GLN A C 1
ATOM 6314 O O . GLN A 1 792 ? -3.864 2.670 8.800 1.00 80.19 792 GLN A O 1
ATOM 6319 N N . GLY A 1 793 ? -5.749 1.624 8.157 1.00 92.19 793 GLY A N 1
ATOM 6320 C CA . GLY A 1 793 ? -5.153 0.309 7.959 1.00 92.19 793 GLY A CA 1
ATOM 6321 C C . GLY A 1 793 ? -6.196 -0.802 7.967 1.00 92.19 793 GLY A C 1
ATOM 6322 O O . GLY A 1 793 ? -7.257 -0.690 8.591 1.00 92.19 793 GLY A O 1
ATOM 6323 N N . THR A 1 794 ? -5.874 -1.889 7.277 1.00 97.75 794 THR A N 1
ATOM 6324 C CA . THR A 1 794 ? -6.631 -3.138 7.299 1.00 97.75 794 THR A CA 1
ATOM 6325 C C . THR A 1 794 ? -5.763 -4.230 7.914 1.00 97.75 794 THR A C 1
ATOM 6327 O O . THR A 1 794 ? -4.558 -4.292 7.673 1.00 97.75 794 THR A O 1
ATOM 6330 N N . GLY A 1 795 ? -6.358 -5.115 8.702 1.00 98.25 795 GLY A N 1
ATOM 6331 C CA . GLY A 1 795 ? -5.699 -6.343 9.128 1.00 98.25 795 GLY A CA 1
ATOM 6332 C C . GLY A 1 795 ? -6.693 -7.467 9.307 1.00 98.25 795 GLY A C 1
ATOM 6333 O O . GLY A 1 795 ? -7.902 -7.256 9.280 1.00 98.25 795 GLY A O 1
ATOM 6334 N N . TRP A 1 796 ? -6.193 -8.682 9.451 1.00 98.75 796 TRP A N 1
ATOM 6335 C CA . TRP A 1 796 ? -7.033 -9.871 9.463 1.00 98.75 796 TRP A CA 1
ATOM 6336 C C . TRP A 1 796 ? -6.458 -10.949 10.368 1.00 98.75 796 TRP A C 1
ATOM 6338 O O . TRP A 1 796 ? -5.249 -11.029 10.566 1.00 98.75 796 TRP A O 1
ATOM 6348 N N . LEU A 1 797 ? -7.334 -11.781 10.929 1.00 98.81 797 LEU A N 1
ATOM 6349 C CA . LEU A 1 797 ? -6.928 -12.878 11.799 1.00 98.81 797 LEU A CA 1
ATOM 6350 C C . LEU A 1 797 ? -6.214 -13.953 10.976 1.00 98.81 797 LEU A C 1
ATOM 6352 O O . LEU A 1 797 ? -6.862 -14.687 10.226 1.00 98.81 797 LEU A O 1
ATOM 6356 N N . LEU A 1 798 ? -4.889 -14.022 11.107 1.00 98.75 798 LEU A N 1
ATOM 6357 C CA . LEU A 1 798 ? -4.031 -15.028 10.480 1.00 98.75 798 LEU A CA 1
ATOM 6358 C C . LEU A 1 798 ? -4.151 -16.360 11.212 1.00 98.75 798 LEU A C 1
ATOM 6360 O O . LEU A 1 798 ? -4.383 -17.393 10.588 1.00 98.75 798 LEU A O 1
ATOM 6364 N N . ASP A 1 799 ? -4.018 -16.298 12.532 1.00 98.75 799 ASP A N 1
ATOM 6365 C CA . ASP A 1 799 ? -3.954 -17.441 13.430 1.00 98.75 799 ASP A CA 1
ATOM 6366 C C . ASP A 1 799 ? -4.547 -17.057 14.789 1.00 98.75 799 ASP A C 1
ATOM 6368 O O . ASP A 1 799 ? -4.736 -15.874 15.093 1.00 98.75 799 ASP A O 1
ATOM 6372 N N . TYR A 1 800 ? -4.811 -18.043 15.636 1.00 98.75 800 TYR A N 1
ATOM 6373 C CA . TYR A 1 800 ? -5.195 -17.804 17.021 1.00 98.75 800 TYR A CA 1
ATOM 6374 C C . TYR A 1 800 ? -4.738 -18.943 17.933 1.00 98.75 800 TYR A C 1
ATOM 6376 O O . TYR A 1 800 ? -4.523 -20.081 17.510 1.00 98.75 800 TYR A O 1
ATOM 6384 N N . HIS A 1 801 ? -4.637 -18.629 19.218 1.00 98.56 801 HIS A N 1
ATOM 6385 C CA . HIS A 1 801 ? -4.531 -19.608 20.289 1.00 98.56 801 HIS A CA 1
ATOM 6386 C C . HIS A 1 801 ? -5.740 -19.457 21.219 1.00 98.56 801 HIS A C 1
ATOM 6388 O O . HIS A 1 801 ? -6.067 -18.348 21.643 1.00 98.56 801 HIS A O 1
ATOM 6394 N N . ARG A 1 802 ? -6.422 -20.564 21.523 1.00 97.75 802 ARG A N 1
ATOM 6395 C CA . ARG A 1 802 ? -7.516 -20.598 22.500 1.00 97.75 802 ARG A CA 1
ATOM 6396 C C . ARG A 1 802 ? -6.981 -21.136 23.819 1.00 97.75 802 ARG A C 1
ATOM 6398 O O . ARG A 1 802 ? -6.534 -22.280 23.860 1.00 97.75 802 ARG A O 1
ATOM 6405 N N . TYR A 1 803 ? -7.104 -20.347 24.881 1.00 97.12 803 TYR A N 1
ATOM 6406 C CA . TYR A 1 803 ? -6.645 -20.751 26.206 1.00 97.12 803 TYR A CA 1
ATOM 6407 C C . TYR A 1 803 ? -7.529 -21.868 26.775 1.00 97.12 803 TYR A C 1
ATOM 6409 O O . TYR A 1 803 ? -8.765 -21.817 26.703 1.00 97.12 803 TYR A O 1
ATOM 6417 N N . THR A 1 804 ? -6.888 -22.876 27.363 1.00 93.56 804 THR A N 1
ATOM 6418 C CA . THR A 1 804 ? -7.534 -24.102 27.851 1.00 93.56 804 THR A CA 1
ATOM 6419 C C . THR A 1 804 ? -8.696 -23.816 28.813 1.00 93.56 804 THR A C 1
ATOM 6421 O O . THR A 1 804 ? -8.524 -23.115 29.804 1.00 93.56 804 THR A O 1
ATOM 6424 N N . ASN A 1 805 ? -9.874 -24.403 28.554 1.00 86.31 805 ASN A N 1
ATOM 6425 C CA . ASN A 1 805 ? -11.096 -24.268 29.369 1.00 86.31 805 ASN A CA 1
ATOM 6426 C C . ASN A 1 805 ? -11.603 -22.822 29.565 1.00 86.31 805 ASN A C 1
ATOM 6428 O O . ASN A 1 805 ? -12.238 -22.529 30.576 1.00 86.31 805 ASN A O 1
ATOM 6432 N N . THR A 1 806 ? -11.356 -21.924 28.605 1.00 92.00 806 THR A N 1
ATOM 6433 C CA . THR A 1 806 ? -11.832 -20.530 28.666 1.00 92.00 806 THR A CA 1
ATOM 6434 C C . THR A 1 806 ? -12.463 -20.057 27.347 1.00 92.00 806 THR A C 1
ATOM 6436 O O . THR A 1 806 ? -12.353 -20.713 26.300 1.00 92.00 806 THR A O 1
ATOM 6439 N N . ASN A 1 807 ? -13.103 -18.884 27.398 1.00 93.88 807 ASN A N 1
ATOM 6440 C CA . ASN A 1 807 ? -13.489 -18.081 26.233 1.00 93.88 807 ASN A CA 1
ATOM 6441 C C . ASN A 1 807 ? -12.455 -16.984 25.914 1.00 93.88 807 ASN A C 1
ATOM 6443 O O . ASN A 1 807 ? -12.767 -15.998 25.242 1.00 93.88 807 ASN A O 1
ATOM 6447 N N . LYS A 1 808 ? -11.216 -17.166 26.384 1.00 97.38 808 LYS A N 1
ATOM 6448 C CA . LYS A 1 808 ? -10.095 -16.273 26.124 1.00 97.38 808 LYS A CA 1
ATOM 6449 C C . LYS A 1 808 ? -9.314 -16.752 24.899 1.00 97.38 808 LYS A C 1
ATOM 6451 O O . LYS A 1 808 ? -9.032 -17.944 24.746 1.00 97.38 808 LYS A O 1
ATOM 6456 N N . TYR A 1 809 ? -8.913 -15.808 24.056 1.00 98.50 809 TYR A N 1
ATOM 6457 C CA . TYR A 1 809 ? -8.138 -16.058 22.845 1.00 98.50 809 TYR A CA 1
ATOM 6458 C C . TYR A 1 809 ? -6.939 -15.122 22.785 1.00 98.50 809 TYR A C 1
ATOM 6460 O O . TYR A 1 809 ? -7.065 -13.942 23.092 1.00 98.50 809 TYR A O 1
ATOM 6468 N N . LYS A 1 810 ? -5.794 -15.625 22.331 1.00 98.56 810 LYS A N 1
ATOM 6469 C CA . LYS A 1 810 ? -4.735 -14.795 21.758 1.00 98.56 810 LYS A CA 1
ATOM 6470 C C . LYS A 1 810 ? -4.955 -14.733 20.253 1.00 98.56 810 LYS A C 1
ATOM 6472 O O . LYS A 1 810 ? -5.031 -15.774 19.598 1.00 98.56 810 LYS A O 1
ATOM 6477 N N . LEU A 1 811 ? -5.087 -13.527 19.719 1.00 98.75 811 LEU A N 1
ATOM 6478 C CA . LEU A 1 811 ? -5.332 -13.288 18.302 1.00 98.75 811 LEU A CA 1
ATOM 6479 C C . LEU A 1 811 ? -4.031 -12.863 17.630 1.00 98.75 811 LEU A C 1
ATOM 6481 O O . LEU A 1 811 ? -3.355 -11.977 18.143 1.00 98.75 811 LEU A O 1
ATOM 6485 N N . PHE A 1 812 ? -3.710 -13.448 16.476 1.00 98.81 812 PHE A N 1
ATOM 6486 C CA . PHE A 1 812 ? -2.571 -13.054 15.647 1.00 98.81 812 PHE A CA 1
ATOM 6487 C C . PHE A 1 812 ? -3.091 -12.358 14.386 1.00 98.81 812 PHE A C 1
ATOM 6489 O O . PHE A 1 812 ? -3.599 -13.001 13.464 1.00 98.81 812 PHE A O 1
ATOM 6496 N N . ILE A 1 813 ? -3.013 -11.028 14.362 1.00 98.75 813 ILE A N 1
ATOM 6497 C CA . ILE A 1 813 ? -3.559 -10.183 13.298 1.00 98.75 813 ILE A CA 1
ATOM 6498 C C . ILE A 1 813 ? -2.443 -9.819 12.320 1.00 98.75 813 ILE A C 1
ATOM 6500 O O . ILE A 1 813 ? -1.490 -9.128 12.677 1.00 98.75 813 ILE A O 1
ATOM 6504 N N . ALA A 1 814 ? -2.576 -10.263 11.074 1.00 98.69 814 ALA A N 1
ATOM 6505 C CA . ALA A 1 814 ? -1.684 -9.904 9.983 1.00 98.69 814 ALA A CA 1
ATOM 6506 C C . ALA A 1 814 ? -2.064 -8.551 9.362 1.00 98.69 814 ALA A C 1
ATOM 6508 O O . ALA A 1 814 ? -3.245 -8.236 9.198 1.00 98.69 814 ALA A O 1
ATOM 6509 N N . THR A 1 815 ? -1.056 -7.765 8.987 1.00 98.19 815 THR A N 1
ATOM 6510 C CA . THR A 1 815 ? -1.187 -6.492 8.261 1.00 98.19 815 THR A CA 1
ATOM 6511 C C . THR A 1 815 ? 0.129 -6.150 7.532 1.00 98.19 815 THR A C 1
ATOM 6513 O O . THR A 1 815 ? 1.072 -6.943 7.530 1.00 98.19 815 THR A O 1
ATOM 6516 N N . ASN A 1 816 ? 0.206 -4.996 6.867 1.00 96.88 816 ASN A N 1
ATOM 6517 C CA . ASN A 1 816 ? 1.444 -4.497 6.263 1.00 96.88 816 ASN A CA 1
ATOM 6518 C C . ASN A 1 816 ? 2.361 -3.847 7.312 1.00 96.88 816 ASN A C 1
ATOM 6520 O O . ASN A 1 816 ? 1.887 -3.267 8.287 1.00 96.88 816 ASN A O 1
ATOM 6524 N N . LEU A 1 817 ? 3.677 -3.853 7.083 1.00 94.38 817 LEU A N 1
ATOM 6525 C CA . LEU A 1 817 ? 4.619 -3.167 7.974 1.00 94.38 817 LEU A CA 1
ATOM 6526 C C . LEU A 1 817 ? 4.461 -1.654 7.926 1.00 94.38 817 LEU A C 1
ATOM 6528 O O . LEU A 1 817 ? 4.618 -1.018 8.958 1.00 94.38 817 LEU A O 1
ATOM 6532 N N . HIS A 1 818 ? 4.098 -1.069 6.784 1.00 93.62 818 HIS A N 1
ATOM 6533 C CA . HIS A 1 818 ? 3.850 0.375 6.737 1.00 93.62 818 HIS A CA 1
ATOM 6534 C C . HIS A 1 818 ? 2.605 0.792 7.543 1.00 93.62 818 HIS A C 1
ATOM 6536 O O . HIS A 1 818 ? 2.557 1.903 8.063 1.00 93.62 818 HIS A O 1
ATOM 6542 N N . VAL A 1 819 ? 1.621 -0.101 7.723 1.00 94.25 819 VAL A N 1
ATOM 6543 C CA . VAL A 1 819 ? 0.502 0.121 8.663 1.00 94.25 819 VAL A CA 1
ATOM 6544 C C . VAL A 1 819 ? 1.012 0.103 10.111 1.00 94.25 819 VAL A C 1
ATOM 6546 O O . VAL A 1 819 ? 0.521 0.846 10.959 1.00 94.25 819 VAL A O 1
ATOM 6549 N N . LEU A 1 820 ? 2.054 -0.689 10.376 1.00 93.06 820 LEU A N 1
ATOM 6550 C CA . LEU A 1 820 ? 2.790 -0.755 11.642 1.00 93.06 820 LEU A CA 1
ATOM 6551 C C . LEU A 1 820 ? 3.956 0.247 11.720 1.00 93.06 820 LEU A C 1
ATOM 6553 O O . LEU A 1 820 ? 4.779 0.136 12.626 1.00 93.06 820 LEU A O 1
ATOM 6557 N N . GLY A 1 821 ? 4.048 1.222 10.805 1.00 89.31 821 GLY A N 1
ATOM 6558 C CA . GLY A 1 821 ? 5.248 2.052 10.642 1.00 89.31 821 GLY A CA 1
ATOM 6559 C C . GLY A 1 821 ? 5.618 2.843 11.895 1.00 89.31 821 GLY A C 1
ATOM 6560 O O . GLY A 1 821 ? 6.785 2.902 12.269 1.00 89.31 821 GLY A O 1
ATOM 6561 N N . ASN A 1 822 ? 4.609 3.345 12.609 1.00 87.62 822 ASN A N 1
ATOM 6562 C CA . ASN A 1 822 ? 4.784 3.990 13.911 1.00 87.62 822 ASN A CA 1
ATOM 6563 C C . ASN A 1 822 ? 4.563 3.029 15.085 1.00 87.62 822 ASN A C 1
ATOM 6565 O O . ASN A 1 822 ? 4.794 3.409 16.226 1.00 87.62 822 ASN A O 1
ATOM 6569 N N . PHE A 1 823 ? 4.084 1.808 14.843 1.00 86.69 823 PHE A N 1
ATOM 6570 C CA . PHE A 1 823 ? 3.771 0.834 15.883 1.00 86.69 823 PHE A CA 1
ATOM 6571 C C . PHE A 1 823 ? 5.062 0.172 16.369 1.00 86.69 823 PHE A C 1
ATOM 6573 O O . PHE A 1 823 ? 5.486 -0.872 15.874 1.00 86.69 823 PHE A O 1
ATOM 6580 N N . SER A 1 824 ? 5.721 0.822 17.318 1.00 79.06 824 SER A N 1
ATOM 6581 C CA . SER A 1 824 ? 6.918 0.305 17.975 1.00 79.06 824 SER A CA 1
ATOM 6582 C C . SER A 1 824 ? 6.585 -0.950 18.783 1.00 79.06 824 SER A C 1
ATOM 6584 O O . SER A 1 824 ? 5.434 -1.193 19.121 1.00 79.06 824 SER A O 1
ATOM 6586 N N . ASN A 1 825 ? 7.565 -1.788 19.101 1.00 82.00 825 ASN A N 1
ATOM 6587 C CA . ASN A 1 825 ? 7.289 -3.094 19.695 1.00 82.00 825 ASN A CA 1
ATOM 6588 C C . ASN A 1 825 ? 7.364 -3.063 21.239 1.00 82.00 825 ASN A C 1
ATOM 6590 O O . ASN A 1 825 ? 8.281 -2.477 21.805 1.00 82.00 825 ASN A O 1
ATOM 6594 N N . ALA A 1 826 ? 6.417 -3.722 21.918 1.00 86.88 826 ALA A N 1
ATOM 6595 C CA . ALA A 1 826 ? 6.373 -3.873 23.379 1.00 86.88 826 ALA A CA 1
ATOM 6596 C C . ALA A 1 826 ? 7.005 -5.186 23.902 1.00 86.88 826 ALA A C 1
ATOM 6598 O O . ALA A 1 826 ? 6.806 -5.551 25.062 1.00 86.88 826 ALA A O 1
ATOM 6599 N N . ASN A 1 827 ? 7.755 -5.911 23.067 1.00 90.56 827 ASN A N 1
ATOM 6600 C CA . ASN A 1 827 ? 8.590 -7.036 23.495 1.00 90.56 827 ASN A CA 1
ATOM 6601 C C . ASN A 1 827 ? 9.757 -6.588 24.392 1.00 90.56 827 ASN A C 1
ATOM 6603 O O . ASN A 1 827 ? 10.146 -5.420 24.425 1.00 90.56 827 ASN A O 1
ATOM 6607 N N . SER A 1 828 ? 10.373 -7.546 25.093 1.00 90.88 828 SER A N 1
ATOM 6608 C CA . SER A 1 828 ? 11.588 -7.285 25.871 1.00 90.88 828 SER A CA 1
ATOM 6609 C C . SER A 1 828 ? 12.750 -6.850 24.971 1.00 90.88 828 SER A C 1
ATOM 6611 O O . SER A 1 828 ? 12.892 -7.330 23.846 1.00 90.88 828 SER A O 1
ATOM 6613 N N . GLN A 1 829 ? 13.647 -5.998 25.483 1.00 90.12 829 GLN A N 1
ATOM 6614 C CA . GLN A 1 829 ? 14.801 -5.510 24.714 1.00 90.12 829 GLN A CA 1
ATOM 6615 C C . GLN A 1 829 ? 15.677 -6.647 24.160 1.00 90.12 829 GLN A C 1
ATOM 6617 O O . GLN A 1 829 ? 16.257 -6.510 23.086 1.00 90.12 829 GLN A O 1
ATOM 6622 N N . GLN A 1 830 ? 15.757 -7.777 24.872 1.00 91.62 830 GLN A N 1
ATOM 6623 C CA . GLN A 1 830 ? 16.458 -8.968 24.395 1.00 91.62 830 GLN A CA 1
ATOM 6624 C C . GLN A 1 830 ? 15.844 -9.485 23.088 1.00 91.62 830 GLN A C 1
ATOM 6626 O O . GLN A 1 830 ? 16.567 -9.638 22.108 1.00 91.62 830 GLN A O 1
ATOM 6631 N N . VAL A 1 831 ? 14.523 -9.689 23.061 1.00 92.69 831 VAL A N 1
ATOM 6632 C CA . VAL A 1 831 ? 13.795 -10.149 21.868 1.00 92.69 831 VAL A CA 1
ATOM 6633 C C . VAL A 1 831 ? 13.896 -9.119 20.743 1.00 92.69 831 VAL A C 1
ATOM 6635 O O . VAL A 1 831 ? 14.136 -9.486 19.597 1.00 92.69 831 VAL A O 1
ATOM 6638 N N . LEU A 1 832 ? 13.776 -7.823 21.058 1.00 92.06 832 LEU A N 1
ATOM 6639 C CA . LEU A 1 832 ? 13.914 -6.753 20.063 1.00 92.06 832 LEU A CA 1
ATOM 6640 C C . LEU A 1 832 ? 15.292 -6.748 19.398 1.00 92.06 832 LEU A C 1
ATOM 6642 O O . LEU A 1 832 ? 15.383 -6.554 18.188 1.00 92.06 832 LEU A O 1
ATOM 6646 N N . ASN A 1 833 ? 16.355 -6.962 20.172 1.00 91.38 833 ASN A N 1
ATOM 6647 C CA . ASN A 1 833 ? 17.714 -7.032 19.644 1.00 91.38 833 ASN A CA 1
ATOM 6648 C C . ASN A 1 833 ? 17.930 -8.297 18.807 1.00 91.38 833 ASN A C 1
ATOM 6650 O O . ASN A 1 833 ? 18.542 -8.214 17.747 1.00 91.38 833 ASN A O 1
ATOM 6654 N N . GLU A 1 834 ? 17.427 -9.444 19.272 1.00 91.81 834 GLU A N 1
ATOM 6655 C CA . GLU A 1 834 ? 17.575 -10.735 18.592 1.00 91.81 834 GLU A CA 1
ATOM 6656 C C . GLU A 1 834 ? 16.844 -10.767 17.245 1.00 91.81 834 GLU A C 1
ATOM 6658 O O . GLU A 1 834 ? 17.397 -11.252 16.265 1.00 91.81 834 GLU A O 1
ATOM 6663 N N . LEU A 1 835 ? 15.649 -10.173 17.172 1.00 92.69 835 LEU A N 1
ATOM 6664 C CA . LEU A 1 835 ? 14.851 -10.081 15.944 1.00 92.69 835 LEU A CA 1
ATOM 6665 C C . LEU A 1 835 ? 15.148 -8.826 15.101 1.00 92.69 835 LEU A C 1
ATOM 6667 O O . LEU A 1 835 ? 14.562 -8.649 14.038 1.00 92.69 835 LEU A O 1
ATOM 6671 N N . ASN A 1 836 ? 16.022 -7.928 15.572 1.00 93.00 836 ASN A N 1
ATOM 6672 C CA . ASN A 1 836 ? 16.287 -6.615 14.966 1.00 93.00 836 ASN A CA 1
ATOM 6673 C C . ASN A 1 836 ? 15.027 -5.721 14.816 1.00 93.00 836 ASN A C 1
ATOM 6675 O O . ASN A 1 836 ? 14.913 -4.931 13.878 1.00 93.00 836 ASN A O 1
ATOM 6679 N N . TYR A 1 837 ? 14.090 -5.803 15.767 1.00 93.31 837 TYR A N 1
ATOM 6680 C CA . TYR A 1 837 ? 12.832 -5.028 15.809 1.00 93.31 837 TYR A CA 1
ATOM 6681 C C . TYR A 1 837 ? 12.937 -3.741 16.642 1.00 93.31 837 TYR A C 1
ATOM 6683 O O . TYR A 1 837 ? 11.932 -3.177 17.070 1.00 93.31 837 TYR A O 1
ATOM 6691 N N . VAL A 1 838 ? 14.158 -3.289 16.929 1.00 91.38 838 VAL A N 1
ATOM 6692 C CA . VAL A 1 838 ? 14.393 -2.081 17.726 1.00 91.38 838 VAL A CA 1
ATOM 6693 C C . VAL A 1 838 ? 13.918 -0.842 16.964 1.00 91.38 838 VAL A C 1
ATOM 6695 O O . VAL A 1 838 ? 14.431 -0.554 15.877 1.00 91.38 838 VAL A O 1
ATOM 6698 N N . ASP A 1 839 ? 13.003 -0.093 17.585 1.00 91.69 839 ASP A N 1
ATOM 6699 C CA . ASP A 1 839 ? 12.689 1.295 17.246 1.00 91.69 839 ASP A CA 1
ATOM 6700 C C . ASP A 1 839 ? 13.616 2.229 18.056 1.00 91.69 839 ASP A C 1
ATOM 6702 O O . ASP A 1 839 ? 13.501 2.301 19.284 1.00 91.69 839 ASP A O 1
ATOM 6706 N N . PRO A 1 840 ? 14.553 2.941 17.407 1.00 91.25 840 PRO A N 1
ATOM 6707 C CA . PRO A 1 840 ? 15.530 3.795 18.075 1.00 91.25 840 PRO A CA 1
ATOM 6708 C C . PRO A 1 840 ? 14.932 5.038 18.753 1.00 91.25 840 PRO A C 1
ATOM 6710 O O . PRO A 1 840 ? 15.652 5.723 19.481 1.00 91.25 840 PRO A O 1
ATOM 6713 N N . THR A 1 841 ? 13.655 5.359 18.529 1.00 88.06 841 THR A N 1
ATOM 6714 C CA . THR A 1 841 ? 12.970 6.454 19.239 1.00 88.06 841 THR A CA 1
ATOM 6715 C C . THR A 1 841 ? 12.523 6.050 20.644 1.00 88.06 841 THR A C 1
ATOM 6717 O O . THR A 1 841 ? 12.360 6.904 21.515 1.00 88.06 841 THR A O 1
ATOM 6720 N N . GLY A 1 842 ? 12.362 4.748 20.899 1.00 88.06 842 GLY A N 1
ATOM 6721 C CA . GLY A 1 842 ? 11.800 4.233 22.149 1.00 88.06 842 GLY A CA 1
ATOM 6722 C C . GLY A 1 842 ? 10.289 4.435 22.280 1.00 88.06 842 GLY A C 1
ATOM 6723 O O . GLY A 1 842 ? 9.747 4.251 23.368 1.00 88.06 842 GLY A O 1
ATOM 6724 N N . ASN A 1 843 ? 9.608 4.813 21.195 1.00 89.50 843 ASN A N 1
ATOM 6725 C CA . ASN A 1 843 ? 8.153 4.818 21.119 1.00 89.50 843 ASN A CA 1
ATOM 6726 C C . ASN A 1 843 ? 7.580 3.431 21.484 1.00 89.50 843 ASN A C 1
ATOM 6728 O O . ASN A 1 843 ? 8.274 2.414 21.426 1.00 89.50 843 ASN A O 1
ATOM 6732 N N . THR A 1 844 ? 6.312 3.376 21.897 1.00 89.88 844 THR A N 1
ATOM 6733 C CA . THR A 1 844 ? 5.647 2.124 22.316 1.00 89.88 844 THR A CA 1
ATOM 6734 C C . THR A 1 844 ? 4.192 2.070 21.841 1.00 89.88 844 THR A C 1
ATOM 6736 O O . THR A 1 844 ? 3.595 3.122 21.607 1.00 89.88 844 THR A O 1
ATOM 6739 N N . PRO A 1 845 ? 3.570 0.884 21.712 1.00 92.25 845 PRO A N 1
ATOM 6740 C CA . PRO A 1 845 ? 2.137 0.774 21.452 1.00 92.25 845 PRO A CA 1
ATOM 6741 C C . PRO A 1 845 ? 1.317 1.484 22.529 1.00 92.25 845 PRO A C 1
ATOM 6743 O O . PRO A 1 845 ? 1.519 1.250 23.721 1.00 92.25 845 PRO A O 1
ATOM 6746 N N . ALA A 1 846 ? 0.363 2.327 22.129 1.00 91.56 846 ALA A N 1
ATOM 6747 C CA . ALA A 1 846 ? -0.554 2.965 23.072 1.00 91.56 846 ALA A CA 1
ATOM 6748 C C . ALA A 1 846 ? -1.820 2.135 23.321 1.00 91.56 846 ALA A C 1
ATOM 6750 O O . ALA A 1 846 ? -2.408 2.263 24.387 1.00 91.56 846 ALA A O 1
ATOM 6751 N N . GLY A 1 847 ? -2.243 1.314 22.357 1.00 92.38 847 GLY A N 1
ATOM 6752 C CA . GLY A 1 847 ? -3.446 0.485 22.430 1.00 92.38 847 GLY A CA 1
ATOM 6753 C C . GLY A 1 847 ? -3.796 -0.114 21.068 1.00 92.38 847 GLY A C 1
ATOM 6754 O O . GLY A 1 847 ? -3.052 0.050 20.102 1.00 92.38 847 GLY A O 1
ATOM 6755 N N . VAL A 1 848 ? -4.935 -0.798 20.983 1.00 94.56 848 VAL A N 1
ATOM 6756 C CA . VAL A 1 848 ? -5.490 -1.333 19.731 1.00 94.56 848 VAL A CA 1
ATOM 6757 C C . VAL A 1 848 ? -6.996 -1.101 19.692 1.00 94.56 848 VAL A C 1
ATOM 6759 O O . VAL A 1 848 ? -7.676 -1.248 20.708 1.00 94.56 848 VAL A O 1
ATOM 6762 N N . ALA A 1 849 ? -7.527 -0.763 18.518 1.00 95.50 849 ALA A N 1
ATOM 6763 C CA . ALA A 1 849 ? -8.955 -0.855 18.257 1.00 95.50 849 ALA A CA 1
ATOM 6764 C C . ALA A 1 849 ? -9.238 -1.671 16.996 1.00 95.50 849 ALA A C 1
ATOM 6766 O O . ALA A 1 849 ? -8.585 -1.490 15.963 1.00 95.50 849 ALA A O 1
ATOM 6767 N N . LEU A 1 850 ? -10.228 -2.561 17.091 1.00 97.12 850 LEU A N 1
ATOM 6768 C CA . LEU A 1 850 ? -10.727 -3.345 15.965 1.00 97.12 850 LEU A CA 1
ATOM 6769 C C . LEU A 1 850 ? -12.048 -2.765 15.480 1.00 97.12 850 LEU A C 1
ATOM 6771 O O . LEU A 1 850 ? -12.991 -2.614 16.259 1.00 97.12 850 LEU A O 1
ATOM 6775 N N . GLY A 1 851 ? -12.109 -2.461 14.188 1.00 96.25 851 GLY A N 1
ATOM 6776 C CA . GLY A 1 851 ? -13.290 -1.929 13.532 1.00 96.25 851 GLY A CA 1
ATOM 6777 C C . GLY A 1 851 ? -13.915 -2.893 12.535 1.00 96.25 851 GLY A C 1
ATOM 6778 O O . GLY A 1 851 ? -13.211 -3.601 11.814 1.00 96.25 851 GLY A O 1
ATOM 6779 N N . LYS A 1 852 ? -15.243 -2.875 12.451 1.00 96.94 852 LYS A N 1
ATOM 6780 C CA . LYS A 1 852 ? -16.029 -3.541 11.402 1.00 96.94 852 LYS A CA 1
ATOM 6781 C C . LYS A 1 852 ? -17.225 -2.672 11.021 1.00 96.94 852 LYS A C 1
ATOM 6783 O O . LYS A 1 852 ? -17.605 -1.785 11.784 1.00 96.94 852 LYS A O 1
ATOM 6788 N N . THR A 1 853 ? -17.812 -2.893 9.849 1.00 96.19 853 THR A N 1
ATOM 6789 C CA . THR A 1 853 ? -19.024 -2.163 9.450 1.00 96.19 853 THR A CA 1
ATOM 6790 C C . THR A 1 853 ? -20.169 -2.401 10.434 1.00 96.19 853 THR A C 1
ATOM 6792 O O . THR A 1 853 ? -20.304 -3.487 10.997 1.00 96.19 853 THR A O 1
ATOM 6795 N N . GLU A 1 854 ? -20.993 -1.374 10.648 1.00 89.06 854 GLU A N 1
ATOM 6796 C CA . GLU A 1 854 ? -22.133 -1.401 11.570 1.00 89.06 854 GLU A CA 1
ATOM 6797 C C . GLU A 1 854 ? -23.100 -2.553 11.273 1.00 89.06 854 GLU A C 1
ATOM 6799 O O . GLU A 1 854 ? -23.639 -3.179 12.190 1.00 89.06 854 GLU A O 1
ATOM 6804 N N . HIS A 1 855 ? -23.275 -2.867 9.992 1.00 93.50 855 HIS A N 1
ATOM 6805 C CA . HIS A 1 855 ? -24.030 -4.019 9.535 1.00 93.50 855 HIS A CA 1
ATOM 6806 C C . HIS A 1 855 ? -23.133 -4.976 8.752 1.00 93.50 855 HIS A C 1
ATOM 6808 O O . HIS A 1 855 ? -22.148 -4.583 8.126 1.00 93.50 855 HIS A O 1
ATOM 6814 N N . THR A 1 856 ? -23.490 -6.261 8.768 1.00 94.44 856 THR A N 1
ATOM 6815 C CA . THR A 1 856 ? -22.896 -7.221 7.827 1.00 94.44 856 THR A CA 1
ATOM 6816 C C . THR A 1 856 ? -23.350 -6.849 6.411 1.00 94.44 856 THR A C 1
ATOM 6818 O O . THR A 1 856 ? -24.536 -6.546 6.249 1.00 94.44 856 THR A O 1
ATOM 6821 N N . PRO A 1 857 ? -22.459 -6.850 5.398 1.00 96.25 857 PRO A N 1
ATOM 6822 C CA . PRO A 1 857 ? -22.860 -6.645 4.014 1.00 96.25 857 PRO A CA 1
ATOM 6823 C C . PRO A 1 857 ? -24.019 -7.570 3.640 1.00 96.25 857 PRO A C 1
ATOM 6825 O O . PRO A 1 857 ? -23.983 -8.767 3.915 1.00 96.25 857 PRO A O 1
ATOM 6828 N N . THR A 1 858 ? -25.056 -7.018 3.017 1.00 94.81 858 THR A N 1
ATOM 6829 C CA . THR A 1 858 ? -26.228 -7.799 2.592 1.00 94.81 858 THR A CA 1
ATOM 6830 C C . THR A 1 858 ? -25.989 -8.534 1.274 1.00 94.81 858 THR A C 1
ATOM 6832 O O . THR A 1 858 ? -26.808 -9.356 0.869 1.00 94.81 858 THR A O 1
ATOM 6835 N N . SER A 1 859 ? -24.882 -8.228 0.592 1.00 93.25 859 SER A N 1
ATOM 6836 C CA . SER A 1 859 ? -24.459 -8.851 -0.659 1.00 93.25 859 SER A CA 1
ATOM 6837 C C . SER A 1 859 ? -22.954 -8.666 -0.877 1.00 93.25 859 SER A C 1
ATOM 6839 O O . SER A 1 859 ? -22.426 -7.567 -0.659 1.00 93.25 859 SER A O 1
ATOM 6841 N N . PHE A 1 860 ? -22.276 -9.705 -1.380 1.00 95.94 860 PHE A N 1
ATOM 6842 C CA . PHE A 1 860 ? -20.912 -9.633 -1.925 1.00 95.94 860 PHE A CA 1
ATOM 6843 C C . PHE A 1 860 ? -20.878 -9.678 -3.465 1.00 95.94 860 PHE A C 1
ATOM 6845 O O . PHE A 1 860 ? -19.805 -9.819 -4.065 1.00 95.94 860 PHE A O 1
ATOM 6852 N N . ALA A 1 861 ? -22.019 -9.440 -4.121 1.00 94.69 861 ALA A N 1
ATOM 6853 C CA . ALA A 1 861 ? -22.126 -9.387 -5.577 1.00 94.69 861 ALA A CA 1
ATOM 6854 C C . ALA A 1 861 ? -21.230 -8.303 -6.203 1.00 94.69 861 ALA A C 1
ATOM 6856 O O . ALA A 1 861 ? -20.772 -7.368 -5.537 1.00 94.69 861 ALA A O 1
ATOM 6857 N N . SER A 1 862 ? -20.966 -8.422 -7.504 1.00 95.06 862 SER A N 1
ATOM 6858 C CA . SER A 1 862 ? -20.218 -7.408 -8.246 1.00 95.06 862 SER A CA 1
ATOM 6859 C C . SER A 1 862 ? -21.023 -6.114 -8.396 1.00 95.06 862 SER A C 1
ATOM 6861 O O . SER A 1 862 ? -22.250 -6.133 -8.469 1.00 95.06 862 SER A O 1
ATOM 6863 N N . ILE A 1 863 ? -20.325 -4.977 -8.437 1.00 95.56 863 ILE A N 1
ATOM 6864 C CA . ILE A 1 863 ? -20.929 -3.649 -8.653 1.00 95.56 863 ILE A CA 1
ATOM 6865 C C . ILE A 1 863 ? -20.211 -2.915 -9.791 1.00 95.56 863 ILE A C 1
ATOM 6867 O O . ILE A 1 863 ? -19.056 -3.237 -10.069 1.00 95.56 863 ILE A O 1
ATOM 6871 N N . PRO A 1 864 ? -20.841 -1.938 -10.463 1.00 95.94 864 PRO A N 1
ATOM 6872 C CA . PRO A 1 864 ? -20.156 -1.131 -11.471 1.00 95.94 864 PRO A CA 1
ATOM 6873 C C . PRO A 1 864 ? -18.946 -0.378 -10.903 1.00 95.94 864 PRO A C 1
ATOM 6875 O O . PRO A 1 864 ? -18.955 0.064 -9.749 1.00 95.94 864 PRO A O 1
ATOM 6878 N N . ASN A 1 865 ? -17.904 -0.189 -11.706 1.00 95.06 865 ASN A N 1
ATOM 6879 C CA . ASN A 1 865 ? -16.747 0.609 -11.316 1.00 95.06 865 ASN A CA 1
ATOM 6880 C C . ASN A 1 865 ? -17.169 2.051 -10.977 1.00 95.06 865 ASN A C 1
ATOM 6882 O O . ASN A 1 865 ? -18.100 2.586 -11.576 1.00 95.06 865 ASN A O 1
ATOM 6886 N N . LEU A 1 866 ? -16.486 2.699 -10.027 1.00 93.31 866 LEU A N 1
ATOM 6887 C CA . LEU A 1 866 ? -16.778 4.069 -9.566 1.00 93.31 866 LEU A CA 1
ATOM 6888 C C . LEU A 1 866 ? -18.194 4.288 -8.993 1.00 93.31 866 LEU A C 1
ATOM 6890 O O . LEU A 1 866 ? -18.575 5.428 -8.738 1.00 93.31 866 LEU A O 1
ATOM 6894 N N . SER A 1 867 ? -18.970 3.227 -8.747 1.00 94.62 867 SER A N 1
ATOM 6895 C CA . SER A 1 867 ? -20.339 3.334 -8.215 1.00 94.62 867 SER A CA 1
ATOM 6896 C C . SER A 1 867 ? -20.442 3.118 -6.704 1.00 94.62 867 SER A C 1
ATOM 6898 O O . SER A 1 867 ? -21.531 3.213 -6.147 1.00 94.62 867 SER A O 1
ATOM 6900 N N . TYR A 1 868 ? -19.324 2.852 -6.019 1.00 93.12 868 TYR A N 1
ATOM 6901 C CA . TYR A 1 868 ? -19.313 2.375 -4.631 1.00 93.12 868 TYR A CA 1
ATOM 6902 C C . TYR A 1 868 ? -20.128 3.251 -3.657 1.00 93.12 868 TYR A C 1
ATOM 6904 O O . TYR A 1 868 ? -20.780 2.716 -2.763 1.00 93.12 868 TYR A O 1
ATOM 6912 N N . SER A 1 869 ? -20.169 4.574 -3.854 1.00 90.75 869 SER A N 1
ATOM 6913 C CA . SER A 1 869 ? -20.967 5.495 -3.027 1.00 90.75 869 SER A CA 1
ATOM 6914 C C . SER A 1 869 ? -22.462 5.147 -2.970 1.00 90.75 869 SER A C 1
ATOM 6916 O O . SER A 1 869 ? -23.101 5.377 -1.949 1.00 90.75 869 SER A O 1
ATOM 6918 N N . GLN A 1 870 ? -23.013 4.535 -4.022 1.00 94.62 870 GLN A N 1
ATOM 6919 C CA . GLN A 1 870 ? -24.414 4.097 -4.097 1.00 94.62 870 GLN A CA 1
ATOM 6920 C C . GLN A 1 870 ? -24.677 2.805 -3.309 1.00 94.62 870 GLN A C 1
ATOM 6922 O O . GLN A 1 870 ? -25.822 2.484 -2.999 1.00 94.62 870 GLN A O 1
ATOM 6927 N N . PHE A 1 871 ? -23.619 2.060 -2.980 1.00 95.19 871 PHE A N 1
ATOM 6928 C CA . PHE A 1 871 ? -23.696 0.735 -2.372 1.00 95.19 871 PHE A CA 1
ATOM 6929 C C . PHE A 1 871 ? -23.256 0.716 -0.907 1.00 95.19 871 PHE A C 1
ATOM 6931 O O . PHE A 1 871 ? -23.315 -0.344 -0.295 1.00 95.19 871 PHE A O 1
ATOM 6938 N N . ILE A 1 872 ? -22.869 1.854 -0.315 1.00 93.88 872 ILE A N 1
ATOM 6939 C CA . ILE A 1 872 ? -22.344 1.935 1.064 1.00 93.88 872 ILE A CA 1
ATOM 6940 C C . ILE A 1 872 ? -23.223 1.169 2.064 1.00 93.88 872 ILE A C 1
ATOM 6942 O O . ILE A 1 872 ? -22.719 0.319 2.793 1.00 93.88 872 ILE A O 1
ATOM 6946 N N . ASN A 1 873 ? -24.541 1.388 2.046 1.00 93.06 873 ASN A N 1
ATOM 6947 C CA . ASN A 1 873 ? -25.463 0.715 2.968 1.00 93.06 873 ASN A CA 1
ATOM 6948 C C . ASN A 1 873 ? -25.554 -0.800 2.716 1.00 93.06 873 ASN A C 1
ATOM 6950 O O . ASN A 1 873 ? -25.593 -1.581 3.662 1.00 93.06 873 ASN A O 1
ATOM 6954 N N . GLN A 1 874 ? -25.528 -1.236 1.451 1.00 94.25 874 GLN A N 1
ATOM 6955 C CA . GLN A 1 874 ? -25.489 -2.665 1.100 1.00 94.25 874 GLN A CA 1
ATOM 6956 C C . GLN A 1 874 ? -24.150 -3.310 1.494 1.00 94.25 874 GLN A C 1
ATOM 6958 O O . GLN A 1 874 ? -24.088 -4.506 1.770 1.00 94.25 874 GLN A O 1
ATOM 6963 N N . ARG A 1 875 ? -23.080 -2.509 1.565 1.00 93.69 875 ARG A N 1
ATOM 6964 C CA . ARG A 1 875 ? -21.739 -2.899 2.023 1.00 93.69 875 ARG A CA 1
ATOM 6965 C C . ARG A 1 875 ? -21.534 -2.730 3.528 1.00 93.69 875 ARG A C 1
ATOM 6967 O O . ARG A 1 875 ? -20.396 -2.739 3.979 1.00 93.69 875 ARG A O 1
ATOM 6974 N N . GLY A 1 876 ? -22.612 -2.613 4.300 1.00 93.06 876 GLY A N 1
ATOM 6975 C CA . GLY A 1 876 ? -22.565 -2.605 5.761 1.00 93.06 876 GLY A CA 1
ATOM 6976 C C . GLY A 1 876 ? -22.496 -1.219 6.409 1.00 93.06 876 GLY A C 1
ATOM 6977 O O . GLY A 1 876 ? -22.626 -1.128 7.628 1.00 93.06 876 GLY A O 1
ATOM 6978 N N . GLY A 1 877 ? -22.343 -0.146 5.626 1.00 92.38 877 GLY A N 1
ATOM 6979 C CA . GLY A 1 877 ? -22.304 1.230 6.125 1.00 92.38 877 GLY A CA 1
ATOM 6980 C C . GLY A 1 877 ? -20.954 1.641 6.724 1.00 92.38 877 GLY A C 1
ATOM 6981 O O . GLY A 1 877 ? -19.897 1.158 6.314 1.00 92.38 877 GLY A O 1
ATOM 6982 N N . SER A 1 878 ? -20.999 2.575 7.675 1.00 91.12 878 SER A N 1
ATOM 6983 C CA . SER A 1 878 ? -19.821 3.083 8.390 1.00 91.12 878 SER A CA 1
ATOM 6984 C C . SER A 1 878 ? -19.234 2.042 9.344 1.00 91.12 878 SER A C 1
ATOM 6986 O O . SER A 1 878 ? -19.921 1.127 9.799 1.00 91.12 878 SER A O 1
ATOM 6988 N N . VAL A 1 879 ? -17.953 2.192 9.674 1.00 94.38 879 VAL A N 1
ATOM 6989 C CA . VAL A 1 879 ? -17.256 1.322 10.630 1.00 94.38 879 VAL A CA 1
ATOM 6990 C C . VAL A 1 879 ? -17.524 1.758 12.074 1.00 94.38 879 VAL A C 1
ATOM 6992 O O . VAL A 1 879 ? -17.464 2.944 12.387 1.00 94.38 879 VAL A O 1
ATOM 6995 N N . LYS A 1 880 ? -17.780 0.786 12.954 1.00 94.81 880 LYS A N 1
ATOM 6996 C CA . LYS A 1 880 ? -17.747 0.925 14.417 1.00 94.81 880 LYS A CA 1
ATOM 6997 C C . LYS A 1 880 ? -16.484 0.277 14.957 1.00 94.81 880 LYS A C 1
ATOM 6999 O O . LYS A 1 880 ? -16.052 -0.736 14.411 1.00 94.81 880 LYS A O 1
ATOM 7004 N N . TYR A 1 881 ? -15.930 0.822 16.033 1.00 95.75 881 TYR A N 1
ATOM 7005 C CA . TYR A 1 881 ? -14.694 0.333 16.642 1.00 95.75 881 TYR A CA 1
ATOM 7006 C C . TYR A 1 881 ? -14.909 -0.127 18.083 1.00 95.75 881 TYR A C 1
ATOM 7008 O O . TYR A 1 881 ? -15.718 0.440 18.814 1.00 95.75 881 TYR A O 1
ATOM 7016 N N . TYR A 1 882 ? -14.126 -1.117 18.500 1.00 97.00 882 TYR A N 1
ATOM 7017 C CA . TYR A 1 882 ? -13.949 -1.517 19.894 1.00 97.00 882 TYR A CA 1
ATOM 7018 C C . TYR A 1 882 ? -12.493 -1.272 20.272 1.00 97.00 882 TYR A C 1
ATOM 7020 O O . TYR A 1 882 ? -11.603 -1.818 19.626 1.00 97.00 882 TYR A O 1
ATOM 7028 N N . GLY A 1 883 ? -12.256 -0.392 21.245 1.00 95.56 883 GLY A N 1
ATOM 7029 C CA . GLY A 1 883 ? -10.927 0.077 21.633 1.00 95.56 883 GLY A CA 1
ATOM 7030 C C . GLY A 1 883 ? -10.495 -0.443 22.999 1.00 95.56 883 GLY A C 1
ATOM 7031 O O . GLY A 1 883 ? -11.290 -0.478 23.941 1.00 95.56 883 GLY A O 1
ATOM 7032 N N . SER A 1 884 ? -9.213 -0.789 23.118 1.00 95.44 884 SER A N 1
ATOM 7033 C CA . SER A 1 884 ? -8.604 -1.267 24.365 1.00 95.44 884 SER A CA 1
ATOM 7034 C C . SER A 1 884 ? -8.421 -0.177 25.422 1.00 95.44 884 SER A C 1
ATOM 7036 O O . SER A 1 884 ? -8.227 -0.493 26.587 1.00 95.44 884 SER A O 1
ATOM 7038 N N . GLU A 1 885 ? -8.470 1.097 25.027 1.00 94.31 885 GLU A N 1
ATOM 7039 C CA . GLU A 1 885 ? -8.116 2.248 25.864 1.00 94.31 885 GLU A CA 1
ATOM 7040 C C . GLU A 1 885 ? -9.140 3.383 25.755 1.00 94.31 885 GLU A C 1
ATOM 7042 O O . GLU A 1 885 ? -9.748 3.607 24.706 1.00 94.31 885 GLU A O 1
ATOM 7047 N N . GLN A 1 886 ? -9.309 4.156 26.830 1.00 93.06 886 GLN A N 1
ATOM 7048 C CA . GLN A 1 886 ? -10.336 5.204 26.879 1.00 93.06 886 GLN A CA 1
ATOM 7049 C C . GLN A 1 886 ? -10.088 6.332 25.864 1.00 93.06 886 GLN A C 1
ATOM 7051 O O . GLN A 1 886 ? -11.029 6.940 25.359 1.00 93.06 886 GLN A O 1
ATOM 7056 N N . PHE A 1 887 ? -8.829 6.628 25.532 1.00 91.50 887 PHE A N 1
ATOM 7057 C CA . PHE A 1 887 ? -8.513 7.748 24.642 1.00 91.50 887 PHE A CA 1
ATOM 7058 C C . PHE A 1 887 ? -9.046 7.554 23.209 1.00 91.50 887 PHE A C 1
ATOM 7060 O O . PHE A 1 887 ? -9.187 8.543 22.490 1.00 91.50 887 PHE A O 1
ATOM 7067 N N . PHE A 1 888 ? -9.386 6.327 22.794 1.00 92.12 888 PHE A N 1
ATOM 7068 C CA . PHE A 1 888 ? -10.012 6.068 21.494 1.00 92.12 888 PHE A CA 1
ATOM 7069 C C . PHE A 1 888 ? -11.393 6.727 21.348 1.00 92.12 888 PHE A C 1
ATOM 7071 O O . PHE A 1 888 ? -11.840 6.964 20.228 1.00 92.12 888 PHE A O 1
ATOM 7078 N N . THR A 1 889 ? -12.063 7.054 22.458 1.00 91.44 889 THR A N 1
ATOM 7079 C CA . THR A 1 889 ? -13.359 7.755 22.456 1.00 91.44 889 THR A CA 1
ATOM 7080 C C . THR A 1 889 ? -13.201 9.273 22.575 1.00 91.44 889 THR A C 1
ATOM 7082 O O . THR A 1 889 ? -14.160 9.981 22.878 1.00 91.44 889 THR A O 1
ATOM 7085 N N . THR A 1 890 ? -11.983 9.789 22.398 1.00 86.31 890 THR A N 1
ATOM 7086 C CA . THR A 1 890 ? -11.665 11.219 22.480 1.00 86.31 890 THR A CA 1
ATOM 7087 C C . THR A 1 890 ? -11.035 11.699 21.179 1.00 86.31 890 THR A C 1
ATOM 7089 O O . THR A 1 890 ? -10.356 10.935 20.492 1.00 86.31 890 THR A O 1
ATOM 7092 N N . ASP A 1 891 ? -11.241 12.970 20.834 1.00 81.62 891 ASP A N 1
ATOM 7093 C CA . ASP A 1 891 ? -10.687 13.559 19.614 1.00 81.62 891 ASP A CA 1
ATOM 7094 C C . ASP A 1 891 ? -9.177 13.842 19.757 1.00 81.62 891 ASP A C 1
ATOM 7096 O O . ASP A 1 891 ? -8.745 14.961 20.022 1.00 81.62 891 ASP A O 1
ATOM 7100 N N . ARG A 1 892 ? -8.367 12.780 19.649 1.00 79.50 892 ARG A N 1
ATOM 7101 C CA . ARG A 1 892 ? -6.891 12.806 19.665 1.00 79.50 892 ARG A CA 1
ATOM 7102 C C . ARG A 1 892 ? -6.299 12.385 18.316 1.00 79.50 892 ARG A C 1
ATOM 7104 O O . ARG A 1 892 ? -5.432 11.521 18.248 1.00 79.50 892 ARG A O 1
ATOM 7111 N N . GLY A 1 893 ? -6.826 12.933 17.220 1.00 71.75 893 GLY A N 1
ATOM 7112 C CA . GLY A 1 893 ? -6.368 12.609 15.857 1.00 71.75 893 GLY A CA 1
ATOM 7113 C C . GLY A 1 893 ? -7.107 11.446 15.177 1.00 71.75 893 GLY A C 1
ATOM 7114 O O . GLY A 1 893 ? -6.889 11.175 13.995 1.00 71.75 893 GLY A O 1
ATOM 7115 N N . PHE A 1 894 ? -8.076 10.823 15.856 1.00 76.25 894 PHE A N 1
ATOM 7116 C CA . PHE A 1 894 ? -8.970 9.793 15.298 1.00 76.25 894 PHE A CA 1
ATOM 7117 C C . PHE A 1 894 ? -10.143 10.378 14.482 1.00 76.25 894 PHE A C 1
ATOM 7119 O O . PHE A 1 894 ? -11.215 9.770 14.422 1.00 76.25 894 PHE A O 1
ATOM 7126 N N . SER A 1 895 ? -9.960 11.571 13.899 1.00 63.84 895 SER A N 1
ATOM 7127 C CA . SER A 1 895 ? -10.984 12.429 13.279 1.00 63.84 895 SER A CA 1
ATOM 7128 C C . SER A 1 895 ? -12.169 11.661 12.671 1.00 63.84 895 SER A C 1
ATOM 7130 O O . SER A 1 895 ? -11.998 10.826 11.782 1.00 63.84 895 SER A O 1
ATOM 7132 N N . SER A 1 896 ? -13.378 11.959 13.171 1.00 69.38 896 SER A N 1
ATOM 7133 C CA . SER A 1 896 ? -14.697 11.338 12.898 1.00 69.38 896 SER A CA 1
ATOM 7134 C C . SER A 1 896 ? -14.985 9.943 13.483 1.00 69.38 896 SER A C 1
ATOM 7136 O O . SER A 1 896 ? -16.150 9.647 13.742 1.00 69.38 896 SER A O 1
ATOM 7138 N N . THR A 1 897 ? -13.978 9.113 13.775 1.00 82.06 897 THR A N 1
ATOM 7139 C CA . THR A 1 897 ? -14.211 7.731 14.258 1.00 82.06 897 THR A CA 1
ATOM 7140 C C . THR A 1 897 ? -14.386 7.616 15.771 1.00 82.06 897 THR A C 1
ATOM 7142 O O . THR A 1 897 ? -15.046 6.686 16.222 1.00 82.06 897 THR A O 1
ATOM 7145 N N . TYR A 1 898 ? -13.891 8.574 16.563 1.00 81.94 898 TYR A N 1
ATOM 7146 C CA . TYR A 1 898 ? -13.986 8.517 18.031 1.00 81.94 898 TYR A CA 1
ATOM 7147 C C . TYR A 1 898 ? -15.439 8.439 18.549 1.00 81.94 898 TYR A C 1
ATOM 7149 O O . TYR A 1 898 ? -15.691 7.795 19.563 1.00 81.94 898 TYR A O 1
ATOM 7157 N N . ASN A 1 899 ? -16.408 9.025 17.826 1.00 84.00 899 ASN A N 1
ATOM 7158 C CA . ASN A 1 899 ? -17.845 8.927 18.138 1.00 84.00 899 ASN A CA 1
ATOM 7159 C C . ASN A 1 899 ? -18.434 7.532 17.854 1.00 84.00 899 ASN A C 1
ATOM 7161 O O . ASN A 1 899 ? -19.508 7.202 18.347 1.00 84.00 899 ASN A O 1
ATOM 7165 N N . SER A 1 900 ? -17.752 6.731 17.035 1.00 87.94 900 SER A N 1
ATOM 7166 C CA . SER A 1 900 ? -18.134 5.366 16.653 1.00 87.94 900 SER A CA 1
ATOM 7167 C C . SER A 1 900 ? -17.330 4.289 17.391 1.00 87.94 900 SER A C 1
ATOM 7169 O O . SER A 1 900 ? -17.440 3.107 17.059 1.00 87.94 900 SER A O 1
ATOM 7171 N N . THR A 1 901 ? -16.521 4.687 18.379 1.00 93.62 901 THR A N 1
ATOM 7172 C CA . THR A 1 901 ? -15.677 3.778 19.157 1.00 93.62 901 THR A CA 1
ATOM 7173 C C . THR A 1 901 ? -16.286 3.487 20.523 1.00 93.62 901 THR A C 1
ATOM 7175 O O . THR A 1 901 ? -16.637 4.394 21.272 1.00 93.62 901 THR A O 1
ATOM 7178 N N . THR A 1 902 ? -16.348 2.207 20.875 1.00 95.88 902 THR A N 1
ATOM 7179 C CA . THR A 1 902 ? -16.720 1.719 22.204 1.00 95.88 902 THR A CA 1
ATOM 7180 C C . THR A 1 902 ? -15.455 1.337 22.962 1.00 95.88 902 THR A C 1
ATOM 7182 O O . THR A 1 902 ? -14.672 0.513 22.494 1.00 95.88 902 THR A O 1
ATOM 7185 N N . TYR A 1 903 ? -15.233 1.930 24.134 1.00 95.75 903 TYR A N 1
ATOM 7186 C CA . TYR A 1 903 ? -14.135 1.539 25.019 1.00 95.75 903 TYR A CA 1
ATOM 7187 C C . TYR A 1 903 ? -14.502 0.274 25.805 1.00 95.75 903 TYR A C 1
ATOM 7189 O O . TYR A 1 903 ? -15.518 0.248 26.500 1.00 95.75 903 TYR A O 1
ATOM 7197 N N . THR A 1 904 ? -13.663 -0.760 25.718 1.00 93.38 904 THR A N 1
ATOM 7198 C CA . THR A 1 904 ? -13.897 -2.064 26.358 1.00 93.38 904 THR A CA 1
ATOM 7199 C C . THR A 1 904 ? -12.669 -2.543 27.143 1.00 93.38 904 THR A C 1
ATOM 7201 O O . THR A 1 904 ? -11.961 -3.444 26.683 1.00 93.38 904 THR A O 1
ATOM 7204 N N . PRO A 1 905 ? -12.408 -1.982 28.340 1.00 83.56 905 PRO A N 1
ATOM 7205 C CA . PRO A 1 905 ? -11.173 -2.234 29.092 1.00 83.56 905 PRO A CA 1
ATOM 7206 C C . PRO A 1 905 ? -10.959 -3.689 29.499 1.00 83.56 905 PRO A C 1
ATOM 7208 O O . PRO A 1 905 ? -9.830 -4.149 29.563 1.00 83.56 905 PRO A O 1
ATOM 7211 N N . ASN A 1 906 ? -12.041 -4.413 29.788 1.00 91.44 906 ASN A N 1
ATOM 7212 C CA . ASN A 1 906 ? -11.953 -5.785 30.295 1.00 91.44 906 ASN A CA 1
ATOM 7213 C C . ASN A 1 906 ? -11.937 -6.833 29.174 1.00 91.44 906 ASN A C 1
ATOM 7215 O O . ASN A 1 906 ? -11.756 -8.014 29.445 1.00 91.44 906 ASN A O 1
ATOM 7219 N N . VAL A 1 907 ? -12.148 -6.413 27.922 1.00 95.31 907 VAL A N 1
ATOM 7220 C CA . VAL A 1 907 ? -12.120 -7.313 26.763 1.00 95.31 907 VAL A CA 1
ATOM 7221 C C . VAL A 1 907 ? -10.686 -7.558 26.324 1.00 95.31 907 VAL A C 1
ATOM 7223 O O . VAL A 1 907 ? -10.308 -8.702 26.108 1.00 95.31 907 VAL A O 1
ATOM 7226 N N . TYR A 1 908 ? -9.878 -6.506 26.211 1.00 95.56 908 TYR A N 1
ATOM 7227 C CA . TYR A 1 908 ? -8.467 -6.614 25.849 1.00 95.56 908 TYR A CA 1
ATOM 7228 C C . TYR A 1 908 ? -7.644 -6.875 27.111 1.00 95.56 908 TYR A C 1
ATOM 7230 O O . TYR A 1 908 ? -7.530 -6.008 27.968 1.00 95.56 908 TYR A O 1
ATOM 7238 N N . THR A 1 909 ? -7.074 -8.075 27.240 1.00 92.94 909 THR A N 1
ATOM 7239 C CA . THR A 1 909 ? -6.384 -8.499 28.479 1.00 92.94 909 THR A CA 1
ATOM 7240 C C . THR A 1 909 ? -4.858 -8.459 28.380 1.00 92.94 909 THR A C 1
ATOM 7242 O O . THR A 1 909 ? -4.167 -8.807 29.338 1.00 92.94 909 THR A O 1
ATOM 7245 N N . SER A 1 910 ? -4.318 -8.018 27.242 1.00 92.38 910 SER A N 1
ATOM 7246 C CA . SER A 1 910 ? -2.892 -7.747 27.058 1.00 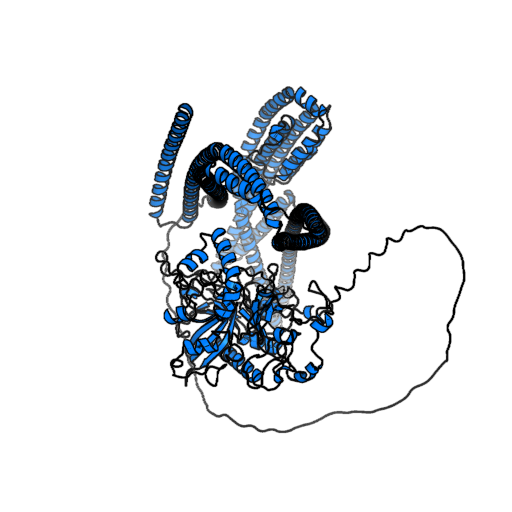92.38 910 SER A CA 1
ATOM 7247 C C . SER A 1 910 ? -2.676 -6.530 26.159 1.00 92.38 910 SER A C 1
ATOM 7249 O O . SER A 1 910 ? -3.491 -6.237 25.282 1.00 92.38 910 SER A O 1
ATOM 7251 N N . SER A 1 911 ? -1.544 -5.849 26.335 1.00 90.38 911 SER A N 1
ATOM 7252 C CA . SER A 1 911 ? -1.089 -4.827 25.389 1.00 90.38 911 SER A CA 1
ATOM 7253 C C . SER A 1 911 ? -0.730 -5.468 24.044 1.00 90.38 911 SER A C 1
ATOM 7255 O O . SER A 1 911 ? -0.226 -6.596 24.032 1.00 90.38 911 SER A O 1
ATOM 7257 N N . PRO A 1 912 ? -0.956 -4.775 22.914 1.00 93.56 912 PRO A N 1
ATOM 7258 C CA . PRO A 1 912 ? -0.622 -5.321 21.611 1.00 93.56 912 PRO A CA 1
ATOM 7259 C C . PRO A 1 912 ? 0.896 -5.315 21.377 1.00 93.56 912 PRO A C 1
ATOM 7261 O O . PRO A 1 912 ? 1.595 -4.382 21.775 1.00 93.56 912 PRO A O 1
ATOM 7264 N N . GLN A 1 913 ? 1.413 -6.357 20.726 1.00 94.75 913 GLN A N 1
ATOM 7265 C CA . GLN A 1 913 ? 2.846 -6.559 20.467 1.00 94.75 913 GLN A CA 1
ATOM 7266 C C . GLN A 1 913 ? 3.075 -7.067 19.043 1.00 94.75 913 GLN A C 1
ATOM 7268 O O . GLN A 1 913 ? 2.206 -7.722 18.480 1.00 94.75 913 GLN A O 1
ATOM 7273 N N . ILE A 1 914 ? 4.244 -6.800 18.449 1.00 95.81 914 ILE A N 1
ATOM 7274 C CA . ILE A 1 914 ? 4.620 -7.418 17.166 1.00 95.81 914 ILE A CA 1
ATOM 7275 C C . ILE A 1 914 ? 5.258 -8.774 17.458 1.00 95.81 914 ILE A C 1
ATOM 7277 O O . ILE A 1 914 ? 6.328 -8.829 18.068 1.00 95.81 914 ILE A O 1
ATOM 7281 N N . VAL A 1 915 ? 4.637 -9.851 16.976 1.00 97.12 915 VAL A N 1
ATOM 7282 C CA . VAL A 1 915 ? 5.185 -11.214 17.059 1.00 97.12 915 VAL A CA 1
ATOM 7283 C C . VAL A 1 915 ? 6.058 -11.535 15.845 1.00 97.12 915 VAL A C 1
ATOM 7285 O O . VAL A 1 915 ? 7.078 -12.206 15.971 1.00 97.12 915 VAL A O 1
ATOM 7288 N N . PHE A 1 916 ? 5.721 -11.002 14.669 1.00 97.94 916 PHE A N 1
ATOM 7289 C CA . PHE A 1 916 ? 6.520 -11.169 13.459 1.00 97.94 916 PHE A CA 1
ATOM 7290 C C . PHE A 1 916 ? 6.498 -9.905 12.609 1.00 97.94 916 PHE A C 1
ATOM 7292 O O . PHE A 1 916 ? 5.454 -9.311 12.374 1.00 97.94 916 PHE A O 1
ATOM 7299 N N . ALA A 1 917 ? 7.658 -9.516 12.112 1.00 96.50 917 ALA A N 1
ATOM 7300 C CA . ALA A 1 917 ? 7.833 -8.534 11.063 1.00 96.50 917 ALA A CA 1
ATOM 7301 C C . ALA A 1 917 ? 8.793 -9.130 10.044 1.00 96.50 917 ALA A C 1
ATOM 7303 O O . ALA A 1 917 ? 9.850 -9.646 10.416 1.00 96.50 917 ALA A O 1
ATOM 7304 N N . ALA A 1 918 ? 8.446 -9.049 8.762 1.00 96.56 918 ALA A N 1
ATOM 7305 C CA . ALA A 1 918 ? 9.308 -9.518 7.689 1.00 96.56 918 ALA A CA 1
ATOM 7306 C C . ALA A 1 918 ? 10.453 -8.520 7.432 1.00 96.56 918 ALA A C 1
ATOM 7308 O O . ALA A 1 918 ? 10.608 -7.986 6.339 1.00 96.56 918 ALA A O 1
ATOM 7309 N N . VAL A 1 919 ? 11.265 -8.272 8.458 1.00 94.94 919 VAL A N 1
ATOM 7310 C CA . VAL A 1 919 ? 12.533 -7.542 8.410 1.00 94.94 919 VAL A CA 1
ATOM 7311 C C . VAL A 1 919 ? 13.641 -8.468 8.881 1.00 94.94 919 VAL A C 1
ATOM 7313 O O . VAL A 1 919 ? 13.424 -9.290 9.766 1.00 94.94 919 VAL A O 1
ATOM 7316 N N . ASP A 1 920 ? 14.818 -8.347 8.274 1.00 93.81 920 ASP A N 1
ATOM 7317 C CA . ASP A 1 920 ? 16.029 -9.081 8.681 1.00 93.81 920 ASP A CA 1
ATOM 7318 C C . ASP A 1 920 ? 15.871 -10.613 8.805 1.00 93.81 920 ASP A C 1
ATOM 7320 O O . ASP A 1 920 ? 16.583 -11.287 9.545 1.00 93.81 920 ASP A O 1
ATOM 7324 N N . TYR A 1 921 ? 14.932 -11.182 8.049 1.00 95.81 921 TYR A N 1
ATOM 7325 C CA . TYR A 1 921 ? 14.598 -12.607 8.080 1.00 95.81 921 TYR A CA 1
ATOM 7326 C C . TYR A 1 921 ? 15.472 -13.456 7.141 1.00 95.81 921 TYR A C 1
ATOM 7328 O O . TYR A 1 921 ? 15.219 -14.646 6.960 1.00 95.81 921 TYR A O 1
ATOM 7336 N N . ILE A 1 922 ? 16.490 -12.845 6.532 1.00 96.19 922 ILE A N 1
ATOM 7337 C CA . ILE A 1 922 ? 17.415 -13.455 5.576 1.00 96.19 922 ILE A CA 1
ATOM 7338 C C . ILE A 1 922 ? 18.838 -13.382 6.140 1.00 96.19 922 ILE A C 1
ATOM 7340 O O . ILE A 1 922 ? 19.244 -12.371 6.717 1.00 96.19 922 ILE A O 1
ATOM 7344 N N . SER A 1 923 ? 19.602 -14.455 5.952 1.00 96.62 923 SER A N 1
ATOM 7345 C CA . SER A 1 923 ? 20.949 -14.633 6.488 1.00 96.62 923 SER A CA 1
ATOM 7346 C C . SER A 1 923 ? 21.910 -13.522 6.055 1.00 96.62 923 SER A C 1
ATOM 7348 O O . SER A 1 923 ? 21.780 -12.915 4.986 1.00 96.62 923 SER A O 1
ATOM 7350 N N . ASP A 1 924 ? 22.961 -13.306 6.847 1.00 96.19 924 ASP A N 1
ATOM 7351 C CA . ASP A 1 924 ? 24.028 -12.375 6.474 1.00 96.19 924 ASP A CA 1
ATOM 7352 C C . ASP A 1 924 ? 24.722 -12.784 5.173 1.00 96.19 924 ASP A C 1
ATOM 7354 O O . ASP A 1 924 ? 25.110 -11.920 4.393 1.00 96.19 924 ASP A O 1
ATOM 7358 N N . LYS A 1 925 ? 24.835 -14.084 4.879 1.00 95.81 925 LYS A N 1
ATOM 7359 C CA . LYS A 1 925 ? 25.380 -14.566 3.602 1.00 95.81 925 LYS A CA 1
ATOM 7360 C C . LYS A 1 925 ? 24.552 -14.048 2.424 1.00 95.81 925 LYS A C 1
ATOM 7362 O O . LYS A 1 925 ? 25.112 -13.510 1.469 1.00 95.81 925 LYS A O 1
ATOM 7367 N N . ALA A 1 926 ? 23.232 -14.178 2.506 1.00 95.38 926 ALA A N 1
ATOM 7368 C CA . ALA A 1 926 ? 22.314 -13.715 1.477 1.00 95.38 926 ALA A CA 1
ATOM 7369 C C . ALA A 1 926 ? 22.183 -12.182 1.431 1.00 95.38 926 ALA A C 1
ATOM 7371 O O . ALA A 1 926 ? 21.991 -11.619 0.357 1.00 95.38 926 ALA A O 1
ATOM 7372 N N . TYR A 1 927 ? 22.341 -11.483 2.553 1.00 96.00 927 TYR A N 1
ATOM 7373 C CA . TYR A 1 927 ? 22.397 -10.020 2.596 1.00 96.00 927 TYR A CA 1
ATOM 7374 C C . TYR A 1 927 ? 23.696 -9.461 1.988 1.00 96.00 927 TYR A C 1
ATOM 7376 O O . TYR A 1 927 ? 23.672 -8.516 1.195 1.00 96.00 927 TYR A O 1
ATOM 7384 N N . ASN A 1 928 ? 24.842 -10.059 2.324 1.00 96.50 928 ASN A N 1
ATOM 7385 C CA . ASN A 1 928 ? 26.169 -9.515 2.029 1.00 96.50 928 ASN A CA 1
ATOM 7386 C C . ASN A 1 928 ? 26.475 -9.408 0.532 1.00 96.50 928 ASN A C 1
ATOM 7388 O O . ASN A 1 928 ? 27.250 -8.535 0.145 1.00 96.50 928 ASN A O 1
ATOM 7392 N N . GLN A 1 929 ? 25.831 -10.213 -0.318 1.00 95.62 929 GLN A N 1
ATOM 7393 C CA . GLN A 1 929 ? 25.958 -10.079 -1.774 1.00 95.62 929 GLN A CA 1
ATOM 7394 C C . GLN A 1 929 ? 25.439 -8.724 -2.298 1.00 95.62 929 GLN A C 1
ATOM 7396 O O . GLN A 1 929 ? 25.936 -8.224 -3.301 1.00 95.62 929 GLN A O 1
ATOM 7401 N N . PHE A 1 930 ? 24.482 -8.100 -1.600 1.00 95.25 930 PHE A N 1
ATOM 7402 C CA . PHE A 1 930 ? 23.899 -6.808 -1.975 1.00 95.25 930 PHE A CA 1
ATOM 7403 C C . PHE A 1 930 ? 24.465 -5.638 -1.162 1.00 95.25 930 PHE A C 1
ATOM 7405 O O . PHE A 1 930 ? 24.233 -4.476 -1.503 1.00 95.25 930 PHE A O 1
ATOM 7412 N N . LYS A 1 931 ? 25.228 -5.921 -0.098 1.00 95.25 931 LYS A N 1
ATOM 7413 C CA . LYS A 1 931 ? 25.720 -4.915 0.849 1.00 95.25 931 LYS A CA 1
ATOM 7414 C C . LYS A 1 931 ? 26.476 -3.753 0.189 1.00 95.25 931 LYS A C 1
ATOM 7416 O O . LYS A 1 931 ? 26.175 -2.622 0.557 1.00 95.25 931 LYS A O 1
ATOM 7421 N N . PRO A 1 932 ? 27.389 -3.951 -0.786 1.00 94.62 932 PRO A N 1
ATOM 7422 C CA . PRO A 1 932 ? 28.079 -2.823 -1.417 1.00 94.62 932 PRO A CA 1
ATOM 7423 C C . PRO A 1 932 ? 27.116 -1.814 -2.058 1.00 94.62 932 PRO A C 1
ATOM 7425 O O . PRO A 1 932 ? 27.273 -0.610 -1.880 1.00 94.62 932 PRO A O 1
ATOM 7428 N N . MET A 1 933 ? 26.079 -2.304 -2.745 1.00 94.38 933 MET A N 1
ATOM 7429 C CA . MET A 1 933 ? 25.048 -1.467 -3.364 1.00 94.38 933 MET A CA 1
ATOM 7430 C C . MET A 1 933 ? 24.203 -0.745 -2.304 1.00 94.38 933 MET A C 1
ATOM 7432 O O . MET A 1 933 ? 23.942 0.451 -2.433 1.00 94.38 933 MET A O 1
ATOM 7436 N N . ILE A 1 934 ? 23.823 -1.449 -1.235 1.00 96.25 934 ILE A N 1
ATOM 7437 C CA . ILE A 1 934 ? 23.067 -0.884 -0.107 1.00 96.25 934 ILE A CA 1
ATOM 7438 C C . ILE A 1 934 ? 23.870 0.221 0.590 1.00 96.25 934 ILE A C 1
ATOM 7440 O O . ILE A 1 934 ? 23.337 1.298 0.845 1.00 96.25 934 ILE A O 1
ATOM 7444 N N . ASP A 1 935 ? 25.160 -0.007 0.848 1.00 95.81 935 ASP A N 1
ATOM 7445 C CA . ASP A 1 935 ? 26.053 0.976 1.465 1.00 95.81 935 ASP A CA 1
ATOM 7446 C C . ASP A 1 935 ? 26.170 2.238 0.596 1.00 95.81 935 ASP A C 1
ATOM 7448 O O . ASP A 1 935 ? 26.125 3.356 1.116 1.00 95.81 935 ASP A O 1
ATOM 7452 N N . THR A 1 936 ? 26.298 2.084 -0.729 1.00 96.00 936 THR A N 1
ATOM 7453 C CA . THR A 1 936 ? 26.310 3.215 -1.669 1.00 96.00 936 THR A CA 1
ATOM 7454 C C . THR A 1 936 ? 25.011 4.010 -1.588 1.00 96.00 936 THR A C 1
ATOM 7456 O O . THR A 1 936 ? 25.062 5.222 -1.381 1.00 96.00 936 THR A O 1
ATOM 7459 N N . LEU A 1 937 ? 23.858 3.343 -1.679 1.00 95.75 937 LEU A N 1
ATOM 7460 C CA . LEU A 1 937 ? 22.546 3.993 -1.618 1.00 95.75 937 LEU A CA 1
ATOM 7461 C C . LEU A 1 937 ? 22.315 4.699 -0.285 1.00 95.75 937 LEU A C 1
ATOM 7463 O O . LEU A 1 937 ? 21.830 5.828 -0.260 1.00 95.75 937 LEU A O 1
ATOM 7467 N N . TRP A 1 938 ? 22.714 4.076 0.821 1.00 96.50 938 TRP A N 1
ATOM 7468 C CA . TRP A 1 938 ? 22.619 4.686 2.139 1.00 96.50 938 TRP A CA 1
ATOM 7469 C C . TRP A 1 938 ? 23.510 5.917 2.280 1.00 96.50 938 TRP A C 1
ATOM 7471 O O . TRP A 1 938 ? 23.102 6.924 2.856 1.00 96.50 938 TRP A O 1
ATOM 7481 N N . ASN A 1 939 ? 24.730 5.874 1.745 1.00 96.38 939 ASN A N 1
ATOM 7482 C CA . ASN A 1 939 ? 25.614 7.034 1.753 1.00 96.38 939 ASN A CA 1
ATOM 7483 C C . ASN A 1 939 ? 25.046 8.183 0.914 1.00 96.38 939 ASN A C 1
ATOM 7485 O O . ASN A 1 939 ? 25.094 9.325 1.368 1.00 96.38 939 ASN A O 1
ATOM 7489 N N . THR A 1 940 ? 24.455 7.892 -0.247 1.00 96.44 940 THR A N 1
ATOM 7490 C CA . THR A 1 940 ? 23.737 8.890 -1.050 1.00 96.44 940 THR A CA 1
ATOM 7491 C C . THR A 1 940 ? 22.540 9.460 -0.291 1.00 96.44 940 THR A C 1
ATOM 7493 O O . THR A 1 940 ? 22.407 10.678 -0.204 1.00 96.44 940 THR A O 1
ATOM 7496 N N . TYR A 1 941 ? 21.718 8.607 0.327 1.00 95.56 941 TYR A N 1
ATOM 7497 C CA . TYR A 1 941 ? 20.566 9.038 1.121 1.00 95.56 941 TYR A CA 1
ATOM 7498 C C . TYR A 1 941 ? 20.987 9.962 2.271 1.00 95.56 941 TYR A C 1
ATOM 7500 O O . TYR A 1 941 ? 20.457 11.061 2.395 1.00 95.56 941 TYR A O 1
ATOM 7508 N N . LYS A 1 942 ? 22.001 9.579 3.061 1.00 96.00 942 LYS A N 1
ATOM 7509 C CA . LYS A 1 942 ? 22.555 10.415 4.143 1.00 96.00 942 LYS A CA 1
ATOM 7510 C C . LYS A 1 942 ? 23.064 11.768 3.657 1.00 96.00 942 LYS A C 1
ATOM 7512 O O . LYS A 1 942 ? 22.930 12.753 4.368 1.00 96.00 942 LYS A O 1
ATOM 7517 N N . GLN A 1 943 ? 23.694 11.817 2.484 1.00 93.62 943 GLN A N 1
ATOM 7518 C CA . GLN A 1 943 ? 24.181 13.076 1.913 1.00 93.62 943 GLN A CA 1
ATOM 7519 C C . GLN A 1 943 ? 23.029 13.985 1.478 1.00 93.62 943 GLN A C 1
ATOM 7521 O O . GLN A 1 943 ? 23.132 15.201 1.608 1.00 93.62 943 GLN A O 1
ATOM 7526 N N . GLN A 1 944 ? 21.947 13.401 0.965 1.00 95.69 944 GLN A N 1
ATOM 7527 C CA . GLN A 1 944 ? 20.772 14.134 0.506 1.00 95.69 944 GLN A CA 1
ATOM 7528 C C . GLN A 1 944 ? 19.859 14.573 1.662 1.00 95.69 944 GLN A C 1
ATOM 7530 O O . GLN A 1 944 ? 19.269 15.650 1.594 1.00 95.69 944 GLN A O 1
ATOM 7535 N N . TYR A 1 945 ? 19.769 13.764 2.720 1.00 94.62 945 TYR A N 1
ATOM 7536 C CA . TYR A 1 945 ? 18.865 13.943 3.860 1.00 94.62 945 TYR A CA 1
ATOM 7537 C C . TYR A 1 945 ? 19.591 13.759 5.210 1.00 94.62 945 TYR A C 1
ATOM 7539 O O . TYR A 1 945 ? 19.226 12.869 5.989 1.00 94.62 945 TYR A O 1
ATOM 7547 N N . PRO A 1 946 ? 20.626 14.571 5.506 1.00 91.50 946 PRO A N 1
ATOM 7548 C CA . PRO A 1 946 ? 21.470 14.389 6.691 1.00 91.50 946 PRO A CA 1
ATOM 7549 C C . PRO A 1 946 ? 20.707 14.524 8.015 1.00 91.50 946 PRO A C 1
ATOM 7551 O O . PRO A 1 946 ? 21.062 13.849 8.978 1.00 91.50 946 PRO A O 1
ATOM 7554 N N . ASP A 1 947 ? 19.644 15.332 8.032 1.00 91.88 947 ASP A N 1
ATOM 7555 C CA . ASP A 1 947 ? 18.838 15.637 9.222 1.00 91.88 947 ASP A CA 1
ATOM 7556 C C . ASP A 1 947 ? 17.542 14.804 9.302 1.00 91.88 947 ASP A C 1
ATOM 7558 O O . ASP A 1 947 ? 16.615 15.159 10.024 1.00 91.88 947 ASP A O 1
ATOM 7562 N N . SER A 1 948 ? 17.425 13.721 8.525 1.00 93.50 948 SER A N 1
ATOM 7563 C CA . SER A 1 948 ? 16.240 12.853 8.588 1.00 93.50 948 SER A CA 1
ATOM 7564 C C . SER A 1 948 ? 16.228 11.982 9.849 1.00 93.50 948 SER A C 1
ATOM 7566 O O . SER A 1 948 ? 17.266 11.473 10.281 1.00 93.50 948 SER A O 1
ATOM 7568 N N . GLU A 1 949 ? 15.033 11.727 10.391 1.00 90.25 949 GLU A N 1
ATOM 7569 C CA . GLU A 1 949 ? 14.833 10.861 11.564 1.00 90.25 949 GLU A CA 1
ATOM 7570 C C . GLU A 1 949 ? 15.413 9.458 11.350 1.00 90.25 949 GLU A C 1
ATOM 7572 O O . GLU A 1 949 ? 15.989 8.881 12.267 1.00 90.25 949 GLU A O 1
ATOM 7577 N N . ALA A 1 950 ? 15.370 8.935 10.120 1.00 92.00 950 ALA A N 1
ATOM 7578 C CA . ALA A 1 950 ? 15.985 7.656 9.779 1.00 92.00 950 ALA A CA 1
ATOM 7579 C C . ALA A 1 950 ? 17.515 7.660 9.930 1.00 92.00 950 ALA A C 1
ATOM 7581 O O . ALA A 1 950 ? 18.094 6.653 10.341 1.00 92.00 950 ALA A O 1
ATOM 7582 N N . VAL A 1 951 ? 18.196 8.768 9.617 1.00 94.69 951 VAL A N 1
ATOM 7583 C CA . VAL A 1 951 ? 19.652 8.899 9.811 1.00 94.69 951 VAL A CA 1
ATOM 7584 C C . VAL A 1 951 ? 19.990 8.966 11.293 1.00 94.69 951 VAL A C 1
ATOM 7586 O O . VAL A 1 951 ? 20.909 8.277 11.745 1.00 94.69 951 VAL A O 1
ATOM 7589 N N . GLU A 1 952 ? 19.230 9.736 12.066 1.00 92.50 952 GLU A N 1
ATOM 7590 C CA . GLU A 1 952 ? 19.386 9.788 13.518 1.00 92.50 952 GLU A CA 1
ATOM 7591 C C . GLU A 1 952 ? 19.115 8.419 14.160 1.00 92.50 952 GLU A C 1
ATOM 7593 O O . GLU A 1 952 ? 19.934 7.914 14.934 1.00 92.50 952 GLU A O 1
ATOM 7598 N N . GLY A 1 953 ? 18.007 7.780 13.789 1.00 91.31 953 GLY A N 1
ATOM 7599 C CA . GLY A 1 953 ? 17.623 6.460 14.261 1.00 91.31 953 GLY A CA 1
ATOM 7600 C C . GLY A 1 953 ? 18.674 5.412 13.925 1.00 91.31 953 GLY A C 1
ATOM 7601 O O . GLY A 1 953 ? 19.131 4.692 14.813 1.00 91.31 953 GLY A O 1
ATOM 7602 N N . TYR A 1 954 ? 19.178 5.399 12.687 1.00 94.69 954 TYR A N 1
ATOM 7603 C CA . TYR A 1 954 ? 20.307 4.554 12.298 1.00 94.69 954 TYR A CA 1
ATOM 7604 C C . TYR A 1 954 ? 21.536 4.781 13.183 1.00 94.69 954 TYR A C 1
ATOM 7606 O O . TYR A 1 954 ? 22.205 3.822 13.571 1.00 94.69 954 TYR A O 1
ATOM 7614 N N . ASN A 1 955 ? 21.845 6.030 13.542 1.00 93.56 955 ASN A N 1
ATOM 7615 C CA . ASN A 1 955 ? 22.977 6.362 14.408 1.00 93.56 955 ASN A CA 1
ATOM 7616 C C . ASN A 1 955 ? 22.794 5.880 15.858 1.00 93.56 955 ASN A C 1
ATOM 7618 O O . ASN A 1 955 ? 23.800 5.584 16.506 1.00 93.56 955 ASN A O 1
ATOM 7622 N N . LYS A 1 956 ? 21.556 5.681 16.320 1.00 91.62 956 LYS A N 1
ATOM 7623 C CA . LYS A 1 956 ? 21.235 5.104 17.638 1.00 91.62 956 LYS A CA 1
ATOM 7624 C C . LYS A 1 956 ? 21.264 3.570 17.671 1.00 91.62 956 LYS A C 1
ATOM 7626 O O . LYS A 1 956 ? 21.469 2.995 18.735 1.00 91.62 956 LYS A O 1
ATOM 7631 N N . LEU A 1 957 ? 21.115 2.893 16.528 1.00 88.94 957 LEU A N 1
ATOM 7632 C CA . LEU A 1 957 ? 21.169 1.426 16.472 1.00 88.94 957 LEU A CA 1
ATOM 7633 C C . LEU A 1 957 ? 22.557 0.889 16.847 1.00 88.94 957 LEU A C 1
ATOM 7635 O O . LEU A 1 957 ? 23.577 1.391 16.371 1.00 88.94 957 LEU A O 1
ATOM 7639 N N . THR A 1 958 ? 22.603 -0.179 17.641 1.00 85.00 958 THR A N 1
ATOM 7640 C CA . THR A 1 958 ? 23.844 -0.911 17.946 1.00 85.00 958 THR A CA 1
ATOM 7641 C C . THR A 1 958 ? 24.321 -1.715 16.738 1.00 85.00 958 THR A C 1
ATOM 7643 O O . THR A 1 958 ? 25.496 -1.662 16.376 1.00 85.00 958 THR A O 1
ATOM 7646 N N . ASN A 1 959 ? 23.397 -2.399 16.060 1.00 84.50 959 ASN A N 1
ATOM 7647 C CA . ASN A 1 959 ? 23.645 -3.075 14.794 1.00 84.50 959 ASN A CA 1
ATOM 7648 C C . ASN A 1 959 ? 23.428 -2.102 13.625 1.00 84.50 959 ASN A C 1
ATOM 7650 O O . ASN A 1 959 ? 22.298 -1.738 13.303 1.00 84.50 959 ASN A O 1
ATOM 7654 N N . LYS A 1 960 ? 24.513 -1.696 12.958 1.00 90.00 960 LYS A N 1
ATOM 7655 C CA . LYS A 1 960 ? 24.503 -0.793 11.791 1.00 90.00 960 LYS A CA 1
ATOM 7656 C C . LYS A 1 960 ? 24.103 -1.493 10.477 1.00 90.00 960 LYS A C 1
ATOM 7658 O O . LYS A 1 960 ? 24.556 -1.108 9.402 1.00 90.00 960 LYS A O 1
ATOM 7663 N N . LYS A 1 961 ? 23.275 -2.536 10.546 1.00 94.00 961 LYS A N 1
ATOM 7664 C CA . LYS A 1 961 ? 22.717 -3.230 9.378 1.00 94.00 961 LYS A CA 1
ATOM 7665 C C . LYS A 1 961 ? 21.455 -2.511 8.896 1.00 94.00 961 LYS A C 1
ATOM 7667 O O . LYS A 1 961 ? 20.610 -2.128 9.705 1.00 94.00 961 LYS A O 1
ATOM 7672 N N . ILE A 1 962 ? 21.323 -2.368 7.578 1.00 96.19 962 ILE A N 1
ATOM 7673 C CA . ILE A 1 962 ? 20.115 -1.873 6.904 1.00 96.19 962 ILE A CA 1
ATOM 7674 C C . ILE A 1 962 ? 19.460 -3.092 6.258 1.00 96.19 962 ILE A C 1
ATOM 7676 O O . ILE A 1 962 ? 19.813 -3.430 5.131 1.00 96.19 962 ILE A O 1
ATOM 7680 N N . PRO A 1 963 ? 18.609 -3.838 6.979 1.00 95.69 963 PRO A N 1
ATOM 7681 C CA . PRO A 1 963 ? 18.093 -5.096 6.469 1.00 95.69 963 PRO A CA 1
ATOM 7682 C C . PRO A 1 963 ? 17.069 -4.856 5.359 1.00 95.69 963 PRO A C 1
ATOM 7684 O O . PRO A 1 963 ? 16.458 -3.788 5.268 1.00 95.69 963 PRO A O 1
ATOM 7687 N N . PHE A 1 964 ? 16.851 -5.875 4.531 1.00 94.88 964 PHE A N 1
ATOM 7688 C CA . PHE A 1 964 ? 15.675 -5.897 3.670 1.00 94.88 964 PHE A CA 1
ATOM 7689 C C . PHE A 1 964 ? 14.406 -5.994 4.516 1.00 94.88 964 PHE A C 1
ATOM 7691 O O . PHE A 1 964 ? 14.404 -6.664 5.556 1.00 94.88 964 PHE A O 1
ATOM 7698 N N . TYR A 1 965 ? 13.333 -5.366 4.041 1.00 93.38 965 TYR A N 1
ATOM 7699 C CA . TYR A 1 965 ? 11.990 -5.629 4.549 1.00 93.38 965 TYR A CA 1
ATOM 7700 C C . TYR A 1 965 ? 11.144 -6.375 3.514 1.00 93.38 965 TYR A C 1
ATOM 7702 O O . TYR A 1 965 ? 11.531 -6.575 2.371 1.00 93.38 965 TYR A O 1
ATOM 7710 N N . THR A 1 966 ? 9.979 -6.851 3.905 1.00 95.31 966 THR A N 1
ATOM 7711 C CA . THR A 1 966 ? 8.867 -7.234 3.038 1.00 95.31 966 THR A CA 1
ATOM 7712 C C . THR A 1 966 ? 7.630 -6.740 3.752 1.00 95.31 966 THR A C 1
ATOM 7714 O O . THR A 1 966 ? 7.578 -6.793 4.976 1.00 95.31 966 THR A O 1
ATOM 7717 N N . ASP A 1 967 ? 6.668 -6.182 3.026 1.00 95.31 967 ASP A N 1
ATOM 7718 C CA . ASP A 1 967 ? 5.591 -5.408 3.640 1.00 95.31 967 ASP A CA 1
ATOM 7719 C C . ASP A 1 967 ? 4.520 -6.295 4.302 1.00 95.31 967 ASP A C 1
ATOM 7721 O O . ASP A 1 967 ? 3.384 -6.391 3.848 1.00 95.31 967 ASP A O 1
ATOM 7725 N N . PHE A 1 968 ? 4.905 -6.999 5.361 1.00 97.56 968 PHE A N 1
ATOM 7726 C CA . PHE A 1 968 ? 4.103 -7.970 6.086 1.00 97.56 968 PHE A CA 1
ATOM 7727 C C . PHE A 1 968 ? 4.557 -8.047 7.547 1.00 97.56 968 PHE A C 1
ATOM 7729 O O . PHE A 1 968 ? 5.740 -8.237 7.847 1.00 97.56 968 PHE A O 1
ATOM 7736 N N . GLY A 1 969 ? 3.599 -7.924 8.457 1.00 97.19 969 GLY A N 1
ATOM 7737 C CA . GLY A 1 969 ? 3.797 -8.091 9.886 1.00 97.19 969 GLY A CA 1
ATOM 7738 C C . GLY A 1 969 ? 2.579 -8.724 10.545 1.00 97.19 969 GLY A C 1
ATOM 7739 O O . GLY A 1 969 ? 1.479 -8.738 9.993 1.00 97.19 969 GLY A O 1
ATOM 7740 N N . VAL A 1 970 ? 2.793 -9.255 11.740 1.00 98.50 970 VAL A N 1
ATOM 7741 C CA . VAL A 1 970 ? 1.790 -9.889 12.584 1.00 98.50 970 VAL A CA 1
ATOM 7742 C C . VAL A 1 970 ? 1.898 -9.266 13.966 1.00 98.50 970 VAL A C 1
ATOM 7744 O O . VAL A 1 970 ? 2.959 -9.312 14.600 1.00 98.50 970 VAL A O 1
ATOM 7747 N N . ILE A 1 971 ? 0.794 -8.687 14.423 1.00 97.75 971 ILE A N 1
ATOM 7748 C CA . ILE A 1 971 ? 0.631 -8.247 15.805 1.00 97.75 971 ILE A CA 1
ATOM 7749 C C . ILE A 1 971 ? -0.198 -9.261 16.577 1.00 97.75 971 ILE A C 1
ATOM 7751 O O . ILE A 1 971 ? -0.982 -10.013 15.999 1.00 97.75 971 ILE A O 1
ATOM 7755 N N . GLU A 1 972 ? -0.059 -9.250 17.889 1.00 97.75 972 GLU A N 1
ATOM 7756 C CA . GLU A 1 972 ? -0.849 -10.077 18.780 1.00 97.75 972 GLU A CA 1
ATOM 7757 C C . GLU A 1 972 ? -1.421 -9.293 19.951 1.00 97.75 972 GLU A C 1
ATOM 7759 O O . GLU A 1 972 ? -0.869 -8.271 20.357 1.00 97.75 972 GLU A O 1
ATOM 7764 N N . PHE A 1 973 ? -2.538 -9.783 20.477 1.00 97.06 973 PHE A N 1
ATOM 7765 C CA . PHE A 1 973 ? -3.137 -9.356 21.737 1.00 97.06 973 PHE A CA 1
ATOM 7766 C C . PHE A 1 973 ? -4.159 -10.398 22.203 1.00 97.06 973 PHE A C 1
ATOM 7768 O O . PHE A 1 973 ? -4.701 -11.174 21.409 1.00 97.06 973 PHE A O 1
ATOM 7775 N N . ASP A 1 974 ? -4.428 -10.408 23.503 1.00 97.62 974 ASP A N 1
ATOM 7776 C CA . ASP A 1 974 ? -5.398 -11.294 24.124 1.00 97.62 974 ASP A CA 1
ATOM 7777 C C . ASP A 1 974 ? -6.777 -10.630 24.230 1.00 97.62 974 ASP A C 1
ATOM 7779 O O . ASP A 1 974 ? -6.894 -9.492 24.694 1.00 97.62 974 ASP A O 1
ATOM 7783 N N . VAL A 1 975 ? -7.832 -11.380 23.906 1.00 98.00 975 VAL A N 1
ATOM 7784 C CA . VAL A 1 975 ? -9.230 -11.002 24.136 1.00 98.00 975 VAL A CA 1
ATOM 7785 C C . VAL A 1 975 ? -9.935 -11.996 25.053 1.00 98.00 975 VAL A C 1
ATOM 7787 O O . VAL A 1 975 ? -9.758 -13.206 24.916 1.00 98.00 975 VAL A O 1
ATOM 7790 N N . ASP A 1 976 ? -10.759 -11.492 25.964 1.00 97.69 976 ASP A N 1
ATOM 7791 C CA . ASP A 1 976 ? -11.664 -12.280 26.798 1.00 97.69 976 ASP A CA 1
ATOM 7792 C C . ASP A 1 976 ? -13.118 -12.015 26.389 1.00 97.69 976 ASP A C 1
ATOM 7794 O O . ASP A 1 976 ? -13.670 -10.930 26.599 1.00 97.69 976 ASP A O 1
ATOM 7798 N N . LEU A 1 977 ? -13.737 -13.016 25.761 1.00 97.50 977 LEU A N 1
ATOM 7799 C CA . LEU A 1 977 ? -15.075 -12.878 25.196 1.00 97.50 977 LEU A CA 1
ATOM 7800 C C . LEU A 1 977 ? -16.193 -12.936 26.243 1.00 97.50 977 LEU A C 1
ATOM 7802 O O . LEU A 1 977 ? -17.324 -12.558 25.915 1.00 97.50 977 LEU A O 1
ATOM 7806 N N . ASP A 1 978 ? -15.896 -13.345 27.480 1.00 96.75 978 ASP A N 1
ATOM 7807 C CA . ASP A 1 978 ? -16.862 -13.305 28.585 1.00 96.75 978 ASP A CA 1
ATOM 7808 C C . ASP A 1 978 ? -17.171 -11.858 29.002 1.00 96.75 978 ASP A C 1
ATOM 7810 O O . ASP A 1 978 ? -18.283 -11.552 29.434 1.00 96.75 978 ASP A O 1
ATOM 7814 N N . HIS A 1 979 ? -16.219 -10.948 28.776 1.00 96.12 979 HIS A N 1
ATOM 7815 C CA . HIS A 1 979 ? -16.354 -9.512 29.027 1.00 96.12 979 HIS A CA 1
ATOM 7816 C C . HIS A 1 979 ? -16.792 -8.709 27.791 1.00 96.12 979 HIS A C 1
ATOM 7818 O O . HIS A 1 979 ? -17.011 -7.500 27.890 1.00 96.12 979 HIS A O 1
ATOM 7824 N N . ALA A 1 980 ? -16.912 -9.354 26.626 1.00 96.44 980 ALA A N 1
ATOM 7825 C CA . ALA A 1 980 ? -17.336 -8.720 25.381 1.00 96.44 980 ALA A CA 1
ATOM 7826 C C . ALA A 1 980 ? -18.862 -8.672 25.255 1.00 96.44 980 ALA A C 1
ATOM 7828 O O . ALA A 1 980 ? -19.555 -9.615 25.653 1.00 96.44 980 ALA A O 1
ATOM 7829 N N . ASP A 1 981 ? -19.380 -7.608 24.635 1.00 96.00 981 ASP A N 1
ATOM 7830 C CA . ASP A 1 981 ? -20.775 -7.573 24.196 1.00 96.00 981 ASP A CA 1
ATOM 7831 C C . ASP A 1 981 ? -21.033 -8.569 23.049 1.00 96.00 981 ASP A C 1
ATOM 7833 O O . ASP A 1 981 ? -20.112 -9.166 22.481 1.00 96.00 981 ASP A O 1
ATOM 7837 N N . GLU A 1 982 ? -22.306 -8.779 22.714 1.00 96.44 982 GLU A N 1
ATOM 7838 C CA . GLU A 1 982 ? -22.705 -9.753 21.693 1.00 96.44 982 GLU A CA 1
ATOM 7839 C C . GLU A 1 982 ? -22.137 -9.423 20.303 1.00 96.44 982 GLU A C 1
ATOM 7841 O O . GLU A 1 982 ? -21.749 -10.329 19.561 1.00 96.44 982 GLU A O 1
ATOM 7846 N N . THR A 1 983 ? -22.024 -8.135 19.969 1.00 96.19 983 THR A N 1
ATOM 7847 C CA . THR A 1 983 ? -21.526 -7.673 18.669 1.00 96.19 983 THR A CA 1
ATOM 7848 C C . THR A 1 983 ? -20.052 -8.023 18.499 1.00 96.19 983 THR A C 1
ATOM 7850 O O . THR A 1 983 ? -19.688 -8.718 17.546 1.00 96.19 983 THR A O 1
ATOM 7853 N N . PHE A 1 984 ? -19.201 -7.592 19.433 1.00 97.12 984 PHE A N 1
ATOM 7854 C CA . PHE A 1 984 ? -17.765 -7.842 19.370 1.00 97.12 984 PHE A CA 1
ATOM 7855 C C . PHE A 1 984 ? -17.452 -9.335 19.508 1.00 97.12 984 PHE A C 1
ATOM 7857 O O . PHE A 1 984 ? -16.652 -9.878 18.741 1.00 97.12 984 PHE A O 1
ATOM 7864 N N . ARG A 1 985 ? -18.153 -10.040 20.407 1.00 97.69 985 ARG A N 1
ATOM 7865 C CA . ARG A 1 985 ? -18.067 -11.503 20.527 1.00 97.69 985 ARG A CA 1
ATOM 7866 C C . ARG A 1 985 ? -18.403 -12.194 19.205 1.00 97.69 985 ARG A C 1
ATOM 7868 O O . ARG A 1 985 ? -17.687 -13.103 18.785 1.00 97.69 985 ARG A O 1
ATOM 7875 N N . GLY A 1 986 ? -19.458 -11.745 18.527 1.00 97.56 986 GLY A N 1
ATOM 7876 C CA . GLY A 1 986 ? -19.848 -12.237 17.209 1.00 97.56 986 GLY A CA 1
ATOM 7877 C C . GLY A 1 986 ? -18.768 -12.014 16.149 1.00 97.56 986 GLY A C 1
ATOM 7878 O O . GLY A 1 986 ? -18.516 -12.908 15.342 1.00 97.56 986 GLY A O 1
ATOM 7879 N N . TRP A 1 987 ? -18.091 -10.862 16.163 1.00 98.00 987 TRP A N 1
ATOM 7880 C CA . TRP A 1 987 ? -16.990 -10.585 15.237 1.00 98.00 987 TRP A CA 1
ATOM 7881 C C . TRP A 1 987 ? -15.814 -11.542 15.433 1.00 98.00 987 TRP A C 1
ATOM 7883 O O . TRP A 1 987 ? -15.334 -12.110 14.452 1.00 98.00 987 TRP A O 1
ATOM 7893 N N . ILE A 1 988 ? -15.377 -11.757 16.679 1.00 98.44 988 ILE A N 1
ATOM 7894 C CA . ILE A 1 988 ? -14.248 -12.652 16.971 1.00 98.44 988 ILE A CA 1
ATOM 7895 C C . ILE A 1 988 ? -14.596 -14.109 16.650 1.00 98.44 988 ILE A C 1
ATOM 7897 O O . ILE A 1 988 ? -13.813 -14.783 15.986 1.00 98.44 988 ILE A O 1
ATOM 7901 N N . ASN A 1 989 ? -15.786 -14.586 17.025 1.00 98.44 989 ASN A N 1
ATOM 7902 C CA . ASN A 1 989 ? -16.209 -15.959 16.724 1.00 98.44 989 ASN A CA 1
ATOM 7903 C C . ASN A 1 989 ? -16.286 -16.236 15.214 1.00 98.44 989 ASN A C 1
ATOM 7905 O O . ASN A 1 989 ? -15.889 -17.313 14.763 1.00 98.44 989 ASN A O 1
ATOM 7909 N N . LYS A 1 990 ? -16.759 -15.267 14.417 1.00 98.56 990 LYS A N 1
ATOM 7910 C CA . LYS A 1 990 ? -16.757 -15.369 12.949 1.00 98.56 990 LYS A CA 1
ATOM 7911 C C . LYS A 1 990 ? -15.339 -15.387 12.383 1.00 98.56 990 LYS A C 1
ATOM 7913 O O . LYS A 1 990 ? -15.052 -16.212 11.522 1.00 98.56 990 LYS A O 1
ATOM 7918 N N . ALA A 1 991 ? -14.443 -14.544 12.897 1.00 98.75 991 ALA A N 1
ATOM 7919 C CA . ALA A 1 991 ? -13.044 -14.533 12.478 1.00 98.75 991 ALA A CA 1
ATOM 7920 C C . ALA A 1 991 ? -12.340 -15.869 12.778 1.00 98.75 991 ALA A C 1
ATOM 7922 O O . ALA A 1 991 ? -11.665 -16.408 11.903 1.00 98.75 991 ALA A O 1
ATOM 7923 N N . VAL A 1 992 ? -12.541 -16.430 13.976 1.00 98.69 992 VAL A N 1
ATOM 7924 C CA . VAL A 1 992 ? -12.039 -17.760 14.368 1.00 98.69 992 VAL A CA 1
ATOM 7925 C C . VAL A 1 992 ? -12.596 -18.844 13.443 1.00 98.69 992 VAL A C 1
ATOM 7927 O O . VAL A 1 992 ? -11.833 -19.614 12.867 1.00 98.69 992 VAL A O 1
ATOM 7930 N N . SER A 1 993 ? -13.909 -18.840 13.201 1.00 98.56 993 SER A N 1
ATOM 7931 C CA . SER A 1 993 ? -14.550 -19.812 12.303 1.00 98.56 993 SER A CA 1
ATOM 7932 C C . SER A 1 993 ? -14.021 -19.715 10.866 1.00 98.56 993 SER A C 1
ATOM 7934 O O . SER A 1 993 ? -13.865 -20.726 10.190 1.00 98.56 993 SER A O 1
ATOM 7936 N N . ALA A 1 994 ? -13.717 -18.508 10.383 1.00 98.38 994 ALA A N 1
ATOM 7937 C CA . ALA A 1 994 ? -13.106 -18.300 9.073 1.00 98.38 994 ALA A CA 1
ATOM 7938 C C . ALA A 1 994 ? -11.671 -18.859 8.999 1.00 98.38 994 ALA A C 1
ATOM 7940 O O . ALA A 1 994 ? -11.300 -19.442 7.980 1.00 98.38 994 ALA A O 1
ATOM 7941 N N . VAL A 1 995 ? -10.877 -18.745 10.075 1.00 98.44 995 VAL A N 1
ATOM 7942 C CA . VAL A 1 995 ? -9.560 -19.405 10.184 1.00 98.44 995 VAL A CA 1
ATOM 7943 C C . VAL A 1 995 ? -9.718 -20.928 10.126 1.00 98.44 995 VAL A C 1
ATOM 7945 O O . VAL A 1 995 ? -9.030 -21.580 9.340 1.00 98.44 995 VAL A O 1
ATOM 7948 N N . ASP A 1 996 ? -10.650 -21.488 10.898 1.00 97.94 996 ASP A N 1
ATOM 7949 C CA . ASP A 1 996 ? -10.911 -22.931 10.935 1.00 97.94 996 ASP A CA 1
ATOM 7950 C C . ASP A 1 996 ? -11.367 -23.474 9.580 1.00 97.94 996 ASP A C 1
ATOM 7952 O O . ASP A 1 996 ? -10.853 -24.489 9.109 1.00 97.94 996 ASP A O 1
ATOM 7956 N N . ASN A 1 997 ? -12.288 -22.774 8.913 1.00 96.50 997 ASN A N 1
ATOM 7957 C CA . ASN A 1 997 ? -12.772 -23.141 7.583 1.00 96.50 997 ASN A CA 1
ATOM 7958 C C . ASN A 1 997 ? -11.647 -23.118 6.544 1.00 96.50 997 ASN A C 1
ATOM 7960 O O . ASN A 1 997 ? -11.554 -24.027 5.715 1.00 96.50 997 ASN A O 1
ATOM 7964 N N . TYR A 1 998 ? -10.772 -22.112 6.610 1.00 96.38 998 TYR A N 1
ATOM 7965 C CA . TYR A 1 998 ? -9.586 -22.037 5.767 1.00 96.38 998 TYR A CA 1
ATOM 7966 C C . TYR A 1 998 ? -8.659 -23.241 5.988 1.00 96.38 998 TYR A C 1
ATOM 7968 O O . TYR A 1 998 ? -8.325 -23.929 5.026 1.00 96.38 998 TYR A O 1
ATOM 7976 N N . ILE A 1 999 ? -8.304 -23.548 7.241 1.00 95.94 999 ILE A N 1
ATOM 7977 C CA . ILE A 1 999 ? -7.428 -24.683 7.585 1.00 95.94 999 ILE A CA 1
ATOM 7978 C C . ILE A 1 999 ? -8.061 -26.013 7.166 1.00 95.94 999 ILE A C 1
ATOM 7980 O O . ILE A 1 999 ? -7.397 -26.893 6.617 1.00 95.94 999 ILE A O 1
ATOM 7984 N N . ALA A 1 1000 ? -9.359 -26.180 7.418 1.00 94.00 1000 ALA A N 1
ATOM 7985 C CA . ALA A 1 1000 ? -10.090 -27.373 7.023 1.00 94.00 1000 ALA A CA 1
ATOM 7986 C C . ALA A 1 1000 ? -10.080 -27.559 5.502 1.00 94.00 1000 ALA A C 1
ATOM 7988 O O . ALA A 1 1000 ? -10.005 -28.695 5.038 1.00 94.00 1000 ALA A O 1
ATOM 7989 N N . ARG A 1 1001 ? -10.132 -26.467 4.729 1.00 92.75 1001 ARG A N 1
ATOM 7990 C CA . ARG A 1 1001 ? -10.050 -26.488 3.265 1.00 92.75 1001 ARG A CA 1
ATOM 7991 C C . ARG A 1 1001 ? -8.633 -26.780 2.770 1.00 92.75 1001 ARG A C 1
ATOM 7993 O O . ARG A 1 1001 ? -8.497 -27.630 1.896 1.00 92.75 1001 ARG A O 1
ATOM 8000 N N . THR A 1 1002 ? -7.596 -26.153 3.332 1.00 90.81 1002 THR A N 1
ATOM 8001 C CA . THR A 1 1002 ? -6.198 -26.359 2.903 1.00 90.81 1002 THR A CA 1
ATOM 8002 C C . THR A 1 1002 ? -5.664 -27.751 3.217 1.00 90.81 1002 THR A C 1
ATOM 8004 O O . THR A 1 1002 ? -4.932 -28.318 2.411 1.00 90.81 1002 THR A O 1
ATOM 8007 N N . LYS A 1 1003 ? -6.112 -28.365 4.318 1.00 87.56 1003 LYS A N 1
ATOM 8008 C CA . LYS A 1 1003 ? -5.768 -29.756 4.653 1.00 87.56 1003 LYS A CA 1
ATOM 8009 C C . LYS A 1 1003 ? -6.344 -30.794 3.687 1.00 87.56 1003 LYS A C 1
ATOM 8011 O O . LYS A 1 1003 ? -5.886 -31.938 3.697 1.00 87.56 1003 LYS A O 1
ATOM 8016 N N . GLN A 1 1004 ? -7.363 -30.455 2.893 1.00 77.38 1004 GLN A N 1
ATOM 8017 C CA . GLN A 1 1004 ? -7.929 -31.402 1.933 1.00 77.38 1004 GLN A CA 1
ATOM 8018 C C . GLN A 1 1004 ? -6.923 -31.687 0.819 1.00 77.38 1004 GLN A C 1
ATOM 8020 O O . GLN A 1 1004 ? -6.352 -30.771 0.232 1.00 77.38 1004 GLN A O 1
ATOM 8025 N N . SER A 1 1005 ? -6.742 -32.963 0.480 1.00 66.81 1005 SER A N 1
ATOM 8026 C CA . SER A 1 1005 ? -5.885 -33.341 -0.640 1.00 66.81 1005 SER A CA 1
ATOM 8027 C C . SER A 1 1005 ? -6.399 -32.750 -1.960 1.00 66.81 1005 SER A C 1
ATOM 8029 O O . SER A 1 1005 ? -7.606 -32.724 -2.239 1.00 66.81 1005 SER A O 1
ATOM 8031 N N . GLY A 1 1006 ? -5.456 -32.292 -2.787 1.00 81.75 1006 GLY A N 1
ATOM 8032 C CA . GLY A 1 1006 ? -5.721 -31.888 -4.166 1.00 81.75 1006 GLY A CA 1
ATOM 8033 C C . GLY A 1 1006 ? -6.100 -30.422 -4.374 1.00 81.75 1006 GLY A C 1
ATOM 8034 O O . GLY A 1 1006 ? -6.835 -30.146 -5.316 1.00 81.75 1006 GLY A O 1
ATOM 8035 N N . LEU A 1 1007 ? -5.628 -29.491 -3.541 1.00 92.94 1007 LEU A N 1
ATOM 8036 C CA . LEU A 1 1007 ? -5.522 -28.084 -3.950 1.00 92.94 1007 LEU A CA 1
ATOM 8037 C C . LEU A 1 1007 ? -4.269 -27.886 -4.822 1.00 92.94 1007 LEU A C 1
ATOM 8039 O O . LEU A 1 1007 ? -3.287 -28.606 -4.639 1.00 92.94 1007 LEU A O 1
ATOM 8043 N N . PRO A 1 1008 ? -4.281 -26.947 -5.783 1.00 92.94 1008 PRO A N 1
ATOM 8044 C CA . PRO A 1 1008 ? -3.226 -26.862 -6.786 1.00 92.94 1008 PRO A CA 1
ATOM 8045 C C . PRO A 1 1008 ? -1.849 -26.507 -6.222 1.00 92.94 1008 PRO A C 1
ATOM 8047 O O . PRO A 1 1008 ? -0.851 -27.072 -6.659 1.00 92.94 1008 PRO A O 1
ATOM 8050 N N . ASN A 1 1009 ? -1.766 -25.591 -5.258 1.00 94.69 1009 ASN A N 1
ATOM 8051 C CA . ASN A 1 1009 ? -0.494 -25.023 -4.805 1.00 94.69 1009 ASN A CA 1
ATOM 8052 C C . ASN A 1 1009 ? -0.169 -25.381 -3.344 1.00 94.69 1009 ASN A C 1
ATOM 8054 O O . ASN A 1 1009 ? 0.646 -24.715 -2.700 1.00 94.69 1009 ASN A O 1
ATOM 8058 N N . THR A 1 1010 ? -0.779 -26.450 -2.833 1.00 92.50 1010 THR A N 1
ATOM 8059 C CA . THR A 1 1010 ? -0.686 -26.867 -1.432 1.00 92.50 1010 THR A CA 1
ATOM 8060 C C . THR A 1 1010 ? -0.342 -28.354 -1.344 1.00 92.50 1010 THR A C 1
ATOM 8062 O O . THR A 1 1010 ? -1.043 -29.195 -1.909 1.00 92.50 1010 THR A O 1
ATOM 8065 N N . LEU A 1 1011 ? 0.737 -28.692 -0.629 1.00 89.69 1011 LEU A N 1
ATOM 8066 C CA . LEU A 1 1011 ? 1.065 -30.083 -0.299 1.00 89.69 1011 LEU A CA 1
ATOM 8067 C C . LEU A 1 1011 ? 0.018 -30.679 0.648 1.00 89.69 1011 LEU A C 1
ATOM 8069 O O . LEU A 1 1011 ? -0.537 -29.992 1.509 1.00 89.69 1011 LEU A O 1
ATOM 8073 N N . THR A 1 1012 ? -0.215 -31.985 0.523 1.00 84.75 1012 THR A N 1
ATOM 8074 C CA . THR A 1 1012 ? -1.197 -32.688 1.361 1.00 84.75 1012 THR A CA 1
ATOM 8075 C C . THR A 1 1012 ? -0.851 -32.537 2.844 1.00 84.75 1012 THR A C 1
ATOM 8077 O O . THR A 1 1012 ? 0.268 -32.822 3.262 1.00 84.75 1012 THR A O 1
ATOM 8080 N N . GLY A 1 1013 ? -1.829 -32.113 3.651 1.00 84.44 1013 GLY A N 1
ATOM 8081 C CA . GLY A 1 1013 ? -1.665 -31.925 5.096 1.00 84.44 1013 GLY A CA 1
ATOM 8082 C C . GLY A 1 1013 ? -1.076 -30.573 5.515 1.00 84.44 1013 GLY A C 1
ATOM 8083 O O . GLY A 1 1013 ? -0.999 -30.313 6.715 1.00 84.44 1013 GLY A O 1
ATOM 8084 N N . SER A 1 1014 ? -0.705 -29.704 4.568 1.00 90.62 1014 SER A N 1
ATOM 8085 C CA . SER A 1 1014 ? -0.320 -28.326 4.878 1.00 90.62 1014 SER A CA 1
ATOM 8086 C C . SER A 1 1014 ? -1.540 -27.471 5.236 1.00 90.62 1014 SER A C 1
ATOM 8088 O O . SER A 1 1014 ? -2.631 -27.656 4.699 1.00 90.62 1014 SER A O 1
ATOM 8090 N N . ASN A 1 1015 ? -1.344 -26.498 6.128 1.00 92.69 1015 ASN A N 1
ATOM 8091 C CA . ASN A 1 1015 ? -2.384 -25.544 6.536 1.00 92.69 1015 ASN A CA 1
ATOM 8092 C C . ASN A 1 1015 ? -2.389 -24.271 5.679 1.00 92.69 1015 ASN A C 1
ATOM 8094 O O . ASN A 1 1015 ? -3.244 -23.403 5.852 1.00 92.69 1015 ASN A O 1
ATOM 8098 N N . PHE A 1 1016 ? -1.430 -24.145 4.767 1.00 92.06 1016 PHE A N 1
ATOM 8099 C CA . PHE A 1 1016 ? -1.219 -22.981 3.916 1.00 92.06 1016 PHE A CA 1
ATOM 8100 C C . PHE A 1 1016 ? -0.563 -23.390 2.595 1.00 92.06 1016 PHE A C 1
ATOM 8102 O O . PHE A 1 1016 ? -0.021 -24.489 2.464 1.00 92.06 1016 PHE A O 1
ATOM 8109 N N . MET A 1 1017 ? -0.603 -22.479 1.629 1.00 93.06 1017 MET A N 1
ATOM 8110 C CA . MET A 1 1017 ? 0.025 -22.637 0.322 1.00 93.06 1017 MET A CA 1
ATOM 8111 C C . MET A 1 1017 ? 1.532 -22.908 0.454 1.00 93.06 1017 MET A C 1
ATOM 8113 O O . MET A 1 1017 ? 2.228 -22.228 1.206 1.00 93.06 1017 MET A O 1
ATOM 8117 N N . THR A 1 1018 ? 2.039 -23.898 -0.279 1.00 94.31 1018 THR A N 1
ATOM 8118 C CA . THR A 1 1018 ? 3.440 -24.361 -0.204 1.00 94.31 1018 THR A CA 1
ATOM 8119 C C . THR A 1 1018 ? 4.207 -24.193 -1.518 1.00 94.31 1018 THR A C 1
ATOM 8121 O O . THR A 1 1018 ? 5.421 -24.412 -1.560 1.00 94.31 1018 THR A O 1
ATOM 8124 N N . LEU A 1 1019 ? 3.526 -23.763 -2.585 1.00 95.44 1019 LEU A N 1
ATOM 8125 C CA . LEU A 1 1019 ? 4.114 -23.440 -3.883 1.00 95.44 1019 LEU A CA 1
ATOM 8126 C C . LEU A 1 1019 ? 3.655 -22.068 -4.374 1.00 95.44 1019 LEU A C 1
ATOM 8128 O O . LEU A 1 1019 ? 2.483 -21.909 -4.696 1.00 95.44 1019 LEU A O 1
ATOM 8132 N N . ASP A 1 1020 ? 4.562 -21.105 -4.529 1.00 96.88 1020 ASP A N 1
ATOM 8133 C CA . ASP A 1 1020 ? 4.229 -19.798 -5.108 1.00 96.88 1020 ASP A CA 1
ATOM 8134 C C . ASP A 1 1020 ? 4.091 -19.812 -6.640 1.00 96.88 1020 ASP A C 1
ATOM 8136 O O . ASP A 1 1020 ? 4.664 -20.652 -7.345 1.00 96.88 1020 ASP A O 1
ATOM 8140 N N . TYR A 1 1021 ? 3.311 -18.862 -7.168 1.00 97.56 1021 TYR A N 1
ATOM 8141 C CA . TYR A 1 1021 ? 3.025 -18.802 -8.601 1.00 97.56 1021 TYR A CA 1
ATOM 8142 C C . TYR A 1 1021 ? 4.266 -18.514 -9.447 1.00 97.56 1021 TYR A C 1
ATOM 8144 O O . TYR A 1 1021 ? 4.370 -19.037 -10.557 1.00 97.56 1021 TYR A O 1
ATOM 8152 N N . LEU A 1 1022 ? 5.199 -17.699 -8.949 1.00 96.00 1022 LEU A N 1
ATOM 8153 C CA . LEU A 1 1022 ? 6.389 -17.302 -9.694 1.00 96.00 1022 LEU A CA 1
ATOM 8154 C C . LEU A 1 1022 ? 7.386 -18.459 -9.797 1.00 96.00 1022 LEU A C 1
ATOM 8156 O O . LEU A 1 1022 ? 7.864 -18.741 -10.894 1.00 96.00 1022 LEU A O 1
ATOM 8160 N N . SER A 1 1023 ? 7.652 -19.179 -8.703 1.00 95.94 1023 SER A N 1
ATOM 8161 C CA . SER A 1 1023 ? 8.506 -20.374 -8.728 1.00 95.94 1023 SER A CA 1
ATOM 8162 C C . SER A 1 1023 ? 7.938 -21.439 -9.663 1.00 95.94 1023 SER A C 1
ATOM 8164 O O . SER A 1 1023 ? 8.693 -22.039 -10.431 1.00 95.94 1023 SER A O 1
ATOM 8166 N N . LYS A 1 1024 ? 6.610 -21.637 -9.670 1.00 96.12 1024 LYS A N 1
ATOM 8167 C CA . LYS A 1 1024 ? 5.963 -22.535 -10.637 1.00 96.12 1024 LYS A CA 1
ATOM 8168 C C . LYS A 1 1024 ? 6.040 -21.996 -12.069 1.00 96.12 1024 LYS A C 1
ATOM 8170 O O . LYS A 1 1024 ? 6.313 -22.758 -12.987 1.00 96.12 1024 LYS A O 1
ATOM 8175 N N . GLY A 1 1025 ? 5.818 -20.698 -12.275 1.00 94.75 1025 GLY A N 1
ATOM 8176 C CA . GLY A 1 1025 ? 5.828 -20.042 -13.589 1.00 94.75 1025 GLY A CA 1
ATOM 8177 C C . GLY A 1 1025 ? 7.204 -19.917 -14.242 1.00 94.75 1025 GLY A C 1
ATOM 8178 O O . GLY A 1 1025 ? 7.287 -19.776 -15.463 1.00 94.75 1025 GLY A O 1
ATOM 8179 N N . ARG A 1 1026 ? 8.271 -19.994 -13.442 1.00 93.31 1026 ARG A N 1
ATOM 8180 C CA . ARG A 1 1026 ? 9.670 -20.054 -13.885 1.00 93.31 1026 ARG A CA 1
ATOM 8181 C C . ARG A 1 1026 ? 10.226 -21.480 -13.926 1.00 93.31 1026 ARG A C 1
ATOM 8183 O O . ARG A 1 1026 ? 11.422 -21.640 -14.143 1.00 93.31 1026 ARG A O 1
ATOM 8190 N N . ASP A 1 1027 ? 9.384 -22.492 -13.705 1.00 92.25 1027 ASP A N 1
ATOM 8191 C CA . ASP A 1 1027 ? 9.780 -23.904 -13.716 1.00 92.25 1027 ASP A CA 1
ATOM 8192 C C . ASP A 1 1027 ? 10.870 -24.266 -12.685 1.00 92.25 1027 ASP A C 1
ATOM 8194 O O . ASP A 1 1027 ? 11.622 -25.225 -12.844 1.00 92.25 1027 ASP A O 1
ATOM 8198 N N . LEU A 1 1028 ? 10.934 -23.529 -11.574 1.00 89.50 1028 LEU A N 1
ATOM 8199 C CA . LEU A 1 1028 ? 11.956 -23.711 -10.537 1.00 89.50 1028 LEU A CA 1
ATOM 8200 C C . LEU A 1 1028 ? 11.546 -24.718 -9.453 1.00 89.50 1028 LEU A C 1
ATOM 8202 O O . LEU A 1 1028 ? 12.368 -25.121 -8.636 1.00 89.50 1028 LEU A O 1
ATOM 8206 N N . SER A 1 1029 ? 10.282 -25.148 -9.448 1.00 84.12 1029 SER A N 1
ATOM 8207 C CA . SER A 1 1029 ? 9.730 -26.096 -8.471 1.00 84.12 1029 SER A CA 1
ATOM 8208 C C . SER A 1 1029 ? 9.674 -27.547 -8.973 1.00 84.12 1029 SER A C 1
ATOM 8210 O O . SER A 1 1029 ? 9.038 -28.387 -8.338 1.00 84.12 1029 SER A O 1
ATOM 8212 N N . GLN A 1 1030 ? 10.274 -27.849 -10.132 1.00 75.00 1030 GLN A N 1
ATOM 8213 C CA . GLN A 1 1030 ? 10.129 -29.146 -10.813 1.00 75.00 1030 GLN A CA 1
ATOM 8214 C C . GLN A 1 1030 ? 10.786 -30.323 -10.076 1.00 75.00 1030 GLN A C 1
ATOM 8216 O O . GLN A 1 1030 ? 10.470 -31.476 -10.356 1.00 75.00 1030 GLN A O 1
ATOM 8221 N N . THR A 1 1031 ? 11.683 -30.051 -9.128 1.00 76.25 1031 THR A N 1
ATOM 8222 C CA . THR A 1 1031 ? 12.376 -31.084 -8.346 1.00 76.25 1031 THR A CA 1
ATOM 8223 C C . THR A 1 1031 ? 11.464 -31.802 -7.352 1.00 76.25 1031 THR A C 1
ATOM 8225 O O . THR A 1 1031 ? 11.797 -32.907 -6.929 1.00 76.25 1031 THR A O 1
ATOM 8228 N N . ASN A 1 1032 ? 10.309 -31.220 -7.004 1.00 81.81 1032 ASN A N 1
ATOM 8229 C CA . ASN A 1 1032 ? 9.301 -31.880 -6.185 1.00 81.81 1032 ASN A CA 1
ATOM 8230 C C . ASN A 1 1032 ? 8.156 -32.408 -7.078 1.00 81.81 1032 ASN A C 1
ATOM 8232 O O . ASN A 1 1032 ? 7.384 -31.604 -7.614 1.00 81.81 1032 ASN A O 1
ATOM 8236 N N . PRO A 1 1033 ? 8.001 -33.738 -7.232 1.00 84.88 1033 PRO A N 1
ATOM 8237 C CA . PRO A 1 1033 ? 6.955 -34.320 -8.071 1.00 84.88 1033 PRO A CA 1
ATOM 8238 C C . PRO A 1 1033 ? 5.535 -33.984 -7.590 1.00 84.88 1033 PRO A C 1
ATOM 8240 O O . PRO A 1 1033 ? 4.612 -33.972 -8.404 1.00 84.88 1033 PRO A O 1
ATOM 8243 N N . GLU A 1 1034 ? 5.344 -33.642 -6.312 1.00 84.44 1034 GLU A N 1
ATOM 8244 C CA . GLU A 1 1034 ? 4.044 -33.199 -5.792 1.00 84.44 1034 GLU A CA 1
ATOM 8245 C C . GLU A 1 1034 ? 3.604 -31.850 -6.390 1.00 84.44 1034 GLU A C 1
ATOM 8247 O O . GLU A 1 1034 ? 2.411 -31.573 -6.493 1.00 84.44 1034 GLU A O 1
ATOM 8252 N N . TYR A 1 1035 ? 4.543 -31.044 -6.900 1.00 90.31 1035 TYR A N 1
ATOM 8253 C CA . TYR A 1 1035 ? 4.268 -29.776 -7.585 1.00 90.31 1035 TYR A CA 1
ATOM 8254 C C . TYR A 1 1035 ? 4.054 -29.907 -9.095 1.00 90.31 1035 TYR A C 1
ATOM 8256 O O . TYR A 1 1035 ? 3.890 -28.891 -9.787 1.00 90.31 1035 TYR A O 1
ATOM 8264 N N . ALA A 1 1036 ? 4.014 -31.130 -9.636 1.00 90.12 1036 ALA A N 1
ATOM 8265 C CA . ALA A 1 1036 ? 3.780 -31.363 -11.061 1.00 90.12 1036 ALA A CA 1
ATOM 8266 C C . ALA A 1 1036 ? 2.510 -30.645 -11.556 1.00 90.12 1036 ALA A C 1
ATOM 8268 O O . ALA A 1 1036 ? 2.544 -29.987 -12.597 1.00 90.12 1036 ALA A O 1
ATOM 8269 N N . PHE A 1 1037 ? 1.441 -30.665 -10.752 1.00 92.50 1037 PHE A N 1
ATOM 8270 C CA . PHE A 1 1037 ? 0.133 -30.084 -11.080 1.00 92.50 1037 PHE A CA 1
ATOM 8271 C C . PHE A 1 1037 ? -0.149 -28.727 -10.414 1.00 92.50 1037 PHE A C 1
ATOM 8273 O O . PHE A 1 1037 ? -1.307 -28.312 -10.348 1.00 92.50 1037 PHE A O 1
ATOM 8280 N N . GLY A 1 1038 ? 0.888 -28.021 -9.951 1.00 94.38 1038 GLY A N 1
ATOM 8281 C CA . GLY A 1 1038 ? 0.753 -26.655 -9.439 1.00 94.38 1038 GLY A CA 1
ATOM 8282 C C . GLY A 1 1038 ? 0.333 -25.637 -10.495 1.00 94.38 1038 GLY A C 1
ATOM 8283 O O . GLY A 1 1038 ? 0.536 -25.853 -11.692 1.00 94.38 1038 GLY A O 1
ATOM 8284 N N . LEU A 1 1039 ? -0.232 -24.510 -10.075 1.00 96.50 1039 LEU A N 1
ATOM 8285 C CA . LEU A 1 1039 ? -0.583 -23.399 -10.959 1.00 96.50 1039 LEU A CA 1
ATOM 8286 C C . LEU A 1 1039 ? 0.463 -22.284 -10.872 1.00 96.50 1039 LEU A C 1
ATOM 8288 O O . LEU A 1 1039 ? 1.069 -22.060 -9.827 1.00 96.50 1039 LEU A O 1
ATOM 8292 N N . SER A 1 1040 ? 0.672 -21.589 -11.992 1.00 96.75 1040 SER A N 1
ATOM 8293 C CA . SER A 1 1040 ? 1.589 -20.445 -12.129 1.00 96.75 1040 SER A CA 1
ATOM 8294 C C . SER A 1 1040 ? 0.868 -19.116 -12.349 1.00 96.75 1040 SER A C 1
ATOM 8296 O O . SER A 1 1040 ? 1.501 -18.097 -12.623 1.00 96.75 1040 SER A O 1
ATOM 8298 N N . ASN A 1 1041 ? -0.462 -19.129 -12.310 1.00 97.00 1041 ASN A N 1
ATOM 8299 C CA . ASN A 1 1041 ? -1.315 -17.978 -12.548 1.00 97.00 1041 ASN A CA 1
ATOM 8300 C C . ASN A 1 1041 ? -2.645 -18.133 -11.796 1.00 97.00 1041 ASN A C 1
ATOM 8302 O O . ASN A 1 1041 ? -2.948 -19.206 -11.272 1.00 97.00 1041 ASN A O 1
ATOM 8306 N N . ALA A 1 1042 ? -3.425 -17.054 -11.734 1.00 97.31 1042 ALA A N 1
ATOM 8307 C CA . ALA A 1 1042 ? -4.746 -17.059 -11.118 1.00 97.31 1042 ALA A CA 1
ATOM 8308 C C . ALA A 1 1042 ? -5.717 -16.184 -11.910 1.00 97.31 1042 ALA A C 1
ATOM 8310 O O . ALA A 1 1042 ? -5.484 -14.983 -12.102 1.00 97.31 1042 ALA A O 1
ATOM 8311 N N . LYS A 1 1043 ? -6.835 -16.777 -12.342 1.00 96.12 1043 LYS A N 1
ATOM 8312 C CA . LYS A 1 1043 ? -7.903 -16.059 -13.043 1.00 96.12 1043 LYS A CA 1
ATOM 8313 C C . LYS A 1 1043 ? -8.481 -14.981 -12.143 1.00 96.12 1043 LYS A C 1
ATOM 8315 O O . LYS A 1 1043 ? -8.601 -13.831 -12.577 1.00 96.12 1043 LYS A O 1
ATOM 8320 N N . ASN A 1 1044 ? -8.768 -15.317 -10.886 1.00 96.81 1044 ASN A N 1
ATOM 8321 C CA . ASN A 1 1044 ? -9.175 -14.331 -9.904 1.00 96.81 1044 ASN A CA 1
ATOM 8322 C C . ASN A 1 1044 ? -8.302 -14.307 -8.652 1.00 96.81 1044 ASN A C 1
ATOM 8324 O O . ASN A 1 1044 ? -7.913 -15.341 -8.120 1.00 96.81 1044 ASN A O 1
ATOM 8328 N N . ILE A 1 1045 ? -8.038 -13.080 -8.196 1.00 97.81 1045 ILE A N 1
ATOM 8329 C CA . ILE A 1 1045 ? -7.532 -12.769 -6.867 1.00 97.81 1045 ILE A CA 1
ATOM 8330 C C . ILE A 1 1045 ? -8.600 -11.915 -6.182 1.00 97.81 1045 ILE A C 1
ATOM 8332 O O . ILE A 1 1045 ? -8.992 -10.874 -6.719 1.00 97.81 1045 ILE A O 1
ATOM 8336 N N . TYR A 1 1046 ? -9.101 -12.377 -5.044 1.00 98.25 1046 TYR A N 1
ATOM 8337 C CA . TYR A 1 1046 ? -10.152 -11.740 -4.257 1.00 98.25 1046 TYR A CA 1
ATOM 8338 C C . TYR A 1 1046 ? -9.514 -11.001 -3.085 1.00 98.25 1046 TYR A C 1
ATOM 8340 O O . TYR A 1 1046 ? -8.748 -11.583 -2.318 1.00 98.25 1046 TYR A O 1
ATOM 8348 N N . ILE A 1 1047 ? -9.812 -9.709 -2.976 1.00 98.12 1047 ILE A N 1
ATOM 8349 C CA . ILE A 1 1047 ? -9.254 -8.794 -1.982 1.00 98.12 1047 ILE A CA 1
ATOM 8350 C C . ILE A 1 1047 ? -10.372 -7.881 -1.508 1.00 98.12 1047 ILE A C 1
ATOM 8352 O O . ILE A 1 1047 ? -11.117 -7.314 -2.317 1.00 98.12 1047 ILE A O 1
ATOM 8356 N N . ALA A 1 1048 ? -10.473 -7.718 -0.198 1.00 97.38 1048 ALA A N 1
ATOM 8357 C CA . ALA A 1 1048 ? -11.357 -6.742 0.403 1.00 97.38 1048 ALA A CA 1
ATOM 8358 C C . ALA A 1 1048 ? -10.783 -6.230 1.726 1.00 97.38 1048 ALA A C 1
ATOM 8360 O O . ALA A 1 1048 ? -10.047 -6.944 2.407 1.00 97.38 1048 ALA A O 1
ATOM 8361 N N . GLY A 1 1049 ? -11.116 -4.988 2.066 1.00 96.94 1049 GLY A N 1
ATOM 8362 C CA . GLY A 1 1049 ? -10.579 -4.300 3.233 1.00 96.94 1049 GLY A CA 1
ATOM 8363 C C . GLY A 1 1049 ? -11.306 -3.003 3.540 1.00 96.94 1049 GLY A C 1
ATOM 8364 O O . GLY A 1 1049 ? -12.429 -2.787 3.086 1.00 96.94 1049 GLY A O 1
ATOM 8365 N N . TYR A 1 1050 ? -10.652 -2.136 4.308 1.00 96.50 1050 TYR A N 1
ATOM 8366 C CA . TYR A 1 1050 ? -11.258 -0.937 4.885 1.00 96.50 1050 TYR A CA 1
ATOM 8367 C C . TYR A 1 1050 ? -10.547 0.354 4.446 1.00 96.50 1050 TYR A C 1
ATOM 8369 O O . TYR A 1 1050 ? -9.893 1.008 5.263 1.00 96.50 1050 TYR A O 1
ATOM 8377 N N . PRO A 1 1051 ? -10.626 0.747 3.161 1.00 94.62 1051 PRO A N 1
ATOM 8378 C CA . PRO A 1 1051 ? -10.118 2.040 2.725 1.00 94.62 1051 PRO A CA 1
ATOM 8379 C C . PRO A 1 1051 ? -10.879 3.210 3.348 1.00 94.62 1051 PRO A C 1
ATOM 8381 O O . PRO A 1 1051 ? -12.047 3.109 3.734 1.00 94.62 1051 PRO A O 1
ATOM 8384 N N . ARG A 1 1052 ? -10.207 4.360 3.371 1.00 91.12 1052 ARG A N 1
ATOM 8385 C CA . ARG A 1 1052 ? -10.764 5.627 3.840 1.00 91.12 1052 ARG A CA 1
ATOM 8386 C C . ARG A 1 1052 ? -11.122 6.493 2.637 1.00 91.12 1052 ARG A C 1
ATOM 8388 O O . ARG A 1 1052 ? -10.283 6.695 1.765 1.00 91.12 1052 ARG A O 1
ATOM 8395 N N . ASN A 1 1053 ? -12.359 6.976 2.556 1.00 89.25 1053 ASN A N 1
ATOM 8396 C CA . ASN A 1 1053 ? -12.776 7.876 1.481 1.00 89.25 1053 ASN A CA 1
ATOM 8397 C C . ASN A 1 1053 ? -12.173 9.288 1.662 1.00 89.25 1053 ASN A C 1
ATOM 8399 O O . ASN A 1 1053 ? -11.494 9.577 2.649 1.00 89.25 1053 ASN A O 1
ATOM 8403 N N . THR A 1 1054 ? -12.430 10.184 0.708 1.00 85.50 1054 THR A N 1
ATOM 8404 C CA . THR A 1 1054 ? -11.926 11.571 0.736 1.00 85.50 1054 THR A CA 1
ATOM 8405 C C . THR A 1 1054 ? -12.455 12.398 1.904 1.00 85.50 1054 THR A C 1
ATOM 8407 O O . THR A 1 1054 ? -11.790 13.342 2.318 1.00 85.50 1054 THR A O 1
ATOM 8410 N N . ASP A 1 1055 ? -13.610 12.024 2.454 1.00 85.31 1055 ASP A N 1
ATOM 8411 C CA . ASP A 1 1055 ? -14.251 12.711 3.580 1.00 85.31 1055 ASP A CA 1
ATOM 8412 C C . ASP A 1 1055 ? -13.748 12.182 4.932 1.00 85.31 1055 ASP A C 1
ATOM 8414 O O . ASP A 1 1055 ? -14.219 12.588 5.992 1.00 85.31 1055 ASP A O 1
ATOM 8418 N N . GLY A 1 1056 ? -12.798 11.245 4.913 1.00 86.12 1056 GLY A N 1
ATOM 8419 C CA . GLY A 1 1056 ? -12.229 10.657 6.113 1.00 86.12 1056 GLY A CA 1
ATOM 8420 C C . GLY A 1 1056 ? -13.072 9.538 6.737 1.00 86.12 1056 GLY A C 1
ATOM 8421 O O . GLY A 1 1056 ? -12.774 9.131 7.858 1.00 86.12 1056 GLY A O 1
ATOM 8422 N N . THR A 1 1057 ? -14.072 9.003 6.037 1.00 89.31 1057 THR A N 1
ATOM 8423 C CA . THR A 1 1057 ? -14.877 7.854 6.485 1.00 89.31 1057 THR A CA 1
ATOM 8424 C C . THR A 1 1057 ? -14.259 6.537 6.020 1.00 89.31 1057 THR A C 1
ATOM 8426 O O . THR A 1 1057 ? -13.939 6.372 4.842 1.00 89.31 1057 THR A O 1
ATOM 8429 N N . THR A 1 1058 ? -14.118 5.581 6.935 1.00 92.81 1058 THR A N 1
ATOM 8430 C CA . THR A 1 1058 ? -13.641 4.220 6.643 1.00 92.81 1058 THR A CA 1
ATOM 8431 C C . THR A 1 1058 ? -14.806 3.316 6.234 1.00 92.81 1058 THR A C 1
ATOM 8433 O O . THR A 1 1058 ? -15.831 3.303 6.916 1.00 92.81 1058 THR A O 1
ATOM 8436 N N . LEU A 1 1059 ? -14.667 2.568 5.132 1.00 94.19 1059 LEU A N 1
ATOM 8437 C CA . LEU A 1 1059 ? -15.748 1.785 4.507 1.00 94.19 1059 LEU A CA 1
ATOM 8438 C C . LEU A 1 1059 ? -15.241 0.421 4.012 1.00 94.19 1059 LEU A C 1
ATOM 8440 O O . LEU A 1 1059 ? -14.086 0.311 3.621 1.00 94.19 1059 LEU A O 1
ATOM 8444 N N . TRP A 1 1060 ? -16.097 -0.607 3.976 1.00 96.38 1060 TRP A N 1
ATOM 8445 C CA . TRP A 1 1060 ? -15.743 -1.955 3.498 1.00 96.38 1060 TRP A CA 1
ATOM 8446 C C . TRP A 1 1060 ? -15.740 -2.079 1.965 1.00 96.38 1060 TRP A C 1
ATOM 8448 O O . TRP A 1 1060 ? -16.798 -2.145 1.340 1.00 96.38 1060 TRP A O 1
ATOM 8458 N N . MET A 1 1061 ? -14.583 -2.192 1.322 1.00 96.50 1061 MET A N 1
ATOM 8459 C CA . MET A 1 1061 ? -14.483 -2.273 -0.142 1.00 96.50 1061 MET A CA 1
ATOM 8460 C C . MET A 1 1061 ? -13.908 -3.607 -0.612 1.00 96.50 1061 MET A C 1
ATOM 8462 O O . MET A 1 1061 ? -12.960 -4.112 -0.024 1.00 96.50 1061 MET A O 1
ATOM 8466 N N . GLN A 1 1062 ? -14.438 -4.133 -1.721 1.00 96.25 1062 GLN A N 1
ATOM 8467 C CA . GLN A 1 1062 ? -13.983 -5.369 -2.363 1.00 96.25 1062 GLN A CA 1
ATOM 8468 C C . GLN A 1 1062 ? -13.679 -5.164 -3.851 1.00 96.25 1062 GLN A C 1
ATOM 8470 O O . GLN A 1 1062 ? -14.318 -4.352 -4.522 1.00 96.25 1062 GLN A O 1
ATOM 8475 N N . ASN A 1 1063 ? -12.740 -5.938 -4.390 1.00 95.31 1063 ASN A N 1
ATOM 8476 C CA . ASN A 1 1063 ? -12.245 -5.797 -5.757 1.00 95.31 1063 ASN A CA 1
ATOM 8477 C C . ASN A 1 1063 ? -13.091 -6.558 -6.804 1.00 95.31 1063 ASN A C 1
ATOM 8479 O O . ASN A 1 1063 ? -12.587 -7.377 -7.572 1.00 95.31 1063 ASN A O 1
ATOM 8483 N N . ASN A 1 1064 ? -14.401 -6.295 -6.834 1.00 94.69 1064 ASN A N 1
ATOM 8484 C CA . ASN A 1 1064 ? -15.352 -7.038 -7.671 1.00 94.69 1064 ASN A CA 1
ATOM 8485 C C . ASN A 1 1064 ? -16.146 -6.149 -8.658 1.00 94.69 1064 ASN A C 1
ATOM 8487 O O . ASN A 1 1064 ? -17.371 -6.046 -8.528 1.00 94.69 1064 ASN A O 1
ATOM 8491 N N . PRO A 1 1065 ? -15.496 -5.469 -9.625 1.00 95.38 1065 PRO A N 1
ATOM 8492 C CA . PRO A 1 1065 ? -16.208 -4.656 -10.608 1.00 95.38 1065 PRO A CA 1
ATOM 8493 C C . PRO A 1 1065 ? -16.928 -5.518 -11.657 1.00 95.38 1065 PRO A C 1
ATOM 8495 O O . PRO A 1 1065 ? -16.368 -6.497 -12.152 1.00 95.38 1065 PRO A O 1
ATOM 8498 N N . THR A 1 1066 ? -18.139 -5.133 -12.069 1.00 95.62 1066 THR A N 1
ATOM 8499 C CA . THR A 1 1066 ? -18.900 -5.841 -13.125 1.00 95.62 1066 THR A CA 1
ATOM 8500 C C . THR A 1 1066 ? -18.159 -5.900 -14.465 1.00 95.62 1066 THR A C 1
ATOM 8502 O O . THR A 1 1066 ? -18.226 -6.894 -15.188 1.00 95.62 1066 THR A O 1
ATOM 8505 N N . GLU A 1 1067 ? -17.387 -4.860 -14.772 1.00 94.94 1067 GLU A N 1
ATOM 8506 C CA . GLU A 1 1067 ? -16.643 -4.659 -16.013 1.00 94.94 1067 GLU A CA 1
ATOM 8507 C C . GLU A 1 1067 ? -15.503 -5.665 -16.187 1.00 94.94 1067 GLU A C 1
ATOM 8509 O O . GLU A 1 1067 ? -15.031 -5.871 -17.308 1.00 94.94 1067 GLU A O 1
ATOM 8514 N N . ARG A 1 1068 ? -15.092 -6.335 -15.103 1.00 92.81 1068 ARG A N 1
ATOM 8515 C CA . ARG A 1 1068 ? -14.162 -7.467 -15.142 1.00 92.81 1068 ARG A CA 1
ATOM 8516 C C . ARG A 1 1068 ? -14.639 -8.572 -16.082 1.00 92.81 1068 ARG A C 1
ATOM 8518 O O . ARG A 1 1068 ? -13.833 -9.175 -16.772 1.00 92.81 1068 ARG A O 1
ATOM 8525 N N . ASN A 1 1069 ? -15.947 -8.808 -16.145 1.00 92.56 1069 ASN A N 1
ATOM 8526 C CA . ASN A 1 1069 ? -16.532 -9.849 -16.993 1.00 92.56 1069 ASN A CA 1
ATOM 8527 C C . ASN A 1 1069 ? -16.937 -9.317 -18.381 1.00 92.56 1069 ASN A C 1
ATOM 8529 O O . ASN A 1 1069 ? -17.644 -9.989 -19.128 1.00 92.56 1069 ASN A O 1
ATOM 8533 N N . GLY A 1 1070 ? -16.525 -8.091 -18.720 1.00 92.62 1070 GLY A N 1
ATOM 8534 C CA . GLY A 1 1070 ? -16.857 -7.432 -19.975 1.00 92.62 1070 GLY A CA 1
ATOM 8535 C C . GLY A 1 1070 ? -15.908 -7.777 -21.125 1.00 92.62 1070 GLY A C 1
ATOM 8536 O O . GLY A 1 1070 ? -14.764 -8.188 -20.941 1.00 92.62 1070 GLY A O 1
ATOM 8537 N N . ASN A 1 1071 ? -16.373 -7.516 -22.348 1.00 92.69 1071 ASN A N 1
ATOM 8538 C CA . ASN A 1 1071 ? -15.577 -7.625 -23.578 1.00 92.69 1071 ASN A CA 1
ATOM 8539 C C . ASN A 1 1071 ? -14.684 -6.397 -23.848 1.00 92.69 1071 ASN A C 1
ATOM 8541 O O . ASN A 1 1071 ? -14.095 -6.286 -24.926 1.00 92.69 1071 ASN A O 1
ATOM 8545 N N . THR A 1 1072 ? -14.607 -5.461 -22.902 1.00 89.00 1072 THR A N 1
ATOM 8546 C CA . THR A 1 1072 ? -13.745 -4.279 -22.969 1.00 89.00 1072 THR A CA 1
ATOM 8547 C C . THR A 1 1072 ? -12.330 -4.610 -22.508 1.00 89.00 1072 THR A C 1
ATOM 8549 O O . THR A 1 1072 ? -12.076 -5.655 -21.917 1.00 89.00 1072 THR A O 1
ATOM 8552 N N . ILE A 1 1073 ? -11.391 -3.715 -22.798 1.00 83.94 1073 ILE A N 1
ATOM 8553 C CA . ILE A 1 1073 ? -10.029 -3.763 -22.274 1.00 83.94 1073 ILE A CA 1
ATOM 8554 C C . ILE A 1 1073 ? -9.901 -2.587 -21.301 1.00 83.94 1073 ILE A C 1
ATOM 8556 O O . ILE A 1 1073 ? -9.965 -1.431 -21.718 1.00 83.94 1073 ILE A O 1
ATOM 8560 N N . SER A 1 1074 ? -9.769 -2.873 -20.007 1.00 80.25 1074 SER A N 1
ATOM 8561 C CA . SER A 1 1074 ? -9.623 -1.855 -18.953 1.00 80.25 1074 SER A CA 1
ATOM 8562 C C . SER A 1 1074 ? -8.171 -1.611 -18.537 1.00 80.25 1074 SER A C 1
ATOM 8564 O O . SER A 1 1074 ? -7.887 -0.619 -17.868 1.00 80.25 1074 SER A O 1
ATOM 8566 N N . TYR A 1 1075 ? -7.244 -2.467 -18.972 1.00 69.06 1075 TYR A N 1
ATOM 8567 C CA . TYR A 1 1075 ? -5.798 -2.282 -18.810 1.00 69.06 1075 TYR A CA 1
ATOM 8568 C C . TYR A 1 1075 ? -5.185 -1.780 -20.107 1.00 69.06 1075 TYR A C 1
ATOM 8570 O O . TYR A 1 1075 ? -5.710 -2.019 -21.181 1.00 69.06 1075 TYR A O 1
ATOM 8578 N N . PHE A 1 1076 ? -4.023 -1.136 -20.058 1.00 64.69 1076 PHE A N 1
ATOM 8579 C CA . PHE A 1 1076 ? -3.345 -0.649 -21.269 1.00 64.69 1076 PHE A CA 1
ATOM 8580 C C . PHE A 1 1076 ? -2.871 -1.764 -22.230 1.00 64.69 1076 PHE A C 1
ATOM 8582 O O . PHE A 1 1076 ? -2.123 -1.479 -23.165 1.00 64.69 1076 PHE A O 1
ATOM 8589 N N . ARG A 1 1077 ? -3.233 -3.033 -21.987 1.00 68.88 1077 ARG A N 1
ATOM 8590 C CA . ARG A 1 1077 ? -2.764 -4.211 -22.720 1.00 68.88 1077 ARG A CA 1
ATOM 8591 C C . ARG A 1 1077 ? -3.872 -5.270 -22.857 1.00 68.88 1077 ARG A C 1
ATOM 8593 O O . ARG A 1 1077 ? -4.692 -5.379 -21.947 1.00 68.88 1077 ARG A O 1
ATOM 8600 N N . PRO A 1 1078 ? -3.879 -6.048 -23.958 1.00 76.06 1078 PRO A N 1
ATOM 8601 C CA . PRO A 1 1078 ? -4.702 -7.252 -24.094 1.00 76.06 1078 PRO A CA 1
ATOM 8602 C C . PRO A 1 1078 ? -4.368 -8.295 -23.007 1.00 76.06 1078 PRO A C 1
ATOM 8604 O O . PRO A 1 1078 ? -3.280 -8.239 -22.425 1.00 76.06 1078 PRO A O 1
ATOM 8607 N N . PRO A 1 1079 ? -5.252 -9.281 -22.763 1.00 90.00 1079 PRO A N 1
ATOM 8608 C CA . PRO A 1 1079 ? -6.495 -9.572 -23.491 1.00 90.00 1079 PRO A CA 1
ATOM 8609 C C . PRO A 1 1079 ? -7.701 -8.735 -23.011 1.00 90.00 1079 PRO A C 1
ATOM 8611 O O . PRO A 1 1079 ? -7.546 -7.802 -22.224 1.00 90.00 1079 PRO A O 1
ATOM 8614 N N . LYS A 1 1080 ? -8.905 -9.029 -23.529 1.00 91.88 1080 LYS A N 1
ATOM 8615 C CA . LYS A 1 1080 ? -10.167 -8.468 -23.010 1.00 91.88 1080 LYS A CA 1
ATOM 8616 C C . LYS A 1 1080 ? -10.323 -8.817 -21.533 1.00 91.88 1080 LYS A C 1
ATOM 8618 O O . LYS A 1 1080 ? -9.797 -9.832 -21.091 1.00 91.88 1080 LYS A O 1
ATOM 8623 N N . ASN A 1 1081 ? -11.085 -8.022 -20.788 1.00 93.44 1081 ASN A N 1
ATOM 8624 C CA . ASN A 1 1081 ? -11.235 -8.208 -19.348 1.00 93.44 1081 ASN A CA 1
ATOM 8625 C C . ASN A 1 1081 ? -11.726 -9.614 -18.982 1.00 93.44 1081 ASN A C 1
ATOM 8627 O O . ASN A 1 1081 ? -11.147 -10.236 -18.099 1.00 93.44 1081 ASN A O 1
ATOM 8631 N N . VAL A 1 1082 ? -12.717 -10.133 -19.715 1.00 93.31 1082 VAL A N 1
ATOM 8632 C CA . VAL A 1 1082 ? -13.263 -11.490 -19.527 1.00 93.31 1082 VAL A CA 1
ATOM 8633 C C . VAL A 1 1082 ? -12.215 -12.607 -19.654 1.00 93.31 1082 VAL A C 1
ATOM 8635 O O . VAL A 1 1082 ? -12.335 -13.647 -19.004 1.00 93.31 1082 VAL A O 1
ATOM 8638 N N . ASP A 1 1083 ? -11.171 -12.370 -20.448 1.00 93.69 1083 ASP A N 1
ATOM 8639 C CA . ASP A 1 1083 ? -10.075 -13.308 -20.701 1.00 93.69 1083 ASP A CA 1
ATOM 8640 C C . ASP A 1 1083 ? -8.836 -12.994 -19.846 1.00 93.69 1083 ASP A C 1
ATOM 8642 O O . ASP A 1 1083 ? -7.886 -13.769 -19.819 1.00 93.69 1083 ASP A O 1
ATOM 8646 N N . ALA A 1 1084 ? -8.798 -11.842 -19.171 1.00 93.62 1084 ALA A N 1
ATOM 8647 C CA . ALA A 1 1084 ? -7.644 -11.394 -18.410 1.00 93.62 1084 ALA A CA 1
ATOM 8648 C C . ALA A 1 1084 ? -7.620 -12.050 -17.028 1.00 93.62 1084 ALA A C 1
ATOM 8650 O O . ALA A 1 1084 ? -8.546 -11.921 -16.229 1.00 93.62 1084 ALA A O 1
ATOM 8651 N N . PHE A 1 1085 ? -6.507 -12.701 -16.713 1.00 95.69 1085 PHE A N 1
ATOM 8652 C CA . PHE A 1 1085 ? -6.256 -13.229 -15.382 1.00 95.69 1085 PHE A CA 1
ATOM 8653 C C . PHE A 1 1085 ? -5.867 -12.082 -14.449 1.00 95.69 1085 PHE A C 1
ATOM 8655 O O . PHE A 1 1085 ? -5.113 -11.185 -14.841 1.00 95.69 1085 PHE A O 1
ATOM 8662 N N . ALA A 1 1086 ? -6.372 -12.111 -13.213 1.00 95.44 1086 ALA A N 1
ATOM 8663 C CA . ALA A 1 1086 ? -5.995 -11.152 -12.180 1.00 95.44 1086 ALA A CA 1
ATOM 8664 C C . ALA A 1 1086 ? -4.486 -11.169 -11.937 1.00 95.44 1086 ALA A C 1
ATOM 8666 O O . ALA A 1 1086 ? -3.878 -10.105 -11.903 1.00 95.44 1086 ALA A O 1
ATOM 8667 N N . TYR A 1 1087 ? -3.899 -12.363 -11.847 1.00 96.44 1087 TYR A N 1
ATOM 8668 C CA . TYR A 1 1087 ? -2.457 -12.568 -11.841 1.00 96.44 1087 TYR A CA 1
ATOM 8669 C C . TYR A 1 1087 ? -2.076 -13.445 -13.040 1.00 96.44 1087 TYR A C 1
ATOM 8671 O O . TYR A 1 1087 ? -2.424 -14.627 -13.102 1.00 96.44 1087 TYR A O 1
ATOM 8679 N N . SER A 1 1088 ? -1.399 -12.848 -14.022 1.00 95.06 1088 SER A N 1
ATOM 8680 C CA . SER A 1 1088 ? -0.878 -13.564 -15.193 1.00 95.06 1088 SER A CA 1
ATOM 8681 C C . SER A 1 1088 ? 0.449 -14.253 -14.869 1.00 95.06 1088 SER A C 1
ATOM 8683 O O . SER A 1 1088 ? 1.186 -13.808 -13.992 1.00 95.06 1088 SER A O 1
ATOM 8685 N N . THR A 1 1089 ? 0.790 -15.316 -15.602 1.00 95.31 1089 THR A N 1
ATOM 8686 C CA . THR A 1 1089 ? 2.057 -16.036 -15.391 1.00 95.31 1089 THR A CA 1
ATOM 8687 C C . THR A 1 1089 ? 3.256 -15.088 -15.479 1.00 95.31 1089 THR A C 1
ATOM 8689 O O . THR A 1 1089 ? 3.418 -14.393 -16.483 1.00 95.31 1089 THR A O 1
ATOM 8692 N N . ASN A 1 1090 ? 4.110 -15.108 -14.450 1.00 93.94 1090 ASN A N 1
ATOM 8693 C CA . ASN A 1 1090 ? 5.303 -14.264 -14.313 1.00 93.94 1090 ASN A CA 1
ATOM 8694 C C . ASN A 1 1090 ? 5.021 -12.744 -14.253 1.00 93.94 1090 ASN A C 1
ATOM 8696 O O . ASN A 1 1090 ? 5.928 -11.949 -14.494 1.00 93.94 1090 ASN A O 1
ATOM 8700 N N . ASP A 1 1091 ? 3.797 -12.321 -13.908 1.00 93.94 1091 ASP A N 1
ATOM 8701 C CA . ASP A 1 1091 ? 3.429 -10.903 -13.753 1.00 93.94 1091 ASP A CA 1
ATOM 8702 C C . ASP A 1 1091 ? 3.807 -10.374 -12.360 1.00 93.94 1091 ASP A C 1
ATOM 8704 O O . ASP A 1 1091 ? 2.968 -10.066 -11.513 1.00 93.94 1091 ASP A O 1
ATOM 8708 N N . ALA A 1 1092 ? 5.110 -10.314 -12.100 1.00 94.81 1092 ALA A N 1
ATOM 8709 C CA . ALA A 1 1092 ? 5.677 -9.819 -10.854 1.00 94.81 1092 ALA A CA 1
ATOM 8710 C C . ALA A 1 1092 ? 6.787 -8.800 -11.127 1.00 94.81 1092 ALA A C 1
ATOM 8712 O O . ALA A 1 1092 ? 7.397 -8.791 -12.196 1.00 94.81 1092 ALA A O 1
ATOM 8713 N N . ASN A 1 1093 ? 7.057 -7.937 -10.154 1.00 92.62 1093 ASN A N 1
ATOM 8714 C CA . ASN A 1 1093 ? 8.178 -7.012 -10.175 1.00 92.62 1093 ASN A CA 1
ATOM 8715 C C . ASN A 1 1093 ? 9.151 -7.330 -9.028 1.00 92.62 1093 ASN A C 1
ATOM 8717 O O . ASN A 1 1093 ? 8.748 -7.756 -7.947 1.00 92.62 1093 ASN A O 1
ATOM 8721 N N . SER A 1 1094 ? 10.445 -7.135 -9.266 1.00 91.69 1094 SER A N 1
ATOM 8722 C CA . SER A 1 1094 ? 11.466 -7.168 -8.220 1.00 91.69 1094 SER A CA 1
ATOM 8723 C C . SER A 1 1094 ? 12.454 -6.048 -8.456 1.00 91.69 1094 SER A C 1
ATOM 8725 O O . SER A 1 1094 ? 13.041 -5.931 -9.531 1.00 91.69 1094 SER A O 1
ATOM 8727 N N . LYS A 1 1095 ? 12.640 -5.216 -7.433 1.00 90.12 1095 LYS A N 1
ATOM 8728 C CA . LYS A 1 1095 ? 13.650 -4.157 -7.447 1.00 90.12 1095 LYS A CA 1
ATOM 8729 C C . LYS A 1 1095 ? 15.064 -4.722 -7.335 1.00 90.12 1095 LYS A C 1
ATOM 8731 O O . LYS A 1 1095 ? 15.986 -4.146 -7.905 1.00 90.12 1095 LYS A O 1
ATOM 8736 N N . ILE A 1 1096 ? 15.217 -5.866 -6.664 1.00 90.56 1096 ILE A N 1
ATOM 8737 C CA . ILE A 1 1096 ? 16.490 -6.583 -6.557 1.00 90.56 1096 ILE A CA 1
ATOM 8738 C C . ILE A 1 1096 ? 16.877 -7.155 -7.921 1.00 90.56 1096 ILE A C 1
ATOM 8740 O O . ILE A 1 1096 ? 17.987 -6.920 -8.375 1.00 90.56 1096 ILE A O 1
ATOM 8744 N N . GLU A 1 1097 ? 15.962 -7.830 -8.621 1.00 88.12 1097 GLU A N 1
ATOM 8745 C CA . GLU A 1 1097 ? 16.272 -8.473 -9.910 1.00 88.12 1097 GLU A CA 1
ATOM 8746 C C . GLU A 1 1097 ? 16.850 -7.504 -10.955 1.00 88.12 1097 GLU A C 1
ATOM 8748 O O . GLU A 1 1097 ? 17.744 -7.877 -11.713 1.00 88.12 1097 GLU A O 1
ATOM 8753 N N . VAL A 1 1098 ? 16.385 -6.250 -10.961 1.00 87.19 1098 VAL A N 1
ATOM 8754 C CA . VAL A 1 1098 ? 16.825 -5.208 -11.906 1.00 87.19 1098 VAL A CA 1
ATOM 8755 C C . VAL A 1 1098 ? 17.875 -4.245 -11.332 1.00 87.19 1098 VAL A C 1
ATOM 8757 O O . VAL A 1 1098 ? 18.238 -3.280 -12.000 1.00 87.19 1098 VAL A O 1
ATOM 8760 N N . GLY A 1 1099 ? 18.342 -4.459 -10.095 1.00 84.12 1099 GLY A N 1
ATOM 8761 C CA . GLY A 1 1099 ? 19.303 -3.574 -9.422 1.00 84.12 1099 GLY A CA 1
ATOM 8762 C C . GLY A 1 1099 ? 18.799 -2.159 -9.136 1.00 84.12 1099 GLY A C 1
ATOM 8763 O O . GLY A 1 1099 ? 19.597 -1.237 -9.001 1.00 84.12 1099 GLY A O 1
ATOM 8764 N N . ASN A 1 1100 ? 17.482 -1.985 -9.021 1.00 88.81 1100 ASN A N 1
ATOM 8765 C CA . ASN A 1 1100 ? 16.825 -0.714 -8.711 1.00 88.81 1100 ASN A CA 1
ATOM 8766 C C . ASN A 1 1100 ? 16.262 -0.713 -7.280 1.00 88.81 1100 ASN A C 1
ATOM 8768 O O . ASN A 1 1100 ? 15.089 -0.399 -7.058 1.00 88.81 1100 ASN A O 1
ATOM 8772 N N . ILE A 1 1101 ? 17.072 -1.146 -6.311 1.00 91.06 1101 ILE A N 1
ATOM 8773 C CA . ILE A 1 1101 ? 16.698 -1.098 -4.893 1.00 91.06 1101 ILE A CA 1
ATOM 8774 C C . ILE A 1 1101 ? 16.779 0.341 -4.358 1.00 91.06 1101 ILE A C 1
ATOM 8776 O O . ILE A 1 1101 ? 17.591 1.145 -4.814 1.00 91.06 1101 ILE A O 1
ATOM 8780 N N . SER A 1 1102 ? 15.945 0.660 -3.370 1.00 93.75 1102 SER A N 1
ATOM 8781 C CA . SER A 1 1102 ? 15.901 1.966 -2.698 1.00 93.75 1102 SER A CA 1
ATOM 8782 C C . SER A 1 1102 ? 15.966 1.816 -1.179 1.00 93.75 1102 SER A C 1
ATOM 8784 O O . SER A 1 1102 ? 15.708 0.738 -0.644 1.00 93.75 1102 SER A O 1
ATOM 8786 N N . ILE A 1 1103 ? 16.319 2.902 -0.485 1.00 95.81 1103 ILE A N 1
ATOM 8787 C CA . ILE A 1 1103 ? 16.202 2.986 0.974 1.00 95.81 1103 ILE A CA 1
ATOM 8788 C C . ILE A 1 1103 ? 14.763 3.367 1.319 1.00 95.81 1103 ILE A C 1
ATOM 8790 O O . ILE A 1 1103 ? 14.226 4.327 0.770 1.00 95.81 1103 ILE A O 1
ATOM 8794 N N . TYR A 1 1104 ? 14.159 2.605 2.221 1.00 94.12 1104 TYR A N 1
ATOM 8795 C CA . TYR A 1 1104 ? 12.825 2.822 2.759 1.00 94.12 1104 TYR A CA 1
ATOM 8796 C C . TYR A 1 1104 ? 12.926 3.228 4.231 1.00 94.12 1104 TYR A C 1
ATOM 8798 O O . TYR A 1 1104 ? 13.695 2.626 4.978 1.00 94.12 1104 TYR A O 1
ATOM 8806 N N . THR A 1 1105 ? 12.191 4.259 4.644 1.00 93.44 1105 THR A N 1
ATOM 8807 C CA . THR A 1 1105 ? 12.391 4.914 5.951 1.00 93.44 1105 THR A CA 1
ATOM 8808 C C . THR A 1 1105 ? 11.130 5.070 6.786 1.00 93.44 1105 THR A C 1
ATOM 8810 O O . THR A 1 1105 ? 11.214 5.552 7.910 1.00 93.44 1105 THR A O 1
ATOM 8813 N N . ASP A 1 1106 ? 9.978 4.641 6.276 1.00 90.00 1106 ASP A N 1
ATOM 8814 C CA . ASP A 1 1106 ? 8.678 4.943 6.892 1.00 90.00 1106 ASP A CA 1
ATOM 8815 C C . ASP A 1 1106 ? 8.280 3.923 7.977 1.00 90.00 1106 ASP A C 1
ATOM 8817 O O . ASP A 1 1106 ? 7.131 3.872 8.413 1.00 90.00 1106 ASP A O 1
ATOM 8821 N N . VAL A 1 1107 ? 9.218 3.071 8.402 1.00 90.62 1107 VAL A N 1
ATOM 8822 C CA . VAL A 1 1107 ? 9.021 2.079 9.465 1.00 90.62 1107 VAL A CA 1
ATOM 8823 C C . VAL A 1 1107 ? 10.036 2.334 10.573 1.00 90.62 1107 VAL A C 1
ATOM 8825 O O . VAL A 1 1107 ? 11.242 2.362 10.334 1.00 90.62 1107 VAL A O 1
ATOM 8828 N N . TRP A 1 1108 ? 9.533 2.528 11.791 1.00 91.44 1108 TRP A N 1
ATOM 8829 C CA . TRP A 1 1108 ? 10.284 2.633 13.046 1.00 91.44 1108 TRP A CA 1
ATOM 8830 C C . TRP A 1 1108 ? 11.468 3.603 12.995 1.00 91.44 1108 TRP A C 1
ATOM 8832 O O . TRP A 1 1108 ? 12.507 3.336 13.593 1.00 91.44 1108 TRP A O 1
ATOM 8842 N N . ASN A 1 1109 ? 11.338 4.703 12.246 1.00 89.19 1109 ASN A N 1
ATOM 8843 C CA . ASN A 1 1109 ? 12.326 5.784 12.182 1.00 89.19 1109 ASN A CA 1
ATOM 8844 C C . ASN A 1 1109 ? 13.761 5.291 11.922 1.00 89.19 1109 ASN A C 1
ATOM 8846 O O . ASN A 1 1109 ? 14.730 5.788 12.496 1.00 89.19 1109 ASN A O 1
ATOM 8850 N N . ARG A 1 1110 ? 13.914 4.267 11.075 1.00 92.81 1110 ARG A N 1
ATOM 8851 C CA . ARG A 1 1110 ? 15.212 3.693 10.702 1.00 92.81 1110 ARG A CA 1
ATOM 8852 C C . ARG A 1 1110 ? 15.200 3.226 9.246 1.00 92.81 1110 ARG A C 1
ATOM 8854 O O . ARG A 1 1110 ? 14.137 2.947 8.698 1.00 92.81 1110 ARG A O 1
ATOM 8861 N N . PRO A 1 1111 ? 16.371 3.122 8.598 1.00 95.50 1111 PRO A N 1
ATOM 8862 C CA . PRO A 1 1111 ? 16.433 2.704 7.210 1.00 95.50 1111 PRO A CA 1
ATOM 8863 C C . PRO A 1 1111 ? 16.277 1.187 7.070 1.00 95.50 1111 PRO A C 1
ATOM 8865 O O . PRO A 1 1111 ? 16.870 0.402 7.818 1.00 95.50 1111 PRO A O 1
ATOM 8868 N N . PHE A 1 1112 ? 15.555 0.807 6.025 1.00 95.94 1112 PHE A N 1
ATOM 8869 C CA . PHE A 1 1112 ? 15.449 -0.532 5.463 1.00 95.94 1112 PHE A CA 1
ATOM 8870 C C . PHE A 1 1112 ? 15.792 -0.487 3.973 1.00 95.94 1112 PHE A C 1
ATOM 8872 O O . PHE A 1 1112 ? 15.736 0.566 3.337 1.00 95.94 1112 PHE A O 1
ATOM 8879 N N . VAL A 1 1113 ? 16.140 -1.632 3.397 1.00 94.12 1113 VAL A N 1
ATOM 8880 C CA . VAL A 1 1113 ? 16.183 -1.792 1.939 1.00 94.12 1113 VAL A CA 1
ATOM 8881 C C . VAL A 1 1113 ? 14.799 -2.192 1.466 1.00 94.12 1113 VAL A C 1
ATOM 8883 O O . VAL A 1 1113 ? 14.140 -2.985 2.137 1.00 94.12 1113 VAL A O 1
ATOM 8886 N N . ASP A 1 1114 ? 14.384 -1.661 0.317 1.00 83.38 1114 ASP A N 1
ATOM 8887 C CA . ASP A 1 1114 ? 13.138 -2.021 -0.361 1.00 83.38 1114 ASP A CA 1
ATOM 8888 C C . ASP A 1 1114 ? 12.893 -3.536 -0.455 1.00 83.38 1114 ASP A C 1
ATOM 8890 O O . ASP A 1 1114 ? 13.817 -4.329 -0.285 1.00 83.38 1114 ASP A O 1
ATOM 8894 N N . PHE A 1 1115 ? 11.654 -3.937 -0.741 1.00 87.94 1115 PHE A N 1
ATOM 8895 C CA . PHE A 1 1115 ? 11.183 -5.297 -0.489 1.00 87.94 1115 PHE A CA 1
ATOM 8896 C C . PHE A 1 1115 ? 12.113 -6.417 -1.014 1.00 87.94 1115 PHE A C 1
ATOM 8898 O O . PHE A 1 1115 ? 12.550 -6.405 -2.170 1.00 87.94 1115 PHE A O 1
ATOM 8905 N N . TYR A 1 1116 ? 12.385 -7.419 -0.172 1.00 94.44 1116 TYR A N 1
ATOM 8906 C CA . TYR A 1 1116 ? 13.030 -8.667 -0.582 1.00 94.44 1116 TYR A CA 1
ATOM 8907 C C . TYR A 1 1116 ? 12.080 -9.521 -1.425 1.00 94.44 1116 TYR A C 1
ATOM 8909 O O . TYR A 1 1116 ? 10.880 -9.574 -1.160 1.00 94.44 1116 TYR A O 1
ATOM 8917 N N . GLY A 1 1117 ? 12.611 -10.206 -2.438 1.00 94.00 1117 GLY A N 1
ATOM 8918 C CA . GLY A 1 1117 ? 11.805 -11.050 -3.316 1.00 94.00 1117 GLY A CA 1
ATOM 8919 C C . GLY A 1 1117 ? 11.074 -10.264 -4.404 1.00 94.00 1117 GLY A C 1
ATOM 8920 O O . GLY A 1 1117 ? 11.670 -9.445 -5.114 1.00 94.00 1117 GLY A O 1
ATOM 8921 N N . PHE A 1 1118 ? 9.789 -10.572 -4.570 1.00 94.94 1118 PHE A N 1
ATOM 8922 C CA . PHE A 1 1118 ? 8.953 -10.105 -5.673 1.00 94.94 1118 PHE A CA 1
ATOM 8923 C C . PHE A 1 1118 ? 7.608 -9.602 -5.156 1.00 94.94 1118 PHE A C 1
ATOM 8925 O O . PHE A 1 1118 ? 6.998 -10.234 -4.301 1.00 94.94 1118 PHE A O 1
ATOM 8932 N N . ASN A 1 1119 ? 7.104 -8.518 -5.736 1.00 95.31 1119 ASN A N 1
ATOM 8933 C CA . ASN A 1 1119 ? 5.718 -8.093 -5.580 1.00 95.31 1119 ASN A CA 1
ATOM 8934 C C . ASN A 1 1119 ? 4.920 -8.515 -6.810 1.00 95.31 1119 ASN A C 1
ATOM 8936 O O . ASN A 1 1119 ? 5.346 -8.312 -7.947 1.00 95.31 1119 ASN A O 1
ATOM 8940 N N . TYR A 1 1120 ? 3.762 -9.123 -6.593 1.00 97.06 1120 TYR A N 1
ATOM 8941 C CA . TYR A 1 1120 ? 2.940 -9.660 -7.669 1.00 97.06 1120 TYR A CA 1
ATOM 8942 C C . TYR A 1 1120 ? 1.968 -8.587 -8.139 1.00 97.06 1120 TYR A C 1
ATOM 8944 O O . TYR A 1 1120 ? 1.247 -8.001 -7.330 1.00 97.06 1120 TYR A O 1
ATOM 8952 N N . ASN A 1 1121 ? 1.946 -8.322 -9.444 1.00 95.50 1121 ASN A N 1
ATOM 8953 C CA . ASN A 1 1121 ? 1.013 -7.368 -10.022 1.00 95.50 1121 ASN A CA 1
ATOM 8954 C C . ASN A 1 1121 ? -0.369 -8.015 -10.128 1.00 95.50 1121 ASN A C 1
ATOM 8956 O O . ASN A 1 1121 ? -0.506 -9.161 -10.550 1.00 95.50 1121 ASN A O 1
ATOM 8960 N N . ILE A 1 1122 ? -1.404 -7.258 -9.783 1.00 94.31 1122 ILE A N 1
ATOM 8961 C CA . ILE A 1 1122 ? -2.789 -7.712 -9.843 1.00 94.31 1122 ILE A CA 1
ATOM 8962 C C . ILE A 1 1122 ? -3.600 -6.753 -10.688 1.00 94.31 1122 ILE A C 1
ATOM 8964 O O . ILE A 1 1122 ? -3.549 -5.530 -10.522 1.00 94.31 1122 ILE A O 1
ATOM 8968 N N . ARG A 1 1123 ? -4.411 -7.319 -11.569 1.00 93.25 1123 ARG A N 1
ATOM 8969 C CA . ARG A 1 1123 ? -5.463 -6.608 -12.289 1.00 93.25 1123 ARG A CA 1
ATOM 8970 C C . ARG A 1 1123 ? -6.737 -6.562 -11.442 1.00 93.25 1123 ARG A C 1
ATOM 8972 O O . ARG A 1 1123 ? -6.959 -7.389 -10.563 1.00 93.25 1123 ARG A O 1
ATOM 8979 N N . PHE A 1 1124 ? -7.581 -5.584 -11.720 1.00 92.25 1124 PHE A N 1
ATOM 8980 C CA . PHE A 1 1124 ? -8.923 -5.390 -11.161 1.00 92.25 1124 PHE A CA 1
ATOM 8981 C C . PHE A 1 1124 ? -8.945 -5.259 -9.638 1.00 92.25 1124 PHE A C 1
ATOM 8983 O O . PHE A 1 1124 ? -9.803 -5.852 -8.999 1.00 92.25 1124 PHE A O 1
ATOM 8990 N N . SER A 1 1125 ? -7.962 -4.572 -9.045 1.00 87.81 1125 SER A N 1
ATOM 8991 C CA . SER A 1 1125 ? -7.668 -4.724 -7.611 1.00 87.81 1125 SER A CA 1
ATOM 8992 C C . SER A 1 1125 ? -7.359 -3.431 -6.864 1.00 87.81 1125 SER A C 1
ATOM 8994 O O . SER A 1 1125 ? -6.731 -3.461 -5.812 1.00 87.81 1125 SER A O 1
ATOM 8996 N N . SER A 1 1126 ? -7.779 -2.275 -7.367 1.00 88.94 1126 SER A N 1
ATOM 8997 C CA . SER A 1 1126 ? -7.486 -1.019 -6.678 1.00 88.94 1126 SER A CA 1
ATOM 8998 C C . SER A 1 1126 ? -8.565 -0.637 -5.663 1.00 88.94 1126 SER A C 1
ATOM 9000 O O . SER A 1 1126 ? -9.646 -0.185 -6.023 1.00 88.94 1126 SER A O 1
ATOM 9002 N N . LEU A 1 1127 ? -8.257 -0.826 -4.376 1.00 89.31 1127 LEU A N 1
ATOM 9003 C CA . LEU A 1 1127 ? -9.175 -0.591 -3.256 1.00 89.31 1127 LEU A CA 1
ATOM 9004 C C . LEU A 1 1127 ? -9.029 0.802 -2.610 1.00 89.31 1127 LEU A C 1
ATOM 9006 O O . LEU A 1 1127 ? -9.652 1.051 -1.590 1.00 89.31 1127 LEU A O 1
ATOM 9010 N N . PHE A 1 1128 ? -8.262 1.728 -3.204 1.00 90.75 1128 PHE A N 1
ATOM 9011 C CA . PHE A 1 1128 ? -7.925 3.053 -2.639 1.00 90.75 1128 PHE A CA 1
ATOM 9012 C C . PHE A 1 1128 ? -7.089 3.001 -1.335 1.00 90.75 1128 PHE A C 1
ATOM 9014 O O . PHE A 1 1128 ? -6.782 1.935 -0.801 1.00 90.75 1128 PHE A O 1
ATOM 9021 N N . PHE A 1 1129 ? -6.641 4.164 -0.847 1.00 88.81 1129 PHE A N 1
ATOM 9022 C CA . PHE A 1 1129 ? -5.759 4.263 0.319 1.00 88.81 1129 PHE A CA 1
ATOM 9023 C C . PHE A 1 1129 ? -6.444 3.779 1.609 1.00 88.81 1129 PHE A C 1
ATOM 9025 O O . PHE A 1 1129 ? -7.586 4.131 1.909 1.00 88.81 1129 PHE A O 1
ATOM 9032 N N . GLY A 1 1130 ? -5.718 2.998 2.414 1.00 87.19 1130 GLY A N 1
ATOM 9033 C CA . GLY A 1 1130 ? -6.193 2.407 3.676 1.00 87.19 1130 GLY A CA 1
ATOM 9034 C C . GLY A 1 1130 ? -6.646 0.952 3.581 1.00 87.19 1130 GLY A C 1
ATOM 9035 O O . GLY A 1 1130 ? -6.749 0.277 4.602 1.00 87.19 1130 GLY A O 1
ATOM 9036 N N . ALA A 1 1131 ? -6.814 0.433 2.363 1.00 94.06 1131 ALA A N 1
ATOM 9037 C CA . ALA A 1 1131 ? -6.991 -0.998 2.134 1.00 94.06 1131 ALA A CA 1
ATOM 9038 C C . ALA A 1 1131 ? -5.688 -1.807 2.304 1.00 94.06 1131 ALA A C 1
ATOM 9040 O O . ALA A 1 1131 ? -5.713 -3.037 2.248 1.00 94.06 1131 ALA A O 1
ATOM 9041 N N . SER A 1 1132 ? -4.547 -1.143 2.496 1.00 95.31 1132 SER A N 1
ATOM 9042 C CA . SER A 1 1132 ? -3.278 -1.786 2.832 1.00 95.31 1132 SER A CA 1
ATOM 9043 C C . SER A 1 1132 ? -3.431 -2.746 4.009 1.00 95.31 1132 SER A C 1
ATOM 9045 O O . SER A 1 1132 ? -4.027 -2.403 5.032 1.00 95.31 1132 SER A O 1
ATOM 9047 N N . GLY A 1 1133 ? -2.905 -3.952 3.841 1.00 96.69 1133 GLY A N 1
ATOM 9048 C CA . GLY A 1 1133 ? -2.951 -5.035 4.811 1.00 96.69 1133 GLY A CA 1
ATOM 9049 C C . GLY A 1 1133 ? -4.090 -6.023 4.564 1.00 96.69 1133 GLY A C 1
ATOM 9050 O O . GLY A 1 1133 ? -4.197 -7.015 5.279 1.00 96.69 1133 GLY A O 1
ATOM 9051 N N . SER A 1 1134 ? -4.919 -5.792 3.538 1.00 98.19 1134 SER A N 1
ATOM 9052 C CA . SER A 1 1134 ? -5.961 -6.734 3.117 1.00 98.19 1134 SER A CA 1
ATOM 9053 C C . SER A 1 1134 ? -5.366 -8.070 2.672 1.00 98.19 1134 SER A C 1
ATOM 9055 O O . SER A 1 1134 ? -4.353 -8.120 1.974 1.00 98.19 1134 SER A O 1
ATOM 9057 N N . VAL A 1 1135 ? -6.027 -9.163 3.030 1.00 98.31 1135 VAL A N 1
ATOM 9058 C CA . VAL A 1 1135 ? -5.653 -10.515 2.601 1.00 98.31 1135 VAL A CA 1
ATOM 9059 C C . VAL A 1 1135 ? -6.032 -10.760 1.136 1.00 98.31 1135 VAL A C 1
ATOM 9061 O O . VAL A 1 1135 ? -7.077 -10.297 0.676 1.00 98.31 1135 VAL A O 1
ATOM 9064 N N . ALA A 1 1136 ? -5.190 -11.493 0.403 1.00 98.19 1136 ALA A N 1
ATOM 9065 C CA . ALA A 1 1136 ? -5.444 -11.892 -0.980 1.00 98.19 1136 ALA A CA 1
ATOM 9066 C C . ALA A 1 1136 ? -5.727 -13.400 -1.082 1.00 98.19 1136 ALA A C 1
ATOM 9068 O O . ALA A 1 1136 ? -4.900 -14.215 -0.670 1.00 98.19 1136 ALA A O 1
ATOM 9069 N N . TYR A 1 1137 ? -6.874 -13.759 -1.665 1.00 98.25 1137 TYR A N 1
ATOM 9070 C CA . TYR A 1 1137 ? -7.298 -15.143 -1.911 1.00 98.25 1137 TYR A CA 1
ATOM 9071 C C . TYR A 1 1137 ? -7.330 -15.469 -3.403 1.00 98.25 1137 TYR A C 1
ATOM 9073 O O . TYR A 1 1137 ? -7.613 -14.588 -4.210 1.00 98.25 1137 TYR A O 1
ATOM 9081 N N . ASN A 1 1138 ? -7.117 -16.729 -3.778 1.00 97.44 1138 ASN A N 1
ATOM 9082 C CA . ASN A 1 1138 ? -7.322 -17.212 -5.149 1.00 97.44 1138 ASN A CA 1
ATOM 9083 C C . ASN A 1 1138 ? -8.683 -17.916 -5.346 1.00 97.44 1138 ASN A C 1
ATOM 9085 O O . ASN A 1 1138 ? -9.489 -18.021 -4.424 1.00 97.44 1138 ASN A O 1
ATOM 9089 N N . ASP A 1 1139 ? -8.923 -18.437 -6.554 1.00 96.62 1139 ASP A N 1
ATOM 9090 C CA . ASP A 1 1139 ? -10.134 -19.184 -6.951 1.00 96.62 1139 ASP A CA 1
ATOM 9091 C C . ASP A 1 1139 ? -10.438 -20.456 -6.137 1.00 96.62 1139 ASP A C 1
ATOM 9093 O O . ASP A 1 1139 ? -11.563 -20.959 -6.166 1.00 96.62 1139 ASP A O 1
ATOM 9097 N N . PHE A 1 1140 ? -9.456 -20.973 -5.405 1.00 96.31 1140 PHE A N 1
ATOM 9098 C CA . PHE A 1 1140 ? -9.558 -22.188 -4.594 1.00 96.31 1140 PHE A CA 1
ATOM 9099 C C . PHE A 1 1140 ? -9.702 -21.873 -3.099 1.00 96.31 1140 PHE A C 1
ATOM 9101 O O . PHE A 1 1140 ? -9.717 -22.775 -2.262 1.00 96.31 1140 PHE A O 1
ATOM 9108 N N . GLY A 1 1141 ? -9.816 -20.586 -2.750 1.00 95.94 1141 GLY A N 1
ATOM 9109 C CA . GLY A 1 1141 ? -9.886 -20.137 -1.367 1.00 95.94 1141 GLY A CA 1
ATOM 9110 C C . GLY A 1 1141 ? -8.565 -20.306 -0.606 1.00 95.94 1141 GLY A C 1
ATOM 9111 O O . GLY A 1 1141 ? -8.603 -20.412 0.623 1.00 95.94 1141 GLY A O 1
ATOM 9112 N N . GLU A 1 1142 ? -7.428 -20.361 -1.311 1.00 96.12 1142 GLU A N 1
ATOM 9113 C CA . GLU A 1 1142 ? -6.083 -20.332 -0.723 1.00 96.12 1142 GLU A CA 1
ATOM 9114 C C . GLU A 1 1142 ? -5.645 -18.877 -0.508 1.00 96.12 1142 GLU A C 1
ATOM 9116 O O . GLU A 1 1142 ? -5.856 -18.030 -1.382 1.00 96.12 1142 GLU A O 1
ATOM 9121 N N . ILE A 1 1143 ? -5.009 -18.589 0.630 1.00 97.56 1143 ILE A N 1
ATOM 9122 C CA . ILE A 1 1143 ? -4.398 -17.284 0.886 1.00 97.56 1143 ILE A CA 1
ATOM 9123 C C . ILE A 1 1143 ? -3.054 -17.246 0.164 1.00 97.56 1143 ILE A C 1
ATOM 9125 O O . ILE A 1 1143 ? -2.165 -18.042 0.463 1.00 97.56 1143 ILE A O 1
ATOM 9129 N N . VAL A 1 1144 ? -2.896 -16.298 -0.757 1.00 97.38 1144 VAL A N 1
ATOM 9130 C CA . VAL A 1 1144 ? -1.705 -16.196 -1.618 1.00 97.38 1144 VAL A CA 1
ATOM 9131 C C . VAL A 1 1144 ? -0.756 -15.068 -1.211 1.00 97.38 1144 VAL A C 1
ATOM 9133 O O . VAL A 1 1144 ? 0.394 -15.040 -1.649 1.00 97.38 1144 VAL A O 1
ATOM 9136 N N . GLY A 1 1145 ? -1.210 -14.139 -0.367 1.00 97.56 1145 GLY A N 1
ATOM 9137 C CA . GLY A 1 1145 ? -0.379 -13.056 0.151 1.00 97.56 1145 GLY A CA 1
ATOM 9138 C C . GLY A 1 1145 ? -1.179 -11.888 0.721 1.00 97.56 1145 GLY A C 1
ATOM 9139 O O . GLY A 1 1145 ? -2.337 -12.043 1.119 1.00 97.56 1145 GLY A O 1
ATOM 9140 N N . ILE A 1 1146 ? -0.547 -10.714 0.758 1.00 98.06 1146 ILE A N 1
ATOM 9141 C CA . ILE A 1 1146 ? -1.091 -9.499 1.375 1.00 98.06 1146 ILE A CA 1
ATOM 9142 C C . ILE A 1 1146 ? -1.031 -8.296 0.436 1.00 98.06 1146 ILE A C 1
ATOM 9144 O O . ILE A 1 1146 ? 0.016 -7.961 -0.117 1.00 98.06 1146 ILE A O 1
ATOM 9148 N N . TYR A 1 1147 ? -2.169 -7.633 0.258 1.00 97.75 1147 TYR A N 1
ATOM 9149 C CA . TYR A 1 1147 ? -2.301 -6.414 -0.529 1.00 97.75 1147 TYR A CA 1
ATOM 9150 C C . TYR A 1 1147 ? -1.461 -5.289 0.070 1.00 97.75 1147 TYR A C 1
ATOM 9152 O O . TYR A 1 1147 ? -1.627 -4.984 1.250 1.00 97.75 1147 TYR A O 1
ATOM 9160 N N . ASN A 1 1148 ? -0.583 -4.672 -0.724 1.00 94.25 1148 ASN A N 1
ATOM 9161 C CA . ASN A 1 1148 ? 0.389 -3.704 -0.204 1.00 94.25 1148 ASN A CA 1
ATOM 9162 C C . ASN A 1 1148 ? 0.572 -2.434 -1.041 1.00 94.25 1148 ASN A C 1
ATOM 9164 O O . ASN A 1 1148 ? 1.178 -1.481 -0.560 1.00 94.25 1148 ASN A O 1
ATOM 9168 N N . ASN A 1 1149 ? 0.072 -2.378 -2.278 1.00 91.75 1149 ASN A N 1
ATOM 9169 C CA . ASN A 1 1149 ? 0.208 -1.170 -3.087 1.00 91.75 1149 ASN A CA 1
ATOM 9170 C C . ASN A 1 1149 ? -0.910 -1.022 -4.116 1.00 91.75 1149 ASN A C 1
ATOM 9172 O O . ASN A 1 1149 ? -1.474 -2.001 -4.602 1.00 91.75 1149 ASN A O 1
ATOM 9176 N N . THR A 1 1150 ? -1.171 0.221 -4.510 1.00 89.50 1150 THR A N 1
ATOM 9177 C CA . THR A 1 1150 ? -2.080 0.579 -5.597 1.00 89.50 1150 THR A CA 1
ATOM 9178 C C . THR A 1 1150 ? -1.492 1.685 -6.472 1.00 89.50 1150 THR A C 1
ATOM 9180 O O . THR A 1 1150 ? -0.560 2.386 -6.086 1.00 89.50 1150 THR A O 1
ATOM 9183 N N . SER A 1 1151 ? -2.037 1.880 -7.674 1.00 83.31 1151 SER A N 1
ATOM 9184 C CA . SER A 1 1151 ? -1.664 3.020 -8.512 1.00 83.31 1151 SER A CA 1
ATOM 9185 C C . SER A 1 1151 ? -1.934 4.350 -7.793 1.00 83.31 1151 SER A C 1
ATOM 9187 O O . SER A 1 1151 ? -3.061 4.605 -7.362 1.00 83.31 1151 SER A O 1
ATOM 9189 N N . GLN A 1 1152 ? -0.931 5.237 -7.769 1.00 74.44 1152 GLN A N 1
ATOM 9190 C CA . GLN A 1 1152 ? -0.995 6.579 -7.162 1.00 74.44 1152 GLN A CA 1
ATOM 9191 C C . GLN A 1 1152 ? -2.131 7.470 -7.707 1.00 74.44 1152 GLN A C 1
ATOM 9193 O O . GLN A 1 1152 ? -2.525 8.432 -7.061 1.00 74.44 1152 GLN A O 1
ATOM 9198 N N . SER A 1 1153 ? -2.670 7.156 -8.890 1.00 79.25 1153 SER A N 1
ATOM 9199 C CA . SER A 1 1153 ? -3.735 7.925 -9.560 1.00 79.25 1153 SER A CA 1
ATOM 9200 C C . SER A 1 1153 ? -5.149 7.351 -9.366 1.00 79.25 1153 SER A C 1
ATOM 9202 O O . SER A 1 1153 ? -6.073 7.702 -10.102 1.00 79.25 1153 SER A O 1
ATOM 9204 N N . THR A 1 1154 ? -5.328 6.440 -8.407 1.00 84.50 1154 THR A N 1
ATOM 9205 C CA . THR A 1 1154 ? -6.620 5.800 -8.124 1.00 84.50 1154 THR A CA 1
ATOM 9206 C C . THR A 1 1154 ? -7.599 6.784 -7.478 1.00 84.50 1154 THR A C 1
ATOM 9208 O O . THR A 1 1154 ? -7.249 7.488 -6.534 1.00 84.50 1154 THR A O 1
ATOM 9211 N N . LYS A 1 1155 ? -8.858 6.781 -7.932 1.00 91.06 1155 LYS A N 1
ATOM 9212 C CA . LYS A 1 1155 ? -9.982 7.438 -7.243 1.00 91.06 1155 LYS A CA 1
ATOM 9213 C C . LYS A 1 1155 ? -10.713 6.440 -6.346 1.00 91.06 1155 LYS A C 1
ATOM 9215 O O . LYS A 1 1155 ? -10.753 5.253 -6.658 1.00 91.06 1155 LYS A O 1
ATOM 9220 N N . PHE A 1 1156 ? -11.331 6.910 -5.265 1.00 92.19 1156 PHE A N 1
ATOM 9221 C CA . PHE A 1 1156 ? -12.151 6.048 -4.412 1.00 92.19 1156 PHE A CA 1
ATOM 9222 C C . PHE A 1 1156 ? -13.232 5.328 -5.244 1.00 92.19 1156 PHE A C 1
ATOM 9224 O O . PHE A 1 1156 ? -13.972 5.968 -5.990 1.00 92.19 1156 PHE A O 1
ATOM 9231 N N . GLY A 1 1157 ? -13.284 3.995 -5.148 1.00 91.75 1157 GLY A N 1
ATOM 9232 C CA . GLY A 1 1157 ? -14.177 3.145 -5.943 1.00 91.75 1157 GLY A CA 1
ATOM 9233 C C . GLY A 1 1157 ? -13.695 2.804 -7.362 1.00 91.75 1157 GLY A C 1
ATOM 9234 O O . GLY A 1 1157 ? -14.443 2.154 -8.090 1.00 91.75 1157 GLY A O 1
ATOM 9235 N N . ASP A 1 1158 ? -12.489 3.212 -7.780 1.00 93.38 1158 ASP A N 1
ATOM 9236 C CA . ASP A 1 1158 ? -11.893 2.812 -9.067 1.00 93.38 1158 ASP A CA 1
ATOM 9237 C C . ASP A 1 1158 ? -11.212 1.438 -8.970 1.00 93.38 1158 ASP A C 1
ATOM 9239 O O . ASP A 1 1158 ? -9.991 1.323 -8.907 1.00 93.38 1158 ASP A O 1
ATOM 9243 N N . LEU A 1 1159 ? -12.019 0.384 -8.985 1.00 92.88 1159 LEU A N 1
ATOM 9244 C CA . LEU A 1 1159 ? -11.612 -1.013 -8.848 1.00 92.88 1159 LEU A CA 1
ATOM 9245 C C . LEU A 1 1159 ? -10.890 -1.568 -10.087 1.00 92.88 1159 LEU A C 1
ATOM 9247 O O . LEU A 1 1159 ? -10.321 -2.656 -10.030 1.00 92.88 1159 LEU A O 1
ATOM 9251 N N . LEU A 1 1160 ? -10.892 -0.852 -11.216 1.00 91.88 1160 LEU A N 1
ATOM 9252 C CA . LEU A 1 1160 ? -10.277 -1.314 -12.466 1.00 91.88 1160 LEU A CA 1
ATOM 9253 C C . LEU A 1 1160 ? -8.779 -1.011 -12.571 1.00 91.88 1160 LEU A C 1
ATOM 9255 O O . LEU A 1 1160 ? -8.147 -1.443 -13.533 1.00 91.88 1160 LEU A O 1
ATOM 9259 N N . LYS A 1 1161 ? -8.160 -0.309 -11.620 1.00 90.56 1161 LYS A N 1
ATOM 9260 C CA . LYS A 1 1161 ? -6.706 -0.075 -11.669 1.00 90.56 1161 LYS A CA 1
ATOM 9261 C C . LYS A 1 1161 ? -5.907 -1.298 -11.213 1.00 90.56 1161 LYS A C 1
ATOM 9263 O O . LYS A 1 1161 ? -6.406 -2.184 -10.518 1.00 90.56 1161 LYS A O 1
ATOM 9268 N N . SER A 1 1162 ? -4.652 -1.341 -11.658 1.00 90.56 1162 SER A N 1
ATOM 9269 C CA . SER A 1 1162 ? -3.678 -2.326 -11.193 1.00 90.56 1162 SER A CA 1
ATOM 9270 C C . SER A 1 1162 ? -3.243 -2.024 -9.763 1.00 90.56 1162 SER A C 1
ATOM 9272 O O . SER A 1 1162 ? -3.184 -0.863 -9.351 1.00 90.56 1162 SER A O 1
ATOM 9274 N N . ALA A 1 1163 ? -2.901 -3.083 -9.047 1.00 93.94 1163 ALA A N 1
ATOM 9275 C CA . ALA A 1 1163 ? -2.393 -3.052 -7.688 1.00 93.94 1163 ALA A CA 1
ATOM 9276 C C . ALA A 1 1163 ? -1.307 -4.121 -7.508 1.00 93.94 1163 ALA A C 1
ATOM 9278 O O . ALA A 1 1163 ? -0.978 -4.819 -8.471 1.00 93.94 1163 ALA A O 1
ATOM 9279 N N . THR A 1 1164 ? -0.754 -4.261 -6.305 1.00 95.88 1164 THR A N 1
ATOM 9280 C CA . THR A 1 1164 ? 0.183 -5.345 -5.986 1.00 95.88 1164 THR A CA 1
ATOM 9281 C C . THR A 1 1164 ? -0.133 -6.023 -4.661 1.00 95.88 1164 THR A C 1
ATOM 9283 O O . THR A 1 1164 ? -0.788 -5.451 -3.785 1.00 95.88 1164 THR A O 1
ATOM 9286 N N . PHE A 1 1165 ? 0.367 -7.248 -4.514 1.00 97.25 1165 PHE A N 1
ATOM 9287 C CA . PHE A 1 1165 ? 0.461 -7.933 -3.231 1.00 97.25 1165 PHE A CA 1
ATOM 9288 C C . PHE A 1 1165 ? 1.853 -8.530 -3.032 1.00 97.25 1165 PHE A C 1
ATOM 9290 O O . PHE A 1 1165 ? 2.501 -8.945 -3.997 1.00 97.25 1165 PHE A O 1
ATOM 9297 N N . ALA A 1 1166 ? 2.281 -8.604 -1.774 1.00 96.88 1166 ALA A N 1
ATOM 9298 C CA . ALA A 1 1166 ? 3.460 -9.360 -1.380 1.00 96.88 1166 ALA A CA 1
ATOM 9299 C C . ALA A 1 1166 ? 3.067 -10.831 -1.144 1.00 96.88 1166 ALA A C 1
ATOM 9301 O O . ALA A 1 1166 ? 2.152 -11.086 -0.351 1.00 96.88 1166 ALA A O 1
ATOM 9302 N N . PRO A 1 1167 ? 3.723 -11.804 -1.801 1.00 96.88 1167 PRO A N 1
ATOM 9303 C CA . PRO A 1 1167 ? 3.518 -13.217 -1.519 1.00 96.88 1167 PRO A CA 1
ATOM 9304 C C . PRO A 1 1167 ? 4.166 -13.595 -0.180 1.00 96.88 1167 PRO A C 1
ATOM 9306 O O . PRO A 1 1167 ? 5.219 -13.071 0.192 1.00 96.88 1167 PRO A O 1
ATOM 9309 N N . PHE A 1 1168 ? 3.573 -14.553 0.532 1.00 96.75 1168 PHE A N 1
ATOM 9310 C CA . PHE A 1 1168 ? 4.149 -15.068 1.784 1.00 96.75 1168 PHE A CA 1
ATOM 9311 C C . PHE A 1 1168 ? 5.280 -16.073 1.580 1.00 96.75 1168 PHE A C 1
ATOM 9313 O O . PHE A 1 1168 ? 5.951 -16.444 2.538 1.00 96.75 1168 PHE A O 1
ATOM 9320 N N . LEU A 1 1169 ? 5.487 -16.521 0.348 1.00 95.88 1169 LEU A N 1
ATOM 9321 C CA . LEU A 1 1169 ? 6.347 -17.640 0.016 1.00 95.88 1169 LEU A CA 1
ATOM 9322 C C . LEU A 1 1169 ? 7.055 -17.376 -1.313 1.00 95.88 1169 LEU A C 1
ATOM 9324 O O . LEU A 1 1169 ? 6.445 -16.896 -2.267 1.00 95.88 1169 LEU A O 1
ATOM 9328 N N . GLN A 1 1170 ? 8.320 -17.774 -1.365 1.00 95.88 1170 GLN A N 1
ATOM 9329 C CA . GLN A 1 1170 ? 9.073 -18.048 -2.576 1.00 95.88 1170 GLN A CA 1
ATOM 9330 C C . GLN A 1 1170 ? 9.732 -19.422 -2.405 1.00 95.88 1170 GLN A C 1
ATOM 9332 O O . GLN A 1 1170 ? 10.672 -19.568 -1.628 1.00 95.88 1170 GLN A O 1
ATOM 9337 N N . THR A 1 1171 ? 9.235 -20.440 -3.101 1.00 95.00 1171 THR A N 1
ATOM 9338 C CA . THR A 1 1171 ? 9.639 -21.842 -2.908 1.00 95.00 1171 THR A CA 1
ATOM 9339 C C . THR A 1 1171 ? 11.031 -22.149 -3.465 1.00 95.00 1171 THR A C 1
ATOM 9341 O O . THR A 1 1171 ? 11.655 -23.114 -3.032 1.00 95.00 1171 THR A O 1
ATOM 9344 N N . ALA A 1 1172 ? 11.535 -21.362 -4.420 1.00 94.38 1172 ALA A N 1
ATOM 9345 C CA . ALA A 1 1172 ? 12.820 -21.611 -5.067 1.00 94.38 1172 ALA A CA 1
ATOM 9346 C C . ALA A 1 1172 ? 13.764 -20.403 -5.031 1.00 94.38 1172 ALA A C 1
ATOM 9348 O O . ALA A 1 1172 ? 13.343 -19.248 -4.986 1.00 94.38 1172 ALA A O 1
ATOM 9349 N N . ASN A 1 1173 ? 15.068 -20.678 -5.093 1.00 95.56 1173 ASN A N 1
ATOM 9350 C CA . ASN A 1 1173 ? 16.082 -19.647 -5.295 1.00 95.56 1173 ASN A CA 1
ATOM 9351 C C . ASN A 1 1173 ? 15.986 -19.097 -6.723 1.00 95.56 1173 ASN A C 1
ATOM 9353 O O . ASN A 1 1173 ? 15.847 -19.858 -7.680 1.00 95.56 1173 ASN A O 1
ATOM 9357 N N . ILE A 1 1174 ? 16.126 -17.784 -6.872 1.00 94.69 1174 ILE A N 1
ATOM 9358 C CA . ILE A 1 1174 ? 16.094 -17.096 -8.161 1.00 94.69 1174 ILE A CA 1
ATOM 9359 C C . ILE A 1 1174 ? 17.427 -16.377 -8.366 1.00 94.69 1174 ILE A C 1
ATOM 9361 O O . ILE A 1 1174 ? 17.757 -15.425 -7.658 1.00 94.69 1174 ILE A O 1
ATOM 9365 N N . SER A 1 1175 ? 18.204 -16.833 -9.347 1.00 93.94 1175 SER A N 1
ATOM 9366 C CA . SER A 1 1175 ? 19.449 -16.174 -9.746 1.00 93.94 1175 SER A CA 1
ATOM 9367 C C . SER A 1 1175 ? 19.161 -14.936 -10.593 1.00 93.94 1175 SER A C 1
ATOM 9369 O O . SER A 1 1175 ? 18.394 -14.988 -11.552 1.00 93.94 1175 SER A O 1
ATOM 9371 N N . THR A 1 1176 ? 19.811 -13.829 -10.251 1.00 90.69 1176 THR A N 1
ATOM 9372 C CA . THR A 1 1176 ? 19.724 -12.541 -10.951 1.00 90.69 1176 THR A CA 1
ATOM 9373 C C . THR A 1 1176 ? 21.134 -12.081 -11.341 1.00 90.69 1176 THR A C 1
ATOM 9375 O O . THR A 1 1176 ? 22.112 -12.584 -10.777 1.00 90.69 1176 THR A O 1
ATOM 9378 N N . PRO A 1 1177 ? 21.286 -11.107 -12.257 1.00 87.75 1177 PRO A N 1
ATOM 9379 C CA . PRO A 1 1177 ? 22.604 -10.593 -12.638 1.00 87.75 1177 PRO A CA 1
ATOM 9380 C C . PRO A 1 1177 ? 23.430 -10.023 -11.476 1.00 87.75 1177 PRO A C 1
ATOM 9382 O O . PRO A 1 1177 ? 24.652 -9.962 -11.576 1.00 87.75 1177 PRO A O 1
ATOM 9385 N N . ILE A 1 1178 ? 22.778 -9.603 -10.387 1.00 88.38 1178 ILE A N 1
ATOM 9386 C CA . ILE A 1 1178 ? 23.433 -8.946 -9.248 1.00 88.38 1178 ILE A CA 1
ATOM 9387 C C . ILE A 1 1178 ? 23.494 -9.810 -7.978 1.00 88.38 1178 ILE A C 1
ATOM 9389 O O . ILE A 1 1178 ? 23.994 -9.354 -6.954 1.00 88.38 1178 ILE A O 1
ATOM 9393 N N . GLY A 1 1179 ? 22.970 -11.038 -8.015 1.00 92.25 1179 GLY A N 1
ATOM 9394 C CA . GLY A 1 1179 ? 22.937 -11.935 -6.859 1.00 92.25 1179 GLY A CA 1
ATOM 9395 C C . GLY A 1 1179 ? 21.805 -12.957 -6.914 1.00 92.25 1179 GLY A C 1
ATOM 9396 O O . GLY A 1 1179 ? 20.999 -12.977 -7.840 1.00 92.25 1179 GLY A O 1
ATOM 9397 N N . THR A 1 1180 ? 21.728 -13.818 -5.906 1.00 96.06 1180 THR A N 1
ATOM 9398 C CA . THR A 1 1180 ? 20.652 -14.804 -5.747 1.00 96.06 1180 THR A CA 1
ATOM 9399 C C . THR A 1 1180 ? 19.630 -14.315 -4.729 1.00 96.06 1180 THR A C 1
ATOM 9401 O O . THR A 1 1180 ? 19.970 -14.030 -3.582 1.00 96.06 1180 THR A O 1
ATOM 9404 N N . ILE A 1 1181 ? 18.367 -14.252 -5.136 1.00 96.25 1181 ILE A N 1
ATOM 9405 C CA . ILE A 1 1181 ? 17.233 -14.081 -4.230 1.00 96.25 1181 ILE A CA 1
ATOM 9406 C C . ILE A 1 1181 ? 16.877 -15.476 -3.714 1.00 96.25 1181 ILE A C 1
ATOM 9408 O O . ILE A 1 1181 ? 16.405 -16.319 -4.476 1.00 96.25 1181 ILE A O 1
ATOM 9412 N N . TYR A 1 1182 ? 17.159 -15.744 -2.446 1.00 97.25 1182 TYR A N 1
ATOM 9413 C CA . TYR A 1 1182 ? 16.953 -17.053 -1.841 1.00 97.25 1182 TYR A CA 1
ATOM 9414 C C . TYR A 1 1182 ? 15.482 -17.291 -1.493 1.00 97.25 1182 TYR A C 1
ATOM 9416 O O . TYR A 1 1182 ? 14.733 -16.351 -1.229 1.00 97.25 1182 TYR A O 1
ATOM 9424 N N . ALA A 1 1183 ? 15.090 -18.563 -1.515 1.00 96.94 1183 ALA A N 1
ATOM 9425 C CA . ALA A 1 1183 ? 13.770 -19.028 -1.121 1.00 96.94 1183 ALA A CA 1
ATOM 9426 C C . ALA A 1 1183 ? 13.448 -18.631 0.329 1.00 96.94 1183 ALA A C 1
ATOM 9428 O O . ALA A 1 1183 ? 14.328 -18.631 1.193 1.00 96.94 1183 ALA A O 1
ATOM 9429 N N . TYR A 1 1184 ? 12.177 -18.338 0.597 1.00 97.75 1184 TYR A N 1
ATOM 9430 C CA . TYR A 1 1184 ? 11.683 -18.006 1.932 1.00 97.75 1184 TYR A CA 1
ATOM 9431 C C . TYR A 1 1184 ? 10.206 -18.379 2.092 1.00 97.75 1184 TYR A C 1
ATOM 9433 O O . TYR A 1 1184 ? 9.457 -18.411 1.119 1.00 97.75 1184 TYR A O 1
ATOM 9441 N N . ASN A 1 1185 ? 9.766 -18.580 3.331 1.00 97.69 1185 ASN A N 1
ATOM 9442 C CA . ASN A 1 1185 ? 8.369 -18.711 3.732 1.00 97.69 1185 ASN A CA 1
ATOM 9443 C C . ASN A 1 1185 ? 8.115 -17.901 5.013 1.00 97.69 1185 ASN A C 1
ATOM 9445 O O . ASN A 1 1185 ? 8.545 -18.276 6.103 1.00 97.69 1185 ASN A O 1
ATOM 9449 N N . LEU A 1 1186 ? 7.411 -16.778 4.891 1.00 98.06 1186 LEU A N 1
ATOM 9450 C CA . LEU A 1 1186 ? 7.159 -15.841 5.988 1.00 98.06 1186 LEU A CA 1
ATOM 9451 C C . LEU A 1 1186 ? 6.250 -16.425 7.081 1.00 98.06 1186 LEU A C 1
ATOM 9453 O O . LEU A 1 1186 ? 6.305 -15.959 8.217 1.00 98.06 1186 LEU A O 1
ATOM 9457 N N . ILE A 1 1187 ? 5.444 -17.447 6.769 1.00 98.06 1187 ILE A N 1
ATOM 9458 C CA . ILE A 1 1187 ? 4.566 -18.116 7.741 1.00 98.06 1187 ILE A CA 1
ATOM 9459 C C . ILE A 1 1187 ? 5.303 -19.268 8.433 1.00 98.06 1187 ILE A C 1
ATOM 9461 O O . ILE A 1 1187 ? 5.348 -19.317 9.663 1.00 98.06 1187 ILE A O 1
ATOM 9465 N N . ASP A 1 1188 ? 5.918 -20.163 7.655 1.00 97.00 1188 ASP A N 1
ATOM 9466 C CA . ASP A 1 1188 ? 6.656 -21.325 8.167 1.00 97.00 1188 ASP A CA 1
ATOM 9467 C C . ASP A 1 1188 ? 7.947 -21.582 7.377 1.00 97.00 1188 ASP A C 1
ATOM 9469 O O . ASP A 1 1188 ? 7.992 -22.357 6.419 1.00 97.00 1188 ASP A O 1
ATOM 9473 N N . GLY A 1 1189 ? 9.015 -20.915 7.807 1.00 95.81 1189 GLY A N 1
ATOM 9474 C CA . GLY A 1 1189 ? 10.375 -21.071 7.291 1.00 95.81 1189 GLY A CA 1
ATOM 9475 C C . GLY A 1 1189 ? 11.222 -22.033 8.124 1.00 95.81 1189 GLY A C 1
ATOM 9476 O O . GLY A 1 1189 ? 12.452 -21.944 8.095 1.00 95.81 1189 GLY A O 1
ATOM 9477 N N . THR A 1 1190 ? 10.593 -22.904 8.925 1.00 95.44 1190 THR A N 1
ATOM 9478 C CA . THR A 1 1190 ? 11.311 -23.742 9.899 1.00 95.44 1190 THR A CA 1
ATOM 9479 C C . THR A 1 1190 ? 12.068 -24.906 9.259 1.00 95.44 1190 THR A C 1
ATOM 9481 O O . THR A 1 1190 ? 13.044 -25.387 9.839 1.00 95.44 1190 THR A O 1
ATOM 9484 N N . ASP A 1 1191 ? 11.676 -25.340 8.056 1.00 94.44 1191 ASP A N 1
ATOM 9485 C CA . ASP A 1 1191 ? 12.423 -26.336 7.287 1.00 94.44 1191 ASP A CA 1
ATOM 9486 C C . ASP A 1 1191 ? 13.657 -25.699 6.631 1.00 94.44 1191 ASP A C 1
ATOM 9488 O O . ASP A 1 1191 ? 13.603 -25.143 5.531 1.00 94.44 1191 ASP A O 1
ATOM 9492 N N . LYS A 1 1192 ? 14.801 -25.800 7.313 1.00 95.38 1192 LYS A N 1
ATOM 9493 C CA . LYS A 1 1192 ? 16.076 -25.249 6.834 1.00 95.38 1192 LYS A CA 1
ATOM 9494 C C . LYS A 1 1192 ? 16.703 -26.045 5.686 1.00 95.38 1192 LYS A C 1
ATOM 9496 O O . LYS A 1 1192 ? 17.680 -25.572 5.114 1.00 95.38 1192 LYS A O 1
ATOM 9501 N N . ASN A 1 1193 ? 16.153 -27.201 5.302 1.00 94.50 1193 ASN A N 1
ATOM 9502 C CA . ASN A 1 1193 ? 16.557 -27.857 4.056 1.00 94.50 1193 ASN A CA 1
ATOM 9503 C C . ASN A 1 1193 ? 15.945 -27.148 2.841 1.00 94.50 1193 ASN A C 1
ATOM 9505 O O . ASN A 1 1193 ? 16.575 -27.085 1.787 1.00 94.50 1193 ASN A O 1
ATOM 9509 N N . LEU A 1 1194 ? 14.735 -26.600 2.997 1.00 92.00 1194 LEU A N 1
ATOM 9510 C CA . LEU A 1 1194 ? 14.046 -25.830 1.960 1.00 92.00 1194 LEU A CA 1
ATOM 9511 C C . LEU A 1 1194 ? 14.437 -24.348 1.986 1.00 92.00 1194 LEU A C 1
ATOM 9513 O O . LEU A 1 1194 ? 14.657 -23.753 0.933 1.00 92.00 1194 LEU A O 1
ATOM 9517 N N . PHE A 1 1195 ? 14.578 -23.767 3.181 1.00 96.62 1195 PHE A N 1
ATOM 9518 C CA . PHE A 1 1195 ? 14.851 -22.340 3.382 1.00 96.62 1195 PHE A CA 1
ATOM 9519 C C . PHE A 1 1195 ? 16.140 -22.102 4.195 1.00 96.62 1195 PHE A C 1
ATOM 9521 O O . PHE A 1 1195 ? 16.099 -21.488 5.264 1.00 96.62 1195 PHE A O 1
ATOM 9528 N N . PRO A 1 1196 ? 17.311 -22.581 3.728 1.00 96.94 1196 PRO A N 1
ATOM 9529 C CA . PRO A 1 1196 ? 18.558 -22.541 4.503 1.00 96.94 1196 PRO A CA 1
ATOM 9530 C C . PRO A 1 1196 ? 19.048 -21.123 4.812 1.00 96.94 1196 PRO A C 1
ATOM 9532 O O . PRO A 1 1196 ? 19.701 -20.901 5.827 1.00 96.94 1196 PRO A O 1
ATOM 9535 N N . GLU A 1 1197 ? 18.744 -20.159 3.940 1.00 97.88 1197 GLU A N 1
ATOM 9536 C CA . GLU A 1 1197 ? 19.164 -18.764 4.102 1.00 97.88 1197 GLU A CA 1
ATOM 9537 C C . GLU A 1 1197 ? 18.099 -17.899 4.792 1.00 97.88 1197 GLU A C 1
ATOM 9539 O O . GLU A 1 1197 ? 18.315 -16.703 4.966 1.00 97.88 1197 GLU A O 1
ATOM 9544 N N . GLN A 1 1198 ? 16.963 -18.471 5.200 1.00 97.56 1198 GLN A N 1
ATOM 9545 C CA . GLN A 1 1198 ? 15.954 -17.770 5.984 1.00 97.56 1198 GLN A CA 1
ATOM 9546 C C . GLN A 1 1198 ? 16.216 -17.973 7.479 1.00 97.56 1198 GLN A C 1
ATOM 9548 O O . GLN A 1 1198 ? 16.219 -19.101 7.978 1.00 97.56 1198 GLN A O 1
ATOM 9553 N N . THR A 1 1199 ? 16.391 -16.886 8.223 1.00 96.31 1199 THR A N 1
ATOM 9554 C CA . THR A 1 1199 ? 16.657 -16.916 9.669 1.00 96.31 1199 THR A CA 1
ATOM 9555 C C . THR A 1 1199 ? 15.373 -16.987 10.489 1.00 96.31 1199 THR A C 1
ATOM 9557 O O . THR A 1 1199 ? 15.312 -17.761 11.442 1.00 96.31 1199 THR A O 1
ATOM 9560 N N . HIS A 1 1200 ? 14.333 -16.255 10.081 1.00 96.38 1200 HIS A N 1
ATOM 9561 C CA . HIS A 1 1200 ? 13.092 -16.110 10.842 1.00 96.38 1200 HIS A CA 1
ATOM 9562 C C . HIS A 1 1200 ? 11.839 -16.240 9.969 1.00 96.38 1200 HIS A C 1
ATOM 9564 O O . HIS A 1 1200 ? 11.825 -15.882 8.794 1.00 96.38 1200 HIS A O 1
ATOM 9570 N N . SER A 1 1201 ? 10.761 -16.715 10.578 1.00 97.94 1201 SER A N 1
ATOM 9571 C CA . SER A 1 1201 ? 9.395 -16.809 10.058 1.00 97.94 1201 SER A CA 1
ATOM 9572 C C . SER A 1 1201 ? 8.422 -16.600 11.219 1.00 97.94 1201 SER A C 1
ATOM 9574 O O . SER A 1 1201 ? 8.846 -16.596 12.377 1.00 97.94 1201 SER A O 1
ATOM 9576 N N . PHE A 1 1202 ? 7.124 -16.458 10.952 1.00 98.50 1202 PHE A N 1
ATOM 9577 C CA . PHE A 1 1202 ? 6.122 -16.361 12.017 1.00 98.50 1202 PHE A CA 1
ATOM 9578 C C . PHE A 1 1202 ? 6.229 -17.536 13.007 1.00 98.50 1202 PHE A C 1
ATOM 9580 O O . PHE A 1 1202 ? 6.299 -17.314 14.217 1.00 98.50 1202 PHE A O 1
ATOM 9587 N N . ARG A 1 1203 ? 6.364 -18.774 12.510 1.00 98.06 1203 ARG A N 1
ATOM 9588 C CA . ARG A 1 1203 ? 6.569 -19.965 13.352 1.00 98.06 1203 ARG A CA 1
ATOM 9589 C C . ARG A 1 1203 ? 7.888 -19.944 14.136 1.00 98.06 1203 ARG A C 1
ATOM 9591 O O . ARG A 1 1203 ? 7.885 -20.276 15.321 1.00 98.06 1203 ARG A O 1
ATOM 9598 N N . ASP A 1 1204 ? 9.003 -19.542 13.515 1.00 97.56 1204 ASP A N 1
ATOM 9599 C CA . ASP A 1 1204 ? 10.291 -19.398 14.224 1.00 97.56 1204 ASP A CA 1
ATOM 9600 C C . ASP A 1 1204 ? 10.187 -18.364 15.359 1.00 97.56 1204 ASP A C 1
ATOM 9602 O O . ASP A 1 1204 ? 10.694 -18.586 16.459 1.00 97.56 1204 ASP A O 1
ATOM 9606 N N . ASN A 1 1205 ? 9.483 -17.254 15.127 1.00 98.00 1205 ASN A N 1
ATOM 9607 C CA . ASN A 1 1205 ? 9.303 -16.216 16.135 1.00 98.00 1205 ASN A CA 1
ATOM 9608 C C . ASN A 1 1205 ? 8.400 -16.664 17.285 1.00 98.00 1205 ASN A C 1
ATOM 9610 O O . ASN A 1 1205 ? 8.692 -16.331 18.432 1.00 98.00 1205 ASN A O 1
ATOM 9614 N N . LEU A 1 1206 ? 7.356 -17.460 17.022 1.00 98.25 1206 LEU A N 1
ATOM 9615 C CA . LEU A 1 1206 ? 6.566 -18.077 18.092 1.00 98.25 1206 LEU A CA 1
ATOM 9616 C C . LEU A 1 1206 ? 7.448 -18.953 18.995 1.00 98.25 1206 LEU A C 1
ATOM 9618 O O . LEU A 1 1206 ? 7.362 -18.841 20.217 1.00 98.25 1206 LEU A O 1
ATOM 9622 N N . ARG A 1 1207 ? 8.357 -19.758 18.422 1.00 96.69 1207 ARG A N 1
ATOM 9623 C CA . ARG A 1 1207 ? 9.325 -20.561 19.200 1.00 96.69 1207 ARG A CA 1
ATOM 9624 C C . ARG A 1 1207 ? 10.242 -19.698 20.061 1.00 96.69 1207 ARG A C 1
ATOM 9626 O O . ARG A 1 1207 ? 10.581 -20.102 21.174 1.00 96.69 1207 ARG A O 1
ATOM 9633 N N . LEU A 1 1208 ? 10.653 -18.542 19.542 1.00 95.94 1208 LEU A N 1
ATOM 9634 C CA . LEU A 1 1208 ? 11.542 -17.624 20.244 1.00 95.94 1208 LEU A CA 1
ATOM 9635 C C . LEU A 1 1208 ? 10.828 -16.906 21.396 1.00 95.94 1208 LEU A C 1
ATOM 9637 O O . LEU A 1 1208 ? 11.296 -16.941 22.534 1.00 95.94 1208 LEU A O 1
ATOM 9641 N N . ILE A 1 1209 ? 9.691 -16.277 21.099 1.00 96.00 1209 ILE A N 1
ATOM 9642 C CA . ILE A 1 1209 ? 8.931 -15.442 22.036 1.00 96.00 1209 ILE A CA 1
ATOM 9643 C C . ILE A 1 1209 ? 8.270 -16.315 23.110 1.00 96.00 1209 ILE A C 1
ATOM 9645 O O . ILE A 1 1209 ? 8.329 -15.997 24.297 1.00 96.00 1209 ILE A O 1
ATOM 9649 N N . TYR A 1 1210 ? 7.724 -17.468 22.718 1.00 96.38 1210 TYR A N 1
ATOM 9650 C CA . TYR A 1 1210 ? 7.006 -18.398 23.592 1.00 96.38 1210 TYR A CA 1
ATOM 9651 C C . TYR A 1 1210 ? 7.768 -19.701 23.811 1.00 96.38 1210 TYR A C 1
ATOM 9653 O O . TYR A 1 1210 ? 7.215 -20.803 23.705 1.00 96.38 1210 TYR A O 1
ATOM 9661 N N . LYS A 1 1211 ? 9.049 -19.584 24.170 1.00 94.38 1211 LYS A N 1
ATOM 9662 C CA . LYS A 1 1211 ? 9.943 -20.728 24.414 1.00 94.38 1211 LYS A CA 1
ATOM 9663 C C . LYS A 1 1211 ? 9.381 -21.742 25.421 1.00 94.38 1211 LYS A C 1
ATOM 9665 O O . LYS A 1 1211 ? 9.636 -22.941 25.304 1.00 94.38 1211 LYS A O 1
ATOM 9670 N N . ASN A 1 1212 ? 8.595 -21.269 26.389 1.00 95.50 1212 ASN A N 1
ATOM 9671 C CA . ASN A 1 1212 ? 7.979 -22.087 27.438 1.00 95.50 1212 ASN A CA 1
ATOM 9672 C C . ASN A 1 1212 ? 6.493 -22.406 27.188 1.00 95.50 1212 ASN A C 1
ATOM 9674 O O . ASN A 1 1212 ? 5.864 -23.002 28.053 1.00 95.50 1212 ASN A O 1
ATOM 9678 N N . GLY A 1 1213 ? 5.955 -22.073 26.012 1.00 96.50 1213 GLY A N 1
ATOM 9679 C CA . GLY A 1 1213 ? 4.515 -22.090 25.753 1.00 96.50 1213 GLY A CA 1
ATOM 9680 C C . GLY A 1 1213 ? 3.835 -20.759 26.065 1.00 96.50 1213 GLY A C 1
ATOM 9681 O O . GLY A 1 1213 ? 4.468 -19.817 26.550 1.00 96.50 1213 GLY A O 1
ATOM 9682 N N . PHE A 1 1214 ? 2.539 -20.696 25.768 1.00 97.00 1214 PHE A N 1
ATOM 9683 C CA . PHE A 1 1214 ? 1.645 -19.640 26.235 1.00 97.00 1214 PHE A CA 1
ATOM 9684 C C . PHE A 1 1214 ? 1.461 -19.724 27.758 1.00 97.00 1214 PHE A C 1
ATOM 9686 O O . PHE A 1 1214 ? 2.013 -20.600 28.425 1.00 97.00 1214 PHE A O 1
ATOM 9693 N N . SER A 1 1215 ? 0.681 -18.813 28.342 1.00 94.44 1215 SER A N 1
ATOM 9694 C CA . SER A 1 1215 ? 0.480 -18.776 29.799 1.00 94.44 1215 SER A CA 1
ATOM 9695 C C . SER A 1 1215 ? -0.206 -20.025 30.372 1.00 94.44 1215 SER A C 1
ATOM 9697 O O . SER A 1 1215 ? -0.073 -20.278 31.566 1.00 94.44 1215 SER A O 1
ATOM 9699 N N . ASP A 1 1216 ? -0.881 -20.830 29.544 1.00 94.94 1216 ASP A N 1
ATOM 9700 C CA . ASP A 1 1216 ? -1.436 -22.137 29.921 1.00 94.94 1216 ASP A CA 1
ATOM 9701 C C . ASP A 1 1216 ? -0.476 -23.320 29.658 1.00 94.94 1216 ASP A C 1
ATOM 9703 O O . ASP A 1 1216 ? -0.842 -24.479 29.841 1.00 94.94 1216 ASP A O 1
ATOM 9707 N N . GLY A 1 1217 ? 0.763 -23.037 29.241 1.00 95.75 1217 GLY A N 1
ATOM 9708 C CA . GLY A 1 1217 ? 1.815 -24.015 28.955 1.00 95.75 1217 GLY A CA 1
ATOM 9709 C C . GLY A 1 1217 ? 1.708 -24.696 27.588 1.00 95.75 1217 GLY A C 1
ATOM 9710 O O . GLY A 1 1217 ? 2.620 -25.434 27.201 1.00 95.75 1217 GLY A O 1
ATOM 9711 N N . THR A 1 1218 ? 0.636 -24.459 26.829 1.00 96.81 1218 THR A N 1
ATOM 9712 C CA . THR A 1 1218 ? 0.479 -25.036 25.490 1.00 96.81 1218 THR A CA 1
ATOM 9713 C C . THR A 1 1218 ? 1.387 -24.339 24.474 1.00 96.81 1218 THR A C 1
ATOM 9715 O O . THR A 1 1218 ? 1.801 -23.194 24.649 1.00 96.81 1218 THR A O 1
ATOM 9718 N N . ARG A 1 1219 ? 1.720 -25.041 23.387 1.00 97.38 1219 ARG A N 1
ATOM 9719 C CA . ARG A 1 1219 ? 2.550 -24.518 22.282 1.00 97.38 1219 ARG A CA 1
ATOM 9720 C C . ARG A 1 1219 ? 1.819 -24.538 20.946 1.00 97.38 1219 ARG A C 1
ATOM 9722 O O . ARG A 1 1219 ? 2.443 -24.530 19.894 1.00 97.38 1219 ARG A O 1
ATOM 9729 N N . THR A 1 1220 ? 0.499 -24.656 20.983 1.00 97.69 1220 THR A N 1
ATOM 9730 C CA . THR A 1 1220 ? -0.328 -24.927 19.807 1.00 97.69 1220 THR A CA 1
ATOM 9731 C C . THR A 1 1220 ? -1.151 -23.710 19.432 1.00 97.69 1220 THR A C 1
ATOM 9733 O O . THR A 1 1220 ? -1.774 -23.081 20.291 1.00 97.69 1220 THR A O 1
ATOM 9736 N N . THR A 1 1221 ? -1.212 -23.442 18.137 1.00 98.31 1221 THR A N 1
ATOM 9737 C CA . THR A 1 1221 ? -2.127 -22.478 17.521 1.00 98.31 1221 THR A CA 1
ATOM 9738 C C . THR A 1 1221 ? -2.995 -23.196 16.487 1.00 98.31 1221 THR A C 1
ATOM 9740 O O . THR A 1 1221 ? -2.796 -24.390 16.233 1.00 98.31 1221 THR A O 1
ATOM 9743 N N . ALA A 1 1222 ? -3.957 -22.502 15.881 1.00 97.75 1222 ALA A N 1
ATOM 9744 C CA . ALA A 1 1222 ? -4.780 -23.085 14.827 1.00 97.75 1222 ALA A CA 1
ATOM 9745 C C . ALA A 1 1222 ? -3.931 -23.488 13.604 1.00 97.75 1222 ALA A C 1
ATOM 9747 O O . ALA A 1 1222 ? -4.068 -24.608 13.103 1.00 97.75 1222 ALA A O 1
ATOM 9748 N N . LEU A 1 1223 ? -2.995 -22.633 13.166 1.00 97.25 1223 LEU A N 1
ATOM 9749 C CA . LEU A 1 1223 ? -2.072 -22.951 12.065 1.00 97.25 1223 LEU A CA 1
ATOM 9750 C C . LEU A 1 1223 ? -1.003 -23.982 12.445 1.00 97.25 1223 LEU A C 1
ATOM 9752 O O . LEU A 1 1223 ? -0.524 -24.697 11.562 1.00 97.25 1223 LEU A O 1
ATOM 9756 N N . PHE A 1 1224 ? -0.644 -24.110 13.724 1.00 97.25 1224 PHE A N 1
ATOM 9757 C CA . PHE A 1 1224 ? 0.366 -25.062 14.201 1.00 97.25 1224 PHE A CA 1
ATOM 9758 C C . PHE A 1 1224 ? -0.207 -26.000 15.277 1.00 97.25 1224 PHE A C 1
ATOM 9760 O O . PHE A 1 1224 ? 0.199 -25.951 16.443 1.00 97.25 1224 PHE A O 1
ATOM 9767 N N . PRO A 1 1225 ? -1.130 -26.912 14.905 1.00 95.31 1225 PRO A N 1
ATOM 9768 C CA . PRO A 1 1225 ? -1.827 -27.774 15.863 1.00 95.31 1225 PRO A CA 1
ATOM 9769 C C . PRO A 1 1225 ? -0.921 -28.848 16.484 1.00 95.31 1225 PRO A C 1
ATOM 9771 O O . PRO A 1 1225 ? -1.259 -29.407 17.519 1.00 95.31 1225 PRO A O 1
ATOM 9774 N N . GLN A 1 1226 ? 0.229 -29.135 15.863 1.00 93.81 1226 GLN A N 1
ATOM 9775 C CA . GLN A 1 1226 ? 1.266 -30.033 16.399 1.00 93.81 1226 GLN A CA 1
ATOM 9776 C C . GLN A 1 1226 ? 2.337 -29.286 17.210 1.00 93.81 1226 GLN A C 1
ATOM 9778 O O . GLN A 1 1226 ? 3.340 -29.871 17.611 1.00 93.81 1226 GLN A O 1
ATOM 9783 N N . GLY A 1 1227 ? 2.130 -27.991 17.438 1.00 92.88 1227 GLY A N 1
ATOM 9784 C CA . GLY A 1 1227 ? 3.078 -27.104 18.088 1.00 92.88 1227 GLY A CA 1
ATOM 9785 C C . GLY A 1 1227 ? 3.904 -26.297 17.090 1.00 92.88 1227 GLY A C 1
ATOM 9786 O O . GLY A 1 1227 ? 4.255 -26.799 16.014 1.00 92.88 1227 GLY A O 1
ATOM 9787 N N . TYR A 1 1228 ? 4.208 -25.043 17.439 1.00 93.81 1228 TYR A N 1
ATOM 9788 C CA . TYR A 1 1228 ? 5.155 -24.240 16.666 1.00 93.81 1228 TYR A CA 1
ATOM 9789 C C . TYR A 1 1228 ? 6.568 -24.780 16.811 1.00 93.81 1228 TYR A C 1
ATOM 9791 O O . TYR A 1 1228 ? 7.111 -24.965 17.920 1.00 93.81 1228 TYR A O 1
#